Protein AF-0000000066426419 (afdb_homodimer)

Radius of gyration: 30.78 Å; Cα contacts (8 Å, |Δi|>4): 2762; chains: 2; bounding box: 77×100×77 Å

Organism: Campylobacter jejuni subsp. jejuni serotype O:2 (strain ATCC 700819 / NCTC 11168) (NCBI:txid192222)

InterPro domains:
  IPR011766 Thiamine pyrophosphate enzyme, TPP-binding [PF02775] (388-536)
  IPR012000 Thiamine pyrophosphate enzyme, central domain [PF00205] (194-329)
  IPR012001 Thiamine pyrophosphate enzyme, N-terminal TPP-binding domain [PF02776] (6-120)
  IPR012846 Acetolactate synthase, large subunit, biosynthetic [TIGR00118] (4-559)
  IPR029035 DHS-like NAD/FAD-binding domain superfamily [SSF52467] (186-357)
  IPR029061 Thiamin diphosphate-binding fold [SSF52518] (3-174)
  IPR029061 Thiamin diphosphate-binding fold [SSF52518] (363-561)
  IPR039368 Acetolactate synthase large subunit, TPP binding domain [cd02015] (367-551)
  IPR045229 Thiamine pyrophosphate enzyme [PTHR18968] (3-556)

Foldseek 3Di:
DDKDALLLLLVVLCLVLQPAEEEEADDDLCVLNVVNVVVDDSYDYFYFPFLCLRLLLLQLLCLQQVAEREYEYEAARSLVSNQVSLQLQQLQLGQYEYEYGAAAPVCAPVPPDRHDPSCVSNVVRWLEEDEDNALACSLVVSQVQRCQQLPQRHHYYYYYYYSVRNGDMDDDDHDPDDDDPVDDFAAAWDLVLLLVVLVCLLPWQQEEEEEELLCLSLVQLVLVQVLCVVSVHAYEYALNCAQSAFLPPLRYLAHAFQQGALLRLVSQQPTAAYEYAAHLCDLRHCQAVCRGSVNHQYEHEGRDPCSAPVRPHHPRYIHHRRNNSSVSSVVSNVVVVNDDDNPVNSVVSVVSCVVAPPDDDQDQQFHALLVLLQVCCVVAVQAQEEEAAAQNSSSNSRRRTRHHRSSYDYRDRVRDQLSTPSNQQSNCVNPPPGAYEYEYEQVSCVVRVLSLLSCQVVLRAHEYEYAYLQFSQRVQLCCVVPVVSPRDPTGRVPHDPVQVSNVVSVAHEAEETGDVSSVVVVVVSSPDSGYYYYYYHGHNNDDRDFGDPRSGRSSPTDGDPPDPPD/DDKDALLLLLVVLCLVLQPAEEEEADDDLCVLNVVNVVVDDSYDYFYFPFLCLRLLLLQLLCLQQVAEREYEYEAARSLVSNQVSLQLQQLQLGQYEYEYGAAAPVCAPVPPDRHDPSCVSNVVRWLEEDEDNALACSLVVSQVQRCQQLPQRHHYYYYYYYSVRNGDMDDDDHDPDDDDPVDDFAAAWDLVLLLVVLVCLLPWLQEEEEEELLCLSLVQLVLVQVLCVVSVHAYEYALNCAQSAFLPPLRYLAHAFQQGALLHQVSQQPTAAYEYAAHLCDLRHCQAVCRGSVNHQYEHEGRDPCSAPVRPHHPRYIHHRRNNSSVSSVVSNVVVVNDDDSVVNSVVSVVSCVVAPPDDDQDQQFHALLVLLQVCCVVAVQAQEEEAAALNSSSNSRRRTRHHRSSYDYRDRVRDQLSTPSNQQSNCVNPPPGAYEYEYEQVSCVVRVLSLLSCQVVLRAHEYEYAYLQFSQRVQLCCVVPVVSPRDPTGRVPHDPVQVSNVVSVAHEAEETGDVSSSVVVVVSSPDSGYYYYYYHGHNNDGRDFGDPRSGRSSPTDGDPPPPPD

pLDDT: mean 96.65, std 5.99, range [29.38, 99.0]

Nearest PDB structures (foldseek):
  8vzc-assembly1_A  TM=8.989E-01  e=1.250E-43  Alphaproteobacteria bacterium
  8vza-assembly1_C  TM=8.973E-01  e=3.843E-43  Alphaproteobacteria bacterium
  8vzf-assembly1_D  TM=8.961E-01  e=1.564E-42  Alphaproteobacteria bacterium
  8vzd-assembly1_A  TM=9.046E-01  e=1.479E-42  Thermoflexaceae bacterium
  6xn8-assembly1_A  TM=8.868E-01  e=1.958E-41  Rhodospirillales bacterium URHD0017

Solvent-accessible surface area (backbone atoms only — not comparable to full-atom values): 56068 Å² total; per-residue (Å²): 134,55,71,33,30,35,21,48,48,52,56,50,49,38,45,76,69,65,43,57,61,34,24,25,40,74,33,82,35,22,44,56,40,36,49,41,55,60,74,52,79,68,48,48,77,45,65,48,56,41,46,36,42,16,36,26,11,19,45,22,20,13,58,53,55,72,46,74,13,30,30,41,29,8,28,25,38,39,44,36,40,27,45,38,29,36,36,38,26,33,58,58,43,35,25,25,42,39,39,26,17,21,52,35,73,89,42,66,92,61,72,28,72,22,52,60,62,60,63,60,39,43,53,84,33,34,74,44,71,44,75,51,85,50,49,82,52,43,49,57,51,56,53,47,40,56,50,54,9,64,42,66,65,24,10,18,20,39,40,36,36,18,36,55,34,30,63,36,72,26,76,63,65,75,71,94,72,85,84,56,94,89,61,76,70,51,46,68,41,56,64,69,56,40,52,50,52,47,52,51,64,70,70,44,69,32,50,35,37,39,34,11,39,40,37,51,76,52,68,18,35,66,61,49,48,50,46,32,66,70,55,61,47,35,30,29,23,32,84,67,17,53,9,45,54,38,61,82,38,91,44,50,44,44,38,40,28,33,66,16,36,54,31,19,22,43,46,49,49,66,19,43,25,38,38,32,36,26,54,69,70,38,53,58,46,33,33,22,66,86,56,43,34,63,69,30,49,28,34,35,37,26,44,44,66,78,52,61,48,64,77,59,76,42,77,45,70,34,48,9,33,60,41,57,39,50,54,54,35,50,52,52,36,60,74,64,62,70,74,73,78,50,60,71,46,49,52,54,44,50,48,37,36,68,74,46,51,89,73,77,87,80,52,91,81,44,31,44,65,59,56,54,42,41,52,46,36,71,76,43,66,82,40,35,38,23,23,22,48,50,48,63,35,52,45,41,66,71,51,40,71,41,60,37,66,53,33,60,43,64,53,65,36,34,45,33,62,33,37,21,66,30,15,36,52,20,28,27,71,47,60,56,86,58,54,36,39,26,43,29,40,62,54,33,46,45,49,42,47,51,40,48,39,40,28,45,75,68,62,43,48,35,41,34,37,26,59,27,36,46,34,42,52,45,55,38,49,48,19,52,73,73,45,86,53,48,63,44,81,27,74,37,75,82,65,63,40,63,43,42,31,29,44,15,29,67,30,44,46,40,83,27,63,42,71,68,50,42,56,51,50,50,54,50,49,71,72,45,78,53,27,31,39,37,44,33,45,31,50,65,78,72,74,78,58,32,30,31,56,90,68,30,39,50,73,55,55,49,64,73,82,72,71,78,74,124,133,54,72,33,30,36,20,48,47,53,55,52,49,38,45,75,69,66,41,56,60,33,24,25,41,77,33,82,36,22,45,56,41,36,48,39,54,60,75,50,80,68,48,49,76,45,66,48,57,40,47,36,40,16,36,26,11,20,47,23,19,12,57,54,55,72,47,73,14,30,30,40,28,6,27,26,38,39,44,36,40,27,44,38,29,34,35,38,26,33,58,57,42,35,26,26,42,38,40,27,18,20,52,34,74,90,42,65,91,63,70,27,73,21,53,62,64,58,63,61,38,42,53,85,32,35,73,43,72,46,75,51,86,49,49,83,53,44,49,57,51,55,54,47,40,56,48,54,9,63,40,67,66,25,10,17,20,40,40,36,36,17,36,56,36,30,63,36,73,27,74,63,64,77,72,92,71,86,84,56,92,88,62,74,71,51,46,68,42,56,64,69,57,41,51,50,49,48,52,51,63,71,69,42,68,32,49,35,38,38,35,11,40,41,37,51,76,51,69,19,34,67,61,49,49,51,47,32,67,70,54,63,46,35,31,28,23,32,82,68,16,52,9,45,54,40,62,82,38,92,44,50,43,43,36,40,28,35,66,17,35,53,31,20,21,44,47,49,49,65,18,42,25,37,38,32,37,26,53,67,69,38,55,58,47,34,34,21,67,86,56,43,36,62,68,30,50,28,33,36,36,27,43,44,65,78,50,62,49,65,75,60,75,44,77,46,69,36,49,10,33,60,42,56,38,51,52,54,36,51,53,53,35,60,73,64,62,70,73,70,72,53,56,71,44,51,51,53,44,51,49,38,36,68,75,46,52,89,72,78,85,79,52,90,81,44,31,43,66,58,56,57,42,41,51,46,37,72,78,44,65,81,40,36,39,24,24,22,48,49,47,64,34,54,45,41,66,71,52,40,69,41,59,37,65,54,33,61,42,63,56,64,36,33,45,34,61,33,37,21,66,31,15,36,51,21,29,28,71,47,60,56,87,58,53,35,40,26,44,28,38,61,55,33,48,45,50,42,48,52,38,48,40,38,27,46,74,69,62,43,49,32,40,33,38,25,57,27,37,44,34,43,51,46,55,38,51,49,19,51,75,74,45,85,54,48,64,44,82,26,72,36,74,83,67,63,39,63,42,43,33,28,44,15,29,68,30,43,45,40,84,27,63,43,69,68,49,41,56,52,50,50,53,51,48,70,72,44,77,54,26,30,39,35,44,32,46,32,48,65,79,71,72,77,62,32,30,30,54,90,67,30,40,51,72,55,53,49,64,71,84,72,70,77,75,124

Structure (mmCIF, N/CA/C/O backbone):
data_AF-0000000066426419-model_v1
#
loop_
_entity.id
_entity.type
_entity.pdbx_description
1 polymer 'Acetolactate synthase'
#
loop_
_atom_site.group_PDB
_atom_site.id
_atom_site.type_symbol
_atom_site.label_atom_id
_atom_site.label_alt_id
_atom_site.label_comp_id
_atom_site.label_asym_id
_atom_site.label_entity_id
_atom_site.label_seq_id
_atom_site.pdbx_PDB_ins_code
_atom_site.Cartn_x
_atom_site.Cartn_y
_atom_site.Cartn_z
_atom_site.occupancy
_atom_site.B_iso_or_equiv
_atom_site.auth_seq_id
_atom_site.auth_comp_id
_atom_site.auth_asym_id
_atom_site.auth_atom_id
_atom_site.pdbx_PDB_model_num
ATOM 1 N N . MET A 1 1 ? -40.812 -5.77 11.719 1 70.06 1 MET A N 1
ATOM 2 C CA . MET A 1 1 ? -39.375 -5.52 11.695 1 70.06 1 MET A CA 1
ATOM 3 C C . MET A 1 1 ? -38.781 -5.875 10.336 1 70.06 1 MET A C 1
ATOM 5 O O . MET A 1 1 ? -39.219 -6.852 9.711 1 70.06 1 MET A O 1
ATOM 9 N N . LYS A 1 2 ? -38.031 -4.977 9.68 1 91.06 2 LYS A N 1
ATOM 10 C CA . LYS A 1 2 ? -37.531 -5.137 8.32 1 91.06 2 LYS A CA 1
ATOM 11 C C . LYS A 1 2 ? -36.25 -5.973 8.312 1 91.06 2 LYS A C 1
ATOM 13 O O . LYS A 1 2 ? -35.406 -5.824 9.195 1 91.06 2 LYS A O 1
ATOM 18 N N . GLU A 1 3 ? -36.25 -7.039 7.457 1 96.5 3 GLU A N 1
ATOM 19 C CA . GLU A 1 3 ? -35.031 -7.848 7.273 1 96.5 3 GLU A CA 1
ATOM 20 C C . GLU A 1 3 ? -34.219 -7.371 6.066 1 96.5 3 GLU A C 1
ATOM 22 O O . GLU A 1 3 ? -34.812 -7.07 5.016 1 96.5 3 GLU A O 1
ATOM 27 N N . LEU A 1 4 ? -32.969 -7.258 6.309 1 97.81 4 LEU A N 1
ATOM 28 C CA . LEU A 1 4 ? -32.062 -6.832 5.258 1 97.81 4 LEU A CA 1
ATOM 29 C C . LEU A 1 4 ? -30.828 -7.75 5.199 1 97.81 4 LEU A C 1
ATOM 31 O O . LEU A 1 4 ? -30.469 -8.359 6.203 1 97.81 4 LEU A O 1
ATOM 35 N N . SER A 1 5 ? -30.266 -7.918 4.035 1 98.12 5 SER A N 1
ATOM 36 C CA . SER A 1 5 ? -28.953 -8.57 3.947 1 98.12 5 SER A CA 1
ATOM 37 C C . SER A 1 5 ? -27.875 -7.719 4.59 1 98.12 5 SER A C 1
ATOM 39 O O . SER A 1 5 ? -28.047 -6.512 4.781 1 98.12 5 SER A O 1
ATOM 41 N N . GLY A 1 6 ? -26.781 -8.352 5.008 1 98.62 6 GLY A N 1
ATOM 42 C CA . GLY A 1 6 ? -25.672 -7.582 5.543 1 98.62 6 GLY A CA 1
ATOM 43 C C . GLY A 1 6 ? -25.234 -6.441 4.637 1 98.62 6 GLY A C 1
ATOM 44 O O . GLY A 1 6 ? -24.922 -5.352 5.113 1 98.62 6 GLY A O 1
ATOM 45 N N . SER A 1 7 ? -25.234 -6.684 3.352 1 98.69 7 SER A N 1
ATOM 46 C CA . SER A 1 7 ? -24.859 -5.664 2.377 1 98.69 7 SER A CA 1
ATOM 47 C C . SER A 1 7 ? -25.859 -4.516 2.365 1 98.69 7 SER A C 1
ATOM 49 O O . SER A 1 7 ? -25.469 -3.35 2.266 1 98.69 7 SER A O 1
ATOM 51 N N . ALA A 1 8 ? -27.109 -4.832 2.402 1 98.44 8 ALA A N 1
ATOM 52 C CA . ALA A 1 8 ? -28.141 -3.799 2.459 1 98.44 8 ALA A CA 1
ATOM 53 C C . ALA A 1 8 ? -28.031 -2.988 3.748 1 98.44 8 ALA A C 1
ATOM 55 O O . ALA A 1 8 ? -28.297 -1.783 3.754 1 98.44 8 ALA A O 1
ATOM 56 N N . MET A 1 9 ? -27.703 -3.67 4.875 1 98.56 9 MET A N 1
ATOM 57 C CA . MET A 1 9 ? -27.516 -2.973 6.145 1 98.56 9 MET A CA 1
ATOM 58 C C . MET A 1 9 ? -26.406 -1.92 6.027 1 98.56 9 MET A C 1
ATOM 60 O O . MET A 1 9 ? -26.531 -0.826 6.582 1 98.56 9 MET A O 1
ATOM 64 N N . ILE A 1 10 ? -25.297 -2.248 5.352 1 98.81 10 ILE A N 1
ATOM 65 C CA . ILE A 1 10 ? -24.219 -1.297 5.141 1 98.81 10 ILE A CA 1
ATOM 66 C C . ILE A 1 10 ? -24.75 -0.052 4.434 1 98.81 10 ILE A C 1
ATOM 68 O O . ILE A 1 10 ? -24.531 1.071 4.895 1 98.81 10 ILE A O 1
ATOM 72 N N . CYS A 1 11 ? -25.484 -0.229 3.314 1 98.56 11 CYS A N 1
ATOM 73 C CA . CYS A 1 11 ? -25.984 0.886 2.52 1 98.56 11 CYS A CA 1
ATOM 74 C C . CYS A 1 11 ? -26.984 1.715 3.311 1 98.56 11 CYS A C 1
ATOM 76 O O . CYS A 1 11 ? -26.969 2.945 3.256 1 98.56 11 CYS A O 1
ATOM 78 N N . GLU A 1 12 ? -27.875 1.046 4.062 1 98.06 12 GLU A N 1
ATOM 79 C CA . GLU A 1 12 ? -28.844 1.754 4.883 1 98.06 12 GLU A CA 1
ATOM 80 C C . GLU A 1 12 ? -28.172 2.557 5.984 1 98.06 12 GLU A C 1
ATOM 82 O O . GLU A 1 12 ? -28.594 3.666 6.309 1 98.06 12 GLU A O 1
ATOM 87 N N . ALA A 1 13 ? -27.141 1.938 6.598 1 98.44 13 ALA A N 1
ATOM 88 C CA . ALA A 1 13 ? -26.391 2.646 7.637 1 98.44 13 ALA A CA 1
ATOM 89 C C . ALA A 1 13 ? -25.734 3.9 7.074 1 98.44 13 ALA A C 1
ATOM 91 O O . ALA A 1 13 ? -25.734 4.953 7.715 1 98.44 13 ALA A O 1
ATOM 92 N N . LEU A 1 14 ? -25.125 3.773 5.91 1 98.75 14 LEU A N 1
ATOM 93 C CA . LEU A 1 14 ? -24.484 4.918 5.277 1 98.75 14 LEU A CA 1
ATOM 94 C C . LEU A 1 14 ? -25.5 6.02 4.988 1 98.75 14 LEU A C 1
ATOM 96 O O . LEU A 1 14 ? -25.188 7.207 5.141 1 98.75 14 LEU A O 1
ATOM 100 N N . LYS A 1 15 ? -26.703 5.637 4.555 1 98.06 15 LYS A N 1
ATOM 101 C CA . LYS A 1 15 ? -27.781 6.594 4.352 1 98.06 15 LYS A CA 1
ATOM 102 C C . LYS A 1 15 ? -28.141 7.297 5.656 1 98.06 15 LYS A C 1
ATOM 104 O O . LYS A 1 15 ? -28.25 8.523 5.699 1 98.06 15 LYS A O 1
ATOM 109 N N . GLU A 1 16 ? -28.312 6.504 6.715 1 97.38 16 GLU A N 1
ATOM 110 C CA . GLU A 1 16 ? -28.688 7.047 8.016 1 97.38 16 GLU A CA 1
ATOM 111 C C . GLU A 1 16 ? -27.609 7.988 8.547 1 97.38 16 GLU A C 1
ATOM 113 O O . GLU A 1 16 ? -27.922 8.945 9.266 1 97.38 16 GLU A O 1
ATOM 118 N N . GLU A 1 17 ? -26.375 7.742 8.219 1 97.94 17 GLU A N 1
ATOM 119 C CA . GLU A 1 17 ? -25.266 8.57 8.664 1 97.94 17 GLU A CA 1
ATOM 120 C C . GLU A 1 17 ? -25.031 9.742 7.707 1 97.94 17 GLU A C 1
ATOM 122 O O . GLU A 1 17 ? -24.047 10.484 7.855 1 97.94 17 GLU A O 1
ATOM 127 N N . ASN A 1 18 ? -25.812 9.883 6.637 1 97.44 18 ASN A N 1
ATOM 128 C CA . ASN A 1 18 ? -25.797 10.977 5.668 1 97.44 18 ASN A CA 1
ATOM 129 C C . ASN A 1 18 ? -24.516 11 4.859 1 97.44 18 ASN A C 1
ATOM 131 O O . ASN A 1 18 ? -23.953 12.062 4.605 1 97.44 18 ASN A O 1
ATOM 135 N N . VAL A 1 19 ? -24 9.828 4.59 1 98.69 19 VAL A N 1
ATOM 136 C CA . VAL A 1 19 ? -22.812 9.719 3.748 1 98.69 19 VAL A CA 1
ATOM 137 C C . VAL A 1 19 ? -23.172 10.055 2.301 1 98.69 19 VAL A C 1
ATOM 139 O O . VAL A 1 19 ? -24.094 9.461 1.732 1 98.69 19 VAL A O 1
ATOM 142 N N . LYS A 1 20 ? -22.406 10.945 1.67 1 98.5 20 LYS A N 1
ATOM 143 C CA . LYS A 1 20 ? -22.719 11.398 0.32 1 98.5 20 LYS A CA 1
ATOM 144 C C . LYS A 1 20 ? -21.766 10.789 -0.704 1 98.5 20 LYS A C 1
ATOM 146 O O . LYS A 1 20 ? -22.125 10.609 -1.868 1 98.5 20 LYS A O 1
ATOM 151 N N . ILE A 1 21 ? -20.594 10.555 -0.299 1 98.75 21 ILE A N 1
ATOM 152 C CA . ILE A 1 21 ? -19.562 10.039 -1.192 1 98.75 21 ILE A CA 1
ATOM 153 C C . ILE A 1 21 ? -18.891 8.828 -0.559 1 98.75 21 ILE A C 1
ATOM 155 O O . ILE A 1 21 ? -18.547 8.852 0.625 1 98.75 21 ILE A O 1
ATOM 159 N N . VAL A 1 22 ? -18.734 7.773 -1.286 1 98.88 22 VAL A N 1
ATOM 160 C CA . VAL A 1 22 ? -17.984 6.582 -0.882 1 98.88 22 VAL A CA 1
ATOM 161 C C . VAL A 1 22 ? -16.906 6.281 -1.908 1 98.88 22 VAL A C 1
ATOM 163 O O . VAL A 1 22 ? -17.172 6.246 -3.111 1 98.88 22 VAL A O 1
ATOM 166 N N . PHE A 1 23 ? -15.695 6.188 -1.473 1 98.94 23 PHE A N 1
ATOM 167 C CA . PHE A 1 23 ? -14.594 5.77 -2.342 1 98.94 23 PHE A CA 1
ATOM 168 C C . PHE A 1 23 ? -14.367 4.266 -2.244 1 98.94 23 PHE A C 1
ATOM 170 O O . PHE A 1 23 ? -14.594 3.666 -1.189 1 98.94 23 PHE A O 1
ATOM 177 N N . GLY A 1 24 ? -13.961 3.66 -3.32 1 98.69 24 GLY A N 1
ATOM 178 C CA . GLY A 1 24 ? -13.734 2.236 -3.133 1 98.69 24 GLY A CA 1
ATOM 179 C C . GLY A 1 24 ? -13.25 1.538 -4.391 1 98.69 24 GLY A C 1
ATOM 180 O O . GLY A 1 24 ? -12.969 2.188 -5.398 1 98.69 24 GLY A O 1
ATOM 181 N N . TYR A 1 25 ? -13.055 0.246 -4.258 1 98.81 25 TYR A N 1
ATOM 182 C CA . TYR A 1 25 ? -12.609 -0.688 -5.285 1 98.81 25 TYR A CA 1
ATOM 183 C C . TYR A 1 25 ? -13.219 -2.068 -5.066 1 98.81 25 TYR A C 1
ATOM 185 O O . TYR A 1 25 ? -13.039 -2.674 -4.008 1 98.81 25 TYR A O 1
ATOM 193 N N . PRO A 1 26 ? -13.93 -2.609 -6.07 1 98.5 26 PRO A N 1
ATOM 194 C CA . PRO A 1 26 ? -14.633 -3.883 -5.887 1 98.5 26 PRO A CA 1
ATOM 195 C C . PRO A 1 26 ? -13.688 -5.082 -5.902 1 98.5 26 PRO A C 1
ATOM 197 O O . PRO A 1 26 ? -12.5 -4.934 -6.203 1 98.5 26 PRO A O 1
ATOM 200 N N . GLY A 1 27 ? -14.195 -6.227 -5.578 1 97.62 27 GLY A N 1
ATOM 201 C CA . GLY A 1 27 ? -13.484 -7.496 -5.586 1 97.62 27 GLY A CA 1
ATOM 202 C C . GLY A 1 27 ? -14.336 -8.656 -5.109 1 97.62 27 GLY A C 1
ATOM 203 O O . GLY A 1 27 ? -15.484 -8.469 -4.695 1 97.62 27 GLY A O 1
ATOM 204 N N . GLY A 1 28 ? -13.766 -9.812 -5.184 1 95.19 28 GLY A N 1
ATOM 205 C CA . GLY A 1 28 ? -14.492 -11.055 -4.961 1 95.19 28 GLY A CA 1
ATOM 206 C C . GLY A 1 28 ? -15.195 -11.109 -3.619 1 95.19 28 GLY A C 1
ATOM 207 O O . GLY A 1 28 ? -16.359 -11.484 -3.539 1 95.19 28 GLY A O 1
ATOM 208 N N . ALA A 1 29 ? -14.516 -10.672 -2.594 1 96.56 29 ALA A N 1
ATOM 209 C CA . ALA A 1 29 ? -15.07 -10.789 -1.246 1 96.56 29 ALA A CA 1
ATOM 210 C C . ALA A 1 29 ? -16.062 -9.672 -0.967 1 96.56 29 ALA A C 1
ATOM 212 O O . ALA A 1 29 ? -16.828 -9.742 0.001 1 96.56 29 ALA A O 1
ATOM 213 N N . ALA A 1 30 ? -16.156 -8.688 -1.847 1 98.25 30 ALA A N 1
ATOM 214 C CA . ALA A 1 30 ? -17.031 -7.551 -1.624 1 98.25 30 ALA A CA 1
ATOM 215 C C . ALA A 1 30 ? -18.156 -7.52 -2.656 1 98.25 30 ALA A C 1
ATOM 217 O O . ALA A 1 30 ? -18.859 -6.512 -2.803 1 98.25 30 ALA A O 1
ATOM 218 N N . LEU A 1 31 ? -18.391 -8.602 -3.391 1 98.06 31 LEU A N 1
ATOM 219 C CA . LEU A 1 31 ? -19.344 -8.625 -4.5 1 98.06 31 LEU A CA 1
ATOM 220 C C . LEU A 1 31 ? -20.766 -8.391 -4.008 1 98.06 31 LEU A C 1
ATOM 222 O O . LEU A 1 31 ? -21.547 -7.699 -4.664 1 98.06 31 LEU A O 1
ATOM 226 N N . ASN A 1 32 ? -21.141 -8.969 -2.838 1 98.44 32 ASN A N 1
ATOM 227 C CA . ASN A 1 32 ? -22.469 -8.719 -2.291 1 98.44 32 ASN A CA 1
ATOM 228 C C . ASN A 1 32 ? -22.688 -7.238 -1.99 1 98.44 32 ASN A C 1
ATOM 230 O O . ASN A 1 32 ? -23.766 -6.703 -2.242 1 98.44 32 ASN A O 1
ATOM 234 N N . ILE A 1 33 ? -21.672 -6.613 -1.442 1 98.81 33 ILE A N 1
ATOM 235 C CA . ILE A 1 33 ? -21.75 -5.203 -1.084 1 98.81 33 ILE A CA 1
ATOM 236 C C . ILE A 1 33 ? -21.906 -4.355 -2.346 1 98.81 33 ILE A C 1
ATOM 238 O O . ILE A 1 33 ? -22.75 -3.465 -2.408 1 98.81 33 ILE A O 1
ATOM 242 N N . TYR A 1 34 ? -21.141 -4.637 -3.346 1 98.75 34 TYR A N 1
ATOM 243 C CA . TYR A 1 34 ? -21.172 -3.848 -4.57 1 98.75 34 TYR A CA 1
ATOM 244 C C . TYR A 1 34 ? -22.438 -4.121 -5.367 1 98.75 34 TYR A C 1
ATOM 246 O O . TYR A 1 34 ? -22.906 -3.256 -6.113 1 98.75 34 TYR A O 1
ATOM 254 N N . ASP A 1 35 ? -22.984 -5.348 -5.23 1 98.69 35 ASP A N 1
ATOM 255 C CA . ASP A 1 35 ? -24.297 -5.586 -5.828 1 98.69 35 ASP A CA 1
ATOM 256 C C . ASP A 1 35 ? -25.359 -4.664 -5.227 1 98.69 35 ASP A C 1
ATOM 258 O O . ASP A 1 35 ? -26.203 -4.121 -5.945 1 98.69 35 ASP A O 1
ATOM 262 N N . GLU A 1 36 ? -25.281 -4.535 -3.918 1 98.5 36 GLU A N 1
ATOM 263 C CA . GLU A 1 36 ? -26.219 -3.637 -3.238 1 98.5 36 GLU A CA 1
ATOM 264 C C . GLU A 1 36 ? -25.953 -2.182 -3.625 1 98.5 36 GLU A C 1
ATOM 266 O O . GLU A 1 36 ? -26.906 -1.391 -3.74 1 98.5 36 GLU A O 1
ATOM 271 N N . ILE A 1 37 ? -24.703 -1.772 -3.754 1 98.56 37 ILE A N 1
ATOM 272 C CA . ILE A 1 37 ? -24.359 -0.417 -4.164 1 98.56 37 ILE A CA 1
ATOM 273 C C . ILE A 1 37 ? -24.969 -0.115 -5.531 1 98.56 37 ILE A C 1
ATOM 275 O O . ILE A 1 37 ? -25.422 1.002 -5.777 1 98.56 37 ILE A O 1
ATOM 279 N N . TYR A 1 38 ? -24.953 -1.142 -6.43 1 97.94 38 TYR A N 1
ATOM 280 C CA . TYR A 1 38 ? -25.547 -1.005 -7.754 1 97.94 38 TYR A CA 1
ATOM 281 C C . TYR A 1 38 ? -27.031 -0.665 -7.648 1 97.94 38 TYR A C 1
ATOM 283 O O . TYR A 1 38 ? -27.562 0.095 -8.469 1 97.94 38 TYR A O 1
ATOM 291 N N . ASN A 1 39 ? -27.703 -1.138 -6.602 1 96.44 39 ASN A N 1
ATOM 292 C CA . ASN A 1 39 ? -29.156 -1.092 -6.496 1 96.44 39 ASN A CA 1
ATOM 293 C C . ASN A 1 39 ? -29.625 0.149 -5.742 1 96.44 39 ASN A C 1
ATOM 295 O O . ASN A 1 39 ? -30.812 0.423 -5.676 1 96.44 39 ASN A O 1
ATOM 299 N N . GLN A 1 40 ? -28.672 0.906 -5.242 1 93.25 40 GLN A N 1
ATOM 300 C CA . GLN A 1 40 ? -29.078 2.029 -4.41 1 93.25 40 GLN A CA 1
ATOM 301 C C . GLN A 1 40 ? -28.641 3.357 -5.016 1 93.25 40 GLN A C 1
ATOM 303 O O . GLN A 1 40 ? -27.844 3.379 -5.961 1 93.25 40 GLN A O 1
ATOM 308 N N . LYS A 1 41 ? -29.203 4.504 -4.441 1 95.06 41 LYS A N 1
ATOM 309 C CA . LYS A 1 41 ? -28.844 5.836 -4.902 1 95.06 41 LYS A CA 1
ATOM 310 C C . LYS A 1 41 ? -28.578 6.777 -3.729 1 95.06 41 LYS A C 1
ATOM 312 O O . LYS A 1 41 ? -28.766 7.988 -3.844 1 95.06 41 LYS A O 1
ATOM 317 N N . TYR A 1 42 ? -28.25 6.219 -2.607 1 96.31 42 TYR A N 1
ATOM 318 C CA . TYR A 1 42 ? -28.109 7 -1.384 1 96.31 42 TYR A CA 1
ATOM 319 C C . TYR A 1 42 ? -26.844 7.848 -1.418 1 96.31 42 TYR A C 1
ATOM 321 O O . TYR A 1 42 ? -26.781 8.906 -0.785 1 96.31 42 TYR A O 1
ATOM 329 N N . PHE A 1 43 ? -25.828 7.398 -2.064 1 98.19 43 PHE A N 1
ATOM 330 C CA . PHE A 1 43 ? -24.531 8.062 -2.148 1 98.19 43 PHE A CA 1
ATOM 331 C C . PHE A 1 43 ? -23.891 7.836 -3.512 1 98.19 43 PHE A C 1
ATOM 333 O O . PHE A 1 43 ? -24.312 6.957 -4.266 1 98.19 43 PHE A O 1
ATOM 340 N N . LYS A 1 44 ? -23 8.695 -3.854 1 98.31 44 LYS A N 1
ATOM 341 C CA . LYS A 1 44 ? -22.188 8.523 -5.059 1 98.31 44 LYS A CA 1
ATOM 342 C C . LYS A 1 44 ? -20.938 7.699 -4.766 1 98.31 44 LYS A C 1
ATOM 344 O O . LYS A 1 44 ? -20.234 7.945 -3.777 1 98.31 44 LYS A O 1
ATOM 349 N N . HIS A 1 45 ? -20.734 6.656 -5.551 1 98.62 45 HIS A N 1
ATOM 350 C CA . HIS A 1 45 ? -19.531 5.855 -5.438 1 98.62 45 HIS A CA 1
ATOM 351 C C . HIS A 1 45 ? -18.453 6.32 -6.422 1 98.62 45 HIS A C 1
ATOM 353 O O . HIS A 1 45 ? -18.766 6.59 -7.59 1 98.62 45 HIS A O 1
ATOM 359 N N . ILE A 1 46 ? -17.203 6.516 -5.98 1 98.88 46 ILE A N 1
ATOM 360 C CA . ILE A 1 46 ? -16.062 6.875 -6.809 1 98.88 46 ILE A CA 1
ATOM 361 C C . ILE A 1 46 ? -15.102 5.688 -6.91 1 98.88 46 ILE A C 1
ATOM 363 O O . ILE A 1 46 ? -14.508 5.277 -5.914 1 98.88 46 ILE A O 1
ATOM 367 N N . LEU A 1 47 ? -14.977 5.105 -8.086 1 98.75 47 LEU A N 1
ATOM 368 C CA . LEU A 1 47 ? -14.031 4.02 -8.344 1 98.75 47 LEU A CA 1
ATOM 369 C C . LEU A 1 47 ? -12.625 4.559 -8.539 1 98.75 47 LEU A C 1
ATOM 371 O O . LEU A 1 47 ? -12.312 5.141 -9.578 1 98.75 47 LEU A O 1
ATOM 375 N N . VAL A 1 48 ? -11.82 4.391 -7.562 1 98.81 48 VAL A N 1
ATOM 376 C CA . VAL A 1 48 ? -10.422 4.793 -7.652 1 98.81 48 VAL A CA 1
ATOM 377 C C . VAL A 1 48 ? -9.648 3.777 -8.484 1 98.81 48 VAL A C 1
ATOM 379 O O . VAL A 1 48 ? -10.211 2.787 -8.961 1 98.81 48 VAL A O 1
ATOM 382 N N . ARG A 1 49 ? -8.391 4.031 -8.719 1 98.75 49 ARG A N 1
ATOM 383 C CA . ARG A 1 49 ? -7.578 3.127 -9.531 1 98.75 49 ARG A CA 1
ATOM 384 C C . ARG A 1 49 ? -6.609 2.334 -8.656 1 98.75 49 ARG A C 1
ATOM 386 O O . ARG A 1 49 ? -5.953 1.407 -9.133 1 98.75 49 ARG A O 1
ATOM 393 N N . HIS A 1 50 ? -6.52 2.617 -7.398 1 98.81 50 HIS A N 1
ATOM 394 C CA . HIS A 1 50 ? -5.789 1.891 -6.363 1 98.81 50 HIS A CA 1
ATOM 395 C C . HIS A 1 50 ? -6.43 2.092 -4.996 1 98.81 50 HIS A C 1
ATOM 397 O O . HIS A 1 50 ? -6.797 3.213 -4.633 1 98.81 50 HIS A O 1
ATOM 403 N N . GLU A 1 51 ? -6.543 1.115 -4.18 1 98.88 51 GLU A N 1
ATOM 404 C CA . GLU A 1 51 ? -7.25 1.188 -2.906 1 98.88 51 GLU A CA 1
ATOM 405 C C . GLU A 1 51 ? -6.582 2.18 -1.958 1 98.88 51 GLU A C 1
ATOM 407 O O . GLU A 1 51 ? -7.246 2.793 -1.121 1 98.88 51 GLU A O 1
ATOM 412 N N . GLN A 1 52 ? -5.242 2.375 -2.027 1 98.88 52 GLN A N 1
ATOM 413 C CA . GLN A 1 52 ? -4.562 3.4 -1.243 1 98.88 52 GLN A CA 1
ATOM 414 C C . GLN A 1 52 ? -5.176 4.777 -1.487 1 98.88 52 GLN A C 1
ATOM 416 O O . GLN A 1 52 ? -5.344 5.562 -0.552 1 98.88 52 GLN A O 1
ATOM 421 N N . ALA A 1 53 ? -5.523 5.082 -2.746 1 98.88 53 ALA A N 1
ATOM 422 C CA . ALA A 1 53 ? -6.098 6.367 -3.133 1 98.88 53 ALA A CA 1
ATOM 423 C C . ALA A 1 53 ? -7.48 6.559 -2.518 1 98.88 53 ALA A C 1
ATOM 425 O O . ALA A 1 53 ? -7.879 7.684 -2.205 1 98.88 53 ALA A O 1
ATOM 426 N N . ALA A 1 54 ? -8.227 5.441 -2.295 1 98.94 54 ALA A N 1
ATOM 427 C CA . ALA A 1 54 ? -9.547 5.531 -1.675 1 98.94 54 ALA A CA 1
ATOM 428 C C . ALA A 1 54 ? -9.461 6.148 -0.283 1 98.94 54 ALA A C 1
ATOM 430 O O . ALA A 1 54 ? -10.258 7.023 0.066 1 98.94 54 ALA A O 1
ATOM 431 N N . LEU A 1 55 ? -8.469 5.738 0.453 1 98.94 55 LEU A N 1
ATOM 432 C CA . LEU A 1 55 ? -8.352 6.227 1.824 1 98.94 55 LEU A CA 1
ATOM 433 C C . LEU A 1 55 ? -7.809 7.648 1.852 1 98.94 55 LEU A C 1
ATOM 435 O O . LEU A 1 55 ? -8.234 8.469 2.668 1 98.94 55 LEU A O 1
ATOM 439 N N . HIS A 1 56 ? -6.809 7.98 0.984 1 98.94 56 HIS A N 1
ATOM 440 C CA . HIS A 1 56 ? -6.305 9.352 0.93 1 98.94 56 HIS A CA 1
ATOM 441 C C . HIS A 1 56 ? -7.398 10.328 0.516 1 98.94 56 HIS A C 1
ATOM 443 O O . HIS A 1 56 ? -7.48 11.43 1.054 1 98.94 56 HIS A O 1
ATOM 449 N N . ALA A 1 57 ? -8.234 9.906 -0.457 1 99 57 ALA A N 1
ATOM 450 C CA . ALA A 1 57 ? -9.359 10.742 -0.883 1 99 57 ALA A CA 1
ATOM 451 C C . ALA A 1 57 ? -10.375 10.906 0.243 1 99 57 ALA A C 1
ATOM 453 O O . ALA A 1 57 ? -10.836 12.016 0.513 1 99 57 ALA A O 1
ATOM 454 N N . ALA A 1 58 ? -10.719 9.789 0.928 1 98.94 58 ALA A N 1
ATOM 455 C CA . ALA A 1 58 ? -11.656 9.844 2.053 1 98.94 58 ALA A CA 1
ATOM 456 C C . ALA A 1 58 ? -11.109 10.727 3.174 1 98.94 58 ALA A C 1
ATOM 458 O O . ALA A 1 58 ? -11.875 11.422 3.844 1 98.94 58 ALA A O 1
ATOM 459 N N . ASP A 1 59 ? -9.844 10.672 3.373 1 98.94 59 ASP A N 1
ATOM 460 C CA . ASP A 1 59 ? -9.156 11.484 4.379 1 98.94 59 ASP A CA 1
ATOM 461 C C . ASP A 1 59 ? -9.367 12.977 4.121 1 98.94 59 ASP A C 1
ATOM 463 O O . ASP A 1 59 ? -9.891 13.688 4.977 1 98.94 59 ASP A O 1
ATOM 467 N N . ALA A 1 60 ? -9.023 13.414 2.902 1 98.94 60 ALA A N 1
ATOM 468 C CA . ALA A 1 60 ? -9.148 14.836 2.58 1 98.94 60 ALA A CA 1
ATOM 469 C C . ALA A 1 60 ? -10.617 15.258 2.529 1 98.94 60 ALA A C 1
ATOM 471 O O . ALA A 1 60 ? -10.953 16.391 2.893 1 98.94 60 ALA A O 1
ATOM 472 N N . TYR A 1 61 ? -11.516 14.336 2.074 1 98.94 61 TYR A N 1
ATOM 473 C CA . TYR A 1 61 ? -12.945 14.609 2.141 1 98.94 61 TYR A CA 1
ATOM 474 C C . TYR A 1 61 ? -13.375 14.922 3.568 1 98.94 61 TYR A C 1
ATOM 476 O O . TYR A 1 61 ? -14.094 15.898 3.807 1 98.94 61 TYR A O 1
ATOM 484 N N . ALA A 1 62 ? -12.93 14.109 4.496 1 98.88 62 ALA A N 1
ATOM 485 C CA . ALA A 1 62 ? -13.266 14.297 5.906 1 98.88 62 ALA A CA 1
ATOM 486 C C . ALA A 1 62 ? -12.719 15.617 6.43 1 98.88 62 ALA A C 1
ATOM 488 O O . ALA A 1 62 ? -13.414 16.344 7.137 1 98.88 62 ALA A O 1
ATOM 489 N N . ARG A 1 63 ? -11.461 15.953 6.098 1 98.62 63 ARG A N 1
ATOM 490 C CA . ARG A 1 63 ? -10.82 17.172 6.57 1 98.62 63 ARG A CA 1
ATOM 491 C C . ARG A 1 63 ? -11.57 18.406 6.086 1 98.62 63 ARG A C 1
ATOM 493 O O . ARG A 1 63 ? -11.766 19.359 6.844 1 98.62 63 ARG A O 1
ATOM 500 N N . MET A 1 64 ? -11.992 18.375 4.816 1 98.38 64 MET A N 1
ATOM 501 C CA . MET A 1 64 ? -12.57 19.562 4.195 1 98.38 64 MET A CA 1
ATOM 502 C C . MET A 1 64 ? -14.039 19.703 4.57 1 98.38 64 MET A C 1
ATOM 504 O O . MET A 1 64 ? -14.531 20.828 4.738 1 98.38 64 MET A O 1
ATOM 508 N N . SER A 1 65 ? -14.742 18.578 4.734 1 97.75 65 SER A N 1
ATOM 509 C CA . SER A 1 65 ? -16.188 18.625 4.961 1 97.75 65 SER A CA 1
ATOM 510 C C . SER A 1 65 ? -16.5 18.672 6.449 1 97.75 65 SER A C 1
ATOM 512 O O . SER A 1 65 ? -17.578 19.141 6.84 1 97.75 65 SER A O 1
ATOM 514 N N . GLY A 1 66 ? -15.609 18.141 7.25 1 97.38 66 GLY A N 1
ATOM 515 C CA . GLY A 1 66 ? -15.914 17.969 8.664 1 97.38 66 GLY A CA 1
ATOM 516 C C . GLY A 1 66 ? -16.734 16.719 8.945 1 97.38 66 GLY A C 1
ATOM 517 O O . GLY A 1 66 ? -17.078 16.453 10.102 1 97.38 66 GLY A O 1
ATOM 518 N N . GLU A 1 67 ? -17.031 15.977 7.867 1 97.81 67 GLU A N 1
ATOM 519 C CA . GLU A 1 67 ? -17.781 14.734 7.996 1 97.81 67 GLU A CA 1
ATOM 520 C C . GLU A 1 67 ? -16.859 13.523 8.055 1 97.81 67 GLU A C 1
ATOM 522 O O . GLU A 1 67 ? -15.633 13.672 8.016 1 97.81 67 GLU A O 1
ATOM 527 N N . VAL A 1 68 ? -17.469 12.328 8.258 1 98.81 68 VAL A N 1
ATOM 528 C CA . VAL A 1 68 ? -16.688 11.094 8.289 1 98.81 68 VAL A CA 1
ATOM 529 C C . VAL A 1 68 ? -16.406 10.625 6.859 1 98.81 68 VAL A C 1
ATOM 531 O O . VAL A 1 68 ? -17.328 10.531 6.039 1 98.81 68 VAL A O 1
ATOM 534 N N . GLY A 1 69 ? -15.109 10.453 6.496 1 98.88 69 GLY A N 1
ATOM 535 C CA . GLY A 1 69 ? -14.781 9.836 5.219 1 98.88 69 GLY A CA 1
ATOM 536 C C . GLY A 1 69 ? -15.078 8.352 5.188 1 98.88 69 GLY A C 1
ATOM 537 O O . GLY A 1 69 ? -14.938 7.66 6.203 1 98.88 69 GLY A O 1
ATOM 538 N N . VAL A 1 70 ? -15.508 7.785 4.031 1 98.94 70 VAL A N 1
ATOM 539 C CA . VAL A 1 70 ? -15.891 6.379 3.947 1 98.94 70 VAL A CA 1
ATOM 540 C C . VAL A 1 70 ? -15.234 5.738 2.727 1 98.94 70 VAL A C 1
ATOM 542 O O . VAL A 1 70 ? -15.164 6.348 1.657 1 98.94 70 VAL A O 1
ATOM 545 N N . ALA A 1 71 ? -14.703 4.547 2.895 1 98.94 71 ALA A N 1
ATOM 546 C CA . ALA A 1 71 ? -14.172 3.738 1.798 1 98.94 71 ALA A CA 1
ATOM 547 C C . ALA A 1 71 ? -14.602 2.281 1.93 1 98.94 71 ALA A C 1
ATOM 549 O O . ALA A 1 71 ? -14.797 1.783 3.041 1 98.94 71 ALA A O 1
ATOM 550 N N . ILE A 1 72 ? -14.82 1.586 0.798 1 98.94 72 ILE A N 1
ATOM 551 C CA . ILE A 1 72 ? -15.172 0.172 0.742 1 98.94 72 ILE A CA 1
ATOM 552 C C . ILE A 1 72 ? -14.219 -0.565 -0.191 1 98.94 72 ILE A C 1
ATOM 554 O O . ILE A 1 72 ? -14.047 -0.177 -1.349 1 98.94 72 ILE A O 1
ATOM 558 N N . VAL A 1 73 ? -13.562 -1.592 0.312 1 98.88 73 VAL A N 1
ATOM 559 C CA . VAL A 1 73 ? -12.609 -2.355 -0.488 1 98.88 73 VAL A CA 1
ATOM 560 C C . VAL A 1 73 ? -12.836 -3.85 -0.271 1 98.88 73 VAL A C 1
ATOM 562 O O . VAL A 1 73 ? -13.594 -4.25 0.616 1 98.88 73 VAL A O 1
ATOM 565 N N . THR A 1 74 ? -12.25 -4.703 -1.102 1 98.62 74 THR A N 1
ATOM 566 C CA . THR A 1 74 ? -12.328 -6.156 -0.97 1 98.62 74 THR A CA 1
ATOM 567 C C . THR A 1 74 ? -11.273 -6.672 0.001 1 98.62 74 THR A C 1
ATOM 569 O O . THR A 1 74 ? -10.625 -5.887 0.692 1 98.62 74 THR A O 1
ATOM 572 N N . SER A 1 75 ? -11.164 -8.008 0.134 1 98.12 75 SER A N 1
ATOM 573 C CA . SER A 1 75 ? -10.281 -8.664 1.095 1 98.12 75 SER A CA 1
ATOM 574 C C . SER A 1 75 ? -8.844 -8.719 0.583 1 98.12 75 SER A C 1
ATOM 576 O O . SER A 1 75 ? -8.562 -8.297 -0.541 1 98.12 75 SER A O 1
ATOM 578 N N . GLY A 1 76 ? -7.938 -9.25 1.384 1 98.31 76 GLY A N 1
ATOM 579 C CA . GLY A 1 76 ? -6.57 -9.508 0.963 1 98.31 76 GLY A CA 1
ATOM 580 C C . GLY A 1 76 ? -5.828 -8.242 0.564 1 98.31 76 GLY A C 1
ATOM 581 O O . GLY A 1 76 ? -5.699 -7.312 1.363 1 98.31 76 GLY A O 1
ATOM 582 N N . PRO A 1 77 ? -5.402 -8.211 -0.72 1 98.62 77 PRO A N 1
ATOM 583 C CA . PRO A 1 77 ? -4.648 -7.043 -1.183 1 98.62 77 PRO A CA 1
ATOM 584 C C . PRO A 1 77 ? -5.484 -5.766 -1.18 1 98.62 77 PRO A C 1
ATOM 586 O O . PRO A 1 77 ? -4.945 -4.676 -0.974 1 98.62 77 PRO A O 1
ATOM 589 N N . GLY A 1 78 ? -6.828 -5.883 -1.42 1 98.75 78 GLY A N 1
ATOM 590 C CA . GLY A 1 78 ? -7.672 -4.703 -1.305 1 98.75 78 GLY A CA 1
ATOM 591 C C . GLY A 1 78 ? -7.52 -3.992 0.026 1 98.75 78 GLY A C 1
ATOM 592 O O . GLY A 1 78 ? -7.305 -2.777 0.066 1 98.75 78 GLY A O 1
ATOM 593 N N . PHE A 1 79 ? -7.586 -4.82 1.104 1 98.81 79 PHE A N 1
ATOM 594 C CA . PHE A 1 79 ? -7.441 -4.277 2.449 1 98.81 79 PHE A CA 1
ATOM 595 C C . PHE A 1 79 ? -6 -3.859 2.713 1 98.81 79 PHE A C 1
ATOM 597 O O . PHE A 1 79 ? -5.75 -2.758 3.207 1 98.81 79 PHE A O 1
ATOM 604 N N . THR A 1 80 ? -5 -4.688 2.389 1 98.88 80 THR A N 1
ATOM 605 C CA . THR A 1 80 ? -3.621 -4.383 2.76 1 98.88 80 THR A CA 1
ATOM 606 C C . THR A 1 80 ? -3.137 -3.119 2.057 1 98.88 80 THR A C 1
ATOM 608 O O . THR A 1 80 ? -2.295 -2.391 2.586 1 98.88 80 THR A O 1
ATOM 611 N N . ASN A 1 81 ? -3.684 -2.783 0.906 1 98.88 81 ASN A N 1
ATOM 612 C CA . ASN A 1 81 ? -3.342 -1.563 0.184 1 98.88 81 ASN A CA 1
ATOM 613 C C . ASN A 1 81 ? -3.84 -0.32 0.915 1 98.88 81 ASN A C 1
ATOM 615 O O . ASN A 1 81 ? -3.443 0.8 0.586 1 98.88 81 ASN A O 1
ATOM 619 N N . THR A 1 82 ? -4.699 -0.475 1.954 1 98.88 82 THR A N 1
ATOM 620 C CA . THR A 1 82 ? -5.297 0.671 2.629 1 98.88 82 THR A CA 1
ATOM 621 C C . THR A 1 82 ? -4.52 1.023 3.893 1 98.88 82 THR A C 1
ATOM 623 O O . THR A 1 82 ? -4.793 2.041 4.531 1 98.88 82 THR A O 1
ATOM 626 N N . ILE A 1 83 ? -3.494 0.28 4.273 1 98.94 83 ILE A N 1
ATOM 627 C CA . ILE A 1 83 ? -2.859 0.385 5.582 1 98.94 83 ILE A CA 1
ATOM 628 C C . ILE A 1 83 ? -2.176 1.743 5.719 1 98.94 83 ILE A C 1
ATOM 630 O O . ILE A 1 83 ? -2.242 2.377 6.773 1 98.94 83 ILE A O 1
ATOM 634 N N . THR A 1 84 ? -1.499 2.203 4.66 1 98.94 84 THR A N 1
ATOM 635 C CA . THR A 1 84 ? -0.844 3.506 4.703 1 98.94 84 THR A CA 1
ATOM 636 C C . THR A 1 84 ? -1.865 4.617 4.93 1 98.94 84 THR A C 1
ATOM 638 O O . THR A 1 84 ? -1.607 5.562 5.68 1 98.94 84 THR A O 1
ATOM 641 N N . GLY A 1 85 ? -3.037 4.52 4.219 1 98.94 85 GLY A N 1
ATOM 642 C CA . GLY A 1 85 ? -4.098 5.492 4.418 1 98.94 85 GLY A CA 1
ATOM 643 C C . GLY A 1 85 ? -4.656 5.492 5.828 1 98.94 85 GLY A C 1
ATOM 644 O O . GLY A 1 85 ? -4.91 6.555 6.402 1 98.94 85 GLY A O 1
ATOM 645 N N . LEU A 1 86 ? -4.863 4.27 6.426 1 98.94 86 LEU A N 1
ATOM 646 C CA . LEU A 1 86 ? -5.328 4.156 7.805 1 98.94 86 LEU A CA 1
ATOM 647 C C . LEU A 1 86 ? -4.324 4.773 8.773 1 98.94 86 LEU A C 1
ATOM 649 O O . LEU A 1 86 ? -4.703 5.535 9.664 1 98.94 86 LEU A O 1
ATOM 653 N N . ALA A 1 87 ? -3.061 4.477 8.562 1 98.88 87 ALA A N 1
ATOM 654 C CA . ALA A 1 87 ? -2.006 4.988 9.438 1 98.88 87 ALA A CA 1
ATOM 655 C C . ALA A 1 87 ? -1.937 6.512 9.375 1 98.88 87 ALA A C 1
ATOM 657 O O . ALA A 1 87 ? -1.755 7.172 10.398 1 98.88 87 ALA A O 1
ATOM 658 N N . THR A 1 88 ? -2.074 7.047 8.195 1 98.81 88 THR A N 1
ATOM 659 C CA . THR A 1 88 ? -2.051 8.492 8 1 98.81 88 THR A CA 1
ATOM 660 C C . THR A 1 88 ? -3.215 9.156 8.727 1 98.81 88 THR A C 1
ATOM 662 O O . THR A 1 88 ? -3.021 10.125 9.469 1 98.81 88 THR A O 1
ATOM 665 N N . ALA A 1 89 ? -4.395 8.602 8.555 1 98.88 89 ALA A N 1
ATOM 666 C CA . ALA A 1 89 ? -5.586 9.148 9.203 1 98.88 89 ALA A CA 1
ATOM 667 C C . ALA A 1 89 ? -5.492 9.023 10.719 1 98.88 89 ALA A C 1
ATOM 669 O O . ALA A 1 89 ? -5.902 9.93 11.445 1 98.88 89 ALA A O 1
ATOM 670 N N . TYR A 1 90 ? -4.961 7.902 11.164 1 98.62 90 TYR A N 1
ATOM 671 C CA . TYR A 1 90 ? -4.832 7.652 12.594 1 98.62 90 TYR A CA 1
ATOM 672 C C . TYR A 1 90 ? -3.877 8.648 13.242 1 98.62 90 TYR A C 1
ATOM 674 O O . TYR A 1 90 ? -4.199 9.25 14.266 1 98.62 90 TYR A O 1
ATOM 682 N N . SER A 1 91 ? -2.752 8.852 12.609 1 97.81 91 SER A N 1
ATOM 683 C CA . SER A 1 91 ? -1.736 9.75 13.148 1 97.81 91 SER A CA 1
ATOM 684 C C . SER A 1 91 ? -2.225 11.195 13.164 1 97.81 91 SER A C 1
ATOM 686 O O . SER A 1 91 ? -1.827 11.977 14.031 1 97.81 91 SER A O 1
ATOM 688 N N . ASP A 1 92 ? -3.131 11.562 12.273 1 98.12 92 ASP A N 1
ATOM 689 C CA . ASP A 1 92 ? -3.568 12.953 12.133 1 98.12 92 ASP A CA 1
ATOM 690 C C . ASP A 1 92 ? -4.957 13.148 12.734 1 98.12 92 ASP A C 1
ATOM 692 O O . ASP A 1 92 ? -5.543 14.227 12.625 1 98.12 92 ASP A O 1
ATOM 696 N N . SER A 1 93 ? -5.516 12.125 13.344 1 98.19 93 SER A N 1
ATOM 697 C CA . SER A 1 93 ? -6.812 12.195 14.008 1 98.19 93 SER A CA 1
ATOM 698 C C . SER A 1 93 ? -7.918 12.555 13.016 1 98.19 93 SER A C 1
ATOM 700 O O . SER A 1 93 ? -8.695 13.484 13.258 1 98.19 93 SER A O 1
ATOM 702 N N . ILE A 1 94 ? -7.996 11.812 11.914 1 98.81 94 ILE A N 1
ATOM 703 C CA . ILE A 1 94 ? -9 12.055 10.883 1 98.81 94 ILE A CA 1
ATOM 704 C C . ILE A 1 94 ? -10.094 10.984 10.969 1 98.81 94 ILE A C 1
ATOM 706 O O . ILE A 1 94 ? -9.805 9.789 10.945 1 98.81 94 ILE A O 1
ATOM 710 N N . PRO A 1 95 ? -11.352 11.328 11.102 1 98.81 95 PRO A N 1
ATOM 711 C CA . PRO A 1 95 ? -12.43 10.344 11.18 1 98.81 95 PRO A CA 1
ATOM 712 C C . PRO A 1 95 ? -12.695 9.648 9.852 1 98.81 95 PRO A C 1
ATOM 714 O O . PRO A 1 95 ? -13.109 10.297 8.883 1 98.81 95 PRO A O 1
ATOM 717 N N . LEU A 1 96 ? -12.469 8.352 9.797 1 98.81 96 LEU A N 1
ATOM 718 C CA . LEU A 1 96 ? -12.703 7.5 8.641 1 98.81 96 LEU A CA 1
ATOM 719 C C . LEU A 1 96 ? -13.352 6.188 9.055 1 98.81 96 LEU A C 1
ATOM 721 O O . LEU A 1 96 ? -13.094 5.68 10.148 1 98.81 96 LEU A O 1
ATOM 725 N N . VAL A 1 97 ? -14.227 5.695 8.188 1 98.94 97 VAL A N 1
ATOM 726 C CA . VAL A 1 97 ? -14.719 4.324 8.312 1 98.94 97 VAL A CA 1
ATOM 727 C C . VAL A 1 97 ? -14.352 3.525 7.066 1 98.94 97 VAL A C 1
ATOM 729 O O . VAL A 1 97 ? -14.758 3.883 5.957 1 98.94 97 VAL A O 1
ATOM 732 N N . LEU A 1 98 ? -13.547 2.568 7.25 1 98.94 98 LEU A N 1
ATOM 733 C CA . LEU A 1 98 ? -13.219 1.623 6.188 1 98.94 98 LEU A CA 1
ATOM 734 C C . LEU A 1 98 ? -14.008 0.33 6.348 1 98.94 98 LEU A C 1
ATOM 736 O O . LEU A 1 98 ? -13.984 -0.292 7.414 1 98.94 98 LEU A O 1
ATOM 740 N N . ILE A 1 99 ? -14.727 -0.022 5.316 1 98.94 99 ILE A N 1
ATOM 741 C CA . ILE A 1 99 ? -15.406 -1.312 5.254 1 98.94 99 ILE A CA 1
ATOM 742 C C . ILE A 1 99 ? -14.703 -2.215 4.242 1 98.94 99 ILE A C 1
ATOM 744 O O . ILE A 1 99 ? -14.586 -1.865 3.064 1 98.94 99 ILE A O 1
ATOM 748 N N . SER A 1 100 ? -14.172 -3.326 4.703 1 98.88 100 SER A N 1
ATOM 749 C CA . SER A 1 100 ? -13.523 -4.277 3.809 1 98.88 100 SER A CA 1
ATOM 750 C C . SER A 1 100 ? -14.297 -5.59 3.74 1 98.88 100 SER A C 1
ATOM 752 O O . SER A 1 100 ? -14.992 -5.957 4.691 1 98.88 100 SER A O 1
ATOM 754 N N . GLY A 1 101 ? -14.227 -6.277 2.572 1 98.56 101 GLY A N 1
ATOM 755 C CA . GLY A 1 101 ? -14.664 -7.664 2.506 1 98.56 101 GLY A CA 1
ATOM 756 C C . GLY A 1 101 ? -13.703 -8.625 3.182 1 98.56 101 GLY A C 1
ATOM 757 O O . GLY A 1 101 ? -12.555 -8.273 3.457 1 98.56 101 GLY A O 1
ATOM 758 N N . GLN A 1 102 ? -14.172 -9.773 3.457 1 98 102 GLN A N 1
ATOM 759 C CA . GLN A 1 102 ? -13.414 -10.875 4.039 1 98 102 GLN A CA 1
ATOM 760 C C . GLN A 1 102 ? -13.906 -12.227 3.525 1 98 102 GLN A C 1
ATOM 762 O O . GLN A 1 102 ? -15.039 -12.336 3.049 1 98 102 GLN A O 1
ATOM 767 N N . VAL A 1 103 ? -13.062 -13.227 3.457 1 96.75 103 VAL A N 1
ATOM 768 C CA . VAL A 1 103 ? -13.516 -14.57 3.123 1 96.75 103 VAL A CA 1
ATOM 769 C C . VAL A 1 103 ? -14.609 -15.008 4.094 1 96.75 103 VAL A C 1
ATOM 771 O O . VAL A 1 103 ? -14.773 -14.414 5.164 1 96.75 103 VAL A O 1
ATOM 774 N N . ALA A 1 104 ? -15.32 -16 3.711 1 96.06 104 ALA A N 1
ATOM 775 C CA . ALA A 1 104 ? -16.391 -16.516 4.57 1 96.06 104 ALA A CA 1
ATOM 776 C C . ALA A 1 104 ? -15.836 -16.953 5.922 1 96.06 104 ALA A C 1
ATOM 778 O O . ALA A 1 104 ? -14.688 -17.391 6.023 1 96.06 104 ALA A O 1
ATOM 779 N N . ASN A 1 105 ? -16.672 -16.875 6.961 1 96 105 ASN A N 1
ATOM 780 C CA . ASN A 1 105 ? -16.266 -17.234 8.312 1 96 105 ASN A CA 1
ATOM 781 C C . ASN A 1 105 ? -15.656 -18.625 8.359 1 96 105 ASN A C 1
ATOM 783 O O . ASN A 1 105 ? -14.656 -18.859 9.047 1 96 105 ASN A O 1
ATOM 787 N N . SER A 1 106 ? -16.188 -19.547 7.594 1 93.06 106 SER A N 1
ATOM 788 C CA . SER A 1 106 ? -15.742 -20.938 7.613 1 93.06 106 SER A CA 1
ATOM 789 C C . SER A 1 106 ? -14.352 -21.078 7.008 1 93.06 106 SER A C 1
ATOM 791 O O . SER A 1 106 ? -13.68 -22.094 7.223 1 93.06 106 SER A O 1
ATOM 793 N N . LEU A 1 107 ? -13.906 -20.094 6.273 1 94.19 107 LEU A N 1
ATOM 794 C CA . LEU A 1 107 ? -12.617 -20.188 5.582 1 94.19 107 LEU A CA 1
ATOM 795 C C . LEU A 1 107 ? -11.531 -19.453 6.367 1 94.19 107 LEU A C 1
ATOM 797 O O . LEU A 1 107 ? -10.344 -19.594 6.062 1 94.19 107 LEU A O 1
ATOM 801 N N . ILE A 1 108 ? -11.883 -18.625 7.352 1 94.19 108 ILE A N 1
ATOM 802 C CA . ILE A 1 108 ? -10.891 -17.906 8.156 1 94.19 108 ILE A CA 1
ATOM 803 C C . ILE A 1 108 ? -9.984 -18.906 8.867 1 94.19 108 ILE A C 1
ATOM 805 O O . ILE A 1 108 ? -10.469 -19.828 9.531 1 94.19 108 ILE A O 1
ATOM 809 N N . GLY A 1 109 ? -8.68 -18.828 8.68 1 91.81 109 GLY A N 1
ATOM 810 C CA . GLY A 1 109 ? -7.695 -19.719 9.281 1 91.81 109 GLY A CA 1
ATOM 811 C C . GLY A 1 109 ? -7.266 -20.844 8.367 1 91.81 109 GLY A C 1
ATOM 812 O O . GLY A 1 109 ? -6.395 -21.641 8.727 1 91.81 109 GLY A O 1
ATOM 813 N N . THR A 1 110 ? -7.785 -20.859 7.105 1 91.94 110 THR A N 1
ATOM 814 C CA . THR A 1 110 ? -7.508 -21.984 6.211 1 91.94 110 THR A CA 1
ATOM 815 C C . THR A 1 110 ? -6.512 -21.562 5.129 1 91.94 110 THR A C 1
ATOM 817 O O . THR A 1 110 ? -6.18 -22.375 4.25 1 91.94 110 THR A O 1
ATOM 820 N N . ASP A 1 111 ? -6.066 -20.281 5.16 1 91.62 111 ASP A N 1
ATOM 821 C CA . ASP A 1 111 ? -5.215 -19.75 4.102 1 91.62 111 ASP A CA 1
ATOM 822 C C . ASP A 1 111 ? -5.945 -19.734 2.76 1 91.62 111 ASP A C 1
ATOM 824 O O . ASP A 1 111 ? -5.352 -20.047 1.724 1 91.62 111 ASP A O 1
ATOM 828 N N . ALA A 1 112 ? -7.219 -19.453 2.852 1 94.38 112 ALA A N 1
ATOM 829 C CA . ALA A 1 112 ? -8.039 -19.344 1.647 1 94.38 112 ALA A CA 1
ATOM 830 C C . ALA A 1 112 ? -7.543 -18.203 0.754 1 94.38 112 ALA A C 1
ATOM 832 O O . ALA A 1 112 ? -6.793 -17.344 1.202 1 94.38 112 ALA A O 1
ATOM 833 N N . PHE A 1 113 ? -7.957 -18.344 -0.518 1 95.06 113 PHE A N 1
ATOM 834 C CA . PHE A 1 113 ? -7.625 -17.297 -1.478 1 95.06 113 PHE A CA 1
ATOM 835 C C . PHE A 1 113 ? -8.039 -15.938 -0.95 1 95.06 113 PHE A C 1
ATOM 837 O O . PHE A 1 113 ? -9.195 -15.727 -0.576 1 95.06 113 PHE A O 1
ATOM 844 N N . GLN A 1 114 ? -7.09 -14.922 -0.78 1 96.06 114 GLN A N 1
ATOM 845 C CA . GLN A 1 114 ? -7.242 -13.531 -0.382 1 96.06 114 GLN A CA 1
ATOM 846 C C . GLN A 1 114 ? -7.605 -13.414 1.096 1 96.06 114 GLN A C 1
ATOM 848 O O . GLN A 1 114 ? -8.133 -12.391 1.532 1 96.06 114 GLN A O 1
ATOM 853 N N . GLU A 1 115 ? -7.414 -14.539 1.86 1 96.44 115 GLU A N 1
ATOM 854 C CA . GLU A 1 115 ? -7.539 -14.406 3.309 1 96.44 115 GLU A CA 1
ATOM 855 C C . GLU A 1 115 ? -6.398 -13.586 3.891 1 96.44 115 GLU A C 1
ATOM 857 O O . GLU A 1 115 ? -5.246 -13.734 3.482 1 96.44 115 GLU A O 1
ATOM 862 N N . ILE A 1 116 ? -6.715 -12.742 4.789 1 97.94 116 ILE A N 1
ATOM 863 C CA . ILE A 1 116 ? -5.711 -11.945 5.48 1 97.94 116 ILE A CA 1
ATOM 864 C C . ILE A 1 116 ? -6.199 -11.609 6.887 1 97.94 116 ILE A C 1
ATOM 866 O 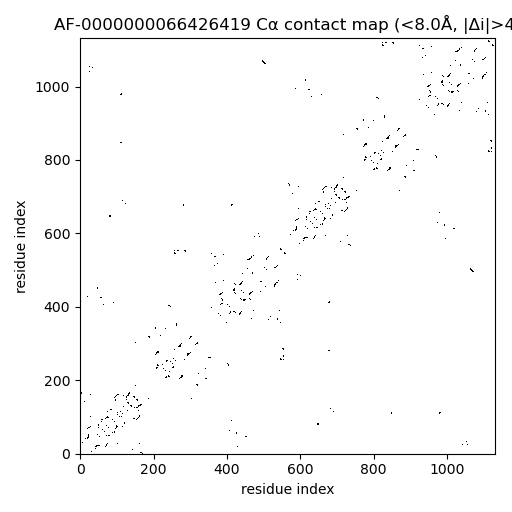O . ILE A 1 116 ? -7.402 -11.461 7.113 1 97.94 116 ILE A O 1
ATOM 870 N N . ASP A 1 117 ? -5.316 -11.594 7.859 1 98.19 117 ASP A N 1
ATOM 871 C CA . ASP A 1 117 ? -5.664 -11.133 9.203 1 98.19 117 ASP A CA 1
ATOM 872 C C . ASP A 1 117 ? -5.789 -9.617 9.25 1 98.19 117 ASP A C 1
ATOM 874 O O . ASP A 1 117 ? -4.941 -8.93 9.82 1 98.19 117 ASP A O 1
ATOM 878 N N . ALA A 1 118 ? -6.93 -9.172 8.742 1 98.44 118 ALA A N 1
ATOM 879 C CA . ALA A 1 118 ? -7.137 -7.734 8.586 1 98.44 118 ALA A CA 1
ATOM 880 C C . ALA A 1 118 ? -7.184 -7.031 9.938 1 98.44 118 ALA A C 1
ATOM 882 O O . ALA A 1 118 ? -6.672 -5.922 10.086 1 98.44 118 ALA A O 1
ATOM 883 N N . VAL A 1 119 ? -7.746 -7.629 10.922 1 97.88 119 VAL A N 1
ATOM 884 C CA . VAL A 1 119 ? -7.875 -7.059 12.258 1 97.88 119 VAL A CA 1
ATOM 885 C C . VAL A 1 119 ? -6.496 -6.93 12.898 1 97.88 119 VAL A C 1
ATOM 887 O O . VAL A 1 119 ? -6.148 -5.879 13.445 1 97.88 119 VAL A O 1
ATOM 890 N N . GLY A 1 120 ? -5.684 -8.023 12.773 1 98.25 120 GLY A N 1
ATOM 891 C CA . GLY A 1 120 ? -4.34 -7.984 13.328 1 98.25 120 GLY A CA 1
ATOM 892 C C . GLY A 1 120 ? -3.457 -6.934 12.688 1 98.25 120 GLY A C 1
ATOM 893 O O . GLY A 1 120 ? -2.711 -6.234 13.375 1 98.25 120 GLY A O 1
ATOM 894 N N . ILE A 1 121 ? -3.574 -6.801 11.422 1 98.81 121 ILE A N 1
ATOM 895 C CA . ILE A 1 121 ? -2.715 -5.895 10.664 1 98.81 121 ILE A CA 1
ATOM 896 C C . ILE A 1 121 ? -3.113 -4.449 10.945 1 98.81 121 ILE A C 1
ATOM 898 O O . ILE A 1 121 ? -2.254 -3.572 11.078 1 98.81 121 ILE A O 1
ATOM 902 N N . SER A 1 122 ? -4.441 -4.164 11.062 1 98.62 122 SER A N 1
ATOM 903 C CA . SER A 1 122 ? -4.895 -2.781 11.195 1 98.62 122 SER A CA 1
ATOM 904 C C . SER A 1 122 ? -4.848 -2.318 12.641 1 98.62 122 SER A C 1
ATOM 906 O O . SER A 1 122 ? -4.91 -1.119 12.922 1 98.62 122 SER A O 1
ATOM 908 N N . ARG A 1 123 ? -4.695 -3.162 13.57 1 98.31 123 ARG A N 1
ATOM 909 C CA . ARG A 1 123 ? -4.852 -2.879 14.992 1 98.31 123 ARG A CA 1
ATOM 910 C C . ARG A 1 123 ? -3.969 -1.711 15.422 1 98.31 123 ARG A C 1
ATOM 912 O O . ARG A 1 123 ? -4.426 -0.806 16.125 1 98.31 123 ARG A O 1
ATOM 919 N N . PRO A 1 124 ? -2.75 -1.646 15 1 97.88 124 PRO A N 1
ATOM 920 C CA . PRO A 1 124 ? -1.865 -0.589 15.5 1 97.88 124 PRO A CA 1
ATOM 921 C C . PRO A 1 124 ? -2.137 0.764 14.844 1 97.88 124 PRO A C 1
ATOM 923 O O . PRO A 1 124 ? -1.55 1.773 15.242 1 97.88 124 PRO A O 1
ATOM 926 N N . CYS A 1 125 ? -2.992 0.802 13.82 1 97.94 125 CYS A N 1
ATOM 927 C CA . CYS A 1 125 ? -3.086 2.07 13.109 1 97.94 125 CYS A CA 1
ATOM 928 C C . CYS A 1 125 ? -4.543 2.469 12.891 1 97.94 125 CYS A C 1
ATOM 930 O O . CYS A 1 125 ? -4.867 3.139 11.914 1 97.94 125 CYS A O 1
ATOM 932 N N . VAL A 1 126 ? -5.438 1.986 13.75 1 98.62 126 VAL A N 1
ATOM 933 C CA . VAL A 1 126 ? -6.828 2.428 13.789 1 98.62 126 VAL A CA 1
ATOM 934 C C . VAL A 1 126 ? -7.238 2.729 15.234 1 98.62 126 VAL A C 1
ATOM 936 O O . VAL A 1 126 ? -6.582 2.281 16.172 1 98.62 126 VAL A O 1
ATOM 939 N N . LYS A 1 127 ? -8.305 3.574 15.312 1 97.62 127 LYS A N 1
ATOM 940 C CA . LYS A 1 127 ? -8.898 3.848 16.609 1 97.62 127 LYS A CA 1
ATOM 941 C C . LYS A 1 127 ? -9.617 2.615 17.156 1 97.62 127 LYS A C 1
ATOM 943 O O . LYS A 1 127 ? -9.625 2.377 18.375 1 97.62 127 LYS A O 1
ATOM 948 N N . HIS A 1 128 ? -10.219 1.898 16.234 1 98.25 128 HIS A N 1
ATOM 949 C CA . HIS A 1 128 ? -10.898 0.645 16.547 1 98.25 128 HIS A CA 1
ATOM 950 C C . HIS A 1 128 ? -11.102 -0.198 15.289 1 98.25 128 HIS A C 1
ATOM 952 O O . HIS A 1 128 ? -11.07 0.325 14.172 1 98.25 128 HIS A O 1
ATOM 958 N N . ASN A 1 129 ? -11.219 -1.516 15.469 1 98.69 129 ASN A N 1
ATOM 959 C CA . ASN A 1 129 ? -11.562 -2.375 14.336 1 98.69 129 ASN A CA 1
ATOM 960 C C . ASN A 1 129 ? -12.5 -3.504 14.766 1 98.69 129 ASN A C 1
ATOM 962 O O . ASN A 1 129 ? -12.648 -3.779 15.953 1 98.69 129 ASN A O 1
ATOM 966 N N . TYR A 1 130 ? -13.281 -4.012 13.828 1 98.5 130 TYR A N 1
ATOM 967 C CA . TYR A 1 130 ? -14.258 -5.078 14.031 1 98.5 130 TYR A CA 1
ATOM 968 C C . TYR A 1 130 ? -14.086 -6.184 12.992 1 98.5 130 TYR A C 1
ATOM 970 O O . TYR A 1 130 ? -13.82 -5.906 11.82 1 98.5 130 TYR A O 1
ATOM 978 N N . LEU A 1 131 ? -14.125 -7.367 13.406 1 98.44 131 LEU A N 1
ATOM 979 C CA . LEU A 1 131 ? -14.484 -8.492 12.555 1 98.44 131 LEU A CA 1
ATOM 980 C C . LEU A 1 131 ? -15.93 -8.906 12.781 1 98.44 131 LEU A C 1
ATOM 982 O O . LEU A 1 131 ? -16.297 -9.336 13.883 1 98.44 131 LEU A O 1
ATOM 986 N N . VAL A 1 132 ? -16.812 -8.781 11.766 1 98.12 132 VAL A N 1
ATOM 987 C CA . VAL A 1 132 ? -18.234 -9.062 11.93 1 98.12 132 VAL A CA 1
ATOM 988 C C . VAL A 1 132 ? -18.484 -10.555 11.773 1 98.12 132 VAL A C 1
ATOM 990 O O . VAL A 1 132 ? -18.609 -11.062 10.656 1 98.12 132 VAL A O 1
ATOM 993 N N . THR A 1 133 ? -18.781 -11.242 12.797 1 95.69 133 THR A N 1
ATOM 994 C CA . THR A 1 133 ? -18.875 -12.695 12.727 1 95.69 133 THR A CA 1
ATOM 995 C C . THR A 1 133 ? -20.344 -13.133 12.641 1 95.69 133 THR A C 1
ATOM 997 O O . THR A 1 133 ? -20.641 -14.266 12.273 1 95.69 133 THR A O 1
ATOM 1000 N N . CYS A 1 134 ? -21.281 -12.227 12.992 1 96.5 134 CYS A N 1
ATOM 1001 C CA . CYS A 1 134 ? -22.688 -12.602 12.938 1 96.5 134 CYS A CA 1
ATOM 1002 C C . CYS A 1 134 ? -23.562 -11.414 12.531 1 96.5 134 CYS A C 1
ATOM 1004 O O . CYS A 1 134 ? -23.281 -10.281 12.914 1 96.5 134 CYS A O 1
ATOM 1006 N N . ILE A 1 135 ? -24.641 -11.672 11.875 1 97.81 135 ILE A N 1
ATOM 1007 C CA . ILE A 1 135 ? -25.5 -10.672 11.25 1 97.81 135 ILE A CA 1
ATOM 1008 C C . ILE A 1 135 ? -26.25 -9.906 12.328 1 97.81 135 ILE A C 1
ATOM 1010 O O . ILE A 1 135 ? -26.562 -8.719 12.164 1 97.81 135 ILE A O 1
ATOM 1014 N N . GLU A 1 136 ? -26.453 -10.492 13.492 1 96.94 136 GLU A N 1
ATOM 1015 C CA . GLU A 1 136 ? -27.266 -9.898 14.555 1 96.94 136 GLU A CA 1
ATOM 1016 C C . GLU A 1 136 ? -26.562 -8.695 15.18 1 96.94 136 GLU A C 1
ATOM 1018 O O . GLU A 1 136 ? -27.219 -7.762 15.641 1 96.94 136 GLU A O 1
ATOM 1023 N N . GLU A 1 137 ? -25.297 -8.664 15.117 1 96.5 137 GLU A N 1
ATOM 1024 C CA . GLU A 1 137 ? -24.531 -7.594 15.75 1 96.5 137 GLU A CA 1
ATOM 1025 C C . GLU A 1 137 ? -24.219 -6.477 14.766 1 96.5 137 GLU A C 1
ATOM 1027 O O . GLU A 1 137 ? -23.766 -5.398 15.156 1 96.5 137 GLU A O 1
ATOM 1032 N N . PHE A 1 138 ? -24.5 -6.699 13.555 1 98 138 PHE A N 1
ATOM 1033 C CA . PHE A 1 138 ? -23.953 -5.875 12.484 1 98 138 PHE A CA 1
ATOM 1034 C C . PHE A 1 138 ? -24.516 -4.457 12.555 1 98 138 PHE A C 1
ATOM 1036 O O . PHE A 1 138 ? -23.766 -3.484 12.43 1 98 138 PHE A O 1
ATOM 1043 N N . PRO A 1 139 ? -25.844 -4.195 12.797 1 97.62 139 PRO A N 1
ATOM 1044 C CA . PRO A 1 139 ? -26.344 -2.82 12.914 1 97.62 139 PRO A CA 1
ATOM 1045 C C . PRO A 1 139 ? -25.656 -2.045 14.039 1 97.62 139 PRO A C 1
ATOM 1047 O O . PRO A 1 139 ? -25.328 -0.871 13.867 1 97.62 139 PRO A O 1
ATOM 1050 N N . ARG A 1 140 ? -25.469 -2.678 15.164 1 96.62 140 ARG A N 1
ATOM 1051 C CA . ARG A 1 140 ? -24.797 -2.049 16.297 1 96.62 140 ARG A CA 1
ATOM 1052 C C . ARG A 1 140 ? -23.359 -1.678 15.938 1 96.62 140 ARG A C 1
ATOM 1054 O O . ARG A 1 140 ? -22.891 -0.579 16.25 1 96.62 140 ARG A O 1
ATOM 1061 N N . ILE A 1 141 ? -22.656 -2.594 15.281 1 97.88 141 ILE A N 1
ATOM 1062 C CA . ILE A 1 141 ? -21.266 -2.383 14.898 1 97.88 141 ILE A CA 1
ATOM 1063 C C . ILE A 1 141 ? -21.172 -1.188 13.953 1 97.88 141 ILE A C 1
ATOM 1065 O O . ILE A 1 141 ? -20.281 -0.341 14.109 1 97.88 141 ILE A O 1
ATOM 1069 N N . LEU A 1 142 ? -22.062 -1.118 13.023 1 98.56 142 LEU A N 1
ATOM 1070 C CA . LEU A 1 142 ? -22.078 -0.003 12.078 1 98.56 142 LEU A CA 1
ATOM 1071 C C . LEU A 1 142 ? -22.281 1.32 12.812 1 98.56 142 LEU A C 1
ATOM 1073 O O . LEU A 1 142 ? -21.594 2.299 12.539 1 98.56 142 LEU A O 1
ATOM 1077 N N . LYS A 1 143 ? -23.219 1.376 13.719 1 97.88 143 LYS A N 1
ATOM 1078 C CA . LYS A 1 143 ? -23.484 2.586 14.492 1 97.88 143 LYS A CA 1
ATOM 1079 C C . LYS A 1 143 ? -22.297 2.975 15.352 1 97.88 143 LYS A C 1
ATOM 1081 O O . LYS A 1 143 ? -21.891 4.141 15.383 1 97.88 143 LYS A O 1
ATOM 1086 N N . GLU A 1 144 ? -21.719 1.998 16.016 1 97.62 144 GLU A N 1
ATOM 1087 C CA . GLU A 1 144 ? -20.562 2.23 16.875 1 97.62 144 GLU A CA 1
ATOM 1088 C C . GLU A 1 144 ? -19.375 2.754 16.078 1 97.62 144 GLU A C 1
ATOM 1090 O O . GLU A 1 144 ? -18.656 3.631 16.547 1 97.62 144 GLU A O 1
ATOM 1095 N N . ALA A 1 145 ? -19.188 2.197 14.898 1 98.44 145 ALA A N 1
ATOM 1096 C CA . ALA A 1 145 ? -18.047 2.576 14.07 1 98.44 145 ALA A CA 1
ATOM 1097 C C . ALA A 1 145 ? -18.062 4.066 13.75 1 98.44 145 ALA A C 1
ATOM 1099 O O . ALA A 1 145 ? -17.047 4.758 13.891 1 98.44 145 ALA A O 1
ATOM 1100 N N . PHE A 1 146 ? -19.203 4.566 13.367 1 98.38 146 PHE A N 1
ATOM 1101 C CA . PHE A 1 146 ? -19.312 5.98 13.023 1 98.38 146 PHE A CA 1
ATOM 1102 C C . PHE A 1 146 ? -19.203 6.848 14.273 1 98.38 146 PHE A C 1
ATOM 1104 O O . PHE A 1 146 ? -18.578 7.91 14.242 1 98.38 146 PHE A O 1
ATOM 1111 N N . TYR A 1 147 ? -19.781 6.414 15.367 1 97.38 147 TYR A N 1
ATOM 1112 C CA . TYR A 1 147 ? -19.688 7.137 16.625 1 97.38 147 TYR A CA 1
ATOM 1113 C C . TYR A 1 147 ? -18.234 7.242 17.094 1 97.38 147 TYR A C 1
ATOM 1115 O O . TYR A 1 147 ? -17.766 8.336 17.422 1 97.38 147 TYR A O 1
ATOM 1123 N N . ILE A 1 148 ? -17.531 6.121 17.078 1 97.81 148 ILE A N 1
ATOM 1124 C CA . ILE A 1 148 ? -16.141 6.074 17.531 1 97.81 148 ILE A CA 1
ATOM 1125 C C . ILE A 1 148 ? -15.273 6.934 16.625 1 97.81 148 ILE A C 1
ATOM 1127 O O . ILE A 1 148 ? -14.406 7.668 17.094 1 97.81 148 ILE A O 1
ATOM 1131 N N . ALA A 1 149 ? -15.5 6.863 15.32 1 98.56 149 ALA A N 1
ATOM 1132 C CA . ALA A 1 149 ? -14.68 7.59 14.359 1 98.56 149 ALA A CA 1
ATOM 1133 C C . ALA A 1 149 ? -14.742 9.094 14.609 1 98.56 149 ALA A C 1
ATOM 1135 O O . ALA A 1 149 ? -13.727 9.789 14.5 1 98.56 149 ALA A O 1
ATOM 1136 N N . ARG A 1 150 ? -15.875 9.641 14.984 1 96.81 150 ARG A N 1
ATOM 1137 C CA . ARG A 1 150 ? -16.047 11.094 14.992 1 96.81 150 ARG A CA 1
ATOM 1138 C C . ARG A 1 150 ? -15.945 11.648 16.406 1 96.81 150 ARG A C 1
ATOM 1140 O O . ARG A 1 150 ? -15.703 12.844 16.594 1 96.81 150 ARG A O 1
ATOM 1147 N N . SER A 1 151 ? -16.078 10.805 17.516 1 95.75 151 SER A N 1
ATOM 1148 C CA . SER A 1 151 ? -16.172 11.312 18.891 1 95.75 151 SER A CA 1
ATOM 1149 C C . SER A 1 151 ? -14.812 11.312 19.578 1 95.75 151 SER A C 1
ATOM 1151 O O . SER A 1 151 ? -13.891 10.633 19.125 1 95.75 151 SER A O 1
ATOM 1153 N N . GLY A 1 152 ? -14.672 12.156 20.656 1 96.31 152 GLY A N 1
ATOM 1154 C CA . GLY A 1 152 ? -13.367 12.297 21.281 1 96.31 152 GLY A CA 1
ATOM 1155 C C . GLY A 1 152 ? -12.289 12.758 20.312 1 96.31 152 GLY A C 1
ATOM 1156 O O . GLY A 1 152 ? -12.508 13.68 19.516 1 96.31 152 GLY A O 1
ATOM 1157 N N . ARG A 1 153 ? -11.133 12.211 20.484 1 96.75 153 ARG A N 1
ATOM 1158 C CA . ARG A 1 153 ? -10.164 12.367 19.422 1 96.75 153 ARG A CA 1
ATOM 1159 C C . ARG A 1 153 ? -10.555 11.539 18.203 1 96.75 153 ARG A C 1
ATOM 1161 O O . ARG A 1 153 ? -10.57 10.305 18.25 1 96.75 153 ARG A O 1
ATOM 1168 N N . PRO A 1 154 ? -10.93 12.188 17.156 1 98.12 154 PRO A N 1
ATOM 1169 C CA . PRO A 1 154 ? -11.375 11.414 15.992 1 98.12 154 PRO A CA 1
ATOM 1170 C C . PRO A 1 154 ? -10.281 10.5 15.445 1 98.12 154 PRO A C 1
ATOM 1172 O O . PRO A 1 154 ? -9.102 10.68 15.758 1 98.12 154 PRO A O 1
ATOM 1175 N N . GLY A 1 155 ? -10.672 9.477 14.656 1 98.56 155 GLY A N 1
ATOM 1176 C CA . GLY A 1 155 ? -9.727 8.555 14.047 1 98.56 155 GLY A CA 1
ATOM 1177 C C . GLY A 1 155 ? -10.398 7.496 13.188 1 98.56 155 GLY A C 1
ATOM 1178 O O . GLY A 1 155 ? -11.625 7.422 13.133 1 98.56 155 GLY A O 1
ATOM 1179 N N . PRO A 1 156 ? -9.641 6.742 12.508 1 98.94 156 PRO A N 1
ATOM 1180 C CA . PRO A 1 156 ? -10.195 5.738 11.594 1 98.94 156 PRO A CA 1
ATOM 1181 C C . PRO A 1 156 ? -10.688 4.488 12.32 1 98.94 156 PRO A C 1
ATOM 1183 O O . PRO A 1 156 ? -10.078 4.062 13.305 1 98.94 156 PRO A O 1
ATOM 1186 N N . VAL A 1 157 ? -11.797 3.939 11.844 1 98.94 157 VAL A N 1
ATOM 1187 C CA . VAL A 1 157 ? -12.344 2.668 12.297 1 98.94 157 VAL A CA 1
ATOM 1188 C C . VAL A 1 157 ? -12.469 1.703 11.125 1 98.94 157 VAL A C 1
ATOM 1190 O O . VAL A 1 157 ? -12.875 2.102 10.023 1 98.94 157 VAL A O 1
ATOM 1193 N N . HIS A 1 158 ? -12.062 0.463 11.32 1 98.94 158 HIS A N 1
ATOM 1194 C CA . HIS A 1 158 ? -12.102 -0.569 10.297 1 98.94 158 HIS A CA 1
ATOM 1195 C C . HIS A 1 158 ? -13.141 -1.636 10.625 1 98.94 158 HIS A C 1
ATOM 1197 O O . HIS A 1 158 ? -13.164 -2.16 11.734 1 98.94 158 HIS A O 1
ATOM 1203 N N . ILE A 1 159 ? -14.055 -1.895 9.672 1 98.94 159 ILE A N 1
ATOM 1204 C CA . ILE A 1 159 ? -15.023 -2.977 9.781 1 98.94 159 ILE A CA 1
ATOM 1205 C C . ILE A 1 159 ? -14.734 -4.039 8.727 1 98.94 159 ILE A C 1
ATOM 1207 O O . ILE A 1 159 ? -14.883 -3.789 7.527 1 98.94 159 ILE A O 1
ATOM 1211 N N . ASP A 1 160 ? -14.336 -5.191 9.156 1 98.88 160 ASP A N 1
ATOM 1212 C CA . ASP A 1 160 ? -14.07 -6.32 8.273 1 98.88 160 ASP A CA 1
ATOM 1213 C C . ASP A 1 160 ? -15.281 -7.25 8.195 1 98.88 160 ASP A C 1
ATOM 1215 O O . ASP A 1 160 ? -15.703 -7.805 9.211 1 98.88 160 ASP A O 1
ATOM 1219 N N . VAL A 1 161 ? -15.82 -7.434 6.977 1 98.81 161 VAL A N 1
ATOM 1220 C CA . VAL A 1 161 ? -17.125 -8.086 6.828 1 98.81 161 VAL A CA 1
ATOM 1221 C C . VAL A 1 161 ? -16.969 -9.359 6.004 1 98.81 161 VAL A C 1
ATOM 1223 O O . VAL A 1 161 ? -16.844 -9.305 4.777 1 98.81 161 VAL A O 1
ATOM 1226 N N . PRO A 1 162 ? -17.047 -10.539 6.602 1 98.56 162 PRO A N 1
ATOM 1227 C CA . PRO A 1 162 ? -17.016 -11.797 5.859 1 98.56 162 PRO A CA 1
ATOM 1228 C C . PRO A 1 162 ? -18.125 -11.898 4.816 1 98.56 162 PRO A C 1
ATOM 1230 O O . PRO A 1 162 ? -19.234 -11.406 5.039 1 98.56 162 PRO A O 1
ATOM 1233 N N . LYS A 1 163 ? -17.828 -12.617 3.812 1 97.25 163 LYS A N 1
ATOM 1234 C CA . LYS A 1 163 ? -18.703 -12.719 2.652 1 97.25 163 LYS A CA 1
ATOM 1235 C C . LYS A 1 163 ? -20.062 -13.32 3.037 1 97.25 163 LYS A C 1
ATOM 1237 O O . LYS A 1 163 ? -21.094 -12.922 2.504 1 97.25 163 LYS A O 1
ATOM 1242 N N . ASP A 1 164 ? -20.094 -14.281 3.91 1 96.94 164 ASP A N 1
ATOM 1243 C CA . ASP A 1 164 ? -21.344 -14.922 4.32 1 96.94 164 ASP A CA 1
ATOM 1244 C C . ASP A 1 164 ? -22.203 -13.977 5.152 1 96.94 164 ASP A C 1
ATOM 1246 O O . ASP A 1 164 ? -23.422 -14.008 5.062 1 96.94 164 ASP A O 1
ATOM 1250 N N . VAL A 1 165 ? -21.578 -13.039 5.914 1 98.31 165 VAL A N 1
ATOM 1251 C CA . VAL A 1 165 ? -22.328 -12.07 6.699 1 98.31 165 VAL A CA 1
ATOM 1252 C C . VAL A 1 165 ? -22.969 -11.039 5.77 1 98.31 165 VAL A C 1
ATOM 1254 O O . VAL A 1 165 ? -24.125 -10.656 5.961 1 98.31 165 VAL A O 1
ATOM 1257 N N . SER A 1 166 ? -22.266 -10.586 4.777 1 98.06 166 SER A N 1
ATOM 1258 C CA . SER A 1 166 ? -22.812 -9.602 3.846 1 98.06 166 SER A CA 1
ATOM 1259 C C . SER A 1 166 ? -23.984 -10.164 3.061 1 98.06 166 SER A C 1
ATOM 1261 O O . SER A 1 166 ? -24.844 -9.414 2.578 1 98.06 166 SER A O 1
ATOM 1263 N N . ALA A 1 167 ? -24.109 -11.523 2.943 1 97.31 167 ALA A N 1
ATOM 1264 C CA . ALA A 1 167 ? -25.156 -12.172 2.158 1 97.31 167 ALA A CA 1
ATOM 1265 C C . ALA A 1 167 ? -26.328 -12.57 3.039 1 97.31 167 ALA A C 1
ATOM 1267 O O . ALA A 1 167 ? -27.453 -12.758 2.549 1 97.31 167 ALA A O 1
ATOM 1268 N N . THR A 1 168 ? -26.156 -12.664 4.328 1 98 168 THR A N 1
ATOM 1269 C CA . THR A 1 168 ? -27.141 -13.188 5.266 1 98 168 THR A CA 1
ATOM 1270 C C . THR A 1 168 ? -28.188 -12.125 5.594 1 98 168 THR A C 1
ATOM 1272 O O . THR A 1 168 ? -27.859 -10.953 5.762 1 98 168 THR A O 1
ATOM 1275 N N . LEU A 1 169 ? -29.469 -12.586 5.742 1 98.12 169 LEU A N 1
ATOM 1276 C CA . LEU A 1 169 ? -30.547 -11.695 6.156 1 98.12 169 LEU A CA 1
ATOM 1277 C C . LEU A 1 169 ? -30.609 -11.594 7.676 1 98.12 169 LEU A C 1
ATOM 1279 O O . LEU A 1 169 ? -30.406 -12.586 8.375 1 98.12 169 LEU A O 1
ATOM 1283 N N . GLY A 1 170 ? -30.797 -10.375 8.195 1 97.75 170 GLY A N 1
ATOM 1284 C CA . GLY A 1 170 ? -30.984 -10.117 9.609 1 97.75 170 GLY A CA 1
ATOM 1285 C C . GLY A 1 170 ? -31.938 -8.961 9.883 1 97.75 170 GLY A C 1
ATOM 1286 O O . GLY A 1 170 ? -32.312 -8.227 8.961 1 97.75 170 GLY A O 1
ATOM 1287 N N . LEU A 1 171 ? -32.281 -8.898 11.133 1 97.12 171 LEU A N 1
ATOM 1288 C CA . LEU A 1 171 ? -33.188 -7.82 11.539 1 97.12 171 LEU A CA 1
ATOM 1289 C C . LEU A 1 171 ? -32.469 -6.473 11.492 1 97.12 171 LEU A C 1
ATOM 1291 O O . LEU A 1 171 ? -31.344 -6.348 11.969 1 97.12 171 LEU A O 1
ATOM 1295 N N . TRP A 1 172 ? -33.125 -5.496 10.898 1 96.81 172 TRP A N 1
ATOM 1296 C CA . TRP A 1 172 ? -32.562 -4.156 10.766 1 96.81 172 TRP A CA 1
ATOM 1297 C C . TRP A 1 172 ? -33.125 -3.229 11.844 1 96.81 172 TRP A C 1
ATOM 1299 O O . TRP A 1 172 ? -34.312 -2.924 11.852 1 96.81 172 TRP A O 1
ATOM 1309 N N . GLU A 1 173 ? -32.375 -2.91 12.758 1 94.69 173 GLU A N 1
ATOM 1310 C CA . GLU A 1 173 ? -32.625 -1.9 13.773 1 94.69 173 GLU A CA 1
ATOM 1311 C C . GLU A 1 173 ? -31.422 -0.996 13.977 1 94.69 173 GLU A C 1
ATOM 1313 O O . GLU A 1 173 ? -30.422 -1.403 14.586 1 94.69 173 GLU A O 1
ATOM 1318 N N . TYR A 1 174 ? -31.531 0.245 13.484 1 94 174 TYR A N 1
ATOM 1319 C CA . TYR A 1 174 ? -30.438 1.201 13.547 1 94 174 TYR A CA 1
ATOM 1320 C C . TYR A 1 174 ? -30.75 2.328 14.523 1 94 174 TYR A C 1
ATOM 1322 O O . TYR A 1 174 ? -31.516 3.238 14.203 1 94 174 TYR A O 1
ATOM 1330 N N . SER A 1 175 ? -30.219 2.305 15.625 1 89.5 175 SER A N 1
ATOM 1331 C CA . SER A 1 175 ? -30.531 3.232 16.703 1 89.5 175 SER A CA 1
ATOM 1332 C C . SER A 1 175 ? -30.125 4.66 16.344 1 89.5 175 SER A C 1
ATOM 1334 O O . SER A 1 175 ? -29.156 4.871 15.633 1 89.5 175 SER A O 1
ATOM 1336 N N . LYS A 1 176 ? -30.859 5.562 16.812 1 86.81 176 LYS A N 1
ATOM 1337 C CA . LYS A 1 176 ? -30.5 6.969 16.609 1 86.81 176 LYS A CA 1
ATOM 1338 C C . LYS A 1 176 ? -29.406 7.406 17.578 1 86.81 176 LYS A C 1
ATOM 1340 O O . LYS A 1 176 ? -28.578 8.258 17.25 1 86.81 176 LYS A O 1
ATOM 1345 N N . GLU A 1 177 ? -29.469 6.754 18.797 1 84.69 177 GLU A N 1
ATOM 1346 C CA . GLU A 1 177 ? -28.469 7.09 19.812 1 84.69 177 GLU A CA 1
ATOM 1347 C C . GLU A 1 177 ? -27.703 5.852 20.266 1 84.69 177 GLU A C 1
ATOM 1349 O O . GLU A 1 177 ? -28.203 4.727 20.141 1 84.69 177 GLU A O 1
ATOM 1354 N N . ILE A 1 178 ? -26.375 6.223 20.5 1 83 178 ILE A N 1
ATOM 1355 C CA . ILE A 1 178 ? -25.562 5.102 20.984 1 83 178 ILE A CA 1
ATOM 1356 C C . ILE A 1 178 ? -24.781 5.523 22.219 1 83 178 ILE A C 1
ATOM 1358 O O . ILE A 1 178 ? -24.344 6.672 22.328 1 83 178 ILE A O 1
ATOM 1362 N N . SER A 1 179 ? -24.859 4.621 23.203 1 82.25 179 SER A N 1
ATOM 1363 C CA . SER A 1 179 ? -24 4.777 24.375 1 82.25 179 SER A CA 1
ATOM 1364 C C . SER A 1 179 ? -23.188 3.52 24.641 1 82.25 179 SER A C 1
ATOM 1366 O O . SER A 1 179 ? -23.734 2.422 24.75 1 82.25 179 SER A O 1
ATOM 1368 N N . MET A 1 180 ? -21.859 3.855 24.609 1 86.94 180 MET A N 1
ATOM 1369 C CA . MET A 1 180 ? -20.953 2.746 24.891 1 86.94 180 MET A CA 1
ATOM 1370 C C . MET A 1 180 ? -20.453 2.801 26.328 1 86.94 180 MET A C 1
ATOM 1372 O O . MET A 1 180 ? -20.062 3.865 26.812 1 86.94 180 MET A O 1
ATOM 1376 N N . LYS A 1 181 ? -20.469 1.692 27 1 80.31 181 LYS A N 1
ATOM 1377 C CA . LYS A 1 181 ? -20.125 1.61 28.422 1 80.31 181 LYS A CA 1
ATOM 1378 C C . LYS A 1 181 ? -18.672 1.971 28.656 1 80.31 181 LYS A C 1
ATOM 1380 O O . LYS A 1 181 ? -18.328 2.621 29.641 1 80.31 181 LYS A O 1
ATOM 1385 N N . THR A 1 182 ? -17.797 1.633 27.75 1 84.31 182 THR A N 1
ATOM 1386 C CA . THR A 1 182 ? -16.375 1.732 28.016 1 84.31 182 THR A CA 1
ATOM 1387 C C . THR A 1 182 ? -15.758 2.914 27.266 1 84.31 182 THR A C 1
ATOM 1389 O O . THR A 1 182 ? -14.57 3.205 27.422 1 84.31 182 THR A O 1
ATOM 1392 N N . TYR A 1 183 ? -16.453 3.576 26.531 1 88.94 183 TYR A N 1
ATOM 1393 C CA . TYR A 1 183 ? -15.969 4.707 25.734 1 88.94 183 TYR A CA 1
ATOM 1394 C C . TYR A 1 183 ? -16.828 5.945 25.984 1 88.94 183 TYR A C 1
ATOM 1396 O O . TYR A 1 183 ? -17.875 6.109 25.359 1 88.94 183 TYR A O 1
ATOM 1404 N N . LYS A 1 184 ? -16.344 6.82 26.859 1 89.44 184 LYS A N 1
ATOM 1405 C CA . LYS A 1 184 ? -17.062 8.031 27.25 1 89.44 184 LYS A CA 1
ATOM 1406 C C . LYS A 1 184 ? -16.125 9.242 27.266 1 89.44 184 LYS A C 1
ATOM 1408 O O . LYS A 1 184 ? -15.617 9.633 28.312 1 89.44 184 LYS A O 1
ATOM 1413 N N . PRO A 1 185 ? -15.977 9.906 26.125 1 90.56 185 PRO A N 1
ATOM 1414 C CA . PRO A 1 185 ? -15.117 11.094 26.062 1 90.56 185 PRO A CA 1
ATOM 1415 C C . PRO A 1 185 ? -15.617 12.227 26.953 1 90.56 185 PRO A C 1
ATOM 1417 O O . PRO A 1 185 ? -16.828 12.43 27.094 1 90.56 185 PRO A O 1
ATOM 1420 N N . VAL A 1 186 ? -14.695 12.945 27.547 1 90.81 186 VAL A N 1
ATOM 1421 C CA . VAL A 1 186 ? -14.992 14.102 28.391 1 90.81 186 VAL A CA 1
ATOM 1422 C C . VAL A 1 186 ? -14.992 15.375 27.531 1 90.81 186 VAL A C 1
ATOM 1424 O O . VAL A 1 186 ? -13.969 15.727 26.938 1 90.81 186 VAL A O 1
ATOM 1427 N N . TYR A 1 187 ? -16.047 16.078 27.547 1 93.75 187 TYR A N 1
ATOM 1428 C CA . TYR A 1 187 ? -16.156 17.25 26.703 1 93.75 187 TYR A CA 1
ATOM 1429 C C . TYR A 1 187 ? -16.078 18.531 27.516 1 93.75 187 TYR A C 1
ATOM 1431 O O . TYR A 1 187 ? -15.492 19.531 27.078 1 93.75 187 TYR A O 1
ATOM 1439 N N . LYS A 1 188 ? -16.547 18.516 28.703 1 95 188 LYS A N 1
ATOM 1440 C CA . LYS A 1 188 ? -16.531 19.703 29.547 1 95 188 LYS A CA 1
ATOM 1441 C C . LYS A 1 188 ? -15.289 19.719 30.438 1 95 188 LYS A C 1
ATOM 1443 O O . LYS A 1 188 ? -15.016 18.766 31.156 1 95 188 LYS A O 1
ATOM 1448 N N . GLY A 1 189 ? -14.555 20.75 30.422 1 95.44 189 GLY A N 1
ATOM 1449 C CA . GLY A 1 189 ? -13.391 20.906 31.281 1 95.44 189 GLY A CA 1
ATOM 1450 C C . GLY A 1 189 ? -13.75 21.188 32.719 1 95.44 189 GLY A C 1
ATOM 1451 O O . GLY A 1 189 ? -14.875 21.594 33.031 1 95.44 189 GLY A O 1
ATOM 1452 N N . ASN A 1 190 ? -12.789 20.938 33.562 1 96.69 190 ASN A N 1
ATOM 1453 C CA . ASN A 1 190 ? -12.969 21.25 34.969 1 96.69 190 ASN A CA 1
ATOM 1454 C C . ASN A 1 190 ? -12.984 22.75 35.219 1 96.69 190 ASN A C 1
ATOM 1456 O O . ASN A 1 190 ? -11.992 23.438 34.969 1 96.69 190 ASN A O 1
ATOM 1460 N N . SER A 1 191 ? -14.039 23.234 35.844 1 96.75 191 SER A N 1
ATOM 1461 C CA . SER A 1 191 ? -14.25 24.672 36 1 96.75 191 SER A CA 1
ATOM 1462 C C . SER A 1 191 ? -13.195 25.281 36.938 1 96.75 191 SER A C 1
ATOM 1464 O O . SER A 1 191 ? -12.789 26.422 36.75 1 96.75 191 SER A O 1
ATOM 1466 N N . LYS A 1 192 ? -12.812 24.578 37.906 1 96.88 192 LYS A N 1
ATOM 1467 C CA . LYS A 1 192 ? -11.789 25.078 38.812 1 96.88 192 LYS A CA 1
ATOM 1468 C C . LYS A 1 192 ? -10.453 25.266 38.125 1 96.88 192 LYS A C 1
ATOM 1470 O O . LYS A 1 192 ? -9.742 26.234 38.344 1 96.88 192 LYS A O 1
ATOM 1475 N N . GLN A 1 193 ? -10.188 24.312 37.25 1 96.75 193 GLN A N 1
ATOM 1476 C CA . GLN A 1 193 ? -8.961 24.406 36.5 1 96.75 193 GLN A CA 1
ATOM 1477 C C . GLN A 1 193 ? -9.016 25.562 35.5 1 96.75 193 GLN A C 1
ATOM 1479 O O . GLN A 1 193 ? -8.008 26.234 35.25 1 96.75 193 GLN A O 1
ATOM 1484 N N . ILE A 1 194 ? -10.164 25.812 34.969 1 97.62 194 ILE A N 1
ATOM 1485 C CA . ILE A 1 194 ? -10.344 26.906 34 1 97.62 194 ILE A CA 1
ATOM 1486 C C . ILE A 1 194 ? -10.203 28.25 34.719 1 97.62 194 ILE A C 1
ATOM 1488 O O . ILE A 1 194 ? -9.633 29.188 34.156 1 97.62 194 ILE A O 1
ATOM 1492 N N . LYS A 1 195 ? -10.695 28.297 35.906 1 96.56 195 LYS A N 1
ATOM 1493 C CA . LYS A 1 195 ? -10.523 29.516 36.688 1 96.56 195 LYS A CA 1
ATOM 1494 C C . LYS A 1 195 ? -9.055 29.766 37 1 96.56 195 LYS A C 1
ATOM 1496 O O . LYS A 1 195 ? -8.586 30.906 36.906 1 96.56 195 LYS A O 1
ATOM 1501 N N . LYS A 1 196 ? -8.43 28.734 37.406 1 96.88 196 LYS A N 1
ATOM 1502 C CA . LYS A 1 196 ? -6.996 28.844 37.625 1 96.88 196 LYS A CA 1
ATOM 1503 C C . LYS A 1 196 ? -6.27 29.266 36.344 1 96.88 196 LYS A C 1
ATOM 1505 O O . LYS A 1 196 ? -5.336 30.078 36.406 1 96.88 196 LYS A O 1
ATOM 1510 N N . PHE A 1 197 ? -6.656 28.703 35.281 1 97.31 197 PHE A N 1
ATOM 1511 C CA . PHE A 1 197 ? -6.129 29.062 33.969 1 97.31 197 PHE A CA 1
ATOM 1512 C C . PHE A 1 197 ? -6.293 30.562 33.719 1 97.31 197 PHE A C 1
ATOM 1514 O O . PHE A 1 197 ? -5.359 31.219 33.25 1 97.31 197 PHE A O 1
ATOM 1521 N N . ALA A 1 198 ? -7.414 31.094 34.031 1 96.88 198 ALA A N 1
ATOM 1522 C CA . ALA A 1 198 ? -7.672 32.531 33.875 1 96.88 198 ALA A CA 1
ATOM 1523 C C . ALA A 1 198 ? -6.727 33.344 34.719 1 96.88 198 ALA A C 1
ATOM 1525 O O . ALA A 1 198 ? -6.227 34.406 34.281 1 96.88 198 ALA A O 1
ATOM 1526 N N . GLU A 1 199 ? -6.461 32.906 35.938 1 95.88 199 GLU A N 1
ATOM 1527 C CA . GLU A 1 199 ? -5.555 33.594 36.844 1 95.88 199 GLU A CA 1
ATOM 1528 C C . GLU A 1 199 ? -4.125 33.594 36.312 1 95.88 199 GLU A C 1
ATOM 1530 O O . GLU A 1 199 ? -3.416 34.594 36.406 1 95.88 199 GLU A O 1
ATOM 1535 N N . LEU A 1 200 ? -3.756 32.5 35.75 1 96.81 200 LEU A N 1
ATOM 1536 C CA . LEU A 1 200 ? -2.416 32.375 35.188 1 96.81 200 LEU A CA 1
ATOM 1537 C C . LEU A 1 200 ? -2.203 33.375 34.062 1 96.81 200 LEU A C 1
ATOM 1539 O O . LEU A 1 200 ? -1.12 33.938 33.906 1 96.81 200 LEU A O 1
ATOM 1543 N N . LEU A 1 201 ? -3.197 33.594 33.25 1 96.88 201 LEU A N 1
ATOM 1544 C CA . LEU A 1 201 ? -3.104 34.531 32.125 1 96.88 201 LEU A CA 1
ATOM 1545 C C . LEU A 1 201 ? -2.885 35.938 32.625 1 96.88 201 LEU A C 1
ATOM 1547 O O . LEU A 1 201 ? -2.162 36.719 32 1 96.88 201 LEU A O 1
ATOM 1551 N N . LYS A 1 202 ? -3.418 36.219 33.75 1 93.75 202 LYS A N 1
ATOM 1552 C CA . LYS A 1 202 ? -3.318 37.562 34.312 1 93.75 202 LYS A CA 1
ATOM 1553 C C . LYS A 1 202 ? -1.923 37.844 34.875 1 93.75 202 LYS A C 1
ATOM 1555 O O . LYS A 1 202 ? -1.437 38.969 34.844 1 93.75 202 LYS A O 1
ATOM 1560 N N . GLU A 1 203 ? -1.321 36.812 35.312 1 94.94 203 GLU A N 1
ATOM 1561 C CA . GLU A 1 203 ? -0.04 36.938 36 1 94.94 203 GLU A CA 1
ATOM 1562 C C . GLU A 1 203 ? 1.125 36.812 35.031 1 94.94 203 GLU A C 1
ATOM 1564 O O . GLU A 1 203 ? 2.248 37.219 35.344 1 94.94 203 GLU A O 1
ATOM 1569 N N . ALA A 1 204 ? 0.878 36.344 33.875 1 97 204 ALA A N 1
ATOM 1570 C CA . ALA A 1 204 ? 1.935 36.062 32.906 1 97 204 ALA A CA 1
ATOM 1571 C C . ALA A 1 204 ? 2.516 37.375 32.344 1 97 204 ALA A C 1
ATOM 1573 O O . ALA A 1 204 ? 1.803 38.375 32.188 1 97 204 ALA A O 1
ATOM 1574 N N . LYS A 1 205 ? 3.799 37.344 31.984 1 97.5 205 LYS A N 1
ATOM 1575 C CA . LYS A 1 205 ? 4.477 38.469 31.344 1 97.5 205 LYS A CA 1
ATOM 1576 C C . LYS A 1 205 ? 4.723 38.219 29.875 1 97.5 205 LYS A C 1
ATOM 1578 O O . LYS A 1 205 ? 4.695 39.125 29.047 1 97.5 205 LYS A O 1
ATOM 1583 N N . ARG A 1 206 ? 4.973 36.938 29.547 1 98.5 206 ARG A N 1
ATOM 1584 C CA . ARG A 1 206 ? 5.242 36.531 28.172 1 98.5 206 ARG A CA 1
ATOM 1585 C C . ARG A 1 206 ? 4.41 35.312 27.812 1 98.5 206 ARG A C 1
ATOM 1587 O O . ARG A 1 206 ? 4.961 34.25 27.453 1 98.5 206 ARG A O 1
ATOM 1594 N N . PRO A 1 207 ? 3.082 35.438 27.844 1 98.56 207 PRO A N 1
ATOM 1595 C CA . PRO A 1 207 ? 2.229 34.281 27.516 1 98.56 207 PRO A CA 1
ATOM 1596 C C . PRO A 1 207 ? 2.227 33.969 26.016 1 98.56 207 PRO A C 1
ATOM 1598 O O . PRO A 1 207 ? 2.479 34.844 25.188 1 98.56 207 PRO A O 1
ATOM 1601 N N . LEU A 1 208 ? 1.979 32.75 25.688 1 98.81 208 LEU A N 1
ATOM 1602 C CA . LEU A 1 208 ? 1.948 32.281 24.297 1 98.81 208 LEU A CA 1
ATOM 1603 C C . LEU A 1 208 ? 0.931 31.172 24.125 1 98.81 208 LEU A C 1
ATOM 1605 O O . LEU A 1 208 ? 0.922 30.203 24.891 1 98.81 208 LEU A O 1
ATOM 1609 N N . PHE A 1 209 ? 0.022 31.281 23.156 1 98.81 209 PHE A N 1
ATOM 1610 C CA . PHE A 1 209 ? -0.836 30.188 22.75 1 98.81 209 PHE A CA 1
ATOM 1611 C C . PHE A 1 209 ? -0.132 29.297 21.719 1 98.81 209 PHE A C 1
ATOM 1613 O O . PHE A 1 209 ? 0.462 29.797 20.766 1 98.81 209 PHE A O 1
ATOM 1620 N N . TYR A 1 210 ? -0.114 28.016 21.953 1 98.62 210 TYR A N 1
ATOM 1621 C CA . TYR A 1 210 ? 0.387 26.969 21.062 1 98.62 210 TYR A CA 1
ATOM 1622 C C . TYR A 1 210 ? -0.758 26.141 20.5 1 98.62 210 TYR A C 1
ATOM 1624 O O . TYR A 1 210 ? -1.288 25.25 21.188 1 98.62 210 TYR A O 1
ATOM 1632 N N . LEU A 1 211 ? -1.132 26.406 19.25 1 98.75 211 LEU A N 1
ATOM 1633 C CA . LEU A 1 211 ? -2.354 25.875 18.656 1 98.75 211 LEU A CA 1
ATOM 1634 C C . LEU A 1 211 ? -2.059 24.641 17.812 1 98.75 211 LEU A C 1
ATOM 1636 O O . LEU A 1 211 ? -1.182 24.656 16.953 1 98.75 211 LEU A O 1
ATOM 1640 N N . GLY A 1 212 ? -2.816 23.531 18.078 1 98.31 212 GLY A N 1
ATOM 1641 C CA . GLY A 1 212 ? -2.67 22.281 17.344 1 98.31 212 GLY A CA 1
ATOM 1642 C C . GLY A 1 212 ? -3.871 21.969 16.469 1 98.31 212 GLY A C 1
ATOM 1643 O O . GLY A 1 212 ? -4.82 22.75 16.406 1 98.31 212 GLY A O 1
ATOM 1644 N N . GLY A 1 213 ? -3.779 20.812 15.828 1 97.75 213 GLY A N 1
ATOM 1645 C CA . GLY A 1 213 ? -4.836 20.391 14.922 1 97.75 213 GLY A CA 1
ATOM 1646 C C . GLY A 1 213 ? -6.176 20.203 15.609 1 97.75 213 GLY A C 1
ATOM 1647 O O . GLY A 1 213 ? -7.223 20.266 14.961 1 97.75 213 GLY A O 1
ATOM 1648 N N . GLY A 1 214 ? -6.152 20.031 16.891 1 97.88 214 GLY A N 1
ATOM 1649 C CA . GLY A 1 214 ? -7.391 19.906 17.625 1 97.88 214 GLY A CA 1
ATOM 1650 C C . GLY A 1 214 ? -8.273 21.125 17.547 1 97.88 214 GLY A C 1
ATOM 1651 O O . GLY A 1 214 ? -9.492 21.031 17.703 1 97.88 214 GLY A O 1
ATOM 1652 N N . CYS A 1 215 ? -7.68 22.328 17.312 1 98.31 215 CYS A N 1
ATOM 1653 C CA . CYS A 1 215 ? -8.438 23.562 17.172 1 98.31 215 CYS A CA 1
ATOM 1654 C C . CYS A 1 215 ? -9.383 23.5 15.984 1 98.31 215 CYS A C 1
ATOM 1656 O O . CYS A 1 215 ? -10.5 24.016 16.047 1 98.31 215 CYS A O 1
ATOM 1658 N N . ILE A 1 216 ? -8.875 22.859 14.93 1 97.88 216 ILE A N 1
ATOM 1659 C CA . ILE A 1 216 ? -9.656 22.719 13.711 1 97.88 216 ILE A CA 1
ATOM 1660 C C . ILE A 1 216 ? -10.695 21.609 13.891 1 97.88 216 ILE A C 1
ATOM 1662 O O . ILE A 1 216 ? -11.867 21.781 13.57 1 97.88 216 ILE A O 1
ATOM 1666 N N . SER A 1 217 ? -10.25 20.516 14.5 1 96.81 217 SER A N 1
ATOM 1667 C CA . SER A 1 217 ? -11.109 19.344 14.68 1 96.81 217 SER A CA 1
ATOM 1668 C C . SER A 1 217 ? -12.297 19.672 15.578 1 96.81 217 SER A C 1
ATOM 1670 O O . SER A 1 217 ? -13.391 19.141 15.391 1 96.81 217 SER A O 1
ATOM 1672 N N . SER A 1 218 ? -12.109 20.578 16.531 1 97.31 218 SER A N 1
ATOM 1673 C CA . SER A 1 218 ? -13.141 20.953 17.5 1 97.31 218 SER A CA 1
ATOM 1674 C C . SER A 1 218 ? -14.031 22.062 16.953 1 97.31 218 SER A C 1
ATOM 1676 O O . SER A 1 218 ? -14.977 22.5 17.609 1 97.31 218 SER A O 1
ATOM 1678 N N . ASN A 1 219 ? -13.742 22.562 15.75 1 97.31 219 ASN A N 1
ATOM 1679 C CA . ASN A 1 219 ? -14.43 23.719 15.195 1 97.31 219 ASN A CA 1
ATOM 1680 C C . ASN A 1 219 ? -14.398 24.906 16.156 1 97.31 219 ASN A C 1
ATOM 1682 O O . ASN A 1 219 ? -15.414 25.562 16.375 1 97.31 219 ASN A O 1
ATOM 1686 N N . ALA A 1 220 ? -13.242 25.172 16.688 1 97.88 220 ALA A N 1
ATOM 1687 C CA . ALA A 1 220 ? -13.117 26.156 17.766 1 97.88 220 ALA A CA 1
ATOM 1688 C C . ALA A 1 220 ? -12.438 27.422 17.266 1 97.88 220 ALA A C 1
ATOM 1690 O O . ALA A 1 220 ? -12.102 28.312 18.047 1 97.88 220 ALA A O 1
ATOM 1691 N N . SER A 1 221 ? -12.203 27.578 15.969 1 97.75 221 SER A N 1
ATOM 1692 C CA . SER A 1 221 ? -11.391 28.656 15.422 1 97.75 221 SER A CA 1
ATOM 1693 C C . SER A 1 221 ? -11.977 30.016 15.789 1 97.75 221 SER A C 1
ATOM 1695 O O . SER A 1 221 ? -11.234 30.953 16.109 1 97.75 221 SER A O 1
ATOM 1697 N N . GLU A 1 222 ? -13.289 30.156 15.773 1 97.31 222 GLU A N 1
ATOM 1698 C CA . GLU A 1 222 ? -13.922 31.438 16.109 1 97.31 222 GLU A CA 1
ATOM 1699 C C . GLU A 1 222 ? -13.688 31.797 17.578 1 97.31 222 GLU A C 1
ATOM 1701 O O . GLU A 1 222 ? -13.391 32.938 17.891 1 97.31 222 GLU A O 1
ATOM 1706 N N . GLN A 1 223 ? -13.828 30.844 18.469 1 97.44 223 GLN A N 1
ATOM 1707 C CA . GLN A 1 223 ? -13.586 31.062 19.891 1 97.44 223 GLN A CA 1
ATOM 1708 C C . GLN A 1 223 ? -12.133 31.422 20.156 1 97.44 223 GLN A C 1
ATOM 1710 O O . GLN A 1 223 ? -11.844 32.281 20.984 1 97.44 223 GLN A O 1
ATOM 1715 N N . ILE A 1 224 ? -11.273 30.812 19.422 1 98.56 224 ILE A N 1
ATOM 1716 C CA . ILE A 1 224 ? -9.852 31.078 19.578 1 98.56 224 ILE A CA 1
ATOM 1717 C C . ILE A 1 224 ? -9.531 32.5 19.109 1 98.56 224 ILE A C 1
ATOM 1719 O O . ILE A 1 224 ? -8.789 33.219 19.766 1 98.56 224 ILE A O 1
ATOM 1723 N N . ARG A 1 225 ? -10.07 32.875 17.969 1 98.44 225 ARG A N 1
ATOM 1724 C CA . ARG A 1 225 ? -9.852 34.219 17.438 1 98.44 225 ARG A CA 1
ATOM 1725 C C . ARG A 1 225 ? -10.383 35.281 18.406 1 98.44 225 ARG A C 1
ATOM 1727 O O . ARG A 1 225 ? -9.727 36.312 18.625 1 98.44 225 ARG A O 1
ATOM 1734 N N . GLU A 1 226 ? -11.539 35.031 18.969 1 97.81 226 GLU A N 1
ATOM 1735 C CA . GLU A 1 226 ? -12.117 35.938 19.938 1 97.81 226 GLU A CA 1
ATOM 1736 C C . GLU A 1 226 ? -11.242 36.031 21.188 1 97.81 226 GLU A C 1
ATOM 1738 O O . GLU A 1 226 ? -11.008 37.156 21.688 1 97.81 226 GLU A O 1
ATOM 1743 N N . LEU A 1 227 ? -10.789 34.938 21.656 1 97.75 227 LEU A N 1
ATOM 1744 C CA . LEU A 1 227 ? -9.953 34.906 22.844 1 97.75 227 LEU A CA 1
ATOM 1745 C C . LEU A 1 227 ? -8.664 35.688 22.641 1 97.75 227 LEU A C 1
ATOM 1747 O O . LEU A 1 227 ? -8.25 36.469 23.5 1 97.75 227 LEU A O 1
ATOM 1751 N N . ILE A 1 228 ? -8.023 35.469 21.531 1 97.62 228 ILE A N 1
ATOM 1752 C CA . ILE A 1 228 ? -6.746 36.125 21.234 1 97.62 228 ILE A CA 1
ATOM 1753 C C . ILE A 1 228 ? -6.953 37.625 21.047 1 97.62 228 ILE A C 1
ATOM 1755 O O . ILE A 1 228 ? -6.156 38.438 21.531 1 97.62 228 ILE A O 1
ATOM 1759 N N . LYS A 1 229 ? -8.016 37.969 20.375 1 96.25 229 LYS A N 1
ATOM 1760 C CA . LYS A 1 229 ? -8.344 39.375 20.203 1 96.25 229 LYS A CA 1
ATOM 1761 C C . LYS A 1 229 ? -8.578 40.031 21.562 1 96.25 229 LYS A C 1
ATOM 1763 O O . LYS A 1 229 ? -8.141 41.188 21.781 1 96.25 229 LYS A O 1
ATOM 1768 N N . PHE A 1 230 ? -9.273 39.344 22.422 1 96.62 230 PHE A N 1
ATOM 1769 C CA . PHE A 1 230 ? -9.641 39.875 23.719 1 96.62 230 PHE A CA 1
ATOM 1770 C C . PHE A 1 230 ? -8.414 40 24.625 1 96.62 230 PHE A C 1
ATOM 1772 O O . PHE A 1 230 ? -8.234 41 25.312 1 96.62 230 PHE A O 1
ATOM 1779 N N . THR A 1 231 ? -7.531 39.031 24.625 1 97.12 231 THR A N 1
ATOM 1780 C CA . THR A 1 231 ? -6.422 38.969 25.578 1 97.12 231 THR A CA 1
ATOM 1781 C C . THR A 1 231 ? -5.176 39.625 24.984 1 97.12 231 THR A C 1
ATOM 1783 O O . THR A 1 231 ? -4.238 39.969 25.719 1 97.12 231 THR A O 1
ATOM 1786 N N . LYS A 1 232 ? -5.105 39.688 23.656 1 97.5 232 LYS A N 1
ATOM 1787 C CA . LYS A 1 232 ? -3.969 40.219 22.906 1 97.5 232 LYS A CA 1
ATOM 1788 C C . LYS A 1 232 ? -2.723 39.375 23.125 1 97.5 232 LYS A C 1
ATOM 1790 O O . LYS A 1 232 ? -1.601 39.875 23.078 1 97.5 232 LYS A O 1
ATOM 1795 N N . ILE A 1 233 ? -2.9 38.125 23.5 1 98.31 233 ILE A N 1
ATOM 1796 C CA . ILE A 1 233 ? -1.796 37.188 23.672 1 98.31 233 ILE A CA 1
ATOM 1797 C C . ILE A 1 233 ? -1.398 36.594 22.328 1 98.31 233 ILE A C 1
ATOM 1799 O O . ILE A 1 233 ? -2.254 36.125 21.562 1 98.31 233 ILE A O 1
ATOM 1803 N N . PRO A 1 234 ? -0.045 36.594 21.969 1 98.56 234 PRO A N 1
ATOM 1804 C CA . PRO A 1 234 ? 0.39 36.031 20.688 1 98.56 234 PRO A CA 1
ATOM 1805 C C . PRO A 1 234 ? 0.193 34.5 20.625 1 98.56 234 PRO A C 1
ATOM 1807 O O . PRO A 1 234 ? 0.025 33.875 21.656 1 98.56 234 PRO A O 1
ATOM 1810 N N . ALA A 1 235 ? 0.188 34 19.422 1 98.81 235 ALA A N 1
ATOM 1811 C CA . ALA A 1 235 ? -0.034 32.594 19.219 1 98.81 235 ALA A CA 1
ATOM 1812 C C . ALA A 1 235 ? 0.876 32.031 18.109 1 98.81 235 ALA A C 1
ATOM 1814 O O . ALA A 1 235 ? 1.293 32.781 17.219 1 98.81 235 ALA A O 1
ATOM 1815 N N . VAL A 1 236 ? 1.229 30.797 18.25 1 98.56 236 VAL A N 1
ATOM 1816 C CA . VAL A 1 236 ? 1.899 30.031 17.203 1 98.56 236 VAL A CA 1
ATOM 1817 C C . VAL A 1 236 ? 1.019 28.875 16.766 1 98.56 236 VAL A C 1
ATOM 1819 O O . VAL A 1 236 ? 0.187 28.391 17.531 1 98.56 236 VAL A O 1
ATOM 1822 N N . GLU A 1 237 ? 1.184 28.453 15.508 1 98.56 237 GLU A N 1
ATOM 1823 C CA . GLU A 1 237 ? 0.408 27.344 14.969 1 98.56 237 GLU A CA 1
ATOM 1824 C C . GLU A 1 237 ? 1.31 26.172 14.594 1 98.56 237 GLU A C 1
ATOM 1826 O O . GLU A 1 237 ? 2.438 26.375 14.141 1 98.56 237 GLU A O 1
ATOM 1831 N N . THR A 1 238 ? 0.801 24.969 14.883 1 98.12 238 THR A N 1
ATOM 1832 C CA . THR A 1 238 ? 1.41 23.797 14.258 1 98.12 238 THR A CA 1
ATOM 1833 C C . THR A 1 238 ? 1.01 23.688 12.789 1 98.12 238 THR A C 1
ATOM 1835 O O . THR A 1 238 ? 0.122 24.406 12.328 1 98.12 238 THR A O 1
ATOM 1838 N N . LEU A 1 239 ? 1.649 22.766 12.07 1 98.31 239 LEU A N 1
ATOM 1839 C CA . LEU A 1 239 ? 1.315 22.516 10.672 1 98.31 239 LEU A CA 1
ATOM 1840 C C . LEU A 1 239 ? -0.168 22.203 10.516 1 98.31 239 LEU A C 1
ATOM 1842 O O . LEU A 1 239 ? -0.823 22.703 9.602 1 98.31 239 LEU A O 1
ATOM 1846 N N . MET A 1 240 ? -0.697 21.438 11.461 1 97.94 240 MET A N 1
ATOM 1847 C CA . MET A 1 240 ? -2.062 20.938 11.352 1 97.94 240 MET A CA 1
ATOM 1848 C C . MET A 1 240 ? -3.07 21.984 11.789 1 97.94 240 MET A C 1
ATOM 1850 O O . MET A 1 240 ? -4.27 21.844 11.547 1 97.94 240 MET A O 1
ATOM 1854 N N . ALA A 1 241 ? -2.605 23.125 12.344 1 98.38 241 ALA A N 1
ATOM 1855 C CA . ALA A 1 241 ? -3.496 24.156 12.859 1 98.38 241 ALA A CA 1
ATOM 1856 C C . ALA A 1 241 ? -3.529 25.359 11.93 1 98.38 241 ALA A C 1
ATOM 1858 O O . ALA A 1 241 ? -4.277 26.312 12.164 1 98.38 241 ALA A O 1
ATOM 1859 N N . LEU A 1 242 ? -2.756 25.297 10.828 1 98.56 242 LEU A N 1
ATOM 1860 C CA . LEU A 1 242 ? -2.709 26.438 9.922 1 98.56 242 LEU A CA 1
ATOM 1861 C C . LEU A 1 242 ? -4.109 26.812 9.453 1 98.56 242 LEU A C 1
ATOM 1863 O O . LEU A 1 242 ? -4.883 25.953 9.031 1 98.56 242 LEU A O 1
ATOM 1867 N N . GLY A 1 243 ? -4.434 28.078 9.547 1 98.25 243 GLY A N 1
ATOM 1868 C CA . GLY A 1 243 ? -5.742 28.578 9.164 1 98.25 243 GLY A CA 1
ATOM 1869 C C . GLY A 1 243 ? -6.648 28.844 10.359 1 98.25 243 GLY A C 1
ATOM 1870 O O . GLY A 1 243 ? -7.715 29.438 10.211 1 98.25 243 GLY A O 1
ATOM 1871 N N . THR A 1 244 ? -6.188 28.375 11.594 1 98.62 244 THR A N 1
ATOM 1872 C CA . THR A 1 244 ? -6.945 28.719 12.797 1 98.62 244 THR A CA 1
ATOM 1873 C C . THR A 1 244 ? -7.016 30.234 12.984 1 98.62 244 THR A C 1
ATOM 1875 O O . THR A 1 244 ? -8.094 30.781 13.211 1 98.62 244 THR A O 1
ATOM 1878 N N . LEU A 1 245 ? -5.852 30.875 12.93 1 98.56 245 LEU A N 1
ATOM 1879 C CA . LEU A 1 245 ? -5.793 32.344 12.875 1 98.56 245 LEU A CA 1
ATOM 1880 C C . LEU A 1 245 ? -5.617 32.812 11.438 1 98.56 245 LEU A C 1
ATOM 1882 O O . LEU A 1 245 ? -5.129 32.062 10.586 1 98.56 245 LEU A O 1
ATOM 1886 N N . ARG A 1 246 ? -6.027 34 11.188 1 98.06 246 ARG A N 1
ATOM 1887 C CA . ARG A 1 246 ? -5.73 34.594 9.891 1 98.06 246 ARG A CA 1
ATOM 1888 C C . ARG A 1 246 ? -4.242 34.875 9.742 1 98.06 246 ARG A C 1
ATOM 1890 O O . ARG A 1 246 ? -3.564 35.188 10.727 1 98.06 246 ARG A O 1
ATOM 1897 N N . SER A 1 247 ? -3.871 34.875 8.492 1 97.06 247 SER A N 1
ATOM 1898 C CA . SER A 1 247 ? -2.455 35.094 8.219 1 97.06 247 SER A CA 1
ATOM 1899 C C . SER A 1 247 ? -2.047 36.531 8.516 1 97.06 247 SER A C 1
ATOM 1901 O O . SER A 1 247 ? -0.875 36.812 8.781 1 97.06 247 SER A O 1
ATOM 1903 N N . ASP A 1 248 ? -3.016 37.438 8.516 1 96.75 248 ASP A N 1
ATOM 1904 C CA . ASP A 1 248 ? -2.711 38.844 8.719 1 96.75 248 ASP A CA 1
ATOM 1905 C C . ASP A 1 248 ? -3.021 39.281 10.148 1 96.75 248 ASP A C 1
ATOM 1907 O O . ASP A 1 248 ? -2.99 40.469 10.469 1 96.75 248 ASP A O 1
ATOM 1911 N N . ASP A 1 249 ? -3.391 38.344 11 1 97.75 249 ASP A N 1
ATOM 1912 C CA . ASP A 1 249 ? -3.572 38.656 12.414 1 97.75 249 ASP A CA 1
ATOM 1913 C C . ASP A 1 249 ? -2.248 39.031 13.062 1 97.75 249 ASP A C 1
ATOM 1915 O O . ASP A 1 249 ? -1.261 38.312 12.969 1 97.75 249 ASP A O 1
ATOM 1919 N N . VAL A 1 250 ? -2.213 40.188 13.719 1 96.62 250 VAL A N 1
ATOM 1920 C CA . VAL A 1 250 ? -0.983 40.75 14.266 1 96.62 250 VAL A CA 1
ATOM 1921 C C . VAL A 1 250 ? -0.46 39.844 15.391 1 96.62 250 VAL A C 1
ATOM 1923 O O . VAL A 1 250 ? 0.728 39.906 15.719 1 96.62 250 VAL A O 1
ATOM 1926 N N . PHE A 1 251 ? -1.299 39 15.938 1 97.81 251 PHE A N 1
ATOM 1927 C CA . PHE A 1 251 ? -0.901 38.125 17.047 1 97.81 251 PHE A CA 1
ATOM 1928 C C . PHE A 1 251 ? -0.493 36.75 16.562 1 97.81 251 PHE A C 1
ATOM 1930 O O . PHE A 1 251 ? -0.097 35.906 17.344 1 97.81 251 PHE A O 1
ATOM 1937 N N . ASN A 1 252 ? -0.609 36.5 15.281 1 98.38 252 ASN A N 1
ATOM 1938 C CA . ASN A 1 252 ? -0.191 35.219 14.664 1 98.38 252 ASN A CA 1
ATOM 1939 C C . ASN A 1 252 ? 1.294 35.25 14.32 1 98.38 252 ASN A C 1
ATOM 1941 O O . ASN A 1 252 ? 1.711 35.938 13.383 1 98.38 252 ASN A O 1
ATOM 1945 N N . LEU A 1 253 ? 2.055 34.438 15.031 1 98.38 253 LEU A N 1
ATOM 1946 C CA . LEU A 1 253 ? 3.494 34.375 14.805 1 98.38 253 LEU A CA 1
ATOM 1947 C C . LEU A 1 253 ? 3.828 33.312 13.75 1 98.38 253 LEU A C 1
ATOM 1949 O O . LEU A 1 253 ? 5 33.031 13.5 1 98.38 253 LEU A O 1
ATOM 1953 N N . LYS A 1 254 ? 2.816 32.625 13.148 1 97.44 254 LYS A N 1
ATOM 1954 C CA . LYS A 1 254 ? 2.938 31.641 12.078 1 97.44 254 LYS A CA 1
ATOM 1955 C C . LYS A 1 254 ? 3.354 30.281 12.625 1 97.44 254 LYS A C 1
ATOM 1957 O O . LYS A 1 254 ? 3.133 29.984 13.805 1 97.44 254 LYS A O 1
ATOM 1962 N N . MET A 1 255 ? 3.779 29.391 11.742 1 98.19 255 MET A N 1
ATOM 1963 C CA . MET A 1 255 ? 4.078 28.016 12.086 1 98.19 255 MET A CA 1
ATOM 1964 C C . MET A 1 255 ? 5.332 27.922 12.945 1 98.19 255 MET A C 1
ATOM 1966 O O . MET A 1 255 ? 6.305 28.641 12.711 1 98.19 255 MET A O 1
ATOM 1970 N N . ALA A 1 256 ? 5.316 27.078 13.953 1 97.62 256 ALA A N 1
ATOM 1971 C CA . ALA A 1 256 ? 6.477 26.766 14.789 1 97.62 256 ALA A CA 1
ATOM 1972 C C . ALA A 1 256 ? 7.074 25.422 14.406 1 97.62 256 ALA A C 1
ATOM 1974 O O . ALA A 1 256 ? 6.469 24.656 13.656 1 97.62 256 ALA A O 1
ATOM 1975 N N . GLY A 1 257 ? 8.281 25.172 14.945 1 96.62 257 GLY A N 1
ATOM 1976 C CA . GLY A 1 257 ? 8.859 23.844 14.781 1 96.62 257 GLY A CA 1
ATOM 1977 C C . GLY A 1 257 ? 10.109 23.844 13.914 1 96.62 257 GLY A C 1
ATOM 1978 O O . GLY A 1 257 ? 10.734 24.891 13.711 1 96.62 257 GLY A O 1
ATOM 1979 N N . MET A 1 258 ? 10.438 22.672 13.391 1 96.81 258 MET A N 1
ATOM 1980 C CA . MET A 1 258 ? 11.672 22.422 12.664 1 96.81 258 MET A CA 1
ATOM 1981 C C . MET A 1 258 ? 11.852 23.406 11.516 1 96.81 258 MET A C 1
ATOM 1983 O O . MET A 1 258 ? 12.969 23.844 11.234 1 96.81 258 MET A O 1
ATOM 1987 N N . HIS A 1 259 ? 10.742 23.688 10.875 1 97.31 259 HIS A N 1
ATOM 1988 C CA . HIS A 1 259 ? 10.773 24.625 9.766 1 97.31 259 HIS A CA 1
ATOM 1989 C C . HIS A 1 259 ? 9.898 25.844 10.055 1 97.31 259 HIS A C 1
ATOM 1991 O O . HIS A 1 259 ? 9.367 26.469 9.133 1 97.31 259 HIS A O 1
ATOM 1997 N N . GLY A 1 260 ? 9.727 26.156 11.305 1 97.19 260 GLY A N 1
ATOM 1998 C CA . GLY A 1 260 ? 8.906 27.281 11.734 1 97.19 260 GLY A CA 1
ATOM 1999 C C . GLY A 1 260 ? 9.609 28.609 11.625 1 97.19 260 GLY A C 1
ATOM 2000 O O . GLY A 1 260 ? 10.812 28.672 11.359 1 97.19 260 GLY A O 1
ATOM 2001 N N . SER A 1 261 ? 8.859 29.703 11.781 1 97.31 261 SER A N 1
ATOM 2002 C CA . SER A 1 261 ? 9.414 31.047 11.742 1 97.31 261 SER A CA 1
ATOM 2003 C C . SER A 1 261 ? 10.328 31.297 12.945 1 97.31 261 SER A C 1
ATOM 2005 O O . SER A 1 261 ? 10.164 30.672 13.992 1 97.31 261 SER A O 1
ATOM 2007 N N . TYR A 1 262 ? 11.219 32.219 12.766 1 97.5 262 TYR A N 1
ATOM 2008 C CA . TYR A 1 262 ? 12.125 32.562 13.844 1 97.5 262 TYR A CA 1
ATOM 2009 C C . TYR A 1 262 ? 11.367 33.094 15.047 1 97.5 262 TYR A C 1
ATOM 2011 O O . TYR A 1 262 ? 11.617 32.688 16.188 1 97.5 262 TYR A O 1
ATOM 2019 N N . ALA A 1 263 ? 10.43 34 14.82 1 98.12 263 ALA A N 1
ATOM 2020 C CA . ALA A 1 263 ? 9.656 34.594 15.898 1 98.12 263 ALA A CA 1
ATOM 2021 C C . ALA A 1 263 ? 8.875 33.531 16.672 1 98.12 263 ALA A C 1
ATOM 2023 O O . ALA A 1 263 ? 8.797 33.562 17.891 1 98.12 263 ALA A O 1
ATOM 2024 N N . ALA A 1 264 ? 8.312 32.625 15.969 1 98.44 264 ALA A N 1
ATOM 2025 C CA . ALA A 1 264 ? 7.527 31.562 16.609 1 98.44 264 ALA A CA 1
ATOM 2026 C C . ALA A 1 264 ? 8.398 30.688 17.5 1 98.44 264 ALA A C 1
ATOM 2028 O O . ALA A 1 264 ? 8.039 30.422 18.641 1 98.44 264 ALA A O 1
ATOM 2029 N N . ASN A 1 265 ? 9.516 30.234 16.969 1 98.19 265 ASN A N 1
ATOM 2030 C CA . ASN A 1 265 ? 10.398 29.344 17.719 1 98.19 265 ASN A CA 1
ATOM 2031 C C . ASN A 1 265 ? 11.016 30.047 18.922 1 98.19 265 ASN A C 1
ATOM 2033 O O . ASN A 1 265 ? 11.141 29.453 20 1 98.19 265 ASN A O 1
ATOM 2037 N N . MET A 1 266 ? 11.359 31.328 18.75 1 98.06 266 MET A N 1
ATOM 2038 C CA . MET A 1 266 ? 11.891 32.125 19.875 1 98.06 266 MET A CA 1
ATOM 2039 C C . MET A 1 266 ? 10.82 32.344 20.938 1 98.06 266 MET A C 1
ATOM 2041 O O . MET A 1 266 ? 11.102 32.281 22.125 1 98.06 266 MET A O 1
ATOM 2045 N N . ALA A 1 267 ? 9.641 32.594 20.484 1 98.56 267 ALA A N 1
ATOM 2046 C CA . ALA A 1 267 ? 8.531 32.781 21.406 1 98.56 267 ALA A CA 1
ATOM 2047 C C . ALA A 1 267 ? 8.328 31.547 22.281 1 98.56 267 ALA A C 1
ATOM 2049 O O . ALA A 1 267 ? 8.141 31.641 23.484 1 98.56 267 ALA A O 1
ATOM 2050 N N . LEU A 1 268 ? 8.391 30.391 21.688 1 98.19 268 LEU A N 1
ATOM 2051 C CA . LEU A 1 268 ? 8.234 29.125 22.406 1 98.19 268 LEU A CA 1
ATOM 2052 C C . LEU A 1 268 ? 9.344 28.953 23.438 1 98.19 268 LEU A C 1
ATOM 2054 O O . LEU A 1 268 ? 9.109 28.406 24.516 1 98.19 268 LEU A O 1
ATOM 2058 N N . SER A 1 269 ? 10.477 29.422 23.125 1 97.75 269 SER A N 1
ATOM 2059 C CA . SER A 1 269 ? 11.656 29.234 23.969 1 97.75 269 SER A CA 1
ATOM 2060 C C . SER A 1 269 ? 11.664 30.203 25.141 1 97.75 269 SER A C 1
ATOM 2062 O O . SER A 1 269 ? 12.227 29.922 26.188 1 97.75 269 SER A O 1
ATOM 2064 N N . GLU A 1 270 ? 10.977 31.375 25 1 98.19 270 GLU A N 1
ATOM 2065 C CA . GLU A 1 270 ? 11.164 32.469 25.953 1 98.19 270 GLU A CA 1
ATOM 2066 C C . GLU A 1 270 ? 9.883 32.719 26.734 1 98.19 270 GLU A C 1
ATOM 2068 O O . GLU A 1 270 ? 9.891 33.5 27.703 1 98.19 270 GLU A O 1
ATOM 2073 N N . CYS A 1 271 ? 8.812 32.156 26.375 1 98.56 271 CYS A N 1
ATOM 2074 C CA . CYS A 1 271 ? 7.555 32.406 27.062 1 98.56 271 CYS A CA 1
ATOM 2075 C C . CYS A 1 271 ? 7.625 31.969 28.516 1 98.56 271 CYS A C 1
ATOM 2077 O O . CYS A 1 271 ? 8.406 31.078 28.859 1 98.56 271 CYS A O 1
ATOM 2079 N N . ASP A 1 272 ? 6.812 32.625 29.359 1 98.56 272 ASP A N 1
ATOM 2080 C CA . ASP A 1 272 ? 6.75 32.219 30.766 1 98.56 272 ASP A CA 1
ATOM 2081 C C . ASP A 1 272 ? 5.461 31.469 31.078 1 98.56 272 ASP A C 1
ATOM 2083 O O . ASP A 1 272 ? 5.328 30.875 32.156 1 98.56 272 ASP A O 1
ATOM 2087 N N . LEU A 1 273 ? 4.512 31.484 30.172 1 98.69 273 LEU A N 1
ATOM 2088 C CA . LEU A 1 273 ? 3.289 30.688 30.188 1 98.69 273 LEU A CA 1
ATOM 2089 C C . LEU A 1 273 ? 2.979 30.141 28.797 1 98.69 273 LEU A C 1
ATOM 2091 O O . LEU A 1 273 ? 2.803 30.906 27.844 1 98.69 273 LEU A O 1
ATOM 2095 N N . LEU A 1 274 ? 2.99 28.859 28.641 1 98.75 274 LEU A N 1
ATOM 2096 C CA . LEU A 1 274 ? 2.629 28.203 27.391 1 98.75 274 LEU A CA 1
ATOM 2097 C C . LEU A 1 274 ? 1.267 27.531 27.5 1 98.75 274 LEU A C 1
ATOM 2099 O O . LEU A 1 274 ? 1.074 26.656 28.359 1 98.75 274 LEU A O 1
ATOM 2103 N N . VAL A 1 275 ? 0.347 27.969 26.688 1 98.69 275 VAL A N 1
ATOM 2104 C CA . VAL A 1 275 ? -0.986 27.391 26.641 1 98.69 275 VAL A CA 1
ATOM 2105 C C . VAL A 1 275 ? -1.139 26.531 25.391 1 98.69 275 VAL A C 1
ATOM 2107 O O . VAL A 1 275 ? -1.438 27.047 24.312 1 98.69 275 VAL A O 1
ATOM 2110 N N . SER A 1 276 ? -1.016 25.234 25.562 1 98.5 276 SER A N 1
ATOM 2111 C CA . SER A 1 276 ? -1.199 24.297 24.469 1 98.5 276 SER A CA 1
ATOM 2112 C C . SER A 1 276 ? -2.672 23.953 24.281 1 98.5 276 SER A C 1
ATOM 2114 O O . SER A 1 276 ? -3.328 23.469 25.203 1 98.5 276 SER A O 1
ATOM 2116 N N . VAL A 1 277 ? -3.156 24.234 23.094 1 98.5 277 VAL A N 1
ATOM 2117 C CA . VAL A 1 277 ? -4.566 24.016 22.781 1 98.5 277 VAL A CA 1
ATOM 2118 C C . VAL A 1 277 ? -4.691 23.016 21.641 1 98.5 277 VAL A C 1
ATOM 2120 O O . VAL A 1 277 ? -4.531 23.375 20.469 1 98.5 277 VAL A O 1
ATOM 2123 N N . GLY A 1 278 ? -5.047 21.734 21.984 1 97.69 278 GLY A N 1
ATOM 2124 C CA . GLY A 1 278 ? -5.312 20.719 20.984 1 97.69 278 GLY A CA 1
ATOM 2125 C C . GLY A 1 278 ? -4.066 20.281 20.234 1 97.69 278 GLY A C 1
ATOM 2126 O O . GLY A 1 278 ? -4.121 20 19.047 1 97.69 278 GLY A O 1
ATOM 2127 N N . ALA A 1 279 ? -2.867 20.281 20.906 1 96.69 279 ALA A N 1
ATOM 2128 C CA . ALA A 1 279 ? -1.609 19.875 20.281 1 96.69 279 ALA A CA 1
ATOM 2129 C C . ALA A 1 279 ? -0.971 18.703 21.031 1 96.69 279 ALA A C 1
ATOM 2131 O O . ALA A 1 279 ? -1.137 18.578 22.25 1 96.69 279 ALA A O 1
ATOM 2132 N N . ARG A 1 280 ? -0.232 17.781 20.422 1 92.56 280 ARG A N 1
ATOM 2133 C CA . ARG A 1 280 ? 0.355 16.609 21.062 1 92.56 280 ARG A CA 1
ATOM 2134 C C . ARG A 1 280 ? 1.846 16.812 21.312 1 92.56 280 ARG A C 1
ATOM 2136 O O . ARG A 1 280 ? 2.498 15.961 21.922 1 92.56 280 ARG A O 1
ATOM 2143 N N . PHE A 1 281 ? 2.537 17.828 21.219 1 93.88 281 PHE A N 1
ATOM 2144 C CA . PHE A 1 281 ? 3.955 18.109 21.406 1 93.88 281 PHE A CA 1
ATOM 2145 C C . PHE A 1 281 ? 4.812 17.109 20.641 1 93.88 281 PHE A C 1
ATOM 2147 O O . PHE A 1 281 ? 5.586 16.359 21.25 1 93.88 281 PHE A O 1
ATOM 2154 N N . ASP A 1 282 ? 4.809 17.109 19.422 1 91.06 282 ASP A N 1
ATOM 2155 C CA . ASP A 1 282 ? 5.559 16.156 18.594 1 91.06 282 ASP A CA 1
ATOM 2156 C C . ASP A 1 282 ? 7.008 16.609 18.422 1 91.06 282 ASP A C 1
ATOM 2158 O O . ASP A 1 282 ? 7.32 17.797 18.594 1 91.06 282 ASP A O 1
ATOM 2162 N N . ASP A 1 283 ? 7.816 15.703 17.953 1 92.75 283 ASP A N 1
ATOM 2163 C CA . ASP A 1 283 ? 9.258 15.891 17.891 1 92.75 283 ASP A CA 1
ATOM 2164 C C . ASP A 1 283 ? 9.641 16.891 16.797 1 92.75 283 ASP A C 1
ATOM 2166 O O . ASP A 1 283 ? 10.773 17.391 16.766 1 92.75 283 ASP A O 1
ATOM 2170 N N . ARG A 1 284 ? 8.719 17.25 15.977 1 93.06 284 ARG A N 1
ATOM 2171 C CA . ARG A 1 284 ? 9 18.25 14.93 1 93.06 284 ARG A CA 1
ATOM 2172 C C . ARG A 1 284 ? 8.961 19.656 15.5 1 93.06 284 ARG A C 1
ATOM 2174 O O . ARG A 1 284 ? 9.453 20.594 14.867 1 93.06 284 ARG A O 1
ATOM 2181 N N . ILE A 1 285 ? 8.398 19.797 16.672 1 93.88 285 ILE A N 1
ATOM 2182 C CA . ILE A 1 285 ? 8.32 21.109 17.281 1 93.88 285 ILE A CA 1
ATOM 2183 C C . ILE A 1 285 ? 9.102 21.125 18.594 1 93.88 285 ILE A C 1
ATOM 2185 O O . ILE A 1 285 ? 9.797 22.094 18.906 1 93.88 285 ILE A O 1
ATOM 2189 N N . THR A 1 286 ? 9.102 20.078 19.344 1 92.38 286 THR A N 1
ATOM 2190 C CA . THR A 1 286 ? 9.719 20.078 20.672 1 92.38 286 THR A CA 1
ATOM 2191 C C . THR A 1 286 ? 11.234 19.953 20.547 1 92.38 286 THR A C 1
ATOM 2193 O O . THR A 1 286 ? 11.969 20.438 21.422 1 92.38 286 THR A O 1
ATOM 2196 N N . GLY A 1 287 ? 11.656 19.281 19.453 1 88.94 287 GLY A N 1
ATOM 2197 C CA . GLY A 1 287 ? 13.094 19.062 19.312 1 88.94 287 GLY A CA 1
ATOM 2198 C C . GLY A 1 287 ? 13.711 18.391 20.531 1 88.94 287 GLY A C 1
ATOM 2199 O O . GLY A 1 287 ? 13.43 17.219 20.797 1 88.94 287 GLY A O 1
ATOM 2200 N N . LYS A 1 288 ? 14.492 19.203 21.266 1 93.19 288 LYS A N 1
ATOM 2201 C CA . LYS A 1 288 ? 15.055 18.766 22.547 1 93.19 288 LYS A CA 1
ATOM 2202 C C . LYS A 1 288 ? 14.109 19.078 23.703 1 93.19 288 LYS A C 1
ATOM 2204 O O . LYS A 1 288 ? 14.047 20.219 24.172 1 93.19 288 LYS A O 1
ATOM 2209 N N . THR A 1 289 ? 13.523 18.047 24.234 1 94.31 289 THR A N 1
ATOM 2210 C CA . THR A 1 289 ? 12.43 18.203 25.188 1 94.31 289 THR A CA 1
ATOM 2211 C C . THR A 1 289 ? 12.914 18.906 26.453 1 94.31 289 THR A C 1
ATOM 2213 O O . THR A 1 289 ? 12.148 19.641 27.078 1 94.31 289 THR A O 1
ATOM 2216 N N . SER A 1 290 ? 14.203 18.75 26.828 1 95 290 SER A N 1
ATOM 2217 C CA . SER A 1 290 ? 14.734 19.359 28.047 1 95 290 SER A CA 1
ATOM 2218 C C . SER A 1 290 ? 14.859 20.875 27.891 1 95 290 SER A C 1
ATOM 2220 O O . SER A 1 290 ? 14.922 21.594 28.891 1 95 290 SER A O 1
ATOM 2222 N N . GLU A 1 291 ? 14.836 21.328 26.672 1 96 291 GLU A N 1
ATOM 2223 C CA . GLU A 1 291 ? 15.023 22.75 26.406 1 96 291 GLU A CA 1
ATOM 2224 C C . GLU A 1 291 ? 13.719 23.406 25.953 1 96 291 GLU A C 1
ATOM 2226 O O . GLU A 1 291 ? 13.633 24.641 25.875 1 96 291 GLU A O 1
ATOM 2231 N N . PHE A 1 292 ? 12.703 22.625 25.734 1 96.94 292 PHE A N 1
ATOM 2232 C CA . PHE A 1 292 ? 11.453 23.141 25.188 1 96.94 292 PHE A CA 1
ATOM 2233 C C . PHE A 1 292 ? 10.656 23.875 26.25 1 96.94 292 PHE A C 1
ATOM 2235 O O . PHE A 1 292 ? 10.289 23.312 27.281 1 96.94 292 PHE A O 1
ATOM 2242 N N . ALA A 1 293 ? 10.383 25.172 25.969 1 97 293 ALA A N 1
ATOM 2243 C CA . ALA A 1 293 ? 9.617 26.016 26.891 1 97 293 ALA A CA 1
ATOM 2244 C C . ALA A 1 293 ? 10.062 25.812 28.328 1 97 293 ALA A C 1
ATOM 2246 O O . ALA A 1 293 ? 9.234 25.641 29.234 1 97 293 ALA A O 1
ATOM 2247 N N . LYS A 1 294 ? 11.297 25.812 28.531 1 94.88 294 LYS A N 1
ATOM 2248 C CA . LYS A 1 294 ? 11.93 25.375 29.766 1 94.88 294 LYS A CA 1
ATOM 2249 C C . LYS A 1 294 ? 11.547 26.281 30.938 1 94.88 294 LYS A C 1
ATOM 2251 O O . LYS A 1 294 ? 11.5 25.844 32.094 1 94.88 294 LYS A O 1
ATOM 2256 N N . HIS A 1 295 ? 11.156 27.484 30.703 1 94.88 295 HIS A N 1
ATOM 2257 C CA . HIS A 1 295 ? 10.883 28.438 31.781 1 94.88 295 HIS A CA 1
ATOM 2258 C C . HIS A 1 295 ? 9.383 28.688 31.922 1 94.88 295 HIS A C 1
ATOM 2260 O O . HIS A 1 295 ? 8.969 29.484 32.781 1 94.88 295 HIS A O 1
ATOM 2266 N N . ALA A 1 296 ? 8.625 27.984 31.203 1 98.12 296 ALA A N 1
ATOM 2267 C CA . ALA A 1 296 ? 7.199 28.312 31.141 1 98.12 296 ALA A CA 1
ATOM 2268 C C . ALA A 1 296 ? 6.391 27.422 32.062 1 98.12 296 ALA A C 1
ATOM 2270 O O . ALA A 1 296 ? 6.707 26.234 32.25 1 98.12 296 ALA A O 1
ATOM 2271 N N . THR A 1 297 ? 5.398 28.047 32.719 1 98.44 297 THR A N 1
ATOM 2272 C CA . THR A 1 297 ? 4.262 27.266 33.188 1 98.44 297 THR A CA 1
ATOM 2273 C C . THR A 1 297 ? 3.438 26.766 32 1 98.44 297 THR A C 1
ATOM 2275 O O . THR A 1 297 ? 3.137 27.531 31.078 1 98.44 297 THR A O 1
ATOM 2278 N N . ILE A 1 298 ? 3.07 25.469 32 1 98.38 298 ILE A N 1
ATOM 2279 C CA . ILE A 1 298 ? 2.428 24.891 30.844 1 98.38 298 ILE A CA 1
ATOM 2280 C C . ILE A 1 298 ? 0.993 24.484 31.188 1 98.38 298 ILE A C 1
ATOM 2282 O O . ILE A 1 298 ? 0.763 23.688 32.094 1 98.38 298 ILE A O 1
ATOM 2286 N N . VAL A 1 299 ? 0.064 25.078 30.469 1 98.5 299 VAL A N 1
ATOM 2287 C CA . VAL A 1 299 ? -1.332 24.656 30.453 1 98.5 299 VAL A CA 1
ATOM 2288 C C . VAL A 1 299 ? -1.59 23.797 29.203 1 98.5 299 VAL A C 1
ATOM 2290 O O . VAL A 1 299 ? -1.196 24.172 28.094 1 98.5 299 VAL A O 1
ATOM 2293 N N . HIS A 1 300 ? -2.166 22.656 29.328 1 98.44 300 HIS A N 1
ATOM 2294 C CA . HIS A 1 300 ? -2.436 21.766 28.219 1 98.44 300 HIS A CA 1
ATOM 2295 C C . HIS A 1 300 ? -3.912 21.391 28.141 1 98.44 300 HIS A C 1
ATOM 2297 O O . HIS A 1 300 ? -4.426 20.703 29.031 1 98.44 300 HIS A O 1
ATOM 2303 N N . VAL A 1 301 ? -4.602 21.875 27.125 1 98.38 301 VAL A N 1
ATOM 2304 C CA . VAL A 1 301 ? -6.008 21.578 26.891 1 98.38 301 VAL A CA 1
ATOM 2305 C C . VAL A 1 301 ? -6.133 20.578 25.75 1 98.38 301 VAL A C 1
ATOM 2307 O O . VAL A 1 301 ? -5.734 20.844 24.609 1 98.38 301 VAL A O 1
ATOM 2310 N N . ASP A 1 302 ? -6.684 19.469 26 1 97.94 302 ASP A N 1
ATOM 2311 C CA . ASP A 1 302 ? -6.848 18.422 25 1 97.94 302 ASP A CA 1
ATOM 2312 C C . ASP A 1 302 ? -8.039 17.531 25.344 1 97.94 302 ASP A C 1
ATOM 2314 O O . ASP A 1 302 ? -8.367 17.328 26.516 1 97.94 302 ASP A O 1
ATOM 2318 N N . ILE A 1 303 ? -8.664 17.078 24.344 1 97.81 303 ILE A N 1
ATOM 2319 C CA . ILE A 1 303 ? -9.828 16.219 24.531 1 97.81 303 ILE A CA 1
ATOM 2320 C C . ILE A 1 303 ? -9.367 14.805 24.922 1 97.81 303 ILE A C 1
ATOM 2322 O O . ILE A 1 303 ? -10.125 14.047 25.531 1 97.81 303 ILE A O 1
ATOM 2326 N N . ASP A 1 304 ? -8.18 14.422 24.469 1 96.5 304 ASP A N 1
ATOM 2327 C CA . ASP A 1 304 ? -7.613 13.102 24.734 1 96.5 304 ASP A CA 1
ATOM 2328 C C . ASP A 1 304 ? -6.727 13.125 25.969 1 96.5 304 ASP A C 1
ATOM 2330 O O . ASP A 1 304 ? -5.617 13.664 25.938 1 96.5 304 ASP A O 1
ATOM 2334 N N . PRO A 1 305 ? -7.082 12.5 27.016 1 95.81 305 PRO A N 1
ATOM 2335 C CA . PRO A 1 305 ? -6.281 12.523 28.234 1 95.81 305 PRO A CA 1
ATOM 2336 C C . PRO A 1 305 ? -4.91 11.875 28.062 1 95.81 305 PRO A C 1
ATOM 2338 O O . PRO A 1 305 ? -3.947 12.258 28.734 1 95.81 305 PRO A O 1
ATOM 2341 N N . SER A 1 306 ? -4.816 10.945 27.109 1 93.75 306 SER A N 1
ATOM 2342 C CA . SER A 1 306 ? -3.555 10.242 26.906 1 93.75 306 SER A CA 1
ATOM 2343 C C . SER A 1 306 ? -2.504 11.148 26.281 1 93.75 306 SER A C 1
ATOM 2345 O O . SER A 1 306 ? -1.311 10.836 26.312 1 93.75 306 SER A O 1
ATOM 2347 N N . SER A 1 307 ? -2.941 12.211 25.719 1 93.81 307 SER A N 1
ATOM 2348 C CA . SER A 1 307 ? -2.018 13.164 25.109 1 93.81 307 SER A CA 1
ATOM 2349 C C . SER A 1 307 ? -1.413 14.094 26.156 1 93.81 307 SER A C 1
ATOM 2351 O O . SER A 1 307 ? -0.351 14.68 25.938 1 93.81 307 SER A O 1
ATOM 2353 N N . ILE A 1 308 ? -2.059 14.258 27.266 1 95.81 308 ILE A N 1
ATOM 2354 C CA . ILE A 1 308 ? -1.657 15.211 28.297 1 95.81 308 ILE A CA 1
ATOM 2355 C C . ILE A 1 308 ? -0.447 14.672 29.062 1 95.81 308 ILE A C 1
ATOM 2357 O O . ILE A 1 308 ? -0.478 13.555 29.578 1 95.81 308 ILE A O 1
ATOM 2361 N N . SER A 1 309 ? 0.625 15.375 29.062 1 95.88 309 SER A N 1
ATOM 2362 C CA . SER A 1 309 ? 1.86 15.102 29.781 1 95.88 309 SER A CA 1
ATOM 2363 C C . SER A 1 309 ? 2.553 13.852 29.25 1 95.88 309 SER A C 1
ATOM 2365 O O . SER A 1 309 ? 3.291 13.18 29.969 1 95.88 309 SER A O 1
ATOM 2367 N N . LYS A 1 310 ? 2.205 13.492 28.047 1 94 310 LYS A N 1
ATOM 2368 C CA . LYS A 1 310 ? 2.832 12.328 27.422 1 94 310 LYS A CA 1
ATOM 2369 C C . LYS A 1 310 ? 4.309 12.586 27.125 1 94 310 LYS A C 1
ATOM 2371 O O . LYS A 1 310 ? 5.156 11.727 27.375 1 94 310 LYS A O 1
ATOM 2376 N N . ILE A 1 311 ? 4.609 13.781 26.594 1 94.75 311 ILE A N 1
ATOM 2377 C CA . ILE A 1 311 ? 5.965 14.125 26.172 1 94.75 311 ILE A CA 1
ATOM 2378 C C . ILE A 1 311 ? 6.492 15.273 27.031 1 94.75 311 ILE A C 1
ATOM 2380 O O . ILE A 1 311 ? 7.602 15.203 27.578 1 94.75 311 ILE A O 1
ATOM 2384 N N . ILE A 1 312 ? 5.621 16.344 27.109 1 96.38 312 ILE A N 1
ATOM 2385 C CA . ILE A 1 312 ? 5.914 17.5 27.938 1 96.38 312 ILE A CA 1
ATOM 2386 C C . ILE A 1 312 ? 4.969 17.547 29.141 1 96.38 312 ILE A C 1
ATOM 2388 O O . ILE A 1 312 ? 3.748 17.469 28.969 1 96.38 312 ILE A O 1
ATOM 2392 N N . ASN A 1 313 ? 5.496 17.672 30.281 1 96.81 313 ASN A N 1
ATOM 2393 C CA . ASN A 1 313 ? 4.68 17.688 31.484 1 96.81 313 ASN A CA 1
ATOM 2394 C C . ASN A 1 313 ? 3.811 18.938 31.562 1 96.81 313 ASN A C 1
ATOM 2396 O O . ASN A 1 313 ? 4.324 20.062 31.516 1 96.81 313 ASN A O 1
ATOM 2400 N N . ALA A 1 314 ? 2.551 18.797 31.688 1 97.69 314 ALA A N 1
ATOM 2401 C CA . ALA A 1 314 ? 1.616 19.906 31.859 1 97.69 314 ALA A CA 1
ATOM 2402 C C . ALA A 1 314 ? 1.454 20.281 33.312 1 97.69 314 ALA A C 1
ATOM 2404 O O . ALA A 1 314 ? 1.061 19.438 34.125 1 97.69 314 ALA A O 1
ATOM 2405 N N . HIS A 1 315 ? 1.717 21.469 33.688 1 97.94 315 HIS A N 1
ATOM 2406 C CA . HIS A 1 315 ? 1.492 21.953 35.062 1 97.94 315 HIS A CA 1
ATOM 2407 C C . HIS A 1 315 ? 0.002 22.062 35.344 1 97.94 315 HIS A C 1
ATOM 2409 O O . HIS A 1 315 ? -0.429 21.781 36.469 1 97.94 315 HIS A O 1
ATOM 2415 N N . TYR A 1 316 ? -0.74 22.438 34.375 1 98.12 316 TYR A N 1
ATOM 2416 C CA . TYR A 1 316 ? -2.186 22.578 34.5 1 98.12 316 TYR A CA 1
ATOM 2417 C C . TYR A 1 316 ? -2.902 21.859 33.344 1 98.12 316 TYR A C 1
ATOM 2419 O O . TYR A 1 316 ? -3.246 22.484 32.344 1 98.12 316 TYR A O 1
ATOM 2427 N N . PRO A 1 317 ? -3.215 20.562 33.5 1 97.81 317 PRO A N 1
ATOM 2428 C CA . PRO A 1 317 ? -3.943 19.797 32.5 1 97.81 317 PRO A CA 1
ATOM 2429 C C . PRO A 1 317 ? -5.445 20.078 32.5 1 97.81 317 PRO A C 1
ATOM 2431 O O . PRO A 1 317 ? -6.051 20.125 33.594 1 97.81 317 PRO A O 1
ATOM 2434 N N . ILE A 1 318 ? -6.016 20.281 31.422 1 98.25 318 ILE A N 1
ATOM 2435 C CA . ILE A 1 318 ? -7.457 20.438 31.266 1 98.25 318 ILE A CA 1
ATOM 2436 C C . ILE A 1 318 ? -7.965 19.484 30.188 1 98.25 318 ILE A C 1
ATOM 2438 O O . ILE A 1 318 ? -7.699 19.672 29 1 98.25 318 ILE A O 1
ATOM 2442 N N . VAL A 1 319 ? -8.656 18.438 30.594 1 97.94 319 VAL A N 1
ATOM 2443 C CA . VAL A 1 319 ? -9.266 17.5 29.656 1 97.94 319 VAL A CA 1
ATOM 2444 C C . VAL A 1 319 ? -10.656 18 29.25 1 97.94 319 VAL A C 1
ATOM 2446 O O . VAL A 1 319 ? -11.508 18.234 30.109 1 97.94 319 VAL A O 1
ATOM 2449 N N . GLY A 1 320 ? -10.875 18.203 27.953 1 97.75 320 GLY A N 1
ATOM 2450 C CA . GLY A 1 320 ? -12.164 18.672 27.453 1 97.75 320 GLY A CA 1
ATOM 2451 C C . GLY A 1 320 ? -12.125 19.125 26 1 97.75 320 GLY A C 1
ATOM 2452 O O . GLY A 1 320 ? -11.047 19.188 25.406 1 97.75 320 GLY A O 1
ATOM 2453 N N . ASP A 1 321 ? -13.281 19.375 25.5 1 97.94 321 ASP A N 1
ATOM 2454 C CA . ASP A 1 321 ? -13.391 19.938 24.156 1 97.94 321 ASP A CA 1
ATOM 2455 C C . ASP A 1 321 ? -12.914 21.391 24.141 1 97.94 321 ASP A C 1
ATOM 2457 O O . ASP A 1 321 ? -13.297 22.188 25 1 97.94 321 ASP A O 1
ATOM 2461 N N . ILE A 1 322 ? -12.141 21.719 23.188 1 98.06 322 ILE A N 1
ATOM 2462 C CA . ILE A 1 322 ? -11.477 23.016 23.109 1 98.06 322 ILE A CA 1
ATOM 2463 C C . ILE A 1 322 ? -12.531 24.125 23.062 1 98.06 322 ILE A C 1
ATOM 2465 O O . ILE A 1 322 ? -12.406 25.141 23.766 1 98.06 322 ILE A O 1
ATOM 2469 N N . LYS A 1 323 ? -13.516 23.969 22.25 1 97.44 323 LYS A N 1
ATOM 2470 C CA . LYS A 1 323 ? -14.562 24.984 22.078 1 97.44 323 LYS A CA 1
ATOM 2471 C C . LYS A 1 323 ? -15.25 25.281 23.406 1 97.44 323 LYS A C 1
ATOM 2473 O O . LYS A 1 323 ? -15.43 26.438 23.781 1 97.44 323 LYS A O 1
ATOM 2478 N N . GLU A 1 324 ? -15.57 24.25 24.125 1 97.06 324 GLU A N 1
ATOM 2479 C CA . GLU A 1 324 ? -16.266 24.375 25.406 1 97.06 324 GLU A CA 1
ATOM 2480 C C . GLU A 1 324 ? -15.367 25 26.469 1 97.06 324 GLU A C 1
ATOM 2482 O O . GLU A 1 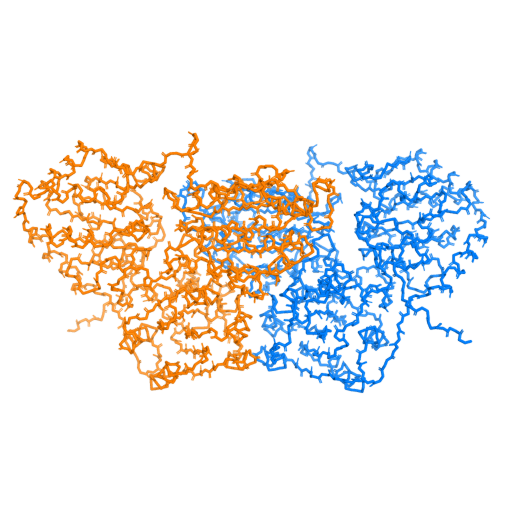324 ? -15.805 25.859 27.234 1 97.06 324 GLU A O 1
ATOM 2487 N N . VAL A 1 325 ? -14.164 24.578 26.516 1 98 325 VAL A N 1
ATOM 2488 C CA . VAL A 1 325 ? -13.203 25.078 27.5 1 98 325 VAL A CA 1
ATOM 2489 C C . VAL A 1 325 ? -12.938 26.562 27.266 1 98 325 VAL A C 1
ATOM 2491 O O . VAL A 1 325 ? -12.914 27.359 28.203 1 98 325 VAL A O 1
ATOM 2494 N N . LEU A 1 326 ? -12.758 26.953 26.031 1 97.69 326 LEU A N 1
ATOM 2495 C CA . LEU A 1 326 ? -12.398 28.328 25.703 1 97.69 326 LEU A CA 1
ATOM 2496 C C . LEU A 1 326 ? -13.594 29.266 25.906 1 97.69 326 LEU A C 1
ATOM 2498 O O . LEU A 1 326 ? -13.422 30.422 26.266 1 97.69 326 LEU A O 1
ATOM 2502 N N . LYS A 1 327 ? -14.766 28.75 25.656 1 96.75 327 LYS A N 1
ATOM 2503 C CA . LYS A 1 327 ? -15.969 29.516 25.938 1 96.75 327 LYS A CA 1
ATOM 2504 C C . LYS A 1 327 ? -16.047 29.891 27.422 1 96.75 327 LYS A C 1
ATOM 2506 O O . LYS A 1 327 ? -16.297 31.047 27.766 1 96.75 327 LYS A O 1
ATOM 2511 N N . GLU A 1 328 ? -15.836 28.891 28.219 1 97.5 328 GLU A N 1
ATOM 2512 C CA . GLU A 1 328 ? -15.867 29.125 29.672 1 97.5 328 GLU A CA 1
ATOM 2513 C C . GLU A 1 328 ? -14.734 30.047 30.109 1 97.5 328 GLU A C 1
ATOM 2515 O O . GLU A 1 328 ? -14.922 30.891 30.969 1 97.5 328 GLU A O 1
ATOM 2520 N N . LEU A 1 329 ? -13.578 29.859 29.578 1 97.81 329 LEU A N 1
ATOM 2521 C CA . LEU A 1 329 ? -12.43 30.688 29.891 1 97.81 329 LEU A CA 1
ATOM 2522 C C . LEU A 1 329 ? -12.719 32.156 29.578 1 97.81 329 LEU A C 1
ATOM 2524 O O . LEU A 1 329 ? -12.414 33.031 30.391 1 97.81 329 LEU A O 1
ATOM 2528 N N . LEU A 1 330 ? -13.258 32.438 28.391 1 96.25 330 LEU A N 1
ATOM 2529 C CA . LEU A 1 330 ? -13.57 33.812 27.953 1 96.25 330 LEU A CA 1
ATOM 2530 C C . LEU A 1 330 ? -14.57 34.469 28.906 1 96.25 330 LEU A C 1
ATOM 2532 O O . LEU A 1 330 ? -14.445 35.656 29.219 1 96.25 330 LEU A O 1
ATOM 2536 N N . GLU A 1 331 ? -15.5 33.656 29.344 1 96.12 331 GLU A N 1
ATOM 2537 C CA . GLU A 1 331 ? -16.469 34.156 30.312 1 96.12 331 GLU A CA 1
ATOM 2538 C C . GLU A 1 331 ? -15.805 34.531 31.609 1 96.12 331 GLU A C 1
ATOM 2540 O O . GLU A 1 331 ? -16.109 35.594 32.188 1 96.12 331 GLU A O 1
ATOM 2545 N N . GLU A 1 332 ? -14.953 33.75 32.031 1 96.44 332 GLU A N 1
ATOM 2546 C CA . GLU A 1 332 ? -14.234 34.031 33.281 1 96.44 332 GLU A CA 1
ATOM 2547 C C . GLU A 1 332 ? -13.375 35.281 33.156 1 96.44 332 GLU A C 1
ATOM 2549 O O . GLU A 1 332 ? -13.25 36.062 34.094 1 96.44 332 GLU A O 1
ATOM 2554 N N . LEU A 1 333 ? -12.719 35.469 32.062 1 96.5 333 LEU A N 1
ATOM 2555 C CA . LEU A 1 333 ? -11.844 36.594 31.812 1 96.5 333 LEU A CA 1
ATOM 2556 C C . LEU A 1 333 ? -12.648 37.906 31.75 1 96.5 333 LEU A C 1
ATOM 2558 O O . LEU A 1 333 ? -12.188 38.938 32.219 1 96.5 333 LEU A O 1
ATOM 2562 N N . LYS A 1 334 ? -13.789 37.844 31.188 1 94.56 334 LYS A N 1
ATOM 2563 C CA . LYS A 1 334 ? -14.664 39 31.125 1 94.56 334 LYS A CA 1
ATOM 2564 C C . LYS A 1 334 ? -15.148 39.406 32.531 1 94.56 334 LYS A C 1
ATOM 2566 O O . LYS A 1 334 ? -15.188 40.594 32.875 1 94.56 334 LYS A O 1
ATOM 2571 N N . LYS A 1 335 ? -15.422 38.469 33.25 1 93.56 335 LYS A N 1
ATOM 2572 C CA . LYS A 1 335 ? -15.883 38.688 34.625 1 93.56 335 LYS A CA 1
ATOM 2573 C C . LYS A 1 335 ? -14.797 39.375 35.438 1 93.56 335 LYS A C 1
ATOM 2575 O O . LYS A 1 335 ? -15.094 40.25 36.281 1 93.56 335 LYS A O 1
ATOM 2580 N N . GLU A 1 336 ? -13.656 39.062 35.125 1 90.19 336 GLU A N 1
ATOM 2581 C CA . GLU A 1 336 ? -12.531 39.562 35.906 1 90.19 336 GLU A CA 1
ATOM 2582 C C . GLU A 1 336 ? -11.977 40.844 35.312 1 90.19 336 GLU A C 1
ATOM 2584 O O . GLU A 1 336 ? -10.961 41.375 35.781 1 90.19 336 GLU A O 1
ATOM 2589 N N . ASN A 1 337 ? -12.484 41.375 34.375 1 87.5 337 ASN A N 1
ATOM 2590 C CA . ASN A 1 337 ? -12.047 42.594 33.688 1 87.5 337 ASN A CA 1
ATOM 2591 C C . ASN A 1 337 ? -10.578 42.5 33.281 1 87.5 337 ASN A C 1
ATOM 2593 O O . ASN A 1 337 ? -9.789 43.406 33.625 1 87.5 337 ASN A O 1
ATOM 2597 N N . PHE A 1 338 ? -10.273 41.438 32.688 1 88.38 338 PHE A N 1
ATOM 2598 C CA . PHE A 1 338 ? -8.93 41.25 32.156 1 88.38 338 PHE A CA 1
ATOM 2599 C C . PHE A 1 338 ? -8.5 42.438 31.297 1 88.38 338 PHE A C 1
ATOM 2601 O O . PHE A 1 338 ? -9.156 42.75 30.312 1 88.38 338 PHE A O 1
ATOM 2608 N N . ASN A 1 339 ? -7.391 43.156 31.672 1 85.12 339 ASN A N 1
ATOM 2609 C CA . ASN A 1 339 ? -6.941 44.344 30.953 1 85.12 339 ASN A CA 1
ATOM 2610 C C . ASN A 1 339 ? -5.422 44.375 30.844 1 85.12 339 ASN A C 1
ATOM 2612 O O . ASN A 1 339 ? -4.84 45.438 30.641 1 85.12 339 ASN A O 1
ATOM 2616 N N . THR A 1 340 ? -4.855 43.281 31 1 86.06 340 THR A N 1
ATOM 2617 C CA . THR A 1 340 ? -3.404 43.188 30.891 1 86.06 340 THR A CA 1
ATOM 2618 C C . THR A 1 340 ? -2.951 43.531 29.484 1 86.06 340 THR A C 1
ATOM 2620 O O . THR A 1 340 ? -3.586 43.125 28.5 1 86.06 340 THR A O 1
ATOM 2623 N N . THR A 1 341 ? -1.855 44.406 29.453 1 84.44 341 THR A N 1
ATOM 2624 C CA . THR A 1 341 ? -1.227 44.75 28.188 1 84.44 341 THR A CA 1
ATOM 2625 C C . THR A 1 341 ? 0.152 44.094 28.078 1 84.44 341 THR A C 1
ATOM 2627 O O . THR A 1 341 ? 0.868 43.969 29.062 1 84.44 341 THR A O 1
ATOM 2630 N N . PHE A 1 342 ? 0.369 43.25 26.984 1 96.25 342 PHE A N 1
ATOM 2631 C CA . PHE A 1 342 ? 1.62 42.531 26.734 1 96.25 342 PHE A CA 1
ATOM 2632 C C . PHE A 1 342 ? 2.492 43.312 25.766 1 96.25 342 PHE A C 1
ATOM 2634 O O . PHE A 1 342 ? 3.082 42.75 24.844 1 96.25 342 PHE A O 1
ATOM 2641 N N . LYS A 1 343 ? 2.627 44.625 26.016 1 96.19 343 LYS A N 1
ATOM 2642 C CA . LYS A 1 343 ? 3.271 45.531 25.062 1 96.19 343 LYS A CA 1
ATOM 2643 C C . LYS A 1 343 ? 4.746 45.156 24.875 1 96.19 343 LYS A C 1
ATOM 2645 O O . LYS A 1 343 ? 5.234 45.062 23.75 1 96.19 343 LYS A O 1
ATOM 2650 N N . GLU A 1 344 ? 5.457 44.969 25.984 1 97.31 344 GLU A N 1
ATOM 2651 C CA . GLU A 1 344 ? 6.875 44.656 25.922 1 97.31 344 GLU A CA 1
ATOM 2652 C C . GLU A 1 344 ? 7.098 43.344 25.188 1 97.31 344 GLU A C 1
ATOM 2654 O O . GLU A 1 344 ? 8.039 43.188 24.406 1 97.31 344 GLU A O 1
ATOM 2659 N N . TRP A 1 345 ? 6.297 42.406 25.453 1 98 345 TRP A N 1
ATOM 2660 C CA . TRP A 1 345 ? 6.367 41.094 24.812 1 98 345 TRP A CA 1
ATOM 2661 C C . TRP A 1 345 ? 6.102 41.219 23.312 1 98 345 TRP A C 1
ATOM 2663 O O . TRP A 1 345 ? 6.828 40.656 22.5 1 98 345 TRP A O 1
ATOM 2673 N N . HIS A 1 346 ? 5.121 42.062 22.953 1 98.06 346 HIS A N 1
ATOM 2674 C CA . HIS A 1 346 ? 4.801 42.312 21.562 1 98.06 346 HIS A CA 1
ATOM 2675 C C . HIS A 1 346 ? 5.977 42.938 20.828 1 98.06 346 HIS A C 1
ATOM 2677 O O . HIS A 1 346 ? 6.285 42.562 19.688 1 98.06 346 HIS A O 1
ATOM 2683 N N . GLU A 1 347 ? 6.574 43.844 21.469 1 98 347 GLU A N 1
ATOM 2684 C CA . GLU A 1 347 ? 7.703 44.531 20.859 1 98 347 GLU A CA 1
ATOM 2685 C C . GLU A 1 347 ? 8.875 43.594 20.625 1 98 347 GLU A C 1
ATOM 2687 O O . GLU A 1 347 ? 9.523 43.656 19.578 1 98 347 GLU A O 1
ATOM 2692 N N . THR A 1 348 ? 9.109 42.75 21.578 1 98.19 348 THR A N 1
ATOM 2693 C CA . THR A 1 348 ? 10.18 41.781 21.453 1 98.19 348 THR A CA 1
ATOM 2694 C C . THR A 1 348 ? 9.922 40.844 20.266 1 98.19 348 THR A C 1
ATOM 2696 O O . THR A 1 348 ? 10.812 40.625 19.438 1 98.19 348 THR A O 1
ATOM 2699 N N . LEU A 1 349 ? 8.727 40.344 20.188 1 98.31 349 LEU A N 1
ATOM 2700 C CA . LEU A 1 349 ? 8.375 39.406 19.125 1 98.31 349 LEU A CA 1
ATOM 2701 C C . LEU A 1 349 ? 8.375 40.094 17.766 1 98.31 349 LEU A C 1
ATOM 2703 O O . LEU A 1 349 ? 8.75 39.469 16.766 1 98.31 349 LEU A O 1
ATOM 2707 N N . LYS A 1 350 ? 7.918 41.281 17.734 1 97.56 350 LYS A N 1
ATOM 2708 C CA . LYS A 1 350 ? 7.977 42.062 16.5 1 97.56 350 LYS A CA 1
ATOM 2709 C C . LYS A 1 350 ? 9.414 42.219 16.031 1 97.56 350 LYS A C 1
ATOM 2711 O O . LYS A 1 350 ? 9.695 42.125 14.828 1 97.56 350 LYS A O 1
ATOM 2716 N N . ARG A 1 351 ? 10.281 42.5 16.953 1 97.62 351 ARG A N 1
ATOM 2717 C CA . ARG A 1 351 ? 11.695 42.625 16.625 1 97.62 351 ARG A CA 1
ATOM 2718 C C . ARG A 1 351 ? 12.266 41.312 16.078 1 97.62 351 ARG A C 1
ATOM 2720 O O . ARG A 1 351 ? 13.062 41.344 15.133 1 97.62 351 ARG A O 1
ATOM 2727 N N . TYR A 1 352 ? 11.867 40.219 16.656 1 97.31 352 TYR A N 1
ATOM 2728 C CA . TYR A 1 352 ? 12.312 38.938 16.156 1 97.31 352 TYR A CA 1
ATOM 2729 C C . TYR A 1 352 ? 11.875 38.719 14.711 1 97.31 352 TYR A C 1
ATOM 2731 O O . TYR A 1 352 ? 12.648 38.219 13.891 1 97.31 352 TYR A O 1
ATOM 2739 N N . ASN A 1 353 ? 10.664 39.062 14.422 1 96.12 353 ASN A N 1
ATOM 2740 C CA . ASN A 1 353 ? 10.141 38.906 13.07 1 96.12 353 ASN A CA 1
ATOM 2741 C C . ASN A 1 353 ? 10.891 39.812 12.086 1 96.12 353 ASN A C 1
ATOM 2743 O O . ASN A 1 353 ? 11.086 39.438 10.922 1 96.12 353 ASN A O 1
ATOM 2747 N N . GLU A 1 354 ? 11.219 40.969 12.539 1 95.69 354 GLU A N 1
ATOM 2748 C CA . GLU A 1 354 ? 11.938 41.938 11.695 1 95.69 354 GLU A CA 1
ATOM 2749 C C . GLU A 1 354 ? 13.375 41.469 11.461 1 95.69 354 GLU A C 1
ATOM 2751 O O . GLU A 1 354 ? 13.93 41.688 10.375 1 95.69 354 GLU A O 1
ATOM 2756 N N . LEU A 1 355 ? 13.953 40.906 12.438 1 94.44 355 LEU A N 1
ATOM 2757 C CA . LEU A 1 355 ? 15.344 40.469 12.352 1 94.44 355 LEU A CA 1
ATOM 2758 C C . LEU A 1 355 ? 15.477 39.312 11.375 1 94.44 355 LEU A C 1
ATOM 2760 O O . LEU A 1 355 ? 16.406 39.281 10.562 1 94.44 355 LEU A O 1
ATOM 2764 N N . TYR A 1 356 ? 14.562 38.312 11.477 1 95.06 356 TYR A N 1
ATOM 2765 C CA . TYR A 1 356 ? 14.648 37.156 10.625 1 95.06 356 TYR A CA 1
ATOM 2766 C C . TYR A 1 356 ? 13.273 36.781 10.07 1 95.06 356 TYR A C 1
ATOM 2768 O O . TYR A 1 356 ? 12.734 35.719 10.391 1 95.06 356 TYR A O 1
ATOM 2776 N N . PRO A 1 357 ? 12.797 37.562 9.188 1 94.69 357 PRO A N 1
ATOM 2777 C CA . PRO A 1 357 ? 11.523 37.188 8.562 1 94.69 357 PRO A CA 1
ATOM 2778 C C . PRO A 1 357 ? 11.633 36 7.645 1 94.69 357 PRO A C 1
ATOM 2780 O O . PRO A 1 357 ? 12.719 35.688 7.145 1 94.69 357 PRO A O 1
ATOM 2783 N N . LEU A 1 358 ? 10.531 35.25 7.496 1 94.75 358 LEU A N 1
ATOM 2784 C CA . LEU A 1 358 ? 10.5 34.281 6.41 1 94.75 358 LEU A CA 1
ATOM 2785 C C . LEU A 1 358 ? 10.719 34.969 5.062 1 94.75 358 LEU A C 1
ATOM 2787 O O . LEU A 1 358 ? 9.977 35.875 4.695 1 94.75 358 LEU A O 1
ATOM 2791 N N . SER A 1 359 ? 11.742 34.625 4.441 1 94.38 359 SER A N 1
ATOM 2792 C CA . SER A 1 359 ? 12.07 35.281 3.174 1 94.38 359 SER A CA 1
ATOM 2793 C C . SER A 1 359 ? 12.859 34.312 2.268 1 94.38 359 SER A C 1
ATOM 2795 O O . SER A 1 359 ? 13.242 33.219 2.686 1 94.38 359 SER A O 1
ATOM 2797 N N . TYR A 1 360 ? 12.914 34.625 1.058 1 95.5 360 TYR A N 1
ATOM 2798 C CA . TYR A 1 360 ? 13.727 33.938 0.072 1 95.5 360 TYR A CA 1
ATOM 2799 C C . TYR A 1 360 ? 14.32 34.906 -0.941 1 95.5 360 TYR A C 1
ATOM 2801 O O . TYR A 1 360 ? 13.867 36.062 -1.045 1 95.5 360 TYR A O 1
ATOM 2809 N N . GLU A 1 361 ? 15.422 34.531 -1.562 1 95.88 361 GLU A N 1
ATOM 2810 C CA . GLU A 1 361 ? 16 35.312 -2.643 1 95.88 361 GLU A CA 1
ATOM 2811 C C . GLU A 1 361 ? 15.367 34.969 -3.984 1 95.88 361 GLU A C 1
ATOM 2813 O O . GLU A 1 361 ? 15.703 33.938 -4.586 1 95.88 361 GLU A O 1
ATOM 2818 N N . ASP A 1 362 ? 14.578 35.844 -4.438 1 96.44 362 ASP A N 1
ATOM 2819 C CA . ASP A 1 362 ? 13.867 35.625 -5.691 1 96.44 362 ASP A CA 1
ATOM 2820 C C . ASP A 1 362 ? 14.82 35.656 -6.879 1 96.44 362 ASP A C 1
ATOM 2822 O O . ASP A 1 362 ? 15.977 36.062 -6.742 1 96.44 362 ASP A O 1
ATOM 2826 N N . SER A 1 363 ? 14.344 35.062 -7.965 1 96.81 363 SER A N 1
ATOM 2827 C CA . SER A 1 363 ? 15.148 35 -9.18 1 96.81 363 SER A CA 1
ATOM 2828 C C . SER A 1 363 ? 14.266 35 -10.43 1 96.81 363 SER A C 1
ATOM 2830 O O . SER A 1 363 ? 13.172 34.438 -10.422 1 96.81 363 SER A O 1
ATOM 2832 N N . ASN A 1 364 ? 14.742 35.719 -11.508 1 94.94 364 ASN A N 1
ATOM 2833 C CA . ASN A 1 364 ? 14.055 35.656 -12.797 1 94.94 364 ASN A CA 1
ATOM 2834 C C . ASN A 1 364 ? 14.672 34.594 -13.719 1 94.94 364 ASN A C 1
ATOM 2836 O O . ASN A 1 364 ? 14.078 34.25 -14.742 1 94.94 364 ASN A O 1
ATOM 2840 N N . GLU A 1 365 ? 15.773 34.062 -13.305 1 95.38 365 GLU A N 1
ATOM 2841 C CA . GLU A 1 365 ? 16.453 33.031 -14.102 1 95.38 365 GLU A CA 1
ATOM 2842 C C . GLU A 1 365 ? 15.938 31.641 -13.789 1 95.38 365 GLU A C 1
ATOM 2844 O O . GLU A 1 365 ? 15.828 30.797 -14.68 1 95.38 365 GLU A O 1
ATOM 2849 N N . ILE A 1 366 ? 15.711 31.422 -12.57 1 96.31 366 ILE A N 1
ATOM 2850 C CA . ILE A 1 366 ? 15.211 30.141 -12.117 1 96.31 366 ILE A CA 1
ATOM 2851 C C . ILE A 1 366 ? 14.031 30.344 -11.172 1 96.31 366 ILE A C 1
ATOM 2853 O O . ILE A 1 366 ? 14.086 31.188 -10.266 1 96.31 366 ILE A O 1
ATOM 2857 N N . LEU A 1 367 ? 12.953 29.656 -11.375 1 98.5 367 LEU A N 1
ATOM 2858 C CA . LEU A 1 367 ? 11.766 29.828 -10.539 1 98.5 367 LEU A CA 1
ATOM 2859 C C . LEU A 1 367 ? 12.039 29.344 -9.117 1 98.5 367 LEU A C 1
ATOM 2861 O O . LEU A 1 367 ? 12.625 28.281 -8.914 1 98.5 367 LEU A O 1
ATOM 2865 N N . LYS A 1 368 ? 11.703 30.188 -8.203 1 98.62 368 LYS A N 1
ATOM 2866 C CA . LYS A 1 368 ? 11.719 29.797 -6.797 1 98.62 368 LYS A CA 1
ATOM 2867 C C . LYS A 1 368 ? 10.352 29.281 -6.355 1 98.62 368 LYS A C 1
ATOM 2869 O O . LYS A 1 368 ? 9.32 29.859 -6.68 1 98.62 368 LYS A O 1
ATOM 2874 N N . PRO A 1 369 ? 10.344 28.125 -5.699 1 98.75 369 PRO A N 1
ATOM 2875 C CA . PRO A 1 369 ? 9.055 27.562 -5.285 1 98.75 369 PRO A CA 1
ATOM 2876 C C . PRO A 1 369 ? 8.234 28.531 -4.43 1 98.75 369 PRO A C 1
ATOM 2878 O O . PRO A 1 369 ? 7.008 28.562 -4.531 1 98.75 369 PRO A O 1
ATOM 2881 N N . GLN A 1 370 ? 8.898 29.344 -3.598 1 98.56 370 GLN A N 1
ATOM 2882 C CA . GLN A 1 370 ? 8.219 30.328 -2.752 1 98.56 370 GLN A CA 1
ATOM 2883 C C . GLN A 1 370 ? 7.449 31.328 -3.594 1 98.56 370 GLN A C 1
ATOM 2885 O O . GLN A 1 370 ? 6.312 31.688 -3.264 1 98.56 370 GLN A O 1
ATOM 2890 N N . TRP A 1 371 ? 8.07 31.75 -4.672 1 98.75 371 TRP A N 1
ATOM 2891 C CA . TRP A 1 371 ? 7.395 32.688 -5.562 1 98.75 371 TRP A CA 1
ATOM 2892 C C . TRP A 1 371 ? 6.145 32.062 -6.172 1 98.75 371 TRP A C 1
ATOM 2894 O O . TRP A 1 371 ? 5.102 32.719 -6.262 1 98.75 371 TRP A O 1
ATOM 2904 N N . VAL A 1 372 ? 6.266 30.812 -6.637 1 98.88 372 VAL A N 1
ATOM 2905 C CA . VAL A 1 372 ? 5.145 30.094 -7.234 1 98.88 372 VAL A CA 1
ATOM 2906 C C . VAL A 1 372 ? 3.973 30.062 -6.258 1 98.88 372 VAL A C 1
ATOM 2908 O O . VAL A 1 372 ? 2.828 30.312 -6.637 1 98.88 372 VAL A O 1
ATOM 2911 N N . ILE A 1 373 ? 4.234 29.734 -5.012 1 98.88 373 ILE A N 1
ATOM 2912 C CA . ILE A 1 373 ? 3.232 29.609 -3.959 1 98.88 373 ILE A CA 1
ATOM 2913 C C . ILE A 1 373 ? 2.582 30.969 -3.707 1 98.88 373 ILE A C 1
ATOM 2915 O O . ILE A 1 373 ? 1.354 31.062 -3.629 1 98.88 373 ILE A O 1
ATOM 2919 N N . GLU A 1 374 ? 3.395 32.031 -3.559 1 98.56 374 GLU A N 1
ATOM 2920 C CA . GLU A 1 374 ? 2.879 33.375 -3.32 1 98.56 374 GLU A CA 1
ATOM 2921 C C . GLU A 1 374 ? 2.016 33.844 -4.484 1 98.56 374 GLU A C 1
ATOM 2923 O O . GLU A 1 374 ? 0.981 34.5 -4.277 1 98.56 374 GLU A O 1
ATOM 2928 N N . GLU A 1 375 ? 2.479 33.562 -5.719 1 98.69 375 GLU A N 1
ATOM 2929 C CA . GLU A 1 375 ? 1.713 33.969 -6.898 1 98.69 375 GLU A CA 1
ATOM 2930 C C . GLU A 1 375 ? 0.371 33.25 -6.953 1 98.69 375 GLU A C 1
ATOM 2932 O O . GLU A 1 375 ? -0.646 33.844 -7.316 1 98.69 375 GLU A O 1
ATOM 2937 N N . CYS A 1 376 ? 0.366 31.953 -6.621 1 98.5 376 CYS A N 1
ATOM 2938 C CA . CYS A 1 376 ? -0.876 31.203 -6.543 1 98.5 376 CYS A CA 1
ATOM 2939 C C . CYS A 1 376 ? -1.846 31.844 -5.555 1 98.5 376 CYS A C 1
ATOM 2941 O O . CYS A 1 376 ? -3.039 31.953 -5.84 1 98.5 376 CYS A O 1
ATOM 2943 N N . ALA A 1 377 ? -1.318 32.219 -4.395 1 98.31 377 ALA A N 1
ATOM 2944 C CA . ALA A 1 377 ? -2.146 32.812 -3.35 1 98.31 377 ALA A CA 1
ATOM 2945 C C . ALA A 1 377 ? -2.773 34.094 -3.824 1 98.31 377 ALA A C 1
ATOM 2947 O O . ALA A 1 377 ? -3.906 34.438 -3.455 1 98.31 377 ALA A O 1
ATOM 2948 N N . LYS A 1 378 ? -2.012 34.875 -4.602 1 98.25 378 LYS A N 1
ATOM 2949 C CA . LYS A 1 378 ? -2.516 36.156 -5.145 1 98.25 378 LYS A CA 1
ATOM 2950 C C . LYS A 1 378 ? -3.648 35.906 -6.137 1 98.25 378 LYS A C 1
ATOM 2952 O O . LYS A 1 378 ? -4.66 36.594 -6.117 1 98.25 378 LYS A O 1
ATOM 2957 N N . MET A 1 379 ? -3.465 34.875 -6.922 1 98.31 379 MET A N 1
ATOM 2958 C CA . MET A 1 379 ? -4.379 34.625 -8.031 1 98.31 379 MET A CA 1
ATOM 2959 C C . MET A 1 379 ? -5.594 33.812 -7.562 1 98.31 379 MET A C 1
ATOM 2961 O O . MET A 1 379 ? -6.668 33.906 -8.164 1 98.31 379 MET A O 1
ATOM 2965 N N . ALA A 1 380 ? -5.453 33.062 -6.469 1 97.31 380 ALA A N 1
ATOM 2966 C CA . ALA A 1 380 ? -6.527 32.281 -5.895 1 97.31 380 ALA A CA 1
ATOM 2967 C C . ALA A 1 380 ? -6.488 32.312 -4.371 1 97.31 380 ALA A C 1
ATOM 2969 O O . ALA A 1 380 ? -6.246 31.297 -3.719 1 97.31 380 ALA A O 1
ATOM 2970 N N . PRO A 1 381 ? -6.812 33.438 -3.723 1 93.25 381 PRO A N 1
ATOM 2971 C CA . PRO A 1 381 ? -6.598 33.625 -2.289 1 93.25 381 PRO A CA 1
ATOM 2972 C C . PRO A 1 381 ? -7.48 32.75 -1.42 1 93.25 381 PRO A C 1
ATOM 2974 O O . PRO A 1 381 ? -7.133 32.469 -0.273 1 93.25 381 PRO A O 1
ATOM 2977 N N . ASP A 1 382 ? -8.562 32.188 -1.891 1 95.06 382 ASP A N 1
ATOM 2978 C CA . ASP A 1 382 ? -9.461 31.422 -1.026 1 95.06 382 ASP A CA 1
ATOM 2979 C C . ASP A 1 382 ? -9.492 29.953 -1.421 1 95.06 382 ASP A C 1
ATOM 2981 O O . ASP A 1 382 ? -10.406 29.219 -1.033 1 95.06 382 ASP A O 1
ATOM 2985 N N . ALA A 1 383 ? -8.43 29.562 -2.092 1 98.5 383 ALA A N 1
ATOM 2986 C CA . ALA A 1 383 ? -8.398 28.188 -2.57 1 98.5 383 ALA A CA 1
ATOM 2987 C C . ALA A 1 383 ? -8.195 27.203 -1.417 1 98.5 383 ALA A C 1
ATOM 2989 O O . ALA A 1 383 ? -7.652 27.578 -0.373 1 98.5 383 ALA A O 1
ATOM 2990 N N . ARG A 1 384 ? -8.812 26 -1.534 1 98.81 384 ARG A N 1
ATOM 2991 C CA . ARG A 1 384 ? -8.406 24.875 -0.697 1 98.81 384 ARG A CA 1
ATOM 2992 C C . ARG A 1 384 ? -7.043 24.328 -1.132 1 98.81 384 ARG A C 1
ATOM 2994 O O . ARG A 1 384 ? -6.797 24.141 -2.324 1 98.81 384 ARG A O 1
ATOM 3001 N N . ILE A 1 385 ? -6.18 24.172 -0.182 1 98.94 385 ILE A N 1
ATOM 3002 C CA . ILE A 1 385 ? -4.809 23.797 -0.498 1 98.94 385 ILE A CA 1
ATOM 3003 C C . ILE A 1 385 ? -4.547 22.359 -0.032 1 98.94 385 ILE A C 1
ATOM 3005 O O . ILE A 1 385 ? -4.867 22 1.104 1 98.94 385 ILE A O 1
ATOM 3009 N N . ILE A 1 386 ? -4.059 21.562 -0.908 1 98.94 386 ILE A N 1
ATOM 3010 C CA . ILE A 1 386 ? -3.57 20.219 -0.601 1 98.94 386 ILE A CA 1
ATOM 3011 C C . ILE A 1 386 ? -2.062 20.156 -0.831 1 98.94 386 ILE A C 1
ATOM 3013 O O . ILE A 1 386 ? -1.547 20.75 -1.783 1 98.94 386 ILE A O 1
ATOM 3017 N N . THR A 1 387 ? -1.382 19.531 0.063 1 98.94 387 THR A N 1
ATOM 3018 C CA . THR A 1 387 ? 0.032 19.297 -0.214 1 98.94 387 THR A CA 1
ATOM 3019 C C . THR A 1 387 ? 0.372 17.812 -0.105 1 98.94 387 THR A C 1
ATOM 3021 O O . THR A 1 387 ? -0.278 17.078 0.639 1 98.94 387 THR A O 1
ATOM 3024 N N . ASP A 1 388 ? 1.331 17.406 -0.883 1 98.81 388 ASP A N 1
ATOM 3025 C CA . ASP A 1 388 ? 2.027 16.156 -0.584 1 98.81 388 ASP A CA 1
ATOM 3026 C C . ASP A 1 388 ? 3.072 16.359 0.51 1 98.81 388 ASP A C 1
ATOM 3028 O O . ASP A 1 388 ? 2.928 17.25 1.358 1 98.81 388 ASP A O 1
ATOM 3032 N N . VAL A 1 389 ? 4.051 15.523 0.611 1 98.56 389 VAL A N 1
ATOM 3033 C CA . VAL A 1 389 ? 5.031 15.625 1.688 1 98.56 389 VAL A CA 1
ATOM 3034 C C . VAL A 1 389 ? 6.434 15.766 1.1 1 98.56 389 VAL A C 1
ATOM 3036 O O . VAL A 1 389 ? 6.828 14.984 0.23 1 98.56 389 VAL A O 1
ATOM 3039 N N . GLY A 1 390 ? 7.172 16.625 1.497 1 98.12 390 GLY A N 1
ATOM 3040 C CA . GLY A 1 390 ? 8.5 17.016 1.054 1 98.12 390 GLY A CA 1
ATOM 3041 C C . GLY A 1 390 ? 8.789 18.5 1.253 1 98.12 390 GLY A C 1
ATOM 3042 O O . GLY A 1 390 ? 8.156 19.156 2.086 1 98.12 390 GLY A O 1
ATOM 3043 N N . GLN A 1 391 ? 9.758 19.047 0.507 1 98.69 391 GLN A N 1
ATOM 3044 C CA . GLN A 1 391 ? 10.094 20.453 0.635 1 98.69 391 GLN A CA 1
ATOM 3045 C C . GLN A 1 391 ? 8.898 21.344 0.294 1 98.69 391 GLN A C 1
ATOM 3047 O O . GLN A 1 391 ? 8.656 22.359 0.951 1 98.69 391 GLN A O 1
ATOM 3052 N N . HIS A 1 392 ? 8.133 20.922 -0.724 1 98.81 392 HIS A N 1
ATOM 3053 C CA . HIS A 1 392 ? 6.984 21.703 -1.164 1 98.81 392 HIS A CA 1
ATOM 3054 C C . HIS A 1 392 ? 5.977 21.875 -0.035 1 98.81 392 HIS A C 1
ATOM 3056 O O . HIS A 1 392 ? 5.355 22.938 0.09 1 98.81 392 HIS A O 1
ATOM 3062 N N . GLN A 1 393 ? 5.789 20.859 0.787 1 98.81 393 GLN A N 1
ATOM 3063 C CA . GLN A 1 393 ? 4.883 20.938 1.928 1 98.81 393 GLN A CA 1
ATOM 3064 C C . GLN A 1 393 ? 5.281 22.078 2.869 1 98.81 393 GLN A C 1
ATOM 3066 O O . GLN A 1 393 ? 4.434 22.844 3.32 1 98.81 393 GLN A O 1
ATOM 3071 N N . MET A 1 394 ? 6.562 22.188 3.133 1 98.69 394 MET A N 1
ATOM 3072 C CA . MET A 1 394 ? 7.062 23.172 4.086 1 98.69 394 MET A CA 1
ATOM 3073 C C . MET A 1 394 ? 7.059 24.562 3.471 1 98.69 394 MET A C 1
ATOM 3075 O O . MET A 1 394 ? 6.738 25.547 4.145 1 98.69 394 MET A O 1
ATOM 3079 N N . TRP A 1 395 ? 7.41 24.656 2.188 1 98.81 395 TRP A N 1
ATOM 3080 C CA . TRP A 1 395 ? 7.332 25.953 1.527 1 98.81 395 TRP A CA 1
ATOM 3081 C C . TRP A 1 395 ? 5.906 26.484 1.55 1 98.81 395 TRP A C 1
ATOM 3083 O O . TRP A 1 395 ? 5.688 27.672 1.778 1 98.81 395 TRP A O 1
ATOM 3093 N N . VAL A 1 396 ? 4.949 25.594 1.302 1 98.88 396 VAL A N 1
ATOM 3094 C CA . VAL A 1 396 ? 3.549 26 1.318 1 98.88 396 VAL A CA 1
ATOM 3095 C C . VAL A 1 396 ? 3.16 26.453 2.723 1 98.88 396 VAL A C 1
ATOM 3097 O O . VAL A 1 396 ? 2.527 27.5 2.891 1 98.88 396 VAL A O 1
ATOM 3100 N N . ALA A 1 397 ? 3.541 25.703 3.719 1 98.62 397 ALA A N 1
ATOM 3101 C CA . ALA A 1 397 ? 3.23 26.047 5.105 1 98.62 397 ALA A CA 1
ATOM 3102 C C . ALA A 1 397 ? 3.828 27.406 5.484 1 98.62 397 ALA A C 1
ATOM 3104 O O . ALA A 1 397 ? 3.236 28.156 6.266 1 98.62 397 ALA A O 1
ATOM 3105 N N . GLN A 1 398 ? 4.961 27.719 4.938 1 98.31 398 GLN A N 1
ATOM 3106 C CA . GLN A 1 398 ? 5.691 28.938 5.277 1 98.31 398 GLN A CA 1
ATOM 3107 C C . GLN A 1 398 ? 5.133 30.141 4.52 1 98.31 398 GLN A C 1
ATOM 3109 O O . GLN A 1 398 ? 5.078 31.234 5.062 1 98.31 398 GLN A O 1
ATOM 3114 N N . PHE A 1 399 ? 4.691 29.891 3.248 1 98.19 399 PHE A N 1
ATOM 3115 C CA . PHE A 1 399 ? 4.566 31.078 2.398 1 98.19 399 PHE A CA 1
ATOM 3116 C C . PHE A 1 399 ? 3.135 31.234 1.898 1 98.19 399 PHE A C 1
ATOM 3118 O O . PHE A 1 399 ? 2.766 32.281 1.378 1 98.19 399 PHE A O 1
ATOM 3125 N N . TYR A 1 400 ? 2.316 30.219 1.938 1 98.38 400 TYR A N 1
ATOM 3126 C CA . TYR A 1 400 ? 0.911 30.406 1.594 1 98.38 400 TYR A CA 1
ATOM 3127 C C . TYR A 1 400 ? 0.149 31.047 2.748 1 98.38 400 TYR A C 1
ATOM 3129 O O . TYR A 1 400 ? 0.241 30.578 3.891 1 98.38 400 TYR A O 1
ATOM 3137 N N . PRO A 1 401 ? -0.669 32.094 2.559 1 98.19 401 PRO A N 1
ATOM 3138 C CA . PRO A 1 401 ? -1.429 32.75 3.623 1 98.19 401 PRO A CA 1
ATOM 3139 C C . PRO A 1 401 ? -2.74 32.031 3.943 1 98.19 401 PRO A C 1
ATOM 3141 O O . PRO A 1 401 ? -3.777 32.344 3.35 1 98.19 401 PRO A O 1
ATOM 3144 N N . PHE A 1 402 ? -2.736 31.141 4.883 1 98.25 402 PHE A N 1
ATOM 3145 C CA . PHE A 1 402 ? -3.957 30.469 5.316 1 98.25 402 PHE A CA 1
ATOM 3146 C C . PHE A 1 402 ? -4.82 31.406 6.156 1 98.25 402 PHE A C 1
ATOM 3148 O O . PHE A 1 402 ? -4.32 32.062 7.074 1 98.25 402 PHE A O 1
ATOM 3155 N N . ASN A 1 403 ? -6.172 31.391 5.887 1 98 403 ASN A N 1
ATOM 3156 C CA . ASN A 1 403 ? -6.969 32.438 6.52 1 98 403 ASN A CA 1
ATOM 3157 C C . ASN A 1 403 ? -8.211 31.859 7.195 1 98 403 ASN A C 1
ATOM 3159 O O . ASN A 1 403 ? -8.922 32.594 7.91 1 98 403 ASN A O 1
ATOM 3163 N N . TYR A 1 404 ? -8.469 30.594 7.023 1 98 404 TYR A N 1
ATOM 3164 C CA . TYR A 1 404 ? -9.656 30 7.629 1 98 404 TYR A CA 1
ATOM 3165 C C . TYR A 1 404 ? -9.445 28.516 7.895 1 98 404 TYR A C 1
ATOM 3167 O O . TYR A 1 404 ? -8.555 27.891 7.32 1 98 404 TYR A O 1
ATOM 3175 N N . PRO A 1 405 ? -10.242 27.922 8.898 1 97.94 405 PRO A N 1
ATOM 3176 C CA . PRO A 1 405 ? -10.078 26.516 9.219 1 97.94 405 PRO A CA 1
ATOM 3177 C C . PRO A 1 405 ? -10.422 25.594 8.047 1 97.94 405 PRO A C 1
ATOM 3179 O O . PRO A 1 405 ? -11.281 25.938 7.227 1 97.94 405 PRO A O 1
ATOM 3182 N N . ARG A 1 406 ? -9.75 24.422 7.938 1 98.25 406 ARG A N 1
ATOM 3183 C CA . ARG A 1 406 ? -9.984 23.391 6.934 1 98.25 406 ARG A CA 1
ATOM 3184 C C . ARG A 1 406 ? -9.609 23.875 5.539 1 98.25 406 ARG A C 1
ATOM 3186 O O . ARG A 1 406 ? -10.156 23.406 4.539 1 98.25 406 ARG A O 1
ATOM 3193 N N . GLN A 1 407 ? -8.719 24.859 5.473 1 98.5 407 GLN A N 1
ATOM 3194 C CA . GLN A 1 407 ? -8.203 25.344 4.195 1 98.5 407 GLN A CA 1
ATOM 3195 C C . GLN A 1 407 ? -7.078 24.453 3.68 1 98.5 407 GLN A C 1
ATOM 3197 O O . GLN A 1 407 ? -6.809 24.406 2.479 1 98.5 407 GLN A O 1
ATOM 3202 N N . LEU A 1 408 ? -6.453 23.656 4.559 1 98.69 408 LEU A N 1
ATOM 3203 C CA . LEU A 1 408 ? -5.289 22.844 4.234 1 98.69 408 LEU A CA 1
ATOM 3204 C C . LEU A 1 408 ? -5.559 21.375 4.531 1 98.69 408 LEU A C 1
ATOM 3206 O O . LEU A 1 408 ? -6.062 21.031 5.605 1 98.69 408 LEU A O 1
ATOM 3210 N N . ALA A 1 409 ? -5.32 20.531 3.594 1 98.69 409 ALA A N 1
ATOM 3211 C CA . ALA A 1 409 ? -5.203 19.094 3.826 1 98.69 409 ALA A CA 1
ATOM 3212 C C . ALA A 1 409 ? -3.793 18.609 3.504 1 98.69 409 ALA A C 1
ATOM 3214 O O . ALA A 1 409 ? -3.289 18.828 2.4 1 98.69 409 ALA A O 1
ATOM 3215 N N . THR A 1 410 ? -3.121 18.031 4.438 1 98.69 410 THR A N 1
ATOM 3216 C CA . THR A 1 410 ? -1.753 17.547 4.309 1 98.69 410 THR A CA 1
ATOM 3217 C C . THR A 1 410 ? -1.501 16.375 5.262 1 98.69 410 THR A C 1
ATOM 3219 O O . THR A 1 410 ? -2.158 16.266 6.301 1 98.69 410 THR A O 1
ATOM 3222 N N . SER A 1 411 ? -0.658 15.445 4.867 1 98.69 411 SER A N 1
ATOM 3223 C CA . SER A 1 411 ? -0.245 14.391 5.785 1 98.69 411 SER A CA 1
ATOM 3224 C C . SER A 1 4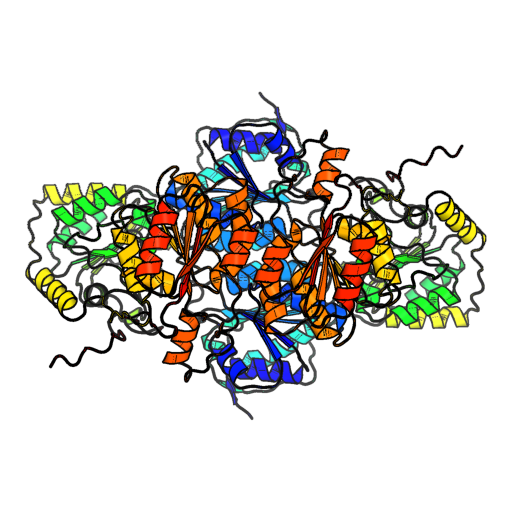11 ? 0.789 14.898 6.781 1 98.69 411 SER A C 1
ATOM 3226 O O . SER A 1 411 ? 1.883 15.32 6.395 1 98.69 411 SER A O 1
ATOM 3228 N N . GLY A 1 412 ? 0.427 14.906 8.07 1 97.94 412 GLY A N 1
ATOM 3229 C CA . GLY A 1 412 ? 1.286 15.469 9.102 1 97.94 412 GLY A CA 1
ATOM 3230 C C . GLY A 1 412 ? 2.109 14.422 9.828 1 97.94 412 GLY A C 1
ATOM 3231 O O . GLY A 1 412 ? 3.27 14.188 9.477 1 97.94 412 GLY A O 1
ATOM 3232 N N . GLY A 1 413 ? 1.5 13.586 10.617 1 97.31 413 GLY A N 1
ATOM 3233 C CA . GLY A 1 413 ? 2.168 12.641 11.5 1 97.31 413 GLY A CA 1
ATOM 3234 C C . GLY A 1 413 ? 2.982 11.602 10.75 1 97.31 413 GLY A C 1
ATOM 3235 O O . GLY A 1 413 ? 4.094 11.266 11.156 1 97.31 413 GLY A O 1
ATOM 3236 N N . GLN A 1 414 ? 2.49 11.078 9.68 1 98.25 414 GLN A N 1
ATOM 3237 C CA . GLN A 1 414 ? 3.195 10.031 8.938 1 98.25 414 GLN A CA 1
ATOM 3238 C C . GLN A 1 414 ? 4.012 10.617 7.793 1 98.25 414 GLN A C 1
ATOM 3240 O O . GLN A 1 414 ? 4.93 9.977 7.281 1 98.25 414 GLN A O 1
ATOM 3245 N N . GLY A 1 415 ? 3.658 11.867 7.355 1 98.31 415 GLY A N 1
ATOM 3246 C CA . GLY A 1 415 ? 4.367 12.406 6.207 1 98.31 415 GLY A CA 1
ATOM 3247 C C . GLY A 1 415 ? 4.324 11.492 4.996 1 98.31 415 GLY A C 1
ATOM 3248 O O . GLY A 1 415 ? 5.363 11.172 4.414 1 98.31 415 GLY A O 1
ATOM 3249 N N . THR A 1 416 ? 3.189 11.156 4.516 1 98.81 416 THR A N 1
ATOM 3250 C CA . THR A 1 416 ? 2.996 10.133 3.498 1 98.81 416 THR A CA 1
ATOM 3251 C C . THR A 1 416 ? 3.168 10.719 2.1 1 98.81 416 THR A C 1
ATOM 3253 O O . THR A 1 416 ? 2.348 11.523 1.653 1 98.81 416 THR A O 1
ATOM 3256 N N . MET A 1 417 ? 4.223 10.312 1.417 1 98.62 417 MET A N 1
ATOM 3257 C CA . MET A 1 417 ? 4.363 10.648 0.002 1 98.62 417 MET A CA 1
ATOM 3258 C C . MET A 1 417 ? 3.289 9.945 -0.827 1 98.62 417 MET A C 1
ATOM 3260 O O . MET A 1 417 ? 2.961 8.789 -0.576 1 98.62 417 MET A O 1
ATOM 3264 N N . GLY A 1 418 ? 2.803 10.555 -1.854 1 98.75 418 GLY A N 1
ATOM 3265 C CA . GLY A 1 418 ? 1.76 9.992 -2.695 1 98.75 418 GLY A CA 1
ATOM 3266 C C . GLY A 1 418 ? 0.359 10.289 -2.193 1 98.75 418 GLY A C 1
ATOM 3267 O O . GLY A 1 418 ? -0.627 9.93 -2.838 1 98.75 418 GLY A O 1
ATOM 3268 N N . TYR A 1 419 ? 0.22 11.047 -1.163 1 98.88 419 TYR A N 1
ATOM 3269 C CA . TYR A 1 419 ? -1.021 11.375 -0.473 1 98.88 419 TYR A CA 1
ATOM 3270 C C . TYR A 1 419 ? -1.858 12.352 -1.296 1 98.88 419 TYR A C 1
ATOM 3272 O O . TYR A 1 419 ? -3.076 12.188 -1.407 1 98.88 419 TYR A O 1
ATOM 3280 N N . SER A 1 420 ? -1.354 13.281 -1.963 1 98.88 420 SER A N 1
ATOM 3281 C CA . SER A 1 420 ? -2.006 14.555 -2.225 1 98.88 420 SER A CA 1
ATOM 3282 C C . SER A 1 420 ? -2.906 14.477 -3.453 1 98.88 420 SER A C 1
ATOM 3284 O O . SER A 1 420 ? -3.963 15.109 -3.496 1 98.88 420 SER A O 1
ATOM 3286 N N . LEU A 1 421 ? -2.451 13.75 -4.496 1 98.88 421 LEU A N 1
ATOM 3287 C CA . LEU A 1 421 ? -3.27 13.734 -5.703 1 98.88 421 LEU A CA 1
ATOM 3288 C C . LEU A 1 421 ? -4.641 13.125 -5.422 1 98.88 421 LEU A C 1
ATOM 3290 O O . LEU A 1 421 ? -5.668 13.75 -5.699 1 98.88 421 LEU A O 1
ATOM 3294 N N . PRO A 1 422 ? -4.719 11.898 -4.809 1 98.94 422 PRO A N 1
ATOM 3295 C CA . PRO A 1 422 ? -6.047 11.398 -4.445 1 98.94 422 PRO A CA 1
ATOM 3296 C C . PRO A 1 422 ? -6.758 12.289 -3.428 1 98.94 422 PRO A C 1
ATOM 3298 O O . PRO A 1 422 ? -7.977 12.469 -3.502 1 98.94 422 PRO A O 1
ATOM 3301 N N . ALA A 1 423 ? -6 12.867 -2.508 1 98.94 423 ALA A N 1
ATOM 3302 C CA . ALA A 1 423 ? -6.566 13.758 -1.505 1 98.94 423 ALA A CA 1
ATOM 3303 C C . ALA A 1 423 ? -7.23 14.969 -2.162 1 98.94 423 ALA A C 1
ATOM 3305 O O . ALA A 1 423 ? -8.289 15.422 -1.721 1 98.94 423 ALA A O 1
ATOM 3306 N N . ALA A 1 424 ? -6.625 15.516 -3.215 1 98.94 424 ALA A N 1
ATOM 3307 C CA . ALA A 1 424 ? -7.184 16.656 -3.93 1 98.94 424 ALA A CA 1
ATOM 3308 C C . ALA A 1 424 ? -8.547 16.328 -4.523 1 98.94 424 ALA A C 1
ATOM 3310 O O . ALA A 1 424 ? -9.453 17.156 -4.523 1 98.94 424 ALA A O 1
ATOM 3311 N N . LEU A 1 425 ? -8.711 15.102 -5.016 1 98.88 425 LEU A N 1
ATOM 3312 C CA . LEU A 1 425 ? -9.984 14.672 -5.566 1 98.88 425 LEU A CA 1
ATOM 3313 C C . LEU A 1 425 ? -11.055 14.602 -4.477 1 98.88 425 LEU A C 1
ATOM 3315 O O . LEU A 1 425 ? -12.172 15.078 -4.664 1 98.88 425 LEU A O 1
ATOM 3319 N N . GLY A 1 426 ? -10.664 13.969 -3.32 1 98.94 426 GLY A N 1
ATOM 3320 C CA . GLY A 1 426 ? -11.586 13.914 -2.199 1 98.94 426 GLY A CA 1
ATOM 3321 C C . GLY A 1 426 ? -11.992 15.289 -1.691 1 98.94 426 GLY A C 1
ATOM 3322 O O . GLY A 1 426 ? -13.164 15.523 -1.385 1 98.94 426 GLY A O 1
ATOM 3323 N N . ALA A 1 427 ? -10.992 16.188 -1.633 1 98.94 427 ALA A N 1
ATOM 3324 C CA . ALA A 1 427 ? -11.25 17.562 -1.19 1 98.94 427 ALA A CA 1
ATOM 3325 C C . ALA A 1 427 ? -12.234 18.266 -2.123 1 98.94 427 ALA A C 1
ATOM 3327 O O . ALA A 1 427 ? -13.164 18.922 -1.665 1 98.94 427 ALA A O 1
ATOM 3328 N N . LYS A 1 428 ? -12.008 18.141 -3.426 1 98.88 428 LYS A N 1
ATOM 3329 C CA . LYS A 1 428 ? -12.883 18.781 -4.402 1 98.88 428 LYS A CA 1
ATOM 3330 C C . LYS A 1 428 ? -14.32 18.281 -4.266 1 98.88 428 LYS A C 1
ATOM 3332 O O . LYS A 1 428 ? -15.266 19.062 -4.352 1 98.88 428 LYS A O 1
ATOM 3337 N N . LEU A 1 429 ? -14.492 17.016 -4.047 1 98.81 429 LEU A N 1
ATOM 3338 C CA . LEU A 1 429 ? -15.82 16.438 -3.895 1 98.81 429 LEU A CA 1
ATOM 3339 C C . LEU A 1 429 ? -16.5 16.953 -2.629 1 98.81 429 LEU A C 1
ATOM 3341 O O . LEU A 1 429 ? -17.719 17.031 -2.564 1 98.81 429 LEU A O 1
ATOM 3345 N N . ALA A 1 430 ? -15.727 17.328 -1.628 1 98.75 430 ALA A N 1
ATOM 3346 C CA . ALA A 1 430 ? -16.25 17.844 -0.367 1 98.75 430 ALA A CA 1
ATOM 3347 C C . ALA A 1 430 ? -16.688 19.297 -0.512 1 98.75 430 ALA A C 1
ATOM 3349 O O . ALA A 1 430 ? -17.719 19.703 0.044 1 98.75 430 ALA A O 1
ATOM 3350 N N . VAL A 1 431 ? -15.945 20.141 -1.382 1 98.38 431 VAL A N 1
ATOM 3351 C CA . VAL A 1 431 ? -16.125 21.578 -1.294 1 98.38 431 VAL A CA 1
ATOM 3352 C C . VAL A 1 431 ? -16.875 22.078 -2.527 1 98.38 431 VAL A C 1
ATOM 3354 O O . VAL A 1 431 ? -17.266 23.25 -2.59 1 98.38 431 VAL A O 1
ATOM 3357 N N . GLY A 1 432 ? -17.094 21.266 -3.529 1 96.94 432 GLY A N 1
ATOM 3358 C CA . GLY A 1 432 ? -17.906 21.594 -4.688 1 96.94 432 GLY A CA 1
ATOM 3359 C C . GLY A 1 432 ? -17.219 22.562 -5.641 1 96.94 432 GLY A C 1
ATOM 3360 O O . GLY A 1 432 ? -16.125 22.266 -6.133 1 96.94 432 GLY A O 1
ATOM 3361 N N . GLU A 1 433 ? -17.625 23.734 -5.715 1 95.94 433 GLU A N 1
ATOM 3362 C CA . GLU A 1 433 ? -17.203 24.656 -6.762 1 95.94 433 GLU A CA 1
ATOM 3363 C C . GLU A 1 433 ? -15.961 25.438 -6.344 1 95.94 433 GLU A C 1
ATOM 3365 O O . GLU A 1 433 ? -15.344 26.109 -7.164 1 95.94 433 GLU A O 1
ATOM 3370 N N . GLU A 1 434 ? -15.523 25.297 -5.109 1 97.88 434 GLU A N 1
ATOM 3371 C CA . GLU A 1 434 ? -14.336 26 -4.668 1 97.88 434 GLU A CA 1
ATOM 3372 C C . GLU A 1 434 ? -13.094 25.531 -5.422 1 97.88 434 GLU A C 1
ATOM 3374 O O . GLU A 1 434 ? -13.062 24.406 -5.926 1 97.88 434 GLU A O 1
ATOM 3379 N N . VAL A 1 435 ? -12.102 26.406 -5.547 1 98.56 435 VAL A N 1
ATOM 3380 C CA . VAL A 1 435 ? -10.836 26.078 -6.203 1 98.56 435 VAL A CA 1
ATOM 3381 C C . VAL A 1 435 ? -10 25.188 -5.293 1 98.56 435 VAL A C 1
ATOM 3383 O O . VAL A 1 435 ? -9.812 25.5 -4.113 1 98.56 435 VAL A O 1
ATOM 3386 N N . VAL A 1 436 ? -9.57 24.047 -5.789 1 98.88 436 VAL A N 1
ATOM 3387 C CA . VAL A 1 436 ? -8.672 23.156 -5.074 1 98.88 436 VAL A CA 1
ATOM 3388 C C . VAL A 1 436 ? -7.316 23.109 -5.773 1 98.88 436 VAL A C 1
ATOM 3390 O O . VAL A 1 436 ? -7.23 22.781 -6.961 1 98.88 436 VAL A O 1
ATOM 3393 N N . ILE A 1 437 ? -6.238 23.469 -5.082 1 98.94 437 ILE A N 1
ATOM 3394 C CA . ILE A 1 437 ? -4.871 23.484 -5.594 1 98.94 437 ILE A CA 1
ATOM 3395 C C . ILE A 1 437 ? -4.023 22.469 -4.816 1 98.94 437 ILE A C 1
ATOM 3397 O O . ILE A 1 437 ? -3.984 22.516 -3.586 1 98.94 437 ILE A O 1
ATOM 3401 N N . ASN A 1 438 ? -3.447 21.578 -5.531 1 98.94 438 ASN A N 1
ATOM 3402 C CA . ASN A 1 438 ? -2.551 20.578 -4.973 1 98.94 438 ASN A CA 1
ATOM 3403 C C . ASN A 1 438 ? -1.093 20.875 -5.309 1 98.94 438 ASN A C 1
ATOM 3405 O O . ASN A 1 438 ? -0.716 20.922 -6.48 1 98.94 438 ASN A O 1
ATOM 3409 N N . PHE A 1 439 ? -0.283 21.203 -4.273 1 98.94 439 PHE A N 1
ATOM 3410 C CA . PHE A 1 439 ? 1.162 21.297 -4.438 1 98.94 439 PHE A CA 1
ATOM 3411 C C . PHE A 1 439 ? 1.836 19.953 -4.18 1 98.94 439 PHE A C 1
ATOM 3413 O O . PHE A 1 439 ? 1.666 19.375 -3.109 1 98.94 439 PHE A O 1
ATOM 3420 N N . VAL A 1 440 ? 2.633 19.5 -5.137 1 98.88 440 VAL A N 1
ATOM 3421 C CA . VAL A 1 440 ? 3.209 18.156 -5.055 1 98.88 440 VAL A CA 1
ATOM 3422 C C . VAL A 1 440 ? 4.621 18.172 -5.633 1 98.88 440 VAL A C 1
ATOM 3424 O O . VAL A 1 440 ? 5.016 19.125 -6.316 1 98.88 440 VAL A O 1
ATOM 3427 N N . GLY A 1 441 ? 5.453 17.188 -5.215 1 98.81 441 GLY A N 1
ATOM 3428 C CA . GLY A 1 441 ? 6.773 17.016 -5.793 1 98.81 441 GLY A CA 1
ATOM 3429 C C . GLY A 1 441 ? 6.777 16.062 -6.98 1 98.81 441 GLY A C 1
ATOM 3430 O O . GLY A 1 441 ? 5.828 15.312 -7.184 1 98.81 441 GLY A O 1
ATOM 3431 N N . ASP A 1 442 ? 7.918 16.109 -7.738 1 98.62 442 ASP A N 1
ATOM 3432 C CA . ASP A 1 442 ? 8.031 15.281 -8.938 1 98.62 442 ASP A CA 1
ATOM 3433 C C . ASP A 1 442 ? 8.141 13.805 -8.578 1 98.62 442 ASP A C 1
ATOM 3435 O O . ASP A 1 442 ? 7.703 12.938 -9.344 1 98.62 442 ASP A O 1
ATOM 3439 N N . GLY A 1 443 ? 8.711 13.477 -7.43 1 98.44 443 GLY A N 1
ATOM 3440 C CA . GLY A 1 443 ? 8.766 12.094 -6.988 1 98.44 443 GLY A CA 1
ATOM 3441 C C . GLY A 1 443 ? 7.445 11.594 -6.434 1 98.44 443 GLY A C 1
ATOM 3442 O O . GLY A 1 443 ? 6.992 10.5 -6.785 1 98.44 443 GLY A O 1
ATOM 3443 N N . SER A 1 444 ? 6.793 12.391 -5.586 1 98.44 444 SER A N 1
ATOM 3444 C CA . SER A 1 444 ? 5.617 11.93 -4.852 1 98.44 444 SER A CA 1
ATOM 3445 C C . SER A 1 444 ? 4.398 11.844 -5.766 1 98.44 444 SER A C 1
ATOM 3447 O O . SER A 1 444 ? 3.531 10.992 -5.57 1 98.44 444 SER A O 1
ATOM 3449 N N . VAL A 1 445 ? 4.309 12.688 -6.844 1 98.75 445 VAL A N 1
ATOM 3450 C CA . VAL A 1 445 ? 3.145 12.688 -7.723 1 98.75 445 VAL A CA 1
ATOM 3451 C C . VAL A 1 445 ? 3.045 11.344 -8.445 1 98.75 445 VAL A C 1
ATOM 3453 O O . VAL A 1 445 ? 1.945 10.883 -8.766 1 98.75 445 VAL A O 1
ATOM 3456 N N . LEU A 1 446 ? 4.184 10.719 -8.664 1 98.75 446 LEU A N 1
ATOM 3457 C CA . LEU A 1 446 ? 4.211 9.461 -9.406 1 98.75 446 LEU A CA 1
ATOM 3458 C C . LEU A 1 446 ? 3.605 8.328 -8.586 1 98.75 446 LEU A C 1
ATOM 3460 O O . LEU A 1 446 ? 3.121 7.34 -9.141 1 98.75 446 LEU A O 1
ATOM 3464 N N . MET A 1 447 ? 3.582 8.438 -7.285 1 98.75 447 MET A N 1
ATOM 3465 C CA . MET A 1 447 ? 3.193 7.332 -6.414 1 98.75 447 MET A CA 1
ATOM 3466 C C . MET A 1 447 ? 1.717 6.992 -6.586 1 98.75 447 MET A C 1
ATOM 3468 O O . MET A 1 447 ? 1.302 5.859 -6.344 1 98.75 447 MET A O 1
ATOM 3472 N N . ASN A 1 448 ? 0.892 7.93 -6.98 1 98.75 448 ASN A N 1
ATOM 3473 C CA . ASN A 1 448 ? -0.521 7.707 -7.266 1 98.75 448 ASN A CA 1
ATOM 3474 C C . ASN A 1 448 ? -0.962 8.445 -8.523 1 98.75 448 ASN A C 1
ATOM 3476 O O . ASN A 1 448 ? -2.092 8.93 -8.602 1 98.75 448 ASN A O 1
ATOM 3480 N N . ILE A 1 449 ? -0.114 8.531 -9.547 1 98.88 449 ILE A N 1
ATOM 3481 C CA . ILE A 1 449 ? -0.349 9.352 -10.734 1 98.88 449 ILE A CA 1
ATOM 3482 C C . ILE A 1 449 ? -1.547 8.805 -11.508 1 98.88 449 ILE A C 1
ATOM 3484 O O . ILE A 1 449 ? -2.223 9.547 -12.219 1 98.88 449 ILE A O 1
ATOM 3488 N N . GLN A 1 450 ? -1.867 7.527 -11.344 1 98.75 450 GLN A N 1
ATOM 3489 C CA . GLN A 1 450 ? -2.959 6.879 -12.062 1 98.75 450 GLN A CA 1
ATOM 3490 C C . GLN A 1 450 ? -4.305 7.488 -11.688 1 98.75 450 GLN A C 1
ATOM 3492 O O . GLN A 1 450 ? -5.293 7.316 -12.398 1 98.75 450 GLN A O 1
ATOM 3497 N N . GLU A 1 451 ? -4.367 8.234 -10.562 1 98.88 451 GLU A N 1
ATOM 3498 C CA . GLU A 1 451 ? -5.637 8.797 -10.125 1 98.88 451 GLU A CA 1
ATOM 3499 C C . GLU A 1 451 ? -6.035 9.992 -10.992 1 98.88 451 GLU A C 1
ATOM 3501 O O . GLU A 1 451 ? -7.156 10.492 -10.883 1 98.88 451 GLU A O 1
ATOM 3506 N N . LEU A 1 452 ? -5.121 10.461 -11.867 1 98.88 452 LEU A N 1
ATOM 3507 C CA . LEU A 1 452 ? -5.551 11.383 -12.914 1 98.88 452 LEU A CA 1
ATOM 3508 C C . LEU A 1 452 ? -6.684 10.781 -13.742 1 98.88 452 LEU A C 1
ATOM 3510 O O . LEU A 1 452 ? -7.559 11.5 -14.219 1 98.88 452 LEU A O 1
ATOM 3514 N N . MET A 1 453 ? -6.703 9.414 -13.852 1 98.75 453 MET A N 1
ATOM 3515 C CA . MET A 1 453 ? -7.781 8.719 -14.547 1 98.75 453 MET A CA 1
ATOM 3516 C C . MET A 1 453 ? -9.102 8.875 -13.805 1 98.75 453 MET A C 1
ATOM 3518 O O . MET A 1 453 ? -10.156 9.047 -14.422 1 98.75 453 MET A O 1
ATOM 3522 N N . THR A 1 454 ? -9.039 8.773 -12.461 1 98.81 454 THR A N 1
ATOM 3523 C CA . THR A 1 454 ? -10.227 8.977 -11.633 1 98.81 454 THR A CA 1
ATOM 3524 C C . THR A 1 454 ? -10.773 10.391 -11.805 1 98.81 454 THR A C 1
ATOM 3526 O O . THR A 1 454 ? -11.977 10.586 -11.938 1 98.81 454 THR A O 1
ATOM 3529 N N . ALA A 1 455 ? -9.867 11.391 -11.805 1 98.81 455 ALA A N 1
ATOM 3530 C CA . ALA A 1 455 ? -10.273 12.781 -12.016 1 98.81 455 ALA A CA 1
ATOM 3531 C C . ALA A 1 455 ? -11.008 12.945 -13.336 1 98.81 455 ALA A C 1
ATOM 3533 O O . ALA A 1 455 ? -12.07 13.57 -13.391 1 98.81 455 ALA A O 1
ATOM 3534 N N . TYR A 1 456 ? -10.414 12.367 -14.375 1 98.62 456 TYR A N 1
ATOM 3535 C CA . TYR A 1 456 ? -10.977 12.492 -15.719 1 98.62 456 TYR A CA 1
ATOM 3536 C C . TYR A 1 456 ? -12.336 11.812 -15.812 1 98.62 456 TYR A C 1
ATOM 3538 O O . TYR A 1 456 ? -13.297 12.398 -16.297 1 98.62 456 TYR A O 1
ATOM 3546 N N . GLU A 1 457 ? -12.438 10.578 -15.312 1 98.38 457 GLU A N 1
ATOM 3547 C CA . GLU A 1 457 ? -13.664 9.789 -15.422 1 98.38 457 GLU A CA 1
ATOM 3548 C C . GLU A 1 457 ? -14.828 10.477 -14.727 1 98.38 457 GLU A C 1
ATOM 3550 O O . GLU A 1 457 ? -15.961 10.453 -15.227 1 98.38 457 GLU A O 1
ATOM 3555 N N . TYR A 1 458 ? -14.586 11.094 -13.617 1 98.38 458 TYR A N 1
ATOM 3556 C CA . TYR A 1 458 ? -15.68 11.641 -12.82 1 98.38 458 TYR A CA 1
ATOM 3557 C C . TYR A 1 458 ? -15.766 13.156 -12.977 1 98.38 458 TYR A C 1
ATOM 3559 O O . TYR A 1 458 ? -16.562 13.812 -12.297 1 98.38 458 TYR A O 1
ATOM 3567 N N . GLY A 1 459 ? -14.898 13.742 -13.82 1 98.06 459 GLY A N 1
ATOM 3568 C CA . GLY A 1 459 ? -14.922 15.18 -14.039 1 98.06 459 GLY A CA 1
ATOM 3569 C C . GLY A 1 459 ? -14.594 15.984 -12.797 1 98.06 459 GLY A C 1
ATOM 3570 O O . GLY A 1 459 ? -15.227 17 -12.523 1 98.06 459 GLY A O 1
ATOM 3571 N N . ILE A 1 460 ? -13.688 15.453 -11.953 1 98.5 460 ILE A N 1
ATOM 3572 C CA . ILE A 1 460 ? -13.266 16.156 -10.742 1 98.5 460 ILE A CA 1
ATOM 3573 C C . ILE A 1 460 ? -12.125 17.109 -11.062 1 98.5 460 ILE A C 1
ATOM 3575 O O . ILE A 1 460 ? -11.039 16.672 -11.461 1 98.5 460 ILE A O 1
ATOM 3579 N N . LYS A 1 461 ? -12.32 18.328 -10.875 1 97.81 461 LYS A N 1
ATOM 3580 C CA . LYS A 1 461 ? -11.336 19.344 -11.273 1 97.81 461 LYS A CA 1
ATOM 3581 C C . LYS A 1 461 ? -10.43 19.703 -10.109 1 97.81 461 LYS A C 1
ATOM 3583 O O . LYS A 1 461 ? -10.891 20.219 -9.086 1 97.81 461 LYS A O 1
ATOM 3588 N N . ALA A 1 462 ? -9.203 19.469 -10.227 1 98.25 462 ALA A N 1
ATOM 3589 C CA . ALA A 1 462 ? -8.148 19.938 -9.328 1 98.25 462 ALA A CA 1
ATOM 3590 C C . ALA A 1 462 ? -6.953 20.469 -10.109 1 98.25 462 ALA A C 1
ATOM 3592 O O . ALA A 1 462 ? -6.688 20.031 -11.227 1 98.25 462 ALA A O 1
ATOM 3593 N N . ILE A 1 463 ? -6.363 21.453 -9.609 1 98.94 463 ILE A N 1
ATOM 3594 C CA . ILE A 1 463 ? -5.137 21.969 -10.203 1 98.94 463 ILE A CA 1
ATOM 3595 C C . ILE A 1 463 ? -3.924 21.422 -9.453 1 98.94 463 ILE A C 1
ATOM 3597 O O . ILE A 1 463 ? -3.742 21.688 -8.266 1 98.94 463 ILE A O 1
ATOM 3601 N N . ASN A 1 464 ? -3.15 20.625 -10.133 1 98.94 464 ASN A N 1
ATOM 3602 C CA . ASN A 1 464 ? -1.969 20 -9.539 1 98.94 464 ASN A CA 1
ATOM 3603 C C . ASN A 1 464 ? -0.688 20.703 -9.992 1 98.94 464 ASN A C 1
ATOM 3605 O O . ASN A 1 464 ? -0.37 20.719 -11.18 1 98.94 464 ASN A O 1
ATOM 3609 N N . ILE A 1 465 ? 0.022 21.234 -9.055 1 98.94 465 ILE A N 1
ATOM 3610 C CA . ILE A 1 465 ? 1.26 21.953 -9.336 1 98.94 465 ILE A CA 1
ATOM 3611 C C . ILE A 1 465 ? 2.453 21.156 -8.836 1 98.94 465 ILE A C 1
ATOM 3613 O O . ILE A 1 465 ? 2.658 21.016 -7.625 1 98.94 465 ILE A O 1
ATOM 3617 N N . ILE A 1 466 ? 3.191 20.609 -9.781 1 98.94 466 ILE A N 1
ATOM 3618 C CA . ILE A 1 466 ? 4.438 19.938 -9.438 1 98.94 466 ILE A CA 1
ATOM 3619 C C . ILE A 1 466 ? 5.551 20.969 -9.258 1 98.94 466 ILE A C 1
ATOM 3621 O O . ILE A 1 466 ? 5.918 21.656 -10.211 1 98.94 466 ILE A O 1
ATOM 3625 N N . LEU A 1 467 ? 5.988 21.141 -8.055 1 98.94 467 LEU A N 1
ATOM 3626 C CA . LEU A 1 467 ? 7.238 21.875 -7.844 1 98.94 467 LEU A CA 1
ATOM 3627 C C . LEU A 1 467 ? 8.438 20.953 -8.07 1 98.94 467 LEU A C 1
ATOM 3629 O O . LEU A 1 467 ? 8.898 20.281 -7.148 1 98.94 467 LEU A O 1
ATOM 3633 N N . ASN A 1 468 ? 8.969 21 -9.305 1 98.88 468 ASN A N 1
ATOM 3634 C CA . ASN A 1 468 ? 9.883 19.984 -9.812 1 98.88 468 ASN A CA 1
ATOM 3635 C C . ASN A 1 468 ? 11.344 20.422 -9.688 1 98.88 468 ASN A C 1
ATOM 3637 O O . ASN A 1 468 ? 11.828 21.219 -10.484 1 98.88 468 ASN A O 1
ATOM 3641 N N . ASN A 1 469 ? 12.023 19.906 -8.727 1 98.62 469 ASN A N 1
ATOM 3642 C CA . ASN A 1 469 ? 13.453 20.172 -8.594 1 98.62 469 ASN A CA 1
ATOM 3643 C C . ASN A 1 469 ? 14.281 18.969 -9.023 1 98.62 469 ASN A C 1
ATOM 3645 O O . ASN A 1 469 ? 15.5 18.953 -8.828 1 98.62 469 ASN A O 1
ATOM 3649 N N . ALA A 1 470 ? 13.656 17.891 -9.516 1 98.44 470 ALA A N 1
ATOM 3650 C CA . ALA A 1 470 ? 14.289 16.672 -10.008 1 98.44 470 ALA A CA 1
ATOM 3651 C C . ALA A 1 470 ? 15.109 16 -8.906 1 98.44 470 ALA A C 1
ATOM 3653 O O . ALA A 1 470 ? 16.203 15.484 -9.164 1 98.44 470 ALA A O 1
ATOM 3654 N N . PHE A 1 471 ? 14.664 16.094 -7.672 1 98.62 471 PHE A N 1
ATOM 3655 C CA . PHE A 1 471 ? 15.195 15.414 -6.5 1 98.62 471 PHE A CA 1
ATOM 3656 C C . PHE A 1 471 ? 14.07 14.953 -5.578 1 98.62 471 PHE A C 1
ATOM 3658 O O . PHE A 1 471 ? 12.984 15.539 -5.582 1 98.62 471 PHE A O 1
ATOM 3665 N N . LEU A 1 472 ? 14.312 13.875 -4.898 1 98.62 472 LEU A N 1
ATOM 3666 C CA . LEU A 1 472 ? 13.617 13.797 -3.615 1 98.62 472 LEU A CA 1
ATOM 3667 C C . LEU A 1 472 ? 14.133 14.859 -2.652 1 98.62 472 LEU A C 1
ATOM 3669 O O . LEU A 1 472 ? 15.031 14.594 -1.846 1 98.62 472 LEU A O 1
ATOM 3673 N N . GLY A 1 473 ? 13.547 16.016 -2.703 1 98.44 473 GLY A N 1
ATOM 3674 C CA . GLY A 1 473 ? 14.125 17.266 -2.26 1 98.44 473 GLY A CA 1
ATOM 3675 C C . GLY A 1 473 ? 14.438 17.297 -0.776 1 98.44 473 GLY A C 1
ATOM 3676 O O . GLY A 1 473 ? 15.492 17.781 -0.369 1 98.44 473 GLY A O 1
ATOM 3677 N N . MET A 1 474 ? 13.547 16.859 0.058 1 98 474 MET A N 1
ATOM 3678 C CA . MET A 1 474 ? 13.789 16.906 1.498 1 98 474 MET A CA 1
ATOM 3679 C C . MET A 1 474 ? 14.945 16 1.895 1 98 474 MET A C 1
ATOM 3681 O O . MET A 1 474 ? 15.789 16.375 2.705 1 98 474 MET A O 1
ATOM 3685 N N . VAL A 1 475 ? 14.977 14.773 1.352 1 98.12 475 VAL A N 1
ATOM 3686 C CA . VAL A 1 475 ? 16.047 13.828 1.642 1 98.12 475 VAL A CA 1
ATOM 3687 C C . VAL A 1 475 ? 17.375 14.359 1.092 1 98.12 475 VAL A C 1
ATOM 3689 O O . VAL A 1 475 ? 18.406 14.273 1.754 1 98.12 475 VAL A O 1
ATOM 3692 N N . ARG A 1 476 ? 17.312 14.898 -0.089 1 98.25 476 ARG A N 1
ATOM 3693 C CA . ARG A 1 476 ? 18.5 15.516 -0.685 1 98.25 476 ARG A CA 1
ATOM 3694 C C . ARG A 1 476 ? 19.047 16.609 0.211 1 98.25 476 ARG A C 1
ATOM 3696 O O . ARG A 1 476 ? 20.266 16.719 0.394 1 98.25 476 ARG A O 1
ATOM 3703 N N . GLN A 1 477 ? 18.156 17.5 0.75 1 97.75 477 GLN A N 1
ATOM 3704 C CA . GLN A 1 477 ? 18.578 18.578 1.636 1 97.75 477 GLN A CA 1
ATOM 3705 C C . GLN A 1 477 ? 19.297 18.031 2.865 1 97.75 477 GLN A C 1
ATOM 3707 O O . GLN A 1 477 ? 20.328 18.562 3.285 1 97.75 477 GLN A O 1
ATOM 3712 N N . TRP A 1 478 ? 18.812 16.953 3.428 1 96.69 478 TRP A N 1
ATOM 3713 C CA . TRP A 1 478 ? 19.484 16.312 4.562 1 96.69 478 TRP A CA 1
ATOM 3714 C C . TRP A 1 478 ? 20.844 15.75 4.156 1 96.69 478 TRP A C 1
ATOM 3716 O O . TRP A 1 478 ? 21.812 15.859 4.906 1 96.69 478 TRP A O 1
ATOM 3726 N N . GLN A 1 479 ? 20.859 15.125 2.99 1 97.75 479 GLN A N 1
ATOM 3727 C CA . GLN A 1 479 ? 22.109 14.57 2.486 1 97.75 479 GLN A CA 1
ATOM 3728 C C . GLN A 1 479 ? 23.141 15.672 2.252 1 97.75 479 GLN A C 1
ATOM 3730 O O . GLN A 1 479 ? 24.328 15.477 2.525 1 97.75 479 GLN A O 1
ATOM 3735 N N . SER A 1 480 ? 22.672 16.781 1.762 1 96.88 480 SER A N 1
ATOM 3736 C CA . SER A 1 480 ? 23.547 17.938 1.521 1 96.88 480 SER A CA 1
ATOM 3737 C C . SER A 1 480 ? 24.094 18.5 2.828 1 96.88 480 SER A C 1
ATOM 3739 O O . SER A 1 480 ? 25.281 18.828 2.924 1 96.88 480 SER A O 1
ATOM 3741 N N . MET A 1 481 ? 23.297 18.578 3.818 1 95.5 481 MET A N 1
ATOM 3742 C CA . MET A 1 481 ? 23.625 19.266 5.055 1 95.5 481 MET A CA 1
ATOM 3743 C C . MET A 1 481 ? 24.406 18.359 6 1 95.5 481 MET A C 1
ATOM 3745 O O . MET A 1 481 ? 25.281 18.812 6.73 1 95.5 481 MET A O 1
ATOM 3749 N N . PHE A 1 482 ? 24.109 17 5.914 1 95.25 482 PHE A N 1
ATOM 3750 C CA . PHE A 1 482 ? 24.578 16.203 7.035 1 95.25 482 PHE A CA 1
ATOM 3751 C C . PHE A 1 482 ? 25.297 14.945 6.543 1 95.25 482 PHE A C 1
ATOM 3753 O O . PHE A 1 482 ? 25.859 14.195 7.336 1 95.25 482 PHE A O 1
ATOM 3760 N N . TYR A 1 483 ? 25.312 14.648 5.219 1 97.12 483 TYR A N 1
ATOM 3761 C CA . TYR A 1 483 ? 25.891 13.406 4.707 1 97.12 483 TYR A CA 1
ATOM 3762 C C . TYR A 1 483 ? 26.859 13.688 3.57 1 97.12 483 TYR A C 1
ATOM 3764 O O . TYR A 1 483 ? 26.875 12.984 2.561 1 97.12 483 TYR A O 1
ATOM 3772 N N . LYS A 1 484 ? 27.641 14.719 3.615 1 97.19 484 LYS A N 1
ATOM 3773 C CA . LYS A 1 484 ? 28.75 15.062 2.742 1 97.19 484 LYS A CA 1
ATOM 3774 C C . LYS A 1 484 ? 28.312 15.148 1.285 1 97.19 484 LYS A C 1
ATOM 3776 O O . LYS A 1 484 ? 29.031 14.719 0.384 1 97.19 484 LYS A O 1
ATOM 3781 N N . GLU A 1 485 ? 27.016 15.477 1.081 1 97.12 485 GLU A N 1
ATOM 3782 C CA . GLU A 1 485 ? 26.438 15.641 -0.251 1 97.12 485 GLU A CA 1
ATOM 3783 C C . GLU A 1 485 ? 26.438 14.312 -1.013 1 97.12 485 GLU A C 1
ATOM 3785 O O . GLU A 1 485 ? 26.609 14.297 -2.234 1 97.12 485 GLU A O 1
ATOM 3790 N N . HIS A 1 486 ? 26.453 13.18 -0.221 1 97.88 486 HIS A N 1
ATOM 3791 C CA . HIS A 1 486 ? 26.203 11.883 -0.843 1 97.88 486 HIS A CA 1
ATOM 3792 C C . HIS A 1 486 ? 24.734 11.75 -1.253 1 97.88 486 HIS A C 1
ATOM 3794 O O . HIS A 1 486 ? 23.922 11.211 -0.5 1 97.88 486 HIS A O 1
ATOM 3800 N N . PHE A 1 487 ? 24.422 12.211 -2.424 1 98 487 PHE A N 1
ATOM 3801 C CA . PHE A 1 487 ? 23.047 12.148 -2.924 1 98 487 PHE A CA 1
ATOM 3802 C C . PHE A 1 487 ? 22.688 10.719 -3.312 1 98 487 PHE A C 1
ATOM 3804 O O . PHE A 1 487 ? 22.5 10.422 -4.492 1 98 487 PHE A O 1
ATOM 3811 N N . SER A 1 488 ? 22.531 9.883 -2.295 1 98.31 488 SER A N 1
ATOM 3812 C CA . SER A 1 488 ? 22.266 8.453 -2.449 1 98.31 488 SER A CA 1
ATOM 3813 C C . SER A 1 488 ? 20.812 8.195 -2.812 1 98.31 488 SER A C 1
ATOM 3815 O O . SER A 1 488 ? 19.938 8.273 -1.953 1 98.31 488 SER A O 1
ATOM 3817 N N . GLN A 1 489 ? 20.516 7.887 -4.137 1 98.25 489 GLN A N 1
ATOM 3818 C CA . GLN A 1 489 ? 19.219 7.449 -4.613 1 98.25 489 GLN A CA 1
ATOM 3819 C C . GLN A 1 489 ? 18.172 8.539 -4.414 1 98.25 489 GLN A C 1
ATOM 3821 O O . GLN A 1 489 ? 17.031 8.25 -4.02 1 98.25 489 GLN A O 1
ATOM 3826 N N . THR A 1 490 ? 18.484 9.805 -4.586 1 98.44 490 THR A N 1
ATOM 3827 C CA . THR A 1 490 ? 17.547 10.914 -4.445 1 98.44 490 THR A CA 1
ATOM 3828 C C . THR A 1 490 ? 17.5 11.758 -5.715 1 98.44 490 THR A C 1
ATOM 3830 O O . THR A 1 490 ? 16.594 12.57 -5.895 1 98.44 490 THR A O 1
ATOM 3833 N N . ASP A 1 491 ? 18.516 11.555 -6.578 1 98.19 491 ASP A N 1
ATOM 3834 C CA . ASP A 1 491 ? 18.578 12.305 -7.832 1 98.19 491 ASP A CA 1
ATOM 3835 C C . ASP A 1 491 ? 17.594 11.75 -8.859 1 98.19 491 ASP A C 1
ATOM 3837 O O . ASP A 1 491 ? 17.703 10.594 -9.266 1 98.19 491 ASP A O 1
ATOM 3841 N N . LEU A 1 492 ? 16.625 12.578 -9.266 1 98.25 492 LEU A N 1
ATOM 3842 C CA . LEU A 1 492 ? 15.602 12.195 -10.234 1 98.25 492 LEU A CA 1
ATOM 3843 C C . LEU A 1 492 ? 15.789 12.945 -11.547 1 98.25 492 LEU A C 1
ATOM 3845 O O . LEU A 1 492 ? 14.812 13.383 -12.164 1 98.25 492 LEU A O 1
ATOM 3849 N N . SER A 1 493 ? 16.969 13.086 -11.922 1 97.81 493 SER A N 1
ATOM 3850 C CA . SER A 1 493 ? 17.266 13.852 -13.133 1 97.81 493 SER A CA 1
ATOM 3851 C C . SER A 1 493 ? 16.641 13.195 -14.359 1 97.81 493 SER A C 1
ATOM 3853 O O . SER A 1 493 ? 16.328 13.867 -15.344 1 97.81 493 SER A O 1
ATOM 3855 N N . THR A 1 494 ? 16.578 11.844 -14.391 1 97.56 494 THR A N 1
ATOM 3856 C CA . THR A 1 494 ? 15.773 11.172 -15.414 1 97.56 494 THR A CA 1
ATOM 3857 C C . THR A 1 494 ? 14.289 11.305 -15.109 1 97.56 494 THR A C 1
ATOM 3859 O O . THR A 1 494 ? 13.773 10.648 -14.203 1 97.56 494 THR A O 1
ATOM 3862 N N . GLN A 1 495 ? 13.594 12.164 -15.906 1 97.69 495 GLN A N 1
ATOM 3863 C CA . GLN A 1 495 ? 12.211 12.523 -15.625 1 97.69 495 GLN A CA 1
ATOM 3864 C C . GLN A 1 495 ? 11.266 11.977 -16.688 1 97.69 495 GLN A C 1
ATOM 3866 O O . GLN A 1 495 ? 11.664 11.82 -17.844 1 97.69 495 GLN A O 1
ATOM 3871 N N . PRO A 1 496 ? 10.055 11.68 -16.266 1 98.56 496 PRO A N 1
ATOM 3872 C CA . PRO A 1 496 ? 9.055 11.422 -17.312 1 98.56 496 PRO A CA 1
ATOM 3873 C C . PRO A 1 496 ? 8.562 12.703 -17.984 1 98.56 496 PRO A C 1
ATOM 3875 O O . PRO A 1 496 ? 8.898 13.805 -17.531 1 98.56 496 PRO A O 1
ATOM 3878 N N . ASP A 1 497 ? 7.93 12.523 -19.109 1 98.75 497 ASP A N 1
ATOM 3879 C CA . ASP A 1 497 ? 7.172 13.617 -19.703 1 98.75 497 ASP A CA 1
ATOM 3880 C C . ASP A 1 497 ? 5.801 13.758 -19.047 1 98.75 497 ASP A C 1
ATOM 3882 O O . ASP A 1 497 ? 4.824 13.164 -19.5 1 98.75 497 ASP A O 1
ATOM 3886 N N . PHE A 1 498 ? 5.762 14.641 -18.062 1 98.81 498 PHE A N 1
ATOM 3887 C CA . PHE A 1 498 ? 4.555 14.789 -17.25 1 98.81 498 PHE A CA 1
ATOM 3888 C C . PHE A 1 498 ? 3.391 15.273 -18.109 1 98.81 498 PHE A C 1
ATOM 3890 O O . PHE A 1 498 ? 2.236 14.938 -17.844 1 98.81 498 PHE A O 1
ATOM 3897 N N . ILE A 1 499 ? 3.641 16.109 -19.125 1 98.62 499 ILE A N 1
ATOM 3898 C CA . ILE A 1 499 ? 2.604 16.672 -19.984 1 98.62 499 ILE A CA 1
ATOM 3899 C C . ILE A 1 499 ? 1.957 15.547 -20.797 1 98.62 499 ILE A C 1
ATOM 3901 O O . ILE A 1 499 ? 0.729 15.438 -20.844 1 98.62 499 ILE A O 1
ATOM 3905 N N . LYS A 1 500 ? 2.805 14.711 -21.359 1 98.56 500 LYS A N 1
ATOM 3906 C CA . LYS A 1 500 ? 2.297 13.586 -22.141 1 98.56 500 LYS A CA 1
ATOM 3907 C C . LYS A 1 500 ? 1.477 12.641 -21.266 1 98.56 500 LYS A C 1
ATOM 3909 O O . LYS A 1 500 ? 0.454 12.109 -21.703 1 98.56 500 LYS A O 1
ATOM 3914 N N . ILE A 1 501 ? 1.964 12.414 -20.109 1 98.88 501 ILE A N 1
ATOM 3915 C CA . ILE A 1 501 ? 1.284 11.516 -19.188 1 98.88 501 ILE A CA 1
ATOM 3916 C C . ILE A 1 501 ? -0.072 12.102 -18.797 1 98.88 501 ILE A C 1
ATOM 3918 O O . ILE A 1 501 ? -1.085 11.398 -18.812 1 98.88 501 ILE A O 1
ATOM 3922 N N . ALA A 1 502 ? -0.087 13.398 -18.438 1 98.81 502 ALA A N 1
ATOM 3923 C CA . ALA A 1 502 ? -1.349 14.055 -18.094 1 98.81 502 ALA A CA 1
ATOM 3924 C C . ALA A 1 502 ? -2.348 13.945 -19.25 1 98.81 502 ALA A C 1
ATOM 3926 O O . ALA A 1 502 ? -3.516 13.617 -19.031 1 98.81 502 ALA A O 1
ATOM 3927 N N . GLN A 1 503 ? -1.863 14.203 -20.422 1 98.69 503 GLN A N 1
ATOM 3928 C CA . GLN A 1 503 ? -2.713 14.117 -21.594 1 98.69 503 GLN A CA 1
ATOM 3929 C C . GLN A 1 503 ? -3.195 12.688 -21.828 1 98.69 503 GLN A C 1
ATOM 3931 O O . GLN A 1 503 ? -4.332 12.477 -22.25 1 98.69 503 GLN A O 1
ATOM 3936 N N . GLY A 1 504 ? -2.295 11.75 -21.531 1 98.81 504 GLY A N 1
ATOM 3937 C CA . GLY A 1 504 ? -2.674 10.352 -21.641 1 98.81 504 GLY A CA 1
ATOM 3938 C C . GLY A 1 504 ? -3.828 9.969 -20.734 1 98.81 504 GLY A C 1
ATOM 3939 O O . GLY A 1 504 ? -4.605 9.07 -21.062 1 98.81 504 GLY A O 1
ATOM 3940 N N . PHE A 1 505 ? -3.99 10.656 -19.688 1 98.81 505 PHE A N 1
ATOM 3941 C CA . PHE A 1 505 ? -5.07 10.391 -18.75 1 98.81 505 PHE A CA 1
ATOM 3942 C C . PHE A 1 505 ? -6.273 11.281 -19.031 1 98.81 505 PHE A C 1
ATOM 3944 O O . PHE A 1 505 ? -7.262 11.258 -18.297 1 98.81 505 PHE A O 1
ATOM 3951 N N . GLY A 1 506 ? -6.207 12.125 -20 1 98.38 506 GLY A N 1
ATOM 3952 C CA . GLY A 1 506 ? -7.32 12.992 -20.375 1 98.38 506 GLY A CA 1
ATOM 3953 C C . GLY A 1 506 ? -7.316 14.32 -19.641 1 98.38 506 GLY A C 1
ATOM 3954 O O . GLY A 1 506 ? -8.312 15.039 -19.656 1 98.38 506 GLY A O 1
ATOM 3955 N N . CYS A 1 507 ? -6.188 14.688 -19.016 1 98.62 507 CYS A N 1
ATOM 3956 C CA . CYS A 1 507 ? -6.051 15.922 -18.25 1 98.62 507 CYS A CA 1
ATOM 3957 C C . CYS A 1 507 ? -5.219 16.938 -19.016 1 98.62 507 CYS A C 1
ATOM 3959 O O . CYS A 1 507 ? -4.645 16.625 -20.062 1 98.62 507 CYS A O 1
ATOM 3961 N N . GLU A 1 508 ? -5.25 18.172 -18.562 1 98.69 508 GLU A N 1
ATOM 3962 C CA . GLU A 1 508 ? -4.414 19.219 -19.172 1 98.69 508 GLU A CA 1
ATOM 3963 C C . GLU A 1 508 ? -3.018 19.219 -18.562 1 98.69 508 GLU A C 1
ATOM 3965 O O . GLU A 1 508 ? -2.859 19 -17.359 1 98.69 508 GLU A O 1
ATOM 3970 N N . GLY A 1 509 ? -2.059 19.328 -19.359 1 98.75 509 GLY A N 1
ATOM 3971 C CA . GLY A 1 509 ? -0.675 19.406 -18.922 1 98.75 509 GLY A CA 1
ATOM 3972 C C . GLY A 1 509 ? 0.032 20.672 -19.406 1 98.75 509 GLY A C 1
ATOM 3973 O O . GLY A 1 509 ? -0.178 21.109 -20.531 1 98.75 509 GLY A O 1
ATOM 3974 N N . TYR A 1 510 ? 0.818 21.312 -18.531 1 98.75 510 TYR A N 1
ATOM 3975 C CA . TYR A 1 510 ? 1.572 22.516 -18.844 1 98.75 510 TYR A CA 1
ATOM 3976 C C . TYR A 1 510 ? 3.025 22.391 -18.406 1 98.75 510 TYR A C 1
ATOM 3978 O O . TYR A 1 510 ? 3.303 21.953 -17.281 1 98.75 510 TYR A O 1
ATOM 3986 N N . GLU A 1 511 ? 3.912 22.656 -19.281 1 98.62 511 GLU A N 1
ATOM 3987 C CA . GLU A 1 511 ? 5.332 22.781 -18.953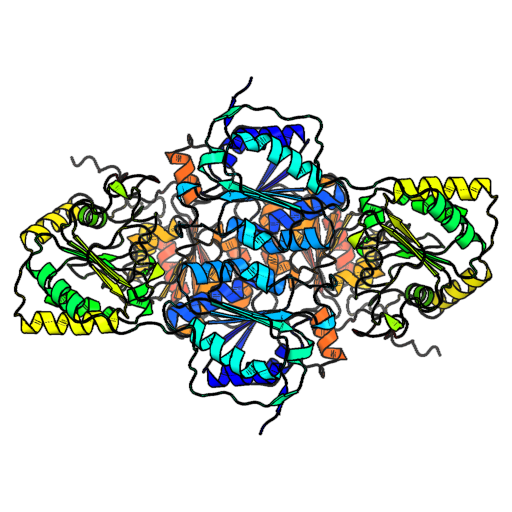 1 98.62 511 GLU A CA 1
ATOM 3988 C C . GLU A 1 511 ? 5.711 24.219 -18.641 1 98.62 511 GLU A C 1
ATOM 3990 O O . GLU A 1 511 ? 5.438 25.125 -19.438 1 98.62 511 GLU A O 1
ATOM 3995 N N . ILE A 1 512 ? 6.312 24.422 -17.531 1 98.81 512 ILE A N 1
ATOM 3996 C CA . ILE A 1 512 ? 6.562 25.797 -17.078 1 98.81 512 ILE A CA 1
ATOM 3997 C C . ILE A 1 512 ? 8.023 25.938 -16.656 1 98.81 512 ILE A C 1
ATOM 3999 O O . ILE A 1 512 ? 8.539 25.141 -15.875 1 98.81 512 ILE A O 1
ATOM 4003 N N . SER A 1 513 ? 8.695 27.047 -17.125 1 98.25 513 SER A N 1
ATOM 4004 C CA . SER A 1 513 ? 10.109 27.234 -16.812 1 98.25 513 SER A CA 1
ATOM 4005 C C . SER A 1 513 ? 10.383 28.672 -16.359 1 98.25 513 SER A C 1
ATOM 4007 O O . SER A 1 513 ? 11.492 28.984 -15.93 1 98.25 513 SER A O 1
ATOM 4009 N N . ASN A 1 514 ? 9.406 29.562 -16.484 1 98.44 514 ASN A N 1
ATOM 4010 C CA . ASN A 1 514 ? 9.594 30.938 -16.047 1 98.44 514 ASN A CA 1
ATOM 4011 C C . ASN A 1 514 ? 8.297 31.531 -15.5 1 98.44 514 ASN A C 1
ATOM 4013 O O . ASN A 1 514 ? 7.238 30.906 -15.57 1 98.44 514 ASN A O 1
ATOM 4017 N N . LYS A 1 515 ? 8.352 32.75 -15.008 1 98.69 515 LYS A N 1
ATOM 4018 C CA . LYS A 1 515 ? 7.25 33.375 -14.289 1 98.69 515 LYS A CA 1
ATOM 4019 C C . LYS A 1 515 ? 6.074 33.656 -15.219 1 98.69 515 LYS A C 1
ATOM 4021 O O . LYS A 1 515 ? 4.918 33.438 -14.844 1 98.69 515 LYS A O 1
ATOM 4026 N N . GLU A 1 516 ? 6.301 34.156 -16.406 1 98.5 516 GLU A N 1
ATOM 4027 C CA . GLU A 1 516 ? 5.246 34.469 -17.375 1 98.5 516 GLU A CA 1
ATOM 4028 C C . GLU A 1 516 ? 4.465 33.219 -17.766 1 98.5 516 GLU A C 1
ATOM 4030 O O . GLU A 1 516 ? 3.232 33.219 -17.828 1 98.5 516 GLU A O 1
ATOM 4035 N N . GLU A 1 517 ? 5.215 32.188 -18.016 1 98.69 517 GLU A N 1
ATOM 4036 C CA . GLU A 1 517 ? 4.582 30.906 -18.344 1 98.69 517 GLU A CA 1
ATOM 4037 C C . GLU A 1 517 ? 3.707 30.422 -17.203 1 98.69 517 GLU A C 1
ATOM 4039 O O . GLU A 1 517 ? 2.627 29.875 -17.422 1 98.69 517 GLU A O 1
ATOM 4044 N N . PHE A 1 518 ? 4.164 30.578 -16 1 98.81 518 PHE A N 1
ATOM 4045 C CA . PHE A 1 518 ? 3.387 30.141 -14.844 1 98.81 518 PHE A CA 1
ATOM 4046 C C . PHE A 1 518 ? 2.066 30.891 -14.758 1 98.81 518 PHE A C 1
ATOM 4048 O O . PHE A 1 518 ? 1.006 30.281 -14.602 1 98.81 518 PHE A O 1
ATOM 4055 N N . ILE A 1 519 ? 2.143 32.25 -14.812 1 98.75 519 ILE A N 1
ATOM 4056 C CA . ILE A 1 519 ? 0.958 33.094 -14.695 1 98.75 519 ILE A CA 1
ATOM 4057 C C . ILE A 1 519 ? -0.061 32.688 -15.766 1 98.75 519 ILE A C 1
ATOM 4059 O O . ILE A 1 519 ? -1.251 32.562 -15.477 1 98.75 519 ILE A O 1
ATOM 4063 N N . GLN A 1 520 ? 0.42 32.469 -16.953 1 98.75 520 GLN A N 1
ATOM 4064 C CA . GLN A 1 520 ? -0.458 32.094 -18.062 1 98.75 520 GLN A CA 1
ATOM 4065 C C . GLN A 1 520 ? -1.078 30.719 -17.844 1 98.75 520 GLN A C 1
ATOM 4067 O O . GLN A 1 520 ? -2.295 30.562 -17.969 1 98.75 520 GLN A O 1
ATOM 4072 N N . ALA A 1 521 ? -0.25 29.75 -17.562 1 98.88 521 ALA A N 1
ATOM 4073 C CA . ALA A 1 521 ? -0.71 28.375 -17.375 1 98.88 521 ALA A CA 1
ATOM 4074 C C . ALA A 1 521 ? -1.688 28.266 -16.219 1 98.88 521 ALA A C 1
ATOM 4076 O O . ALA A 1 521 ? -2.711 27.594 -16.312 1 98.88 521 ALA A O 1
ATOM 4077 N N . PHE A 1 522 ? -1.369 28.922 -15.133 1 98.88 522 PHE A N 1
ATOM 4078 C CA . PHE A 1 522 ? -2.225 28.859 -13.953 1 98.88 522 PHE A CA 1
ATOM 4079 C C . PHE A 1 522 ? -3.562 29.547 -14.219 1 98.88 522 PHE A C 1
ATOM 4081 O O . PHE A 1 522 ? -4.609 29.047 -13.789 1 98.88 522 PHE A O 1
ATOM 4088 N N . SER A 1 523 ? -3.51 30.703 -14.875 1 98.75 523 SER A N 1
ATOM 4089 C CA . SER A 1 523 ? -4.738 31.375 -15.266 1 98.75 523 SER A CA 1
ATOM 4090 C C . SER A 1 523 ? -5.625 30.484 -16.125 1 98.75 523 SER A C 1
ATOM 4092 O O . SER A 1 523 ? -6.836 30.422 -15.922 1 98.75 523 SER A O 1
ATOM 4094 N N . GLN A 1 524 ? -5.016 29.828 -17.047 1 98.69 524 GLN A N 1
ATOM 4095 C CA . GLN A 1 524 ? -5.75 28.906 -17.906 1 98.69 524 GLN A CA 1
ATOM 4096 C C . GLN A 1 524 ? -6.332 27.75 -17.109 1 98.69 524 GLN A C 1
ATOM 4098 O O . GLN A 1 524 ? -7.477 27.344 -17.328 1 98.69 524 GLN A O 1
ATOM 4103 N N . ALA A 1 525 ? -5.539 27.219 -16.188 1 98.69 525 ALA A N 1
ATOM 4104 C CA . ALA A 1 525 ? -6 26.109 -15.359 1 98.69 525 ALA A CA 1
ATOM 4105 C C . ALA A 1 525 ? -7.191 26.531 -14.5 1 98.69 525 ALA A C 1
ATOM 4107 O O . ALA A 1 525 ? -8.117 25.734 -14.297 1 98.69 525 ALA A O 1
ATOM 4108 N N . LEU A 1 526 ? -7.16 27.75 -14 1 98.44 526 LEU A N 1
ATOM 4109 C CA . LEU A 1 526 ? -8.25 28.266 -13.18 1 98.44 526 LEU A CA 1
ATOM 4110 C C . LEU A 1 526 ? -9.547 28.328 -13.969 1 98.44 526 LEU A C 1
ATOM 4112 O O . LEU A 1 526 ? -10.625 28.078 -13.422 1 98.44 526 LEU A O 1
ATOM 4116 N N . LYS A 1 527 ? -9.469 28.562 -15.242 1 97.56 527 LYS A N 1
ATOM 4117 C CA . LYS A 1 527 ? -10.641 28.766 -16.078 1 97.56 527 LYS A CA 1
ATOM 4118 C C . LYS A 1 527 ? -11.133 27.453 -16.672 1 97.56 527 LYS A C 1
ATOM 4120 O O . LYS A 1 527 ? -12.289 27.344 -17.078 1 97.56 527 LYS A O 1
ATOM 4125 N N . SER A 1 528 ? -10.297 26.484 -16.641 1 97.5 528 SER A N 1
ATOM 4126 C CA . SER A 1 528 ? -10.617 25.219 -17.266 1 97.5 528 SER A CA 1
ATOM 4127 C C . SER A 1 528 ? -11.586 24.391 -16.422 1 97.5 528 SER A C 1
ATOM 4129 O O . SER A 1 528 ? -11.625 24.547 -15.195 1 97.5 528 SER A O 1
ATOM 4131 N N . ASP A 1 529 ? -12.336 23.516 -17.062 1 96.31 529 ASP A N 1
ATOM 4132 C CA . ASP A 1 529 ? -13.195 22.578 -16.344 1 96.31 529 ASP A CA 1
ATOM 4133 C C . ASP A 1 529 ? -12.5 21.234 -16.141 1 96.31 529 ASP A C 1
ATOM 4135 O O . ASP A 1 529 ? -13.039 20.328 -15.492 1 96.31 529 ASP A O 1
ATOM 4139 N N . LYS A 1 530 ? -11.281 21.047 -16.625 1 97.25 530 LYS A N 1
ATOM 4140 C CA . LYS A 1 530 ? -10.531 19.797 -16.531 1 97.25 530 LYS A CA 1
ATOM 4141 C C . LYS A 1 530 ? -9.469 19.875 -15.438 1 97.25 530 LYS A C 1
ATOM 4143 O O . LYS A 1 530 ? -8.984 20.969 -15.117 1 97.25 530 LYS A O 1
ATOM 4148 N N . THR A 1 531 ? -9.203 18.734 -14.906 1 98.5 531 THR A N 1
ATOM 4149 C CA . THR A 1 531 ? -8.039 18.656 -14.023 1 98.5 531 THR A CA 1
ATOM 4150 C C . THR A 1 531 ? -6.758 18.953 -14.789 1 98.5 531 THR A C 1
ATOM 4152 O O . THR A 1 531 ? -6.641 18.625 -15.969 1 98.5 531 THR A O 1
ATOM 4155 N N . SER A 1 532 ? -5.828 19.625 -14.125 1 98.75 532 SER A N 1
ATOM 4156 C CA . SER A 1 532 ? -4.594 20.047 -14.789 1 98.75 532 SER A CA 1
ATOM 4157 C C . SER A 1 532 ? -3.369 19.625 -13.984 1 98.75 532 SER A C 1
ATOM 4159 O O . SER A 1 532 ? -3.447 19.453 -12.766 1 98.75 532 SER A O 1
ATOM 4161 N N . LEU A 1 533 ? -2.34 19.375 -14.672 1 98.88 533 LEU A N 1
ATOM 4162 C CA . LEU A 1 533 ? -1.013 19.109 -14.125 1 98.88 533 LEU A CA 1
ATOM 4163 C C . LEU A 1 533 ? -0.003 20.141 -14.641 1 98.88 533 LEU A C 1
ATOM 4165 O O . LEU A 1 533 ? 0.295 20.172 -15.836 1 98.88 533 LEU A O 1
ATOM 4169 N N . LEU A 1 534 ? 0.444 21.047 -13.773 1 98.94 534 LEU A N 1
ATOM 4170 C CA . LEU A 1 534 ? 1.452 22.047 -14.086 1 98.94 534 LEU A CA 1
ATOM 4171 C C . LEU A 1 534 ? 2.832 21.609 -13.617 1 98.94 534 LEU A C 1
ATOM 4173 O O . LEU A 1 534 ? 3.098 21.562 -12.414 1 98.94 534 LEU A O 1
ATOM 4177 N N . ASN A 1 535 ? 3.686 21.219 -14.555 1 98.94 535 ASN A N 1
ATOM 4178 C CA . ASN A 1 535 ? 5.062 20.875 -14.219 1 98.94 535 ASN A CA 1
ATOM 4179 C C . ASN A 1 535 ? 5.957 22.109 -14.164 1 98.94 535 ASN A C 1
ATOM 4181 O O . ASN A 1 535 ? 6.438 22.578 -15.195 1 98.94 535 ASN A O 1
ATOM 4185 N N . VAL A 1 536 ? 6.262 22.562 -12.945 1 98.94 536 VAL A N 1
ATOM 4186 C CA . VAL A 1 536 ? 7.004 23.812 -12.742 1 98.94 536 VAL A CA 1
ATOM 4187 C C . VAL A 1 536 ? 8.453 23.484 -12.391 1 98.94 536 VAL A C 1
ATOM 4189 O O . VAL A 1 536 ? 8.742 23.016 -11.289 1 98.94 536 VAL A O 1
ATOM 4192 N N . LYS A 1 537 ? 9.383 23.781 -13.32 1 98.69 537 LYS A N 1
ATOM 4193 C CA . LYS A 1 537 ? 10.805 23.594 -13.039 1 98.69 537 LYS A CA 1
ATOM 4194 C C . LYS A 1 537 ? 11.32 24.641 -12.062 1 98.69 537 LYS A C 1
ATOM 4196 O O . LYS A 1 537 ? 11.344 25.828 -12.367 1 98.69 537 LYS A O 1
ATOM 4201 N N . ILE A 1 538 ? 11.703 24.156 -10.906 1 98.69 538 ILE A N 1
ATOM 4202 C CA . ILE A 1 538 ? 12.172 25.094 -9.891 1 98.69 538 ILE A CA 1
ATOM 4203 C C . ILE A 1 538 ? 13.656 24.859 -9.609 1 98.69 538 ILE A C 1
ATOM 4205 O O . ILE A 1 538 ? 14.25 23.938 -10.156 1 98.69 538 ILE A O 1
ATOM 4209 N N . ASP A 1 539 ? 14.266 25.703 -8.766 1 97.88 539 ASP A N 1
ATOM 4210 C CA . ASP A 1 539 ? 15.664 25.594 -8.344 1 97.88 539 ASP A CA 1
ATOM 4211 C C . ASP A 1 539 ? 15.938 24.234 -7.703 1 97.88 539 ASP A C 1
ATOM 4213 O O . ASP A 1 539 ? 15.336 23.891 -6.68 1 97.88 539 ASP A O 1
ATOM 4217 N N . ARG A 1 540 ? 16.891 23.484 -8.258 1 97.31 540 ARG A N 1
ATOM 4218 C CA . ARG A 1 540 ? 17.172 22.109 -7.852 1 97.31 540 ARG A CA 1
ATOM 4219 C C . ARG A 1 540 ? 17.703 22.062 -6.426 1 97.31 540 ARG A C 1
ATOM 4221 O O . ARG A 1 540 ? 17.562 21.047 -5.738 1 97.31 540 ARG A O 1
ATOM 4228 N N . PHE A 1 541 ? 18.266 23.141 -5.973 1 96.94 541 PHE A N 1
ATOM 4229 C CA . PHE A 1 541 ? 19 23.078 -4.719 1 96.94 541 PHE A CA 1
ATOM 4230 C C . PHE A 1 541 ? 18.438 24.062 -3.699 1 96.94 541 PHE A C 1
ATOM 4232 O O . PHE A 1 541 ? 19.109 24.406 -2.727 1 96.94 541 PHE A O 1
ATOM 4239 N N . GLU A 1 542 ? 17.188 24.578 -4.008 1 97.44 542 GLU A N 1
ATOM 4240 C CA . GLU A 1 542 ? 16.516 25.422 -3.02 1 97.44 542 GLU A CA 1
ATOM 4241 C C . GLU A 1 542 ? 16.25 24.656 -1.729 1 97.44 542 GLU A C 1
ATOM 4243 O O . GLU A 1 542 ? 15.742 23.531 -1.764 1 97.44 542 GLU A O 1
ATOM 4248 N N . ASP A 1 543 ? 16.656 25.172 -0.591 1 97.31 543 ASP A N 1
ATOM 4249 C CA . ASP A 1 543 ? 16.453 24.531 0.704 1 97.31 543 ASP A CA 1
ATOM 4250 C C . ASP A 1 543 ? 15.281 25.156 1.453 1 97.31 543 ASP A C 1
ATOM 4252 O O . ASP A 1 543 ? 14.859 26.266 1.142 1 97.31 543 ASP A O 1
ATOM 4256 N N . VAL A 1 544 ? 14.727 24.422 2.295 1 97.94 544 VAL A N 1
ATOM 4257 C CA . VAL A 1 544 ? 13.711 24.922 3.217 1 97.94 544 VAL A CA 1
ATOM 4258 C C . VAL A 1 544 ? 14.375 25.469 4.473 1 97.94 544 VAL A C 1
ATOM 4260 O O . VAL A 1 544 ? 14.969 24.719 5.25 1 97.94 544 VAL A O 1
ATOM 4263 N N . LEU A 1 545 ? 14.344 26.719 4.637 1 96.56 545 LEU A N 1
ATOM 4264 C CA . LEU A 1 545 ? 14.883 27.391 5.809 1 96.56 545 LEU A CA 1
ATOM 4265 C C . LEU A 1 545 ? 13.859 28.344 6.406 1 96.56 545 LEU A C 1
ATOM 4267 O O . LEU A 1 545 ? 13.039 28.922 5.684 1 96.56 545 LEU A O 1
ATOM 4271 N N . PRO A 1 546 ? 13.867 28.594 7.773 1 96.56 546 PRO A N 1
ATOM 4272 C CA . PRO A 1 546 ? 14.789 28.047 8.773 1 96.56 546 PRO A CA 1
ATOM 4273 C C . PRO A 1 546 ? 14.594 26.547 8.992 1 96.56 546 PRO A C 1
ATOM 4275 O O . PRO A 1 546 ? 13.586 25.984 8.57 1 96.56 546 PRO A O 1
ATOM 4278 N N . MET A 1 547 ? 15.617 25.953 9.531 1 96.75 547 MET A N 1
ATOM 4279 C CA . MET A 1 547 ? 15.547 24.531 9.875 1 96.75 547 MET A CA 1
ATOM 4280 C C . MET A 1 547 ? 16.266 24.25 11.195 1 96.75 547 MET A C 1
ATOM 4282 O O . MET A 1 547 ? 17.344 24.781 11.438 1 96.75 547 MET A O 1
ATOM 4286 N N . VAL A 1 548 ? 15.594 23.609 12.086 1 95.44 548 VAL A N 1
ATOM 4287 C CA . VAL A 1 548 ? 16.203 23.109 13.312 1 95.44 548 VAL A CA 1
ATOM 4288 C C . VAL A 1 548 ? 16.703 21.688 13.109 1 95.44 548 VAL A C 1
ATOM 4290 O O . VAL A 1 548 ? 15.93 20.797 12.719 1 95.44 548 VAL A O 1
ATOM 4293 N N . PRO A 1 549 ? 18 21.422 13.273 1 90.62 549 PRO A N 1
ATOM 4294 C CA . PRO A 1 549 ? 18.453 20.031 13.148 1 90.62 549 PRO A CA 1
ATOM 4295 C C . PRO A 1 549 ? 17.719 19.078 14.086 1 90.62 549 PRO A C 1
ATOM 4297 O O . PRO A 1 549 ? 17.344 19.469 15.188 1 90.62 549 PRO A O 1
ATOM 4300 N N . ALA A 1 550 ? 17.625 17.844 13.641 1 84.12 550 ALA A N 1
ATOM 4301 C CA . ALA A 1 550 ? 16.938 16.844 14.453 1 84.12 550 ALA A CA 1
ATOM 4302 C C . ALA A 1 550 ? 17.578 16.719 15.828 1 84.12 550 ALA A C 1
ATOM 4304 O O . ALA A 1 550 ? 18.797 16.625 15.953 1 84.12 550 ALA A O 1
ATOM 4305 N N . GLY A 1 551 ? 16.75 16.781 16.859 1 84.62 551 GLY A N 1
ATOM 4306 C CA . GLY A 1 551 ? 17.234 16.625 18.234 1 84.62 551 GLY A CA 1
ATOM 4307 C C . GLY A 1 551 ? 17.75 17.922 18.828 1 84.62 551 GLY A C 1
ATOM 4308 O O . GLY A 1 551 ? 18.094 17.969 20 1 84.62 551 GLY A O 1
ATOM 4309 N N . GLY A 1 552 ? 17.719 18.984 18.078 1 91.12 552 GLY A N 1
ATOM 4310 C CA . GLY A 1 552 ? 18.172 20.266 18.562 1 91.12 552 GLY A CA 1
ATOM 4311 C C . GLY A 1 552 ? 17.109 21.062 19.281 1 91.12 552 GLY A C 1
ATOM 4312 O O . GLY A 1 552 ? 15.914 20.75 19.188 1 91.12 552 GLY A O 1
ATOM 4313 N N . ALA A 1 553 ? 17.609 22.047 20.062 1 95.44 553 ALA A N 1
ATOM 4314 C CA . ALA A 1 553 ? 16.656 22.969 20.656 1 95.44 553 ALA A CA 1
ATOM 4315 C C . ALA A 1 553 ? 15.992 23.828 19.594 1 95.44 553 ALA A C 1
ATOM 4317 O O . ALA A 1 553 ? 16.641 24.219 18.609 1 95.44 553 ALA A O 1
ATOM 4318 N N . ILE A 1 554 ? 14.797 24.203 19.844 1 95.5 554 ILE A N 1
ATOM 4319 C CA . ILE A 1 554 ? 13.984 24.844 18.812 1 95.5 554 ILE A CA 1
ATOM 4320 C C . ILE A 1 554 ? 14.555 26.219 18.5 1 95.5 554 ILE A C 1
ATOM 4322 O O . ILE A 1 554 ? 14.305 26.766 17.422 1 95.5 554 ILE A O 1
ATOM 4326 N N . TYR A 1 555 ? 15.344 26.781 19.422 1 95.06 555 TYR A N 1
ATOM 4327 C CA . TYR A 1 555 ? 15.914 28.109 19.172 1 95.06 555 TYR A CA 1
ATOM 4328 C C . TYR A 1 555 ? 17.219 28 18.391 1 95.06 555 TYR A C 1
ATOM 4330 O O . TYR A 1 555 ? 17.766 29.016 17.938 1 95.06 555 TYR A O 1
ATOM 4338 N N . ASN A 1 556 ? 17.766 26.781 18.172 1 94.88 556 ASN A N 1
ATOM 4339 C CA . ASN A 1 556 ? 18.969 26.562 17.375 1 94.88 556 ASN A CA 1
ATOM 4340 C C . ASN A 1 556 ? 18.625 26.359 15.891 1 94.88 556 ASN A C 1
ATOM 4342 O O . ASN A 1 556 ? 18.75 25.25 15.375 1 94.88 556 ASN A O 1
ATOM 4346 N N . MET A 1 557 ? 18.359 27.406 15.195 1 95.81 557 MET A N 1
ATOM 4347 C CA . MET A 1 557 ? 17.906 27.328 13.812 1 95.81 557 MET A CA 1
ATOM 4348 C C . MET A 1 557 ? 19.047 27.625 12.852 1 95.81 557 MET A C 1
ATOM 4350 O O . MET A 1 557 ? 19.875 28.516 13.109 1 95.81 557 MET A O 1
ATOM 4354 N N . ILE A 1 558 ? 19.141 26.766 11.867 1 95.06 558 ILE A N 1
ATOM 4355 C CA . ILE A 1 558 ? 19.875 27.188 10.672 1 95.06 558 ILE A CA 1
ATOM 4356 C C . ILE A 1 558 ? 19.047 28.203 9.883 1 95.06 558 ILE A C 1
ATOM 4358 O O . ILE A 1 558 ? 17.953 27.891 9.414 1 95.06 558 ILE A O 1
ATOM 4362 N N . LEU A 1 559 ? 19.547 29.422 9.766 1 94.06 559 LEU A N 1
ATOM 4363 C CA . LEU A 1 559 ? 18.828 30.516 9.125 1 94.06 559 LEU A CA 1
ATOM 4364 C C . LEU A 1 559 ? 19.359 30.766 7.723 1 94.06 559 LEU A C 1
ATOM 4366 O O . LEU A 1 559 ? 20.5 30.406 7.406 1 94.06 559 LEU A O 1
ATOM 4370 N N . PRO A 1 560 ? 18.5 31.312 6.875 1 87.75 560 PRO A N 1
ATOM 4371 C CA . PRO A 1 560 ? 19.016 31.719 5.562 1 87.75 560 PRO A CA 1
ATOM 4372 C C . PRO A 1 560 ? 20.141 32.75 5.656 1 87.75 560 PRO A C 1
ATOM 4374 O O . PRO A 1 560 ? 20.172 33.531 6.598 1 87.75 560 PRO A O 1
ATOM 4377 N N . LYS A 1 561 ? 21.328 32.594 4.922 1 71.44 561 LYS A N 1
ATOM 4378 C CA . LYS A 1 561 ? 22.438 33.531 4.926 1 71.44 561 LYS A CA 1
ATOM 4379 C C . LYS A 1 561 ? 21.969 34.969 4.684 1 71.44 561 LYS A C 1
ATOM 4381 O O . LYS A 1 561 ? 21.156 35.219 3.791 1 71.44 561 LYS A O 1
ATOM 4386 N N . ALA A 1 562 ? 22.203 35.812 5.844 1 57.88 562 ALA A N 1
ATOM 4387 C CA . ALA A 1 562 ? 21.844 37.219 5.723 1 57.88 562 ALA A CA 1
ATOM 4388 C C . ALA A 1 562 ? 22.531 37.844 4.516 1 57.88 562 ALA A C 1
ATOM 4390 O O . ALA A 1 562 ? 23.656 37.469 4.16 1 57.88 562 ALA A O 1
ATOM 4391 N N . LYS A 1 563 ? 21.844 38.406 3.619 1 53.16 563 LYS A N 1
ATOM 4392 C CA . LYS A 1 563 ? 22.516 39.344 2.705 1 53.16 563 LYS A CA 1
ATOM 4393 C C . LYS A 1 563 ? 23.438 40.281 3.465 1 53.16 563 LYS A C 1
ATOM 4395 O O . LYS A 1 563 ? 23.094 40.75 4.562 1 53.16 563 LYS A O 1
ATOM 4400 N N . ASP A 1 564 ? 24.766 40.031 3.404 1 36.72 564 ASP A N 1
ATOM 4401 C CA . ASP A 1 564 ? 25.578 41.156 3.898 1 36.72 564 ASP A CA 1
ATOM 4402 C C . ASP A 1 564 ? 24.828 42.469 3.748 1 36.72 564 ASP A C 1
ATOM 4404 O O . ASP A 1 564 ? 24.469 42.875 2.637 1 36.72 564 ASP A O 1
ATOM 4408 N N . ARG A 1 565 ? 24 42.781 4.496 1 37.75 565 ARG A N 1
ATOM 4409 C CA . ARG A 1 565 ? 23.609 44.188 4.457 1 37.75 565 ARG A CA 1
ATOM 4410 C C . ARG A 1 565 ? 24.828 45.094 4.367 1 37.75 565 ARG A C 1
ATOM 4412 O O . ARG A 1 565 ? 25.688 45.094 5.25 1 37.75 565 ARG A O 1
ATOM 4419 N N . GLN A 1 566 ? 25.25 45.375 3.133 1 29.38 566 GLN A N 1
ATOM 4420 C CA . GLN A 1 566 ? 25.969 46.625 3.102 1 29.38 566 GLN A CA 1
ATOM 4421 C C . GLN A 1 566 ? 25.219 47.719 3.865 1 29.38 566 GLN A C 1
ATOM 4423 O O . GLN A 1 566 ? 24 47.875 3.688 1 29.38 566 GLN A O 1
ATOM 4428 N N . MET B 1 1 ? 39.312 -7.266 15.914 1 70 1 MET B N 1
ATOM 4429 C CA . MET B 1 1 ? 37.906 -7.332 15.57 1 70 1 MET B CA 1
ATOM 4430 C C . MET B 1 1 ? 37.438 -6.031 14.922 1 70 1 MET B C 1
ATOM 4432 O O . MET B 1 1 ? 37.875 -4.945 15.32 1 70 1 MET B O 1
ATOM 4436 N N . LYS B 1 2 ? 36.812 -6.059 13.742 1 91.06 2 LYS B N 1
ATOM 4437 C CA . LYS B 1 2 ? 36.438 -4.891 12.953 1 91.06 2 LYS B CA 1
ATOM 4438 C C . LYS B 1 2 ? 35.125 -4.289 13.461 1 91.06 2 LYS B C 1
ATOM 4440 O O . LYS B 1 2 ? 34.188 -5.02 13.82 1 91.06 2 LYS B O 1
ATOM 4445 N N . GLU B 1 3 ? 35.156 -2.951 13.727 1 96.56 3 GLU B N 1
ATOM 4446 C CA . GLU B 1 3 ? 33.938 -2.234 14.109 1 96.56 3 GLU B CA 1
ATOM 4447 C C . GLU B 1 3 ? 33.281 -1.576 12.898 1 96.56 3 GLU B C 1
ATOM 4449 O O . GLU B 1 3 ? 33.969 -0.994 12.055 1 96.56 3 GLU B O 1
ATOM 4454 N N . LEU B 1 4 ? 32 -1.785 12.836 1 97.88 4 LEU B N 1
ATOM 4455 C CA . LEU B 1 4 ? 31.219 -1.209 11.75 1 97.88 4 LEU B CA 1
ATOM 4456 C C . LEU B 1 4 ? 29.984 -0.518 12.289 1 97.88 4 LEU B C 1
ATOM 4458 O O . LEU B 1 4 ? 29.484 -0.877 13.359 1 97.88 4 LEU B O 1
ATOM 4462 N N . SER B 1 5 ? 29.516 0.513 11.625 1 98.19 5 SER B N 1
ATOM 4463 C CA . SER B 1 5 ? 28.203 1.058 11.938 1 98.19 5 SER B CA 1
ATOM 4464 C C . SER B 1 5 ? 27.094 0.068 11.586 1 98.19 5 SER B C 1
ATOM 4466 O O . SER B 1 5 ? 27.312 -0.855 10.797 1 98.19 5 SER B O 1
ATOM 4468 N N . GLY B 1 6 ? 25.938 0.211 12.227 1 98.62 6 GLY B N 1
ATOM 4469 C CA . GLY B 1 6 ? 24.812 -0.644 11.867 1 98.62 6 GLY B CA 1
ATOM 4470 C C . GLY B 1 6 ? 24.531 -0.658 10.375 1 98.62 6 GLY B C 1
ATOM 4471 O O . GLY B 1 6 ? 24.219 -1.706 9.812 1 98.62 6 GLY B O 1
ATOM 4472 N N . SER B 1 7 ? 24.641 0.478 9.742 1 98.69 7 SER B N 1
ATOM 4473 C CA . SER B 1 7 ? 24.406 0.588 8.305 1 98.69 7 SER B CA 1
ATOM 4474 C C . SER B 1 7 ? 25.469 -0.188 7.52 1 98.69 7 SER B C 1
ATOM 4476 O O . SER B 1 7 ? 25.141 -0.841 6.523 1 98.69 7 SER B O 1
ATOM 4478 N N . ALA B 1 8 ? 26.688 -0.073 7.902 1 98.44 8 ALA B N 1
ATOM 4479 C CA . ALA B 1 8 ? 27.75 -0.828 7.25 1 98.44 8 ALA B CA 1
ATOM 4480 C C . ALA B 1 8 ? 27.547 -2.33 7.441 1 98.44 8 ALA B C 1
ATOM 4482 O O . ALA B 1 8 ? 27.875 -3.121 6.547 1 98.44 8 ALA B O 1
ATOM 4483 N N . MET B 1 9 ? 27.078 -2.74 8.656 1 98.56 9 MET B N 1
ATOM 4484 C CA . MET B 1 9 ? 26.797 -4.148 8.906 1 98.56 9 MET B CA 1
ATOM 4485 C C . MET B 1 9 ? 25.766 -4.684 7.918 1 98.56 9 MET B C 1
ATOM 4487 O O . MET B 1 9 ? 25.891 -5.816 7.445 1 98.56 9 MET B O 1
ATOM 4491 N N . ILE B 1 10 ? 24.719 -3.908 7.625 1 98.81 10 ILE B N 1
ATOM 4492 C CA . ILE B 1 10 ? 23.703 -4.305 6.652 1 98.81 10 ILE B CA 1
ATOM 4493 C C . ILE B 1 10 ? 24.359 -4.586 5.305 1 98.81 10 ILE B C 1
ATOM 4495 O O . ILE B 1 10 ? 24.156 -5.652 4.719 1 98.81 10 ILE B O 1
ATOM 4499 N N . CYS B 1 11 ? 25.203 -3.648 4.805 1 98.56 11 CYS B N 1
ATOM 4500 C CA . CYS B 1 11 ? 25.828 -3.781 3.496 1 98.56 11 CYS B CA 1
ATOM 4501 C C . CYS B 1 11 ? 26.781 -4.969 3.467 1 98.56 11 CYS B C 1
ATOM 4503 O O . CYS B 1 11 ? 26.828 -5.715 2.488 1 98.56 11 CYS B O 1
ATOM 4505 N N . GLU B 1 12 ? 27.547 -5.152 4.543 1 98.06 12 GLU B N 1
ATOM 4506 C CA . GLU B 1 12 ? 28.484 -6.281 4.621 1 98.06 12 GLU B CA 1
ATOM 4507 C C . GLU B 1 12 ? 27.719 -7.609 4.641 1 98.06 12 GLU B C 1
ATOM 4509 O O . GLU B 1 12 ? 28.172 -8.594 4.039 1 98.06 12 GLU B O 1
ATOM 4514 N N . ALA B 1 13 ? 26.625 -7.637 5.395 1 98.44 13 ALA B N 1
ATOM 4515 C CA . ALA B 1 13 ? 25.812 -8.852 5.438 1 98.44 13 ALA B CA 1
ATOM 4516 C C . ALA B 1 13 ? 25.266 -9.195 4.055 1 98.44 13 ALA B C 1
ATOM 4518 O O . ALA B 1 13 ? 25.25 -10.359 3.658 1 98.44 13 ALA B O 1
ATOM 4519 N N . LEU B 1 14 ? 24.766 -8.195 3.355 1 98.75 14 LEU B N 1
ATOM 4520 C CA . LEU B 1 14 ? 24.25 -8.414 2.012 1 98.75 14 LEU B CA 1
ATOM 4521 C C . LEU B 1 14 ? 25.328 -8.953 1.085 1 98.75 14 LEU B C 1
ATOM 4523 O O . LEU B 1 14 ? 25.062 -9.812 0.245 1 98.75 14 LEU B O 1
ATOM 4527 N N . LYS B 1 15 ? 26.547 -8.422 1.221 1 98.06 15 LYS B N 1
ATOM 4528 C CA . LYS B 1 15 ? 27.703 -8.938 0.468 1 98.06 15 LYS B CA 1
ATOM 4529 C C . LYS B 1 15 ? 27.953 -10.406 0.794 1 98.06 15 LYS B C 1
ATOM 4531 O O . LYS B 1 15 ? 28.109 -11.227 -0.109 1 98.06 15 LYS B O 1
ATOM 4536 N N . GLU B 1 16 ? 27.984 -10.711 2.094 1 97.44 16 GLU B N 1
ATOM 4537 C CA . GLU B 1 16 ? 28.25 -12.078 2.543 1 97.44 16 GLU B CA 1
ATOM 4538 C C . GLU B 1 16 ? 27.172 -13.039 2.053 1 97.44 16 GLU B C 1
ATOM 4540 O O . GLU B 1 16 ? 27.453 -14.211 1.81 1 97.44 16 GLU B O 1
ATOM 4545 N N . GLU B 1 17 ? 25.969 -12.57 1.904 1 97.94 17 GLU B N 1
ATOM 4546 C CA . GLU B 1 17 ? 24.844 -13.383 1.443 1 97.94 17 GLU B CA 1
ATOM 4547 C C . GLU B 1 17 ? 24.766 -13.391 -0.08 1 97.94 17 GLU B C 1
ATOM 4549 O O . GLU B 1 17 ? 23.812 -13.938 -0.649 1 97.94 17 GLU B O 1
ATOM 4554 N N . ASN B 1 18 ? 25.656 -12.695 -0.794 1 97.44 18 ASN B N 1
ATOM 4555 C CA . ASN B 1 18 ? 25.797 -12.664 -2.246 1 97.44 18 ASN B CA 1
ATOM 4556 C C . ASN B 1 18 ? 24.594 -12 -2.908 1 97.44 18 ASN B C 1
ATOM 4558 O O . ASN B 1 18 ? 24.109 -12.461 -3.943 1 97.44 18 ASN B O 1
ATOM 4562 N N . VAL B 1 19 ? 24.062 -11.016 -2.234 1 98.69 19 VAL B N 1
ATOM 4563 C CA . VAL B 1 19 ? 22.953 -10.242 -2.805 1 98.69 19 VAL B CA 1
ATOM 4564 C C . VAL B 1 19 ? 23.469 -9.367 -3.943 1 98.69 19 VAL B C 1
ATOM 4566 O O . VAL B 1 19 ? 24.422 -8.609 -3.766 1 98.69 19 VAL B O 1
ATOM 4569 N N . LYS B 1 20 ? 22.812 -9.414 -5.098 1 98.56 20 LYS B N 1
ATOM 4570 C CA . LYS B 1 20 ? 23.281 -8.688 -6.273 1 98.56 20 LYS B CA 1
ATOM 4571 C C . LYS B 1 20 ? 22.422 -7.473 -6.551 1 98.56 20 LYS B C 1
ATOM 4573 O O . LYS B 1 20 ? 22.891 -6.484 -7.117 1 98.56 20 LYS B O 1
ATOM 4578 N N . ILE B 1 21 ? 21.188 -7.574 -6.234 1 98.75 21 ILE B N 1
ATOM 4579 C CA . ILE B 1 21 ? 20.234 -6.516 -6.512 1 98.75 21 ILE B CA 1
ATOM 4580 C C . ILE B 1 21 ? 19.438 -6.188 -5.246 1 98.75 21 ILE B C 1
ATOM 4582 O O . ILE B 1 21 ? 18.984 -7.094 -4.543 1 98.75 21 ILE B O 1
ATOM 4586 N N . VAL B 1 22 ? 19.312 -4.945 -4.918 1 98.88 22 VAL B N 1
ATOM 4587 C CA . VAL B 1 22 ? 18.484 -4.457 -3.822 1 98.88 22 VAL B CA 1
ATOM 4588 C C . VAL B 1 22 ? 17.484 -3.428 -4.352 1 98.88 22 VAL B C 1
ATOM 4590 O O . VAL B 1 22 ? 17.875 -2.494 -5.062 1 98.88 22 VAL B O 1
ATOM 4593 N N . PHE B 1 23 ? 16.234 -3.646 -4.121 1 98.94 23 PHE B N 1
ATOM 4594 C CA . PHE B 1 23 ? 15.219 -2.664 -4.465 1 98.94 23 PHE B CA 1
ATOM 4595 C C . PHE B 1 23 ? 14.914 -1.763 -3.273 1 98.94 23 PHE B C 1
ATOM 4597 O O . PHE B 1 23 ? 15 -2.193 -2.121 1 98.94 23 PHE B O 1
ATOM 4604 N N . GLY B 1 24 ? 14.578 -0.532 -3.539 1 98.69 24 GLY B N 1
ATOM 4605 C CA . GLY B 1 24 ? 14.273 0.249 -2.35 1 98.69 24 GLY B CA 1
ATOM 4606 C C . GLY B 1 24 ? 13.891 1.683 -2.662 1 98.69 24 GLY B C 1
ATOM 4607 O O . GLY B 1 24 ? 13.742 2.053 -3.828 1 98.69 24 GLY B O 1
ATOM 4608 N N . TYR B 1 25 ? 13.617 2.42 -1.614 1 98.81 25 TYR B N 1
ATOM 4609 C CA . TYR B 1 25 ? 13.234 3.826 -1.597 1 98.81 25 TYR B CA 1
ATOM 4610 C C . TYR B 1 25 ? 13.75 4.52 -0.341 1 98.81 25 TYR B C 1
ATOM 4612 O O . TYR B 1 25 ? 13.438 4.105 0.778 1 98.81 25 TYR B O 1
ATOM 4620 N N . PRO B 1 26 ? 14.539 5.598 -0.488 1 98.5 26 PRO B N 1
ATOM 4621 C CA . PRO B 1 26 ? 15.156 6.242 0.674 1 98.5 26 PRO B CA 1
ATOM 4622 C C . PRO B 1 26 ? 14.156 7.07 1.485 1 98.5 26 PRO B C 1
ATOM 4624 O O . PRO B 1 26 ? 13.023 7.27 1.057 1 98.5 26 PRO B O 1
ATOM 4627 N N . GLY B 1 27 ? 14.57 7.531 2.619 1 97.69 27 GLY B N 1
ATOM 4628 C CA . GLY B 1 27 ? 13.812 8.391 3.516 1 97.69 27 GLY B CA 1
ATOM 4629 C C . GLY B 1 27 ? 14.562 8.734 4.789 1 97.69 27 GLY B C 1
ATOM 4630 O O . GLY B 1 27 ? 15.672 8.242 5.016 1 97.69 27 GLY B O 1
ATOM 4631 N N . GLY B 1 28 ? 13.961 9.562 5.562 1 95.25 28 GLY B N 1
ATOM 4632 C CA . GLY B 1 28 ? 14.602 10.156 6.727 1 95.25 28 GLY B CA 1
ATOM 4633 C C . GLY B 1 28 ? 15.164 9.125 7.688 1 95.25 28 GLY B C 1
ATOM 4634 O O . GLY B 1 28 ? 16.297 9.25 8.148 1 95.25 28 GLY B O 1
ATOM 4635 N N . ALA B 1 29 ? 14.398 8.094 7.938 1 96.69 29 ALA B N 1
ATOM 4636 C CA . ALA B 1 29 ? 14.805 7.113 8.938 1 96.69 29 ALA B CA 1
ATOM 4637 C C . ALA B 1 29 ? 15.828 6.137 8.367 1 96.69 29 ALA B C 1
ATOM 4639 O O . ALA B 1 29 ? 16.484 5.402 9.109 1 96.69 29 ALA B O 1
ATOM 4640 N N . ALA B 1 30 ? 16.031 6.168 7.062 1 98.31 30 ALA B N 1
ATOM 4641 C CA . ALA B 1 30 ? 16.953 5.223 6.422 1 98.31 30 ALA B CA 1
ATOM 4642 C C . ALA B 1 30 ? 18.172 5.938 5.855 1 98.31 30 ALA B C 1
ATOM 4644 O O . ALA B 1 30 ? 18.922 5.367 5.059 1 98.31 30 ALA B O 1
ATOM 4645 N N . LEU B 1 31 ? 18.438 7.18 6.234 1 98.12 31 LEU B N 1
ATOM 4646 C CA . LEU B 1 31 ? 19.484 7.996 5.637 1 98.12 31 LEU B CA 1
ATOM 4647 C C . LEU B 1 31 ? 20.859 7.402 5.914 1 98.12 31 LEU B C 1
ATOM 4649 O O . LEU B 1 31 ? 21.734 7.426 5.051 1 98.12 31 LEU B O 1
ATOM 4653 N N . ASN B 1 32 ? 21.094 6.867 7.145 1 98.5 32 ASN B N 1
ATOM 4654 C CA . ASN B 1 32 ? 22.375 6.227 7.441 1 98.5 32 ASN B CA 1
ATOM 4655 C C . ASN B 1 32 ? 22.625 5.035 6.523 1 98.5 32 ASN B C 1
ATOM 4657 O O . ASN B 1 32 ? 23.75 4.832 6.062 1 98.5 32 ASN B O 1
ATOM 4661 N N . ILE B 1 33 ? 21.594 4.258 6.293 1 98.81 33 ILE B N 1
ATOM 4662 C CA . ILE B 1 33 ? 21.688 3.074 5.449 1 98.81 33 ILE B CA 1
ATOM 4663 C C . ILE B 1 33 ? 22.016 3.488 4.016 1 98.81 33 ILE B C 1
ATOM 4665 O O . ILE B 1 33 ? 22.906 2.922 3.379 1 98.81 33 ILE B O 1
ATOM 4669 N N . TYR B 1 34 ? 21.344 4.473 3.521 1 98.75 34 TYR B N 1
ATOM 4670 C CA . TYR B 1 34 ? 21.531 4.898 2.139 1 98.75 34 TYR B CA 1
ATOM 4671 C C . TYR B 1 34 ? 22.859 5.621 1.968 1 98.75 34 TYR B C 1
ATOM 4673 O O . TYR B 1 34 ? 23.453 5.609 0.88 1 98.75 34 TYR B O 1
ATOM 4681 N N . ASP B 1 35 ? 23.344 6.281 3.043 1 98.69 35 ASP B N 1
ATOM 4682 C CA . ASP B 1 35 ? 24.688 6.824 2.977 1 98.69 35 ASP B CA 1
ATOM 4683 C C . ASP B 1 35 ? 25.719 5.715 2.756 1 98.69 35 ASP B C 1
ATOM 4685 O O . ASP B 1 35 ? 26.656 5.879 1.967 1 98.69 35 ASP B O 1
ATOM 4689 N N . GLU B 1 36 ? 25.531 4.637 3.475 1 98.5 36 GLU B N 1
ATOM 4690 C CA . GLU B 1 36 ? 26.422 3.498 3.312 1 98.5 36 GLU B CA 1
ATOM 4691 C C . GLU B 1 36 ? 26.266 2.871 1.929 1 98.5 36 GLU B C 1
ATOM 4693 O O . GLU B 1 36 ? 27.25 2.4 1.344 1 98.5 36 GLU B O 1
ATOM 4698 N N . ILE B 1 37 ? 25.062 2.773 1.409 1 98.56 37 ILE B N 1
ATOM 4699 C CA . ILE B 1 37 ? 24.812 2.234 0.077 1 98.56 37 ILE B CA 1
ATOM 4700 C C . ILE B 1 37 ? 25.562 3.055 -0.963 1 98.56 37 ILE B C 1
ATOM 4702 O O . ILE B 1 37 ? 26.094 2.506 -1.929 1 98.56 37 ILE B O 1
ATOM 4706 N N . TYR B 1 38 ? 25.594 4.398 -0.745 1 97.94 38 TYR B N 1
ATOM 4707 C CA . TYR B 1 38 ? 26.328 5.293 -1.632 1 97.94 38 TYR B CA 1
ATOM 4708 C C . TYR B 1 38 ? 27.797 4.922 -1.683 1 97.94 38 TYR B C 1
ATOM 4710 O O . TYR B 1 38 ? 28.438 5.035 -2.73 1 97.94 38 TYR B O 1
ATOM 4718 N N . ASN B 1 39 ? 28.328 4.395 -0.59 1 96.5 39 ASN B N 1
ATOM 4719 C CA . ASN B 1 39 ? 29.766 4.211 -0.417 1 96.5 39 ASN B CA 1
ATOM 4720 C C . ASN B 1 39 ? 30.219 2.814 -0.842 1 96.5 39 ASN B C 1
ATOM 4722 O O . ASN B 1 39 ? 31.406 2.529 -0.907 1 96.5 39 ASN B O 1
ATOM 4726 N N . GLN B 1 40 ? 29.25 1.99 -1.188 1 93.19 40 GLN B N 1
ATOM 4727 C CA . GLN B 1 40 ? 29.609 0.608 -1.475 1 93.19 40 GLN B CA 1
ATOM 4728 C C . GLN B 1 40 ? 29.312 0.248 -2.926 1 93.19 40 GLN B C 1
ATOM 4730 O O . GLN B 1 40 ? 28.641 0.999 -3.631 1 93.19 40 GLN B O 1
ATOM 4735 N N . LYS B 1 41 ? 29.875 -0.951 -3.371 1 95.12 41 LYS B N 1
ATOM 4736 C CA . LYS B 1 41 ? 29.641 -1.434 -4.727 1 95.12 41 LYS B CA 1
ATOM 4737 C C . LYS B 1 41 ? 29.312 -2.924 -4.73 1 95.12 41 LYS B C 1
ATOM 4739 O O . LYS B 1 41 ? 29.547 -3.617 -5.719 1 95.12 41 LYS B O 1
ATOM 4744 N N . TYR B 1 42 ? 28.828 -3.42 -3.621 1 96.31 42 TYR B N 1
ATOM 4745 C CA . TYR B 1 42 ? 28.609 -4.852 -3.461 1 96.31 42 TYR B CA 1
ATOM 4746 C C . TYR B 1 42 ? 27.391 -5.301 -4.258 1 96.31 42 TYR B C 1
ATOM 4748 O O . TYR B 1 42 ? 27.297 -6.461 -4.672 1 96.31 42 TYR B O 1
ATOM 4756 N N . PHE B 1 43 ? 26.422 -4.453 -4.418 1 98.19 43 PHE B N 1
ATOM 4757 C CA . PHE B 1 43 ? 25.172 -4.75 -5.109 1 98.19 43 PHE B CA 1
ATOM 4758 C C . PHE B 1 43 ? 24.656 -3.529 -5.867 1 98.19 43 PHE B C 1
ATOM 4760 O O . PHE B 1 43 ? 25.125 -2.41 -5.625 1 98.19 43 PHE B O 1
ATOM 4767 N N . LYS B 1 44 ? 23.844 -3.77 -6.828 1 98.31 44 LYS B N 1
ATOM 4768 C CA . LYS B 1 44 ? 23.156 -2.697 -7.539 1 98.31 44 LYS B CA 1
ATOM 4769 C C . LYS B 1 44 ? 21.844 -2.336 -6.852 1 98.31 44 LYS B C 1
ATOM 4771 O O . LYS B 1 44 ? 21.062 -3.219 -6.477 1 98.31 44 LYS B O 1
ATOM 4776 N N . HIS B 1 45 ? 21.672 -1.063 -6.574 1 98.62 45 HIS B N 1
ATOM 4777 C CA . HIS B 1 45 ? 20.422 -0.577 -6.012 1 98.62 45 HIS B CA 1
ATOM 4778 C C . HIS B 1 45 ? 19.484 -0.075 -7.105 1 98.62 45 HIS B C 1
ATOM 4780 O O . HIS B 1 45 ? 19.922 0.622 -8.023 1 98.62 45 HIS B O 1
ATOM 4786 N N . ILE B 1 46 ? 18.203 -0.479 -7.09 1 98.88 46 ILE B N 1
ATOM 4787 C CA . ILE B 1 46 ? 17.172 -0.024 -8.008 1 98.88 46 ILE B CA 1
ATOM 4788 C C . ILE B 1 46 ? 16.172 0.861 -7.262 1 98.88 46 ILE B C 1
ATOM 4790 O O . ILE B 1 46 ? 15.461 0.391 -6.371 1 98.88 46 ILE B O 1
ATOM 4794 N N . LEU B 1 47 ? 16.125 2.146 -7.582 1 98.75 47 LEU B N 1
ATOM 4795 C CA . LEU B 1 47 ? 15.172 3.08 -7.004 1 98.75 47 LEU B CA 1
ATOM 4796 C C . LEU B 1 47 ? 13.812 2.949 -7.684 1 98.75 47 LEU B C 1
ATOM 4798 O O . LEU B 1 47 ? 13.633 3.383 -8.82 1 98.75 47 LEU B O 1
ATOM 4802 N N . VAL B 1 48 ? 12.914 2.354 -7.004 1 98.81 48 VAL B N 1
ATOM 4803 C CA . VAL B 1 48 ? 11.547 2.229 -7.508 1 98.81 48 VAL B CA 1
ATOM 4804 C C . VAL B 1 48 ? 10.805 3.553 -7.336 1 98.81 48 VAL B C 1
ATOM 4806 O O . VAL B 1 48 ? 11.367 4.52 -6.812 1 98.81 48 VAL B O 1
ATOM 4809 N N . ARG B 1 49 ? 9.594 3.621 -7.809 1 98.75 49 ARG B N 1
ATOM 4810 C CA . ARG B 1 49 ? 8.828 4.859 -7.711 1 98.75 49 ARG B CA 1
ATOM 4811 C C . ARG B 1 49 ? 7.742 4.746 -6.645 1 98.75 49 ARG B C 1
ATOM 4813 O O . ARG B 1 49 ? 7.094 5.738 -6.305 1 98.75 49 ARG B O 1
ATOM 4820 N N . HIS B 1 50 ? 7.539 3.609 -6.078 1 98.81 50 HIS B N 1
ATOM 4821 C CA . HIS B 1 50 ? 6.68 3.316 -4.938 1 98.81 50 HIS B CA 1
ATOM 4822 C C . HIS B 1 50 ? 7.191 2.111 -4.156 1 98.81 50 HIS B C 1
ATOM 4824 O O . HIS B 1 50 ? 7.574 1.1 -4.746 1 98.81 50 HIS B O 1
ATOM 4830 N N . GLU B 1 51 ? 7.18 2.117 -2.877 1 98.88 51 GLU B N 1
ATOM 4831 C CA . GLU B 1 51 ? 7.758 1.061 -2.053 1 98.88 51 GLU B CA 1
ATOM 4832 C C . GLU B 1 51 ? 7.047 -0.27 -2.277 1 98.88 51 GLU B C 1
ATOM 4834 O O . GLU B 1 51 ? 7.656 -1.335 -2.15 1 98.88 51 GLU B O 1
ATOM 4839 N N . GLN B 1 52 ? 5.738 -0.287 -2.602 1 98.88 52 GLN B N 1
ATOM 4840 C CA . GLN B 1 52 ? 5.031 -1.516 -2.953 1 98.88 52 GLN B CA 1
ATOM 4841 C C . GLN B 1 52 ? 5.73 -2.24 -4.102 1 98.88 52 GLN B C 1
ATOM 4843 O O . GLN B 1 52 ? 5.84 -3.467 -4.094 1 98.88 52 GLN B O 1
ATOM 4848 N N . ALA B 1 53 ? 6.207 -1.488 -5.105 1 98.88 53 ALA B N 1
ATOM 4849 C CA . ALA B 1 53 ? 6.875 -2.045 -6.277 1 98.88 53 ALA B CA 1
ATOM 4850 C C . ALA B 1 53 ? 8.195 -2.707 -5.891 1 98.88 53 ALA B C 1
ATOM 4852 O O . ALA B 1 53 ? 8.609 -3.688 -6.512 1 98.88 53 ALA B O 1
ATOM 4853 N N . ALA B 1 54 ? 8.875 -2.191 -4.816 1 98.94 54 ALA B N 1
ATOM 4854 C CA . ALA B 1 54 ? 10.125 -2.783 -4.363 1 98.94 54 ALA B CA 1
ATOM 4855 C C . ALA B 1 54 ? 9.93 -4.242 -3.959 1 98.94 54 ALA B C 1
ATOM 4857 O O . ALA B 1 54 ? 10.727 -5.109 -4.328 1 98.94 54 ALA B O 1
ATOM 4858 N N . LEU B 1 55 ? 8.844 -4.496 -3.281 1 98.94 55 LEU B N 1
ATOM 4859 C CA . LEU B 1 55 ? 8.617 -5.852 -2.793 1 98.94 55 LEU B CA 1
ATOM 4860 C C . LEU B 1 55 ? 8.141 -6.762 -3.918 1 98.94 55 LEU B C 1
ATOM 4862 O O . LEU B 1 55 ? 8.531 -7.934 -3.982 1 98.94 55 LEU B O 1
ATOM 4866 N N . HIS B 1 56 ? 7.254 -6.27 -4.812 1 98.94 56 HIS B N 1
ATOM 4867 C CA . HIS B 1 56 ? 6.82 -7.086 -5.941 1 98.94 56 HIS B CA 1
ATOM 4868 C C . HIS B 1 56 ? 7.996 -7.445 -6.844 1 98.94 56 HIS B C 1
ATOM 4870 O O . HIS B 1 56 ? 8.078 -8.57 -7.34 1 98.94 56 HIS B O 1
ATOM 4876 N N . ALA B 1 57 ? 8.906 -6.469 -7.066 1 99 57 ALA B N 1
ATOM 4877 C CA . ALA B 1 57 ? 10.102 -6.73 -7.863 1 99 57 ALA B CA 1
ATOM 4878 C C . ALA B 1 57 ? 11.008 -7.746 -7.176 1 99 57 ALA B C 1
ATOM 4880 O O . ALA B 1 57 ? 11.492 -8.688 -7.809 1 99 57 ALA B O 1
ATOM 4881 N N . ALA B 1 58 ? 11.234 -7.562 -5.848 1 98.94 58 ALA B N 1
ATOM 4882 C CA . ALA B 1 58 ? 12.055 -8.5 -5.078 1 98.94 58 ALA B CA 1
ATOM 4883 C C . ALA B 1 58 ? 11.445 -9.898 -5.098 1 98.94 58 ALA B C 1
ATOM 4885 O O . ALA B 1 58 ? 12.164 -10.898 -5.129 1 98.94 58 ALA B O 1
ATOM 4886 N N . ASP B 1 59 ? 10.156 -9.969 -5.062 1 98.94 59 ASP B N 1
ATOM 4887 C CA . ASP B 1 59 ? 9.414 -11.227 -5.109 1 98.94 59 ASP B CA 1
ATOM 4888 C C . ASP B 1 59 ? 9.719 -11.992 -6.391 1 98.94 59 ASP B C 1
ATOM 4890 O O . ASP B 1 59 ? 10.188 -13.133 -6.34 1 98.94 59 ASP B O 1
ATOM 4894 N N . ALA B 1 60 ? 9.516 -11.328 -7.543 1 98.94 60 ALA B N 1
ATOM 4895 C CA . ALA B 1 60 ? 9.734 -12 -8.82 1 98.94 60 ALA B CA 1
ATOM 4896 C C . ALA B 1 60 ? 11.219 -12.305 -9.031 1 98.94 60 ALA B C 1
ATOM 4898 O O . ALA B 1 60 ? 11.57 -13.32 -9.625 1 98.94 60 ALA B O 1
ATOM 4899 N N . TYR B 1 61 ? 12.117 -11.398 -8.523 1 98.94 61 TYR B N 1
ATOM 4900 C CA . TYR B 1 61 ? 13.547 -11.695 -8.547 1 98.94 61 TYR B CA 1
ATOM 4901 C C . TYR B 1 61 ? 13.844 -13.008 -7.836 1 98.94 61 TYR B C 1
ATOM 4903 O O . TYR B 1 61 ? 14.578 -13.852 -8.359 1 98.94 61 TYR B O 1
ATOM 4911 N N . ALA B 1 62 ? 13.273 -13.172 -6.664 1 98.88 62 ALA B N 1
ATOM 4912 C CA . ALA B 1 62 ? 13.477 -14.383 -5.879 1 98.88 62 ALA B CA 1
ATOM 4913 C C . ALA B 1 62 ? 12.938 -15.609 -6.609 1 98.88 62 ALA B C 1
ATOM 4915 O O . ALA B 1 62 ? 13.594 -16.656 -6.652 1 98.88 62 ALA B O 1
ATOM 4916 N N . ARG B 1 63 ? 11.742 -15.516 -7.207 1 98.62 63 ARG B N 1
ATOM 4917 C CA . ARG B 1 63 ? 11.109 -16.625 -7.902 1 98.62 63 ARG B CA 1
ATOM 4918 C C . ARG B 1 63 ? 11.961 -17.094 -9.078 1 98.62 63 ARG B C 1
ATOM 4920 O O . ARG B 1 63 ? 12.125 -18.297 -9.305 1 98.62 63 ARG B O 1
ATOM 4927 N N . MET B 1 64 ? 12.516 -16.109 -9.812 1 98.38 64 MET B N 1
ATOM 4928 C CA . MET B 1 64 ? 13.203 -16.422 -11.062 1 98.38 64 MET B CA 1
ATOM 4929 C C . MET B 1 64 ? 14.641 -16.875 -10.789 1 98.38 64 MET B C 1
ATOM 4931 O O . MET B 1 64 ? 15.164 -17.75 -11.484 1 98.38 64 MET B O 1
ATOM 4935 N N . SER B 1 65 ? 15.258 -16.312 -9.742 1 97.69 65 SER B N 1
ATOM 4936 C CA . SER B 1 65 ? 16.672 -16.578 -9.484 1 97.69 65 SER B CA 1
ATOM 4937 C C . SER B 1 65 ? 16.859 -17.766 -8.547 1 97.69 65 SER B C 1
ATOM 4939 O O . SER B 1 65 ? 17.906 -18.406 -8.555 1 97.69 65 SER B O 1
ATOM 4941 N N . GLY B 1 66 ? 15.852 -18 -7.727 1 97.31 66 GLY B N 1
ATOM 4942 C CA . GLY B 1 66 ? 16 -18.969 -6.664 1 97.31 66 GLY B CA 1
ATOM 4943 C C . GLY B 1 66 ? 16.719 -18.438 -5.445 1 97.31 66 GLY B C 1
ATOM 4944 O O . GLY B 1 66 ? 16.938 -19.156 -4.473 1 97.31 66 GLY B O 1
ATOM 4945 N N . GLU B 1 67 ? 17.094 -17.141 -5.531 1 97.75 67 GLU B N 1
ATOM 4946 C CA . GLU B 1 67 ? 17.781 -16.484 -4.422 1 97.75 67 GLU B CA 1
ATOM 4947 C C . GLU B 1 67 ? 16.797 -15.703 -3.553 1 97.75 67 GLU B C 1
ATOM 4949 O O . GLU B 1 67 ? 15.586 -15.703 -3.816 1 97.75 67 GLU B O 1
ATOM 4954 N N . VAL B 1 68 ? 17.328 -15.117 -2.457 1 98.81 68 VAL B N 1
ATOM 4955 C CA . VAL B 1 68 ? 16.484 -14.312 -1.571 1 98.81 68 VAL B CA 1
ATOM 4956 C C . VAL B 1 68 ? 16.344 -12.906 -2.146 1 98.81 68 VAL B C 1
ATOM 4958 O O . VAL B 1 68 ? 17.328 -12.266 -2.502 1 98.81 68 VAL B O 1
ATOM 4961 N N . GLY B 1 69 ? 15.07 -12.461 -2.375 1 98.88 69 GLY B N 1
ATOM 4962 C CA . GLY B 1 69 ? 14.844 -11.07 -2.746 1 98.88 69 GLY B CA 1
ATOM 4963 C C . GLY B 1 69 ? 15.07 -10.102 -1.599 1 98.88 69 GLY B C 1
ATOM 4964 O O . GLY B 1 69 ? 14.797 -10.43 -0.442 1 98.88 69 GLY B O 1
ATOM 4965 N N . VAL B 1 70 ? 15.594 -8.875 -1.864 1 98.94 70 VAL B N 1
ATOM 4966 C CA . VAL B 1 70 ? 15.914 -7.926 -0.805 1 98.94 70 VAL B CA 1
ATOM 4967 C C . VAL B 1 70 ? 15.352 -6.551 -1.154 1 98.94 70 VAL B C 1
ATOM 4969 O O . VAL B 1 70 ? 15.414 -6.117 -2.309 1 98.94 70 VAL B O 1
ATOM 4972 N N . ALA B 1 71 ? 14.742 -5.887 -0.188 1 98.94 71 ALA B N 1
ATOM 4973 C CA . ALA B 1 71 ? 14.289 -4.504 -0.321 1 98.94 71 ALA B CA 1
ATOM 4974 C C . ALA B 1 71 ? 14.633 -3.689 0.92 1 98.94 71 ALA B C 1
ATOM 4976 O O . ALA B 1 71 ? 14.695 -4.227 2.029 1 98.94 71 ALA B O 1
ATOM 4977 N N . ILE B 1 72 ? 14.922 -2.387 0.751 1 98.94 72 ILE B N 1
ATOM 4978 C CA . ILE B 1 72 ? 15.219 -1.453 1.833 1 98.94 72 ILE B CA 1
ATOM 4979 C C . ILE B 1 72 ? 14.328 -0.22 1.709 1 98.94 72 ILE B C 1
ATOM 4981 O O . ILE B 1 72 ? 14.289 0.423 0.657 1 98.94 72 ILE B O 1
ATOM 4985 N N . VAL B 1 73 ? 13.578 0.087 2.754 1 98.88 73 VAL B N 1
ATOM 4986 C CA . VAL B 1 73 ? 12.672 1.232 2.732 1 98.88 73 VAL B CA 1
ATOM 4987 C C . VAL B 1 73 ? 12.805 2.018 4.035 1 98.88 73 VAL B C 1
ATOM 4989 O O . VAL B 1 73 ? 13.445 1.558 4.984 1 98.88 73 VAL B O 1
ATOM 4992 N N . THR B 1 74 ? 12.273 3.229 4.098 1 98.62 74 THR B N 1
ATOM 4993 C CA . THR B 1 74 ? 12.273 4.055 5.301 1 98.62 74 THR B CA 1
ATOM 4994 C C . THR B 1 74 ? 11.102 3.691 6.207 1 98.62 74 THR B C 1
ATOM 4996 O O . THR B 1 74 ? 10.414 2.691 5.977 1 98.62 74 THR B O 1
ATOM 4999 N N . SER B 1 75 ? 10.914 4.441 7.305 1 98.12 75 SER B N 1
ATOM 5000 C CA . SER B 1 75 ? 9.914 4.168 8.328 1 98.12 75 SER B CA 1
ATOM 5001 C C . SER B 1 75 ? 8.531 4.66 7.902 1 98.12 75 SER B C 1
ATOM 5003 O O . SER B 1 75 ? 8.383 5.27 6.844 1 98.12 75 SER B O 1
ATOM 5005 N N . GLY B 1 76 ? 7.523 4.434 8.734 1 98.31 76 GLY B N 1
ATOM 5006 C CA . GLY B 1 76 ? 6.195 4.98 8.523 1 98.31 76 GLY B CA 1
ATOM 5007 C C . GLY B 1 76 ? 5.555 4.508 7.23 1 98.31 76 GLY B C 1
ATOM 5008 O O . GLY B 1 76 ? 5.398 3.307 7.012 1 98.31 76 GLY B O 1
ATOM 5009 N N . PRO B 1 77 ? 5.262 5.488 6.352 1 98.62 77 PRO B N 1
ATOM 5010 C CA . PRO B 1 77 ? 4.613 5.125 5.086 1 98.62 77 PRO B CA 1
ATOM 5011 C C . PRO B 1 77 ? 5.504 4.266 4.191 1 98.62 77 PRO B C 1
ATOM 5013 O O . PRO B 1 77 ? 5.004 3.434 3.436 1 98.62 77 PRO B O 1
ATOM 5016 N N . GLY B 1 78 ? 6.855 4.473 4.266 1 98.75 78 GLY B N 1
ATOM 5017 C CA . GLY B 1 78 ? 7.738 3.588 3.518 1 98.75 78 GLY B CA 1
ATOM 5018 C C . GLY B 1 78 ? 7.488 2.119 3.801 1 98.75 78 GLY B C 1
ATOM 5019 O O . GLY B 1 78 ? 7.32 1.322 2.873 1 98.75 78 GLY B O 1
ATOM 5020 N N . PHE B 1 79 ? 7.414 1.823 5.133 1 98.81 79 PHE B N 1
ATOM 5021 C CA . PHE B 1 79 ? 7.164 0.45 5.555 1 98.81 79 PHE B CA 1
ATOM 5022 C C . PHE B 1 79 ? 5.727 0.046 5.258 1 98.81 79 PHE B C 1
ATOM 5024 O O . PHE B 1 79 ? 5.477 -1.028 4.707 1 98.81 79 PHE B O 1
ATOM 5031 N N . THR B 1 80 ? 4.723 0.871 5.578 1 98.88 80 THR B N 1
ATOM 5032 C CA . THR B 1 80 ? 3.33 0.453 5.445 1 98.88 80 THR B CA 1
ATOM 5033 C C . THR B 1 80 ? 2.979 0.206 3.98 1 98.88 80 THR B C 1
ATOM 5035 O O . THR B 1 80 ? 2.125 -0.629 3.674 1 98.88 80 THR B O 1
ATOM 5038 N N . ASN B 1 81 ? 3.643 0.848 3.051 1 98.88 81 ASN B N 1
ATOM 5039 C CA . ASN B 1 81 ? 3.432 0.635 1.624 1 98.88 81 ASN B CA 1
ATOM 5040 C C . ASN B 1 81 ? 3.912 -0.746 1.187 1 98.88 81 ASN B C 1
ATOM 5042 O O . ASN B 1 81 ? 3.6 -1.195 0.082 1 98.88 81 ASN B O 1
ATOM 5046 N N . THR B 1 82 ? 4.668 -1.469 2.049 1 98.88 82 THR B N 1
ATOM 5047 C CA . THR B 1 82 ? 5.25 -2.75 1.659 1 98.88 82 THR B CA 1
ATOM 5048 C C . THR B 1 82 ? 4.363 -3.906 2.117 1 98.88 82 THR B C 1
ATOM 5050 O O . THR B 1 82 ? 4.613 -5.062 1.768 1 98.88 82 THR B O 1
ATOM 5053 N N . ILE B 1 83 ? 3.281 -3.676 2.832 1 98.94 83 ILE B N 1
ATOM 5054 C CA . ILE B 1 83 ? 2.523 -4.715 3.521 1 98.94 83 ILE B CA 1
ATOM 5055 C C . ILE B 1 83 ? 1.894 -5.66 2.5 1 98.94 83 ILE B C 1
ATOM 5057 O O . ILE B 1 83 ? 1.883 -6.875 2.693 1 98.94 83 ILE B O 1
ATOM 5061 N N . THR B 1 84 ? 1.342 -5.121 1.407 1 98.94 84 THR B N 1
ATOM 5062 C CA . THR B 1 84 ? 0.745 -5.957 0.375 1 98.94 84 THR B CA 1
ATOM 5063 C C . THR B 1 84 ? 1.786 -6.895 -0.23 1 98.94 84 THR B C 1
ATOM 5065 O O . THR B 1 84 ? 1.497 -8.062 -0.5 1 98.94 84 THR B O 1
ATOM 5068 N N . GLY B 1 85 ? 3.021 -6.348 -0.491 1 98.94 85 GLY B N 1
ATOM 5069 C CA . GLY B 1 85 ? 4.098 -7.176 -1.006 1 98.94 85 GLY B CA 1
ATOM 5070 C C . GLY B 1 85 ? 4.512 -8.281 -0.051 1 98.94 85 GLY B C 1
ATOM 5071 O O . GLY B 1 85 ? 4.762 -9.414 -0.471 1 98.94 85 GLY B O 1
ATOM 5072 N N . LEU B 1 86 ? 4.605 -7.957 1.29 1 98.94 86 LEU B N 1
ATOM 5073 C CA . LEU B 1 86 ? 4.926 -8.961 2.299 1 98.94 86 LEU B CA 1
ATOM 5074 C C . LEU B 1 86 ? 3.855 -10.047 2.344 1 98.94 86 LEU B C 1
ATOM 5076 O O . LEU B 1 86 ? 4.176 -11.242 2.365 1 98.94 86 LEU B O 1
ATOM 5080 N N . ALA B 1 87 ? 2.602 -9.641 2.307 1 98.88 87 ALA B N 1
ATOM 5081 C CA . ALA B 1 87 ? 1.492 -10.586 2.363 1 98.88 87 ALA B CA 1
ATOM 5082 C C . ALA B 1 87 ? 1.5 -11.516 1.152 1 98.88 87 ALA B C 1
ATOM 5084 O O . ALA B 1 87 ? 1.252 -12.719 1.281 1 98.88 87 ALA B O 1
ATOM 5085 N N . THR B 1 88 ? 1.78 -10.961 0.005 1 98.81 88 THR B N 1
ATOM 5086 C CA . THR B 1 88 ? 1.846 -11.742 -1.225 1 98.81 88 THR B CA 1
ATOM 5087 C C . THR B 1 88 ? 2.961 -12.781 -1.146 1 98.81 88 THR B C 1
ATOM 5089 O O . THR B 1 88 ? 2.742 -13.961 -1.436 1 98.81 88 THR B O 1
ATOM 5092 N N . ALA B 1 89 ? 4.129 -12.344 -0.722 1 98.88 89 ALA B N 1
ATOM 5093 C CA . ALA B 1 89 ? 5.273 -13.25 -0.61 1 98.88 89 ALA B CA 1
ATOM 5094 C C . ALA B 1 89 ? 5.023 -14.32 0.442 1 98.88 89 ALA B C 1
ATOM 5096 O O . ALA B 1 89 ? 5.406 -15.484 0.256 1 98.88 89 ALA B O 1
ATOM 5097 N N . TYR B 1 90 ? 4.391 -13.914 1.53 1 98.62 90 TYR B N 1
ATOM 5098 C CA . TYR B 1 90 ? 4.109 -14.844 2.621 1 98.62 90 TYR B CA 1
ATOM 5099 C C . TYR B 1 90 ? 3.145 -15.938 2.174 1 98.62 90 TYR B C 1
ATOM 5101 O O . TYR B 1 90 ? 3.391 -17.125 2.402 1 98.62 90 TYR B O 1
ATOM 5109 N N . SER B 1 91 ? 2.1 -15.539 1.5 1 97.81 91 SER B N 1
ATOM 5110 C CA . SER B 1 91 ? 1.079 -16.484 1.058 1 97.81 91 SER B CA 1
ATOM 5111 C C . SER B 1 91 ? 1.633 -17.438 0.013 1 97.81 91 SER B C 1
ATOM 5113 O O . SER B 1 91 ? 1.191 -18.594 -0.077 1 97.81 91 SER B O 1
ATOM 5115 N N . ASP B 1 92 ? 2.643 -17.047 -0.754 1 98.06 92 ASP B N 1
ATOM 5116 C CA . ASP B 1 92 ? 3.158 -17.844 -1.856 1 98.06 92 ASP B CA 1
ATOM 5117 C C . ASP B 1 92 ? 4.488 -18.5 -1.484 1 98.06 92 ASP B C 1
ATOM 5119 O O . ASP B 1 92 ? 5.129 -19.125 -2.324 1 98.06 92 ASP B O 1
ATOM 5123 N N . SER B 1 93 ? 4.934 -18.328 -0.26 1 98.19 93 SER B N 1
ATOM 5124 C CA . SER B 1 93 ? 6.164 -18.938 0.236 1 98.19 93 SER B CA 1
ATOM 5125 C C . SER B 1 93 ? 7.375 -18.469 -0.554 1 98.19 93 SER B C 1
ATOM 5127 O O . SER B 1 93 ? 8.172 -19.281 -1.032 1 98.19 93 SER B O 1
ATOM 5129 N N . ILE B 1 94 ? 7.527 -17.141 -0.681 1 98.81 94 ILE B N 1
ATOM 5130 C CA . ILE B 1 94 ? 8.641 -16.562 -1.42 1 98.81 94 ILE B CA 1
ATOM 5131 C C . ILE B 1 94 ? 9.664 -15.992 -0.442 1 98.81 94 ILE B C 1
ATOM 5133 O O . ILE B 1 94 ? 9.32 -15.195 0.435 1 98.81 94 ILE B O 1
ATOM 5137 N N . PRO B 1 95 ? 10.922 -16.359 -0.5 1 98.81 95 PRO B N 1
ATOM 5138 C CA . PRO B 1 95 ? 11.938 -15.844 0.414 1 98.81 95 PRO B CA 1
ATOM 5139 C C . PRO B 1 95 ? 12.305 -14.391 0.128 1 98.81 95 PRO B C 1
ATOM 5141 O O . PRO B 1 95 ? 12.852 -14.086 -0.936 1 98.81 95 PRO B O 1
ATOM 5144 N N . LEU B 1 96 ? 12.008 -13.516 1.061 1 98.81 96 LEU B N 1
ATOM 5145 C CA . LEU B 1 96 ? 12.312 -12.094 1.002 1 98.81 96 LEU B CA 1
ATOM 5146 C C . LEU B 1 96 ? 12.867 -11.602 2.336 1 98.81 96 LEU B C 1
ATOM 5148 O O . LEU B 1 96 ? 12.484 -12.102 3.395 1 98.81 96 LEU B O 1
ATOM 5152 N N . VAL B 1 97 ? 13.805 -10.656 2.248 1 98.94 97 VAL B N 1
ATOM 5153 C CA . VAL B 1 97 ? 14.211 -9.898 3.426 1 98.94 97 VAL B CA 1
ATOM 5154 C C . VAL B 1 97 ? 13.938 -8.414 3.207 1 98.94 97 VAL B C 1
ATOM 5156 O O . VAL B 1 97 ? 14.469 -7.809 2.27 1 98.94 97 VAL B O 1
ATOM 5159 N N . LEU B 1 98 ? 13.07 -7.898 3.979 1 98.94 98 LEU B N 1
ATOM 5160 C CA . LEU B 1 98 ? 12.805 -6.465 3.996 1 98.94 98 LEU B CA 1
ATOM 5161 C C . LEU B 1 98 ? 13.516 -5.793 5.164 1 98.94 98 LEU B C 1
ATOM 5163 O O . LEU B 1 98 ? 13.352 -6.207 6.316 1 98.94 98 LEU B O 1
ATOM 5167 N N . ILE B 1 99 ? 14.312 -4.805 4.852 1 98.94 99 ILE B N 1
ATOM 5168 C CA . ILE B 1 99 ? 14.93 -3.959 5.867 1 98.94 99 ILE B CA 1
ATOM 5169 C C . ILE B 1 99 ? 14.289 -2.574 5.844 1 98.94 99 ILE B C 1
ATOM 5171 O O . ILE B 1 99 ? 14.305 -1.891 4.82 1 98.94 99 ILE B O 1
ATOM 5175 N N . SER B 1 100 ? 13.656 -2.195 6.926 1 98.88 100 SER B N 1
ATOM 5176 C CA . SER B 1 100 ? 13.062 -0.869 7.023 1 98.88 100 SER B CA 1
ATOM 5177 C C . SER B 1 100 ? 13.781 -0.012 8.062 1 98.88 100 SER B C 1
ATOM 5179 O O . SER B 1 100 ? 14.359 -0.538 9.008 1 98.88 100 SER B O 1
ATOM 5181 N N . GLY B 1 101 ? 13.789 1.328 7.844 1 98.56 101 GLY B N 1
ATOM 5182 C CA . GLY B 1 101 ? 14.164 2.246 8.906 1 98.56 101 GLY B CA 1
ATOM 5183 C C . GLY B 1 101 ? 13.102 2.387 9.984 1 98.56 101 GLY B C 1
ATOM 5184 O O . GLY B 1 101 ? 11.953 1.988 9.781 1 98.56 101 GLY B O 1
ATOM 5185 N N . GLN B 1 102 ? 13.492 2.898 11.078 1 98.06 102 GLN B N 1
ATOM 5186 C CA . GLN B 1 102 ? 12.625 3.191 12.219 1 98.06 102 GLN B CA 1
ATOM 5187 C C . GLN B 1 102 ? 13.109 4.43 12.969 1 98.06 102 GLN B C 1
ATOM 5189 O O . GLN B 1 102 ? 14.273 4.812 12.859 1 98.06 102 GLN B O 1
ATOM 5194 N N . VAL B 1 103 ? 12.227 5.168 13.609 1 96.81 103 VAL B N 1
ATOM 5195 C CA . VAL B 1 103 ? 12.648 6.266 14.469 1 96.81 103 VAL B CA 1
ATOM 5196 C C . VAL B 1 103 ? 13.617 5.746 15.531 1 96.81 103 VAL B C 1
ATOM 5198 O O . VAL B 1 103 ? 13.703 4.539 15.766 1 96.81 103 VAL B O 1
ATOM 5201 N N . ALA B 1 104 ? 14.32 6.645 16.125 1 96.06 104 ALA B N 1
ATOM 5202 C CA . ALA B 1 104 ? 15.273 6.266 17.156 1 96.06 104 ALA B CA 1
ATOM 5203 C C . ALA B 1 104 ? 14.57 5.535 18.312 1 96.06 104 ALA B C 1
ATOM 5205 O O . ALA B 1 104 ? 13.398 5.793 18.578 1 96.06 104 ALA B O 1
ATOM 5206 N N . ASN B 1 105 ? 15.289 4.648 18.984 1 96.12 105 ASN B N 1
ATOM 5207 C CA . ASN B 1 105 ? 14.742 3.865 20.094 1 96.12 105 ASN B CA 1
ATOM 5208 C C . ASN B 1 105 ? 14.062 4.754 21.125 1 96.12 105 ASN B C 1
ATOM 5210 O O . ASN B 1 105 ? 12.992 4.418 21.625 1 96.12 105 ASN B O 1
ATOM 5214 N N . SER B 1 106 ? 14.617 5.906 21.391 1 93.19 106 SER B N 1
ATOM 5215 C CA . SER B 1 106 ? 14.109 6.809 22.422 1 93.19 106 SER B CA 1
ATOM 5216 C C . SER B 1 106 ? 12.781 7.426 22.016 1 93.19 106 SER B C 1
ATOM 5218 O O . SER B 1 106 ? 12.047 7.945 22.859 1 93.19 106 SER B O 1
ATOM 5220 N N . LEU B 1 107 ? 12.453 7.379 20.734 1 94.25 107 LEU B N 1
ATOM 5221 C CA . LEU B 1 107 ? 11.242 8.023 20.234 1 94.25 107 LEU B CA 1
ATOM 5222 C C . LEU B 1 107 ? 10.117 7.008 20.062 1 94.25 107 LEU B C 1
ATOM 5224 O O . LEU B 1 107 ? 8.961 7.383 19.859 1 94.25 107 LEU B O 1
ATOM 5228 N N . ILE B 1 108 ? 10.414 5.703 20.094 1 94.25 108 ILE B N 1
ATOM 5229 C CA . ILE B 1 108 ? 9.383 4.672 19.953 1 94.25 108 ILE B CA 1
ATOM 5230 C C . ILE B 1 108 ? 8.359 4.809 21.078 1 94.25 108 ILE B C 1
ATOM 5232 O O . ILE B 1 108 ? 8.727 4.871 22.25 1 94.25 108 ILE B O 1
ATOM 5236 N N . GLY B 1 109 ? 7.086 4.965 20.766 1 91.88 109 GLY B N 1
ATOM 5237 C CA . GLY B 1 109 ? 6.004 5.113 21.719 1 91.88 109 GLY B CA 1
ATOM 5238 C C . GLY B 1 109 ? 5.613 6.559 21.953 1 91.88 109 GLY B C 1
ATOM 5239 O O . GLY B 1 109 ? 4.672 6.836 22.703 1 91.88 109 GLY B O 1
ATOM 5240 N N . THR B 1 110 ? 6.254 7.516 21.219 1 92 110 THR B N 1
ATOM 5241 C CA . THR B 1 110 ? 6.012 8.93 21.484 1 92 110 THR B CA 1
ATOM 5242 C C . THR B 1 110 ? 5.148 9.547 20.391 1 92 110 THR B C 1
ATOM 5244 O O . THR B 1 110 ? 4.863 10.742 20.406 1 92 110 THR B O 1
ATOM 5247 N N . ASP B 1 111 ? 4.77 8.727 19.375 1 91.69 111 ASP B N 1
ATOM 5248 C CA . ASP B 1 111 ? 4.055 9.234 18.203 1 91.69 111 ASP B CA 1
ATOM 5249 C C . ASP B 1 111 ? 4.918 10.219 17.422 1 91.69 111 ASP B C 1
ATOM 5251 O O . ASP B 1 111 ? 4.414 11.234 16.938 1 91.69 111 ASP B O 1
ATOM 5255 N N . ALA B 1 112 ? 6.184 9.914 17.391 1 94.5 112 ALA B N 1
ATOM 5256 C CA . ALA B 1 112 ? 7.121 10.727 16.625 1 94.5 112 ALA B CA 1
ATOM 5257 C C . ALA B 1 112 ? 6.777 10.695 15.133 1 94.5 112 ALA B C 1
ATOM 5259 O O . ALA B 1 112 ? 6.023 9.836 14.68 1 94.5 112 ALA B O 1
ATOM 5260 N N . PHE B 1 113 ? 7.32 11.742 14.477 1 95.19 113 PHE B N 1
ATOM 5261 C CA . PHE B 1 113 ? 7.137 11.812 13.031 1 95.19 113 PHE B CA 1
ATOM 5262 C C . PHE B 1 113 ? 7.555 10.508 12.359 1 95.19 113 PHE B C 1
ATOM 5264 O O . PHE B 1 113 ? 8.672 10.039 12.562 1 95.19 113 PHE B O 1
ATOM 5271 N N . GLN B 1 114 ? 6.648 9.781 11.602 1 96.12 114 GLN B N 1
ATOM 5272 C CA . GLN B 1 114 ? 6.824 8.57 10.805 1 96.12 114 GLN B CA 1
ATOM 5273 C C . GLN B 1 114 ? 7.043 7.352 11.695 1 96.12 114 GLN B C 1
ATOM 5275 O O . GLN B 1 114 ? 7.578 6.336 11.242 1 96.12 114 GLN B O 1
ATOM 5280 N N . GLU B 1 115 ? 6.719 7.496 13.023 1 96.5 115 GLU B N 1
ATOM 5281 C CA . GLU B 1 115 ? 6.703 6.301 13.859 1 96.5 115 GLU B CA 1
ATOM 5282 C C . GLU B 1 115 ? 5.547 5.379 13.484 1 96.5 115 GLU B C 1
ATOM 5284 O O . GLU B 1 115 ? 4.438 5.844 13.219 1 96.5 115 GLU B O 1
ATOM 5289 N N . ILE B 1 116 ? 5.816 4.133 13.445 1 97.94 116 ILE B N 1
ATOM 5290 C CA . ILE B 1 116 ? 4.785 3.139 13.18 1 97.94 116 ILE B CA 1
ATOM 5291 C C . ILE B 1 116 ? 5.145 1.821 13.859 1 97.94 116 ILE B C 1
ATOM 5293 O O . ILE B 1 116 ? 6.328 1.495 14.008 1 97.94 116 ILE B O 1
ATOM 5297 N N . ASP B 1 117 ? 4.18 1.115 14.383 1 98.25 117 ASP B N 1
ATOM 5298 C CA . ASP B 1 117 ? 4.41 -0.223 14.914 1 98.25 117 ASP B CA 1
ATOM 5299 C C . ASP B 1 117 ? 4.605 -1.238 13.789 1 98.25 117 ASP B C 1
ATOM 5301 O O . ASP B 1 117 ? 3.732 -2.076 13.547 1 98.25 117 ASP B O 1
ATOM 5305 N N . ALA B 1 118 ? 5.797 -1.197 13.234 1 98.5 118 ALA B N 1
ATOM 5306 C CA . ALA B 1 118 ? 6.086 -2.008 12.055 1 98.5 118 ALA B CA 1
ATOM 5307 C C . ALA B 1 118 ? 6.031 -3.496 12.391 1 98.5 118 ALA B C 1
ATOM 5309 O O . ALA B 1 118 ? 5.559 -4.301 11.578 1 98.5 118 ALA B O 1
ATOM 5310 N N . VAL B 1 119 ? 6.473 -3.887 13.531 1 97.94 119 VAL B N 1
ATOM 5311 C CA . VAL B 1 119 ? 6.492 -5.281 13.953 1 97.94 119 VAL B CA 1
ATOM 5312 C C . VAL B 1 119 ? 5.062 -5.789 14.133 1 97.94 119 VAL B C 1
ATOM 5314 O O . VAL B 1 119 ? 4.715 -6.867 13.641 1 97.94 119 VAL B O 1
ATOM 5317 N N . GLY B 1 120 ? 4.223 -4.961 14.812 1 98.25 120 GLY B N 1
ATOM 5318 C CA . GLY B 1 120 ? 2.836 -5.348 15.008 1 98.25 120 GLY B CA 1
ATOM 5319 C C . GLY B 1 120 ? 2.068 -5.488 13.703 1 98.25 120 GLY B C 1
ATOM 5320 O O . GLY B 1 120 ? 1.291 -6.43 13.531 1 98.25 120 GLY B O 1
ATOM 5321 N N . ILE B 1 121 ? 2.312 -4.609 12.805 1 98.81 121 ILE B N 1
ATOM 5322 C CA . ILE B 1 121 ? 1.574 -4.578 11.547 1 98.81 121 ILE B CA 1
ATOM 5323 C C . ILE B 1 121 ? 2.01 -5.742 10.664 1 98.81 121 ILE B C 1
ATOM 5325 O O . ILE B 1 121 ? 1.181 -6.367 9.992 1 98.81 121 ILE B O 1
ATOM 5329 N N . SER B 1 122 ? 3.336 -6.07 10.641 1 98.69 122 SER B N 1
ATOM 5330 C CA . SER B 1 122 ? 3.834 -7.078 9.711 1 98.69 122 SER B CA 1
ATOM 5331 C C . SER B 1 122 ? 3.664 -8.484 10.281 1 98.69 122 SER B C 1
ATOM 5333 O O . SER B 1 122 ? 3.754 -9.469 9.547 1 98.69 122 SER B O 1
ATOM 5335 N N . ARG B 1 123 ? 3.379 -8.648 11.508 1 98.31 123 ARG B N 1
ATOM 5336 C CA . ARG B 1 123 ? 3.408 -9.922 12.211 1 98.31 123 ARG B CA 1
ATOM 5337 C C . ARG B 1 123 ? 2.543 -10.961 11.5 1 98.31 123 ARG B C 1
ATOM 5339 O O . ARG B 1 123 ? 2.971 -12.102 11.297 1 98.31 123 ARG B O 1
ATOM 5346 N N . PRO B 1 124 ? 1.369 -10.625 11.062 1 97.88 124 PRO B N 1
ATOM 5347 C CA . PRO B 1 124 ? 0.491 -11.641 10.484 1 97.88 124 PRO B CA 1
ATOM 5348 C C . PRO B 1 124 ? 0.886 -12.023 9.062 1 97.88 124 PRO B C 1
ATOM 5350 O O . PRO B 1 124 ? 0.306 -12.945 8.477 1 97.88 124 PRO B O 1
ATOM 5353 N N . CYS B 1 125 ? 1.841 -11.297 8.461 1 97.94 125 CYS B N 1
ATOM 5354 C CA . CYS B 1 125 ? 2.064 -11.57 7.043 1 97.94 125 CYS B CA 1
ATOM 5355 C C . CYS B 1 125 ? 3.551 -11.727 6.742 1 97.94 125 CYS B C 1
ATOM 5357 O O . CYS B 1 125 ? 4.004 -11.414 5.641 1 97.94 125 CYS B O 1
ATOM 5359 N N . VAL B 1 126 ? 4.34 -12.117 7.75 1 98.62 126 VAL B N 1
ATOM 5360 C CA . VAL B 1 126 ? 5.738 -12.492 7.57 1 98.62 126 VAL B CA 1
ATOM 5361 C C . VAL B 1 126 ? 6.012 -13.805 8.297 1 98.62 126 VAL B C 1
ATOM 5363 O O . VAL B 1 126 ? 5.246 -14.211 9.172 1 98.62 126 VAL B O 1
ATOM 5366 N N . LYS B 1 127 ? 7.102 -14.469 7.805 1 97.69 127 LYS B N 1
ATOM 5367 C CA . LYS B 1 127 ? 7.578 -15.664 8.484 1 97.69 127 LYS B CA 1
ATOM 5368 C C . LYS B 1 127 ? 8.18 -15.328 9.844 1 97.69 127 LYS B C 1
ATOM 5370 O O . LYS B 1 127 ? 8.055 -16.109 10.797 1 97.69 127 LYS B O 1
ATOM 5375 N N . HIS B 1 128 ? 8.836 -14.188 9.859 1 98.25 128 HIS B N 1
ATOM 5376 C CA . HIS B 1 128 ? 9.422 -13.656 11.086 1 98.25 128 HIS B CA 1
ATOM 5377 C C . HIS B 1 128 ? 9.711 -12.172 10.953 1 98.25 128 HIS B C 1
ATOM 5379 O O . HIS B 1 128 ? 9.812 -11.641 9.844 1 98.25 128 HIS B O 1
ATOM 5385 N N . ASN B 1 129 ? 9.75 -11.461 12.094 1 98.69 129 ASN B N 1
ATOM 5386 C CA . ASN B 1 129 ? 10.164 -10.062 12.07 1 98.69 129 ASN B CA 1
ATOM 5387 C C . ASN B 1 129 ? 11 -9.711 13.297 1 98.69 129 ASN B C 1
ATOM 5389 O O . ASN B 1 129 ? 11.023 -10.453 14.281 1 98.69 129 ASN B O 1
ATOM 5393 N N . TYR B 1 130 ? 11.852 -8.695 13.172 1 98.5 130 TYR B N 1
ATOM 5394 C CA . TYR B 1 130 ? 12.75 -8.219 14.219 1 98.5 130 TYR B CA 1
ATOM 5395 C C . TYR B 1 130 ? 12.633 -6.707 14.383 1 98.5 130 TYR B C 1
ATOM 5397 O O . TYR B 1 130 ? 12.5 -5.973 13.406 1 98.5 130 TYR B O 1
ATOM 5405 N N . LEU B 1 131 ? 12.578 -6.266 15.555 1 98.5 131 LEU B N 1
ATOM 5406 C CA . LEU B 1 131 ? 12.961 -4.906 15.914 1 98.5 131 LEU B CA 1
ATOM 5407 C C . LEU B 1 131 ? 14.359 -4.883 16.516 1 98.5 131 LEU B C 1
ATOM 5409 O O . LEU B 1 131 ? 14.594 -5.465 17.578 1 98.5 131 LEU B O 1
ATOM 5413 N N . VAL B 1 132 ? 15.344 -4.227 15.867 1 98.19 132 VAL B N 1
ATOM 5414 C CA . VAL B 1 132 ? 16.734 -4.238 16.328 1 98.19 132 VAL B CA 1
ATOM 5415 C C . VAL B 1 132 ? 16.922 -3.164 17.391 1 98.19 132 VAL B C 1
ATOM 5417 O O . VAL B 1 132 ? 17.125 -1.989 17.078 1 98.19 132 VAL B O 1
ATOM 5420 N N . THR B 1 133 ? 17.078 -3.521 18.594 1 95.81 133 THR B N 1
ATOM 5421 C CA . THR B 1 133 ? 17.125 -2.535 19.672 1 95.81 133 THR B CA 1
ATOM 5422 C C . THR B 1 133 ? 18.562 -2.262 20.094 1 95.81 133 THR B C 1
ATOM 5424 O O . THR B 1 133 ? 18.828 -1.264 20.766 1 95.81 133 THR B O 1
ATOM 5427 N N . CYS B 1 134 ? 19.5 -3.152 19.719 1 96.56 134 CYS B N 1
ATOM 5428 C CA . CYS B 1 134 ? 20.891 -2.932 20.109 1 96.56 134 CYS B CA 1
ATOM 5429 C C . CYS B 1 134 ? 21.859 -3.422 19.031 1 96.56 134 CYS B C 1
ATOM 5431 O O . CYS B 1 134 ? 21.594 -4.438 18.391 1 96.56 134 CYS B O 1
ATOM 5433 N N . ILE B 1 135 ? 22.969 -2.812 18.922 1 97.81 135 ILE B N 1
ATOM 5434 C CA . ILE B 1 135 ? 23.938 -3.018 17.844 1 97.81 135 ILE B CA 1
ATOM 5435 C C . ILE B 1 135 ? 24.625 -4.371 18.016 1 97.81 135 ILE B C 1
ATOM 5437 O O . ILE B 1 135 ? 24.984 -5.02 17.031 1 97.81 135 ILE B O 1
ATOM 5441 N N . GLU B 1 136 ? 24.672 -4.895 19.219 1 97.06 136 GLU B N 1
ATOM 5442 C CA . GLU B 1 136 ? 25.391 -6.125 19.531 1 97.06 136 GLU B CA 1
ATOM 5443 C C . GLU B 1 136 ? 24.688 -7.344 18.938 1 97.06 136 GLU B C 1
ATOM 5445 O O . GLU B 1 136 ? 25.344 -8.328 18.578 1 97.06 136 GLU B O 1
ATOM 5450 N N . GLU B 1 137 ? 23.438 -7.25 18.75 1 96.62 137 GLU B N 1
ATOM 5451 C CA . GLU B 1 137 ? 22.656 -8.383 18.25 1 96.62 137 GLU B CA 1
ATOM 5452 C C . GLU B 1 137 ? 22.5 -8.336 16.734 1 96.62 137 GLU B C 1
ATOM 5454 O O . GLU B 1 137 ? 22.062 -9.305 16.125 1 96.62 137 GLU B O 1
ATOM 5459 N N . PHE B 1 138 ? 22.891 -7.281 16.172 1 98.06 138 PHE B N 1
ATOM 5460 C CA . PHE B 1 138 ? 22.5 -6.969 14.797 1 98.06 138 PHE B CA 1
ATOM 5461 C C . PHE B 1 138 ? 23.109 -7.957 13.82 1 98.06 138 PHE B C 1
ATOM 5463 O O . PHE B 1 138 ? 22.422 -8.461 12.922 1 98.06 138 PHE B O 1
ATOM 5470 N N . PRO B 1 139 ? 24.422 -8.375 13.906 1 97.69 139 PRO B N 1
ATOM 5471 C CA . PRO B 1 139 ? 24.969 -9.367 12.977 1 97.69 139 PRO B CA 1
ATOM 5472 C C . PRO B 1 139 ? 24.219 -10.695 13.031 1 97.69 139 PRO B C 1
ATOM 5474 O O . PRO B 1 139 ? 23.953 -11.305 11.992 1 97.69 139 PRO B O 1
ATOM 5477 N N . ARG B 1 140 ? 23.891 -11.141 14.211 1 96.69 140 ARG B N 1
ATOM 5478 C CA . ARG B 1 140 ? 23.141 -12.383 14.383 1 96.69 140 ARG B CA 1
ATOM 5479 C C . ARG B 1 140 ? 21.766 -12.281 13.727 1 96.69 140 ARG B C 1
ATOM 5481 O O . ARG B 1 140 ? 21.328 -13.203 13.039 1 96.69 140 ARG B O 1
ATOM 5488 N N . ILE B 1 141 ? 21.078 -11.164 13.938 1 97.94 141 ILE B N 1
ATOM 5489 C CA . ILE B 1 141 ? 19.75 -10.945 13.398 1 97.94 141 ILE B CA 1
ATOM 5490 C C . ILE B 1 141 ? 19.797 -10.984 11.867 1 97.94 141 ILE B C 1
ATOM 5492 O O . ILE B 1 141 ? 18.953 -11.602 11.227 1 97.94 141 ILE B O 1
ATOM 5496 N N . LEU B 1 142 ? 20.781 -10.352 11.312 1 98.56 142 LEU B N 1
ATOM 5497 C CA . LEU B 1 142 ? 20.953 -10.344 9.867 1 98.56 142 LEU B CA 1
ATOM 5498 C C . LEU B 1 142 ? 21.141 -11.766 9.344 1 98.56 142 LEU B C 1
ATOM 5500 O O . LEU B 1 142 ? 20.531 -12.156 8.352 1 98.56 142 LEU B O 1
ATOM 5504 N N . LYS B 1 143 ? 21.984 -12.539 9.969 1 97.94 143 LYS B N 1
ATOM 5505 C CA . LYS B 1 143 ? 22.234 -13.922 9.562 1 97.94 143 LYS B CA 1
ATOM 5506 C C . LYS B 1 143 ? 20.969 -14.766 9.688 1 97.94 143 LYS B C 1
ATOM 5508 O O . LYS B 1 143 ? 20.641 -15.531 8.781 1 97.94 143 LYS B O 1
ATOM 5513 N N . GLU B 1 144 ? 20.297 -14.625 10.797 1 97.69 144 GLU B N 1
ATOM 5514 C CA . GLU B 1 144 ? 19.078 -15.383 11.055 1 97.69 144 GLU B CA 1
ATOM 5515 C C . GLU B 1 144 ? 18 -15.047 10.023 1 97.69 144 GLU B C 1
ATOM 5517 O O . GLU B 1 144 ? 17.266 -15.938 9.578 1 97.69 144 GLU B O 1
ATOM 5522 N N . ALA B 1 145 ? 17.906 -13.781 9.688 1 98.44 145 ALA B N 1
ATOM 5523 C CA . ALA B 1 145 ? 16.859 -13.344 8.758 1 98.44 145 ALA B CA 1
ATOM 5524 C C . ALA B 1 145 ? 16.984 -14.055 7.414 1 98.44 145 ALA B C 1
ATOM 5526 O O . ALA B 1 145 ? 16 -14.555 6.871 1 98.44 145 ALA B O 1
ATOM 5527 N N . PHE B 1 146 ? 18.188 -14.125 6.906 1 98.38 146 PHE B N 1
ATOM 5528 C CA . PHE B 1 146 ? 18.391 -14.781 5.617 1 98.38 146 PHE B CA 1
ATOM 5529 C C . PHE B 1 146 ? 18.188 -16.297 5.738 1 98.38 146 PHE B C 1
ATOM 5531 O O . PHE B 1 146 ? 17.625 -16.922 4.844 1 98.38 146 PHE B O 1
ATOM 5538 N N . TYR B 1 147 ? 18.641 -16.859 6.824 1 97.38 147 TYR B N 1
ATOM 5539 C CA . TYR B 1 147 ? 18.453 -18.297 7.062 1 97.38 147 TYR B CA 1
ATOM 5540 C C . TYR B 1 147 ? 16.969 -18.656 7.133 1 97.38 147 TYR B C 1
ATOM 5542 O O . TYR B 1 147 ? 16.516 -19.578 6.465 1 97.38 147 TYR B O 1
ATOM 5550 N N . ILE B 1 148 ? 16.219 -17.891 7.906 1 97.81 148 ILE B N 1
ATOM 5551 C CA . ILE B 1 148 ? 14.797 -18.141 8.094 1 97.81 148 ILE B CA 1
ATOM 5552 C C . ILE B 1 148 ? 14.062 -17.953 6.77 1 97.81 148 ILE B C 1
ATOM 5554 O O . ILE B 1 148 ? 13.188 -18.75 6.426 1 97.81 148 ILE B O 1
ATOM 5558 N N . ALA B 1 149 ? 14.406 -16.922 6.023 1 98.56 149 ALA B N 1
ATOM 5559 C CA . ALA B 1 149 ? 13.719 -16.609 4.773 1 98.56 149 ALA B CA 1
ATOM 5560 C C . ALA B 1 149 ? 13.828 -17.781 3.787 1 98.56 149 ALA B C 1
ATOM 5562 O O . ALA B 1 149 ? 12.859 -18.094 3.088 1 98.56 149 ALA B O 1
ATOM 5563 N N . ARG B 1 150 ? 14.945 -18.469 3.719 1 96.81 150 ARG B N 1
ATOM 5564 C CA . ARG B 1 150 ? 15.188 -19.406 2.629 1 96.81 150 ARG B CA 1
ATOM 5565 C C . ARG B 1 150 ? 14.969 -20.844 3.09 1 96.81 150 ARG B C 1
ATOM 5567 O O . ARG B 1 150 ? 14.758 -21.734 2.268 1 96.81 150 ARG B O 1
ATOM 5574 N N . SER B 1 151 ? 14.961 -21.156 4.461 1 95.75 151 SER B N 1
ATOM 5575 C CA . SER B 1 151 ? 14.945 -22.531 4.941 1 95.75 151 SER B CA 1
ATOM 5576 C C . SER B 1 151 ? 13.523 -23 5.246 1 95.75 151 SER B C 1
ATOM 5578 O O . SER B 1 151 ? 12.617 -22.172 5.391 1 95.75 151 SER B O 1
ATOM 5580 N N . GLY B 1 152 ? 13.312 -24.359 5.27 1 96.31 152 GLY B N 1
ATOM 5581 C CA . GLY B 1 152 ? 11.953 -24.859 5.434 1 96.31 152 GLY B CA 1
ATOM 5582 C C . GLY B 1 152 ? 11 -24.375 4.359 1 96.31 152 GLY B C 1
ATOM 5583 O O . GLY B 1 152 ? 11.344 -24.375 3.176 1 96.31 152 GLY B O 1
ATOM 5584 N N . ARG B 1 153 ? 9.812 -24.109 4.777 1 96.81 153 ARG B N 1
ATOM 5585 C CA . ARG B 1 153 ? 8.961 -23.344 3.875 1 96.81 153 ARG B CA 1
ATOM 5586 C C . ARG B 1 153 ? 9.438 -21.891 3.771 1 96.81 153 ARG B C 1
ATOM 5588 O O . ARG B 1 153 ? 9.383 -21.156 4.75 1 96.81 153 ARG B O 1
ATOM 5595 N N . PRO B 1 154 ? 9.938 -21.531 2.654 1 98.12 154 PRO B N 1
ATOM 5596 C CA . PRO B 1 154 ? 10.461 -20.172 2.553 1 98.12 154 PRO B CA 1
ATOM 5597 C C . PRO B 1 154 ? 9.383 -19.109 2.797 1 98.12 154 PRO B C 1
ATOM 5599 O O . PRO B 1 154 ? 8.188 -19.406 2.742 1 98.12 154 PRO B O 1
ATOM 5602 N N . GLY B 1 155 ? 9.797 -17.859 3.113 1 98.56 155 GLY B N 1
ATOM 5603 C CA . GLY B 1 155 ? 8.875 -16.766 3.346 1 98.56 155 GLY B CA 1
ATOM 5604 C C . GLY B 1 155 ? 9.57 -15.461 3.67 1 98.56 155 GLY B C 1
ATOM 5605 O O . GLY B 1 155 ? 10.797 -15.422 3.805 1 98.56 155 GLY B O 1
ATOM 5606 N N . PRO B 1 156 ? 8.859 -14.414 3.74 1 98.94 156 PRO B N 1
ATOM 5607 C CA . PRO B 1 156 ? 9.453 -13.102 3.982 1 98.94 156 PRO B CA 1
ATOM 5608 C C . PRO B 1 156 ? 9.812 -12.875 5.449 1 98.94 156 PRO B C 1
ATOM 5610 O O . PRO B 1 156 ? 9.094 -13.32 6.344 1 98.94 156 PRO B O 1
ATOM 5613 N N . VAL B 1 157 ? 10.938 -12.203 5.672 1 98.94 157 VAL B N 1
ATOM 5614 C CA . VAL B 1 157 ? 11.375 -11.766 6.992 1 98.94 157 VAL B CA 1
ATOM 5615 C C . VAL B 1 157 ? 11.578 -10.258 6.992 1 98.94 157 VAL B C 1
ATOM 5617 O O . VAL B 1 157 ? 12.102 -9.688 6.027 1 98.94 157 VAL B O 1
ATOM 5620 N N . HIS B 1 158 ? 11.094 -9.594 8.023 1 98.94 158 HIS B N 1
ATOM 5621 C CA . HIS B 1 158 ? 11.188 -8.148 8.164 1 98.94 158 HIS B CA 1
ATOM 5622 C C . HIS B 1 158 ? 12.141 -7.762 9.289 1 98.94 158 HIS B C 1
ATOM 5624 O O . HIS B 1 158 ? 12.031 -8.281 10.406 1 98.94 158 HIS B O 1
ATOM 5630 N N . ILE B 1 159 ? 13.125 -6.91 8.984 1 98.94 159 ILE B N 1
ATOM 5631 C CA . ILE B 1 159 ? 14.023 -6.344 9.977 1 98.94 159 ILE B CA 1
ATOM 5632 C C . ILE B 1 159 ? 13.797 -4.84 10.094 1 98.94 159 ILE B C 1
ATOM 5634 O O . ILE B 1 159 ? 14.062 -4.094 9.148 1 98.94 159 ILE B O 1
ATOM 5638 N N . ASP B 1 160 ? 13.297 -4.414 11.203 1 98.88 160 ASP B N 1
ATOM 5639 C CA . ASP B 1 160 ? 13.078 -3 11.477 1 98.88 160 ASP B CA 1
ATOM 5640 C C . ASP B 1 160 ? 14.242 -2.398 12.266 1 98.88 160 ASP B C 1
ATOM 5642 O O . ASP B 1 160 ? 14.539 -2.836 13.375 1 98.88 160 ASP B O 1
ATOM 5646 N N . VAL B 1 161 ? 14.898 -1.371 11.68 1 98.88 161 VAL B N 1
ATOM 5647 C CA . VAL B 1 161 ? 16.172 -0.899 12.219 1 98.88 161 VAL B CA 1
ATOM 5648 C C . VAL B 1 161 ? 16.031 0.557 12.656 1 98.88 161 VAL B C 1
ATOM 5650 O O . VAL B 1 161 ? 16.031 1.466 11.82 1 98.88 161 VAL B O 1
ATOM 5653 N N . PRO B 1 162 ? 16 0.846 13.938 1 98.56 162 PRO B N 1
ATOM 5654 C CA . PRO B 1 162 ? 15.984 2.225 14.43 1 98.56 162 PRO B CA 1
ATOM 5655 C C . PRO B 1 162 ? 17.188 3.037 13.953 1 98.56 162 PRO B C 1
ATOM 5657 O O . PRO B 1 162 ? 18.297 2.498 13.828 1 98.56 162 PRO B O 1
ATOM 5660 N N . LYS B 1 163 ? 16.953 4.281 13.836 1 97.25 163 LYS B N 1
ATOM 5661 C CA . LYS B 1 163 ? 17.938 5.195 13.266 1 97.25 163 LYS B CA 1
ATOM 5662 C C . LYS B 1 163 ? 19.219 5.219 14.109 1 97.25 163 LYS B C 1
ATOM 5664 O O . LYS B 1 163 ? 20.312 5.328 13.57 1 97.25 163 LYS B O 1
ATOM 5669 N N . ASP B 1 164 ? 19.125 5.16 15.406 1 96.94 164 ASP B N 1
ATOM 5670 C CA . ASP B 1 164 ? 20.281 5.199 16.281 1 96.94 164 ASP B CA 1
ATOM 5671 C C . ASP B 1 164 ? 21.094 3.916 16.172 1 96.94 164 ASP B C 1
ATOM 5673 O O . ASP B 1 164 ? 22.328 3.943 16.266 1 96.94 164 ASP B O 1
ATOM 5677 N N . VAL B 1 165 ? 20.453 2.762 15.875 1 98.31 165 VAL B N 1
ATOM 5678 C CA . VAL B 1 165 ? 21.172 1.502 15.703 1 98.31 165 VAL B CA 1
ATOM 5679 C C . VAL B 1 165 ? 21.938 1.521 14.391 1 98.31 165 VAL B C 1
ATOM 5681 O O . VAL B 1 165 ? 23.094 1.077 14.328 1 98.31 165 VAL B O 1
ATOM 5684 N N . SER B 1 166 ? 21.375 2.018 13.344 1 98.12 166 SER B N 1
ATOM 5685 C CA . SER B 1 166 ? 22.047 2.074 12.047 1 98.12 166 SER B CA 1
ATOM 5686 C C . SER B 1 166 ? 23.266 2.984 12.102 1 98.12 166 SER B C 1
ATOM 5688 O O . SER B 1 166 ? 24.188 2.83 11.305 1 98.12 166 SER B O 1
ATOM 5690 N N . ALA B 1 167 ? 23.328 3.941 13.078 1 97.38 167 ALA B N 1
ATOM 5691 C CA . ALA B 1 167 ? 24.422 4.91 13.18 1 97.38 167 ALA B CA 1
ATOM 5692 C C . ALA B 1 167 ? 25.484 4.438 14.164 1 97.38 167 ALA B C 1
ATOM 5694 O O . ALA B 1 167 ? 26.625 4.887 14.109 1 97.38 167 ALA B O 1
ATOM 5695 N N . THR B 1 168 ? 25.172 3.51 15.031 1 98 168 THR B N 1
ATOM 5696 C CA . THR B 1 168 ? 26.031 3.082 16.125 1 98 168 THR B CA 1
ATOM 5697 C C . THR B 1 168 ? 27.094 2.105 15.625 1 98 168 THR B C 1
ATOM 5699 O O . THR B 1 168 ? 26.812 1.235 14.805 1 98 168 THR B O 1
ATOM 5702 N N . LEU B 1 169 ? 28.344 2.225 16.188 1 98.12 169 LEU B N 1
ATOM 5703 C CA . LEU B 1 169 ? 29.406 1.289 15.883 1 98.12 169 LEU B CA 1
ATOM 5704 C C . LEU B 1 169 ? 29.344 0.059 16.781 1 98.12 169 LEU B C 1
ATOM 5706 O O . LEU B 1 169 ? 29.016 0.17 17.969 1 98.12 169 LEU B O 1
ATOM 5710 N N . GLY B 1 170 ? 29.516 -1.125 16.188 1 97.75 170 GLY B N 1
ATOM 5711 C CA . GLY B 1 170 ? 29.578 -2.383 16.922 1 97.75 170 GLY B CA 1
ATOM 5712 C C . GLY B 1 170 ? 30.547 -3.379 16.297 1 97.75 170 GLY B C 1
ATOM 5713 O O . GLY B 1 170 ? 31.031 -3.166 15.188 1 97.75 170 GLY B O 1
ATOM 5714 N N . LEU B 1 171 ? 30.781 -4.395 17.094 1 97.19 171 LEU B N 1
ATOM 5715 C CA . LEU B 1 171 ? 31.672 -5.438 16.609 1 97.19 171 LEU B CA 1
ATOM 5716 C C . LEU B 1 171 ? 31.031 -6.238 15.492 1 97.19 171 LEU B C 1
ATOM 5718 O O . LEU B 1 171 ? 29.875 -6.629 15.586 1 97.19 171 LEU B O 1
ATOM 5722 N N . TRP B 1 172 ? 31.797 -6.438 14.422 1 96.81 172 TRP B N 1
ATOM 5723 C CA . TRP B 1 172 ? 31.297 -7.176 13.266 1 96.81 172 TRP B CA 1
ATOM 5724 C C . TRP B 1 172 ? 31.797 -8.617 13.289 1 96.81 172 TRP B C 1
ATOM 5726 O O . TRP B 1 172 ? 33 -8.883 13.188 1 96.81 172 TRP B O 1
ATOM 5736 N N . GLU B 1 173 ? 30.969 -9.484 13.555 1 94.69 173 GLU B N 1
ATOM 5737 C CA . GLU B 1 173 ? 31.172 -10.93 13.445 1 94.69 173 GLU B CA 1
ATOM 5738 C C . GLU B 1 173 ? 29.984 -11.602 12.758 1 94.69 173 GLU B C 1
ATOM 5740 O O . GLU B 1 173 ? 28.922 -11.758 13.359 1 94.69 173 GLU B O 1
ATOM 5745 N N . TYR B 1 174 ? 30.219 -12.023 11.508 1 94.06 174 TYR B N 1
ATOM 5746 C CA . TYR B 1 174 ? 29.156 -12.633 10.703 1 94.06 174 TYR B CA 1
ATOM 5747 C C . TYR B 1 174 ? 29.422 -14.117 10.492 1 94.06 174 TYR B C 1
ATOM 5749 O O . TYR B 1 174 ? 30.266 -14.5 9.672 1 94.06 174 TYR B O 1
ATOM 5757 N N . SER B 1 175 ? 28.781 -14.922 11.156 1 89.75 175 SER B N 1
ATOM 5758 C CA . SER B 1 175 ? 29.031 -16.359 11.164 1 89.75 175 SER B CA 1
ATOM 5759 C C . SER B 1 175 ? 28.734 -16.984 9.805 1 89.75 175 SER B C 1
ATOM 5761 O O . SER B 1 175 ? 27.844 -16.531 9.086 1 89.75 175 SER B O 1
ATOM 5763 N N . LYS B 1 176 ? 29.438 -17.953 9.477 1 87.25 176 LYS B N 1
ATOM 5764 C CA . LYS B 1 176 ? 29.188 -18.688 8.242 1 87.25 176 LYS B CA 1
ATOM 5765 C C . LYS B 1 176 ? 28.016 -19.656 8.406 1 87.25 176 LYS B C 1
ATOM 5767 O O . LYS B 1 176 ? 27.266 -19.906 7.461 1 87.25 176 LYS B O 1
ATOM 5772 N N . GLU B 1 177 ? 27.906 -20.172 9.688 1 84.94 177 GLU B N 1
ATOM 5773 C CA . GLU B 1 177 ? 26.828 -21.109 9.969 1 84.94 177 GLU B CA 1
ATOM 5774 C C . GLU B 1 177 ? 25.969 -20.609 11.133 1 84.94 177 GLU B C 1
ATOM 5776 O O . GLU B 1 177 ? 26.422 -19.828 11.961 1 84.94 177 GLU B O 1
ATOM 5781 N N . ILE B 1 178 ? 24.641 -20.984 10.883 1 83.5 178 ILE B N 1
ATOM 5782 C CA . ILE B 1 178 ? 23.75 -20.594 11.977 1 83.5 178 ILE B CA 1
ATOM 5783 C C . ILE B 1 178 ? 22.859 -21.766 12.359 1 83.5 178 ILE B C 1
ATOM 5785 O O . ILE B 1 178 ? 22.469 -22.562 11.5 1 83.5 178 ILE B O 1
ATOM 5789 N N . SER B 1 179 ? 22.797 -21.953 13.68 1 82.81 179 SER B N 1
ATOM 5790 C CA . SER B 1 179 ? 21.844 -22.922 14.219 1 82.81 179 SER B CA 1
ATOM 5791 C C . SER B 1 179 ? 20.953 -22.266 15.273 1 82.81 179 SER B C 1
ATOM 5793 O O . SER B 1 179 ? 21.438 -21.672 16.234 1 82.81 179 SER B O 1
ATOM 5795 N N . MET B 1 180 ? 19.641 -22.391 14.875 1 87.38 180 MET B N 1
ATOM 5796 C CA . MET B 1 180 ? 18.656 -21.844 15.812 1 87.38 180 MET B CA 1
ATOM 5797 C C . MET B 1 180 ? 18.031 -22.953 16.641 1 87.38 180 MET B C 1
ATOM 5799 O O . MET B 1 180 ? 17.672 -24 16.109 1 87.38 180 MET B O 1
ATOM 5803 N N . LYS B 1 181 ? 17.922 -22.75 17.906 1 81.56 181 LYS B N 1
ATOM 5804 C CA . LYS B 1 181 ? 17.438 -23.766 18.844 1 81.56 181 LYS B CA 1
ATOM 5805 C C . LYS B 1 181 ? 15.969 -24.109 18.562 1 81.56 181 LYS B C 1
ATOM 5807 O O . LYS B 1 181 ? 15.57 -25.266 18.656 1 81.56 181 LYS B O 1
ATOM 5812 N N . THR B 1 182 ? 15.188 -23.172 18.156 1 84.69 182 THR B N 1
ATOM 5813 C CA . THR B 1 182 ? 13.742 -23.375 18.109 1 84.69 182 THR B CA 1
ATOM 5814 C C . THR B 1 182 ? 13.273 -23.531 16.656 1 84.69 182 THR B C 1
ATOM 5816 O O . THR B 1 182 ? 12.094 -23.781 16.406 1 84.69 182 THR B O 1
ATOM 5819 N N . TYR B 1 183 ? 14.078 -23.438 15.75 1 89.12 183 TYR B N 1
ATOM 5820 C CA . TYR B 1 183 ? 13.727 -23.531 14.336 1 89.12 183 TYR B CA 1
ATOM 5821 C C . TYR B 1 183 ? 14.609 -24.547 13.633 1 89.12 183 TYR B C 1
ATOM 5823 O O . TYR B 1 183 ? 15.734 -24.234 13.227 1 89.12 183 TYR B O 1
ATOM 5831 N N . LYS B 1 184 ? 14.094 -25.766 13.469 1 89.56 184 LYS B N 1
ATOM 5832 C CA . LYS B 1 184 ? 14.82 -26.875 12.859 1 89.56 184 LYS B CA 1
ATOM 5833 C C . LYS B 1 184 ? 13.953 -27.609 11.852 1 89.56 184 LYS B C 1
ATOM 5835 O O . LYS B 1 184 ? 13.359 -28.641 12.172 1 89.56 184 LYS B O 1
ATOM 5840 N N . PRO B 1 185 ? 13.953 -27.172 10.602 1 90.69 185 PRO B N 1
ATOM 5841 C CA . PRO B 1 185 ? 13.156 -27.844 9.57 1 90.69 185 PRO B CA 1
ATOM 5842 C C . PRO B 1 185 ? 13.609 -29.281 9.328 1 90.69 185 PRO B C 1
ATOM 5844 O O . PRO B 1 185 ? 14.805 -29.578 9.391 1 90.69 185 PRO B O 1
ATOM 5847 N N . VAL B 1 186 ? 12.672 -30.141 9.055 1 90.94 186 VAL B N 1
ATOM 5848 C CA . VAL B 1 186 ? 12.938 -31.547 8.734 1 90.94 186 VAL B CA 1
ATOM 5849 C C . VAL B 1 186 ? 13.086 -31.703 7.227 1 90.94 186 VAL B C 1
ATOM 5851 O O . VAL B 1 186 ? 12.148 -31.438 6.473 1 90.94 186 VAL B O 1
ATOM 5854 N N . TYR B 1 187 ? 14.172 -32.219 6.801 1 93.75 187 TYR B N 1
ATOM 5855 C CA . TYR B 1 187 ? 14.414 -32.344 5.367 1 93.75 187 TYR B CA 1
ATOM 5856 C C . TYR B 1 187 ? 14.312 -33.781 4.902 1 93.75 187 TYR B C 1
ATOM 5858 O O . TYR B 1 187 ? 13.82 -34.062 3.807 1 93.75 187 TYR B O 1
ATOM 5866 N N . LYS B 1 188 ? 14.664 -34.688 5.715 1 95.06 188 LYS B N 1
ATOM 5867 C CA . LYS B 1 188 ? 14.617 -36.094 5.34 1 95.06 188 LYS B CA 1
ATOM 5868 C C . LYS B 1 188 ? 13.289 -36.75 5.762 1 95.06 188 LYS B C 1
ATOM 5870 O O . LYS B 1 188 ? 12.914 -36.656 6.934 1 95.06 188 LYS B O 1
ATOM 5875 N N . GLY B 1 189 ? 12.602 -37.344 4.902 1 95.5 189 GLY B N 1
ATOM 5876 C CA . GLY B 1 189 ? 11.367 -38.062 5.219 1 95.5 189 GLY B CA 1
ATOM 5877 C C . GLY B 1 189 ? 11.594 -39.344 5.965 1 95.5 189 GLY B C 1
ATOM 5878 O O . GLY B 1 189 ? 12.703 -39.906 5.965 1 95.5 189 GLY B O 1
ATOM 5879 N N . ASN B 1 190 ? 10.555 -39.781 6.574 1 96.69 190 ASN B N 1
ATOM 5880 C CA . ASN B 1 190 ? 10.602 -41.062 7.254 1 96.69 190 ASN B CA 1
ATOM 5881 C C . ASN B 1 190 ? 10.664 -42.219 6.262 1 96.69 190 ASN B C 1
ATOM 5883 O O . ASN B 1 190 ? 9.734 -42.438 5.48 1 96.69 190 ASN B O 1
ATOM 5887 N N . SER B 1 191 ? 11.68 -43.062 6.398 1 96.75 191 SER B N 1
ATOM 5888 C CA . SER B 1 191 ? 11.938 -44.094 5.43 1 96.75 191 SER B CA 1
ATOM 5889 C C . SER B 1 191 ? 10.828 -45.156 5.445 1 96.75 191 SER B C 1
ATOM 5891 O O . SER B 1 191 ? 10.492 -45.719 4.41 1 96.75 191 SER B O 1
ATOM 5893 N N . LYS B 1 192 ? 10.312 -45.438 6.574 1 96.88 192 LYS B N 1
ATOM 5894 C CA . LYS B 1 192 ? 9.227 -46.438 6.672 1 96.88 192 LYS B CA 1
ATOM 5895 C C . LYS B 1 192 ? 7.98 -45.938 5.941 1 96.88 192 LYS B C 1
ATOM 5897 O O . LYS B 1 192 ? 7.301 -46.719 5.273 1 96.88 192 LYS B O 1
ATOM 5902 N N . GLN B 1 193 ? 7.758 -44.656 6.102 1 96.75 193 GLN B N 1
ATOM 5903 C CA . GLN B 1 193 ? 6.613 -44.062 5.414 1 96.75 193 GLN B CA 1
ATOM 5904 C C . GLN B 1 193 ? 6.824 -44.062 3.904 1 96.75 193 GLN B C 1
ATOM 5906 O O . GLN B 1 193 ? 5.879 -44.25 3.139 1 96.75 193 GLN B O 1
ATOM 5911 N N . ILE B 1 194 ? 8.031 -43.875 3.49 1 97.62 194 ILE B N 1
ATOM 5912 C CA . ILE B 1 194 ? 8.352 -43.844 2.068 1 97.62 194 ILE B CA 1
ATOM 5913 C C . ILE B 1 194 ? 8.211 -45.219 1.471 1 97.62 194 ILE B C 1
ATOM 5915 O O . ILE B 1 194 ? 7.738 -45.375 0.342 1 97.62 194 ILE B O 1
ATOM 5919 N N . LYS B 1 195 ? 8.578 -46.188 2.246 1 96.56 195 LYS B N 1
ATOM 5920 C CA . LYS B 1 195 ? 8.391 -47.594 1.799 1 96.56 195 LYS B CA 1
ATOM 5921 C C . LYS B 1 195 ? 6.91 -47.906 1.642 1 96.56 195 LYS B C 1
ATOM 5923 O O . LYS B 1 195 ? 6.512 -48.562 0.669 1 96.56 195 LYS B O 1
ATOM 5928 N N . LYS B 1 196 ? 6.203 -47.531 2.627 1 96.88 196 LYS B N 1
ATOM 5929 C CA . LYS B 1 196 ? 4.758 -47.719 2.537 1 96.88 196 LYS B CA 1
ATOM 5930 C C . LYS B 1 196 ? 4.184 -46.969 1.33 1 96.88 196 LYS B C 1
ATOM 5932 O O . LYS B 1 196 ? 3.291 -47.5 0.653 1 96.88 196 LYS B O 1
ATOM 5937 N N . PHE B 1 197 ? 4.645 -45.812 1.123 1 97.31 197 PHE B N 1
ATOM 5938 C CA . PHE B 1 197 ? 4.27 -45 -0.038 1 97.31 197 PHE B CA 1
ATOM 5939 C C . PHE B 1 197 ? 4.527 -45.781 -1.329 1 97.31 197 PHE B C 1
ATOM 5941 O O . PHE B 1 197 ? 3.676 -45.812 -2.219 1 97.31 197 PHE B O 1
ATOM 5948 N N . ALA B 1 198 ? 5.633 -46.406 -1.431 1 96.88 198 ALA B N 1
ATOM 5949 C CA . ALA B 1 198 ? 5.973 -47.219 -2.602 1 96.88 198 ALA B CA 1
ATOM 5950 C C . ALA B 1 198 ? 4.984 -48.375 -2.781 1 96.88 198 ALA B C 1
ATOM 5952 O O . ALA B 1 198 ? 4.582 -48.688 -3.906 1 96.88 198 ALA B O 1
ATOM 5953 N N . GLU B 1 199 ? 4.582 -49 -1.696 1 95.81 199 GLU B N 1
ATOM 5954 C CA . GLU B 1 199 ? 3.625 -50.094 -1.738 1 95.81 199 GLU B CA 1
ATOM 5955 C C . GLU B 1 199 ? 2.256 -49.625 -2.215 1 95.81 199 GLU B C 1
ATOM 5957 O O . GLU B 1 199 ? 1.588 -50.312 -2.988 1 95.81 199 GLU B O 1
ATOM 5962 N N . LEU B 1 200 ? 1.897 -48.469 -1.777 1 96.88 200 LEU B N 1
ATOM 5963 C CA . LEU B 1 200 ? 0.616 -47.875 -2.17 1 96.88 200 LEU B CA 1
ATOM 5964 C C . LEU B 1 200 ? 0.566 -47.656 -3.676 1 96.88 200 LEU B C 1
ATOM 5966 O O . LEU B 1 200 ? -0.471 -47.875 -4.309 1 96.88 200 LEU B O 1
ATOM 5970 N N . LEU B 1 201 ? 1.646 -47.219 -4.262 1 96.88 201 LEU B N 1
ATOM 5971 C CA . LEU B 1 201 ? 1.707 -46.969 -5.699 1 96.88 201 LEU B CA 1
ATOM 5972 C C . LEU B 1 201 ? 1.506 -48.25 -6.492 1 96.88 201 LEU B C 1
ATOM 5974 O O . LEU B 1 201 ? 0.885 -48.25 -7.555 1 96.88 201 LEU B O 1
ATOM 5978 N N . LYS B 1 202 ? 1.942 -49.312 -5.949 1 93.62 202 LYS B N 1
ATOM 5979 C CA . LYS B 1 202 ? 1.848 -50.594 -6.621 1 93.62 202 LYS B CA 1
ATOM 5980 C C . LYS B 1 202 ? 0.416 -51.125 -6.598 1 93.62 202 LYS B C 1
ATOM 5982 O O . LYS B 1 202 ? -0.015 -51.812 -7.535 1 93.62 202 LYS B O 1
ATOM 5987 N N . GLU B 1 203 ? -0.28 -50.781 -5.578 1 94.88 203 GLU B N 1
ATOM 5988 C CA . GLU B 1 203 ? -1.616 -51.344 -5.367 1 94.88 203 GLU B CA 1
ATOM 5989 C C . GLU B 1 203 ? -2.682 -50.469 -6.02 1 94.88 203 GLU B C 1
ATOM 5991 O O . GLU B 1 203 ? -3.811 -50.906 -6.238 1 94.88 203 GLU B O 1
ATOM 5996 N N . ALA B 1 204 ? -2.344 -49.281 -6.387 1 97 204 ALA B N 1
ATOM 5997 C CA . ALA B 1 204 ? -3.311 -48.312 -6.895 1 97 204 ALA B CA 1
ATOM 5998 C C . ALA B 1 204 ? -3.77 -48.688 -8.305 1 97 204 ALA B C 1
ATOM 6000 O O . ALA B 1 204 ? -3 -49.25 -9.086 1 97 204 ALA B O 1
ATOM 6001 N N . LYS B 1 205 ? -5.004 -48.344 -8.633 1 97.56 205 LYS B N 1
ATOM 6002 C CA . LYS B 1 205 ? -5.559 -48.562 -9.969 1 97.56 205 LYS B CA 1
ATOM 6003 C C . LYS B 1 205 ? -5.668 -47.219 -10.727 1 97.56 205 LYS B C 1
ATOM 6005 O O . LYS B 1 205 ? -5.52 -47.188 -11.953 1 97.56 205 LYS B O 1
ATOM 6010 N N . ARG B 1 206 ? -5.953 -46.156 -9.984 1 98.5 206 ARG B N 1
ATOM 6011 C CA . ARG B 1 206 ? -6.102 -44.844 -10.562 1 98.5 206 ARG B CA 1
ATOM 6012 C C . ARG B 1 206 ? -5.297 -43.812 -9.773 1 98.5 206 ARG B C 1
ATOM 6014 O O . ARG B 1 206 ? -5.855 -42.844 -9.25 1 98.5 206 ARG B O 1
ATOM 6021 N N . PRO B 1 207 ? -3.967 -43.969 -9.711 1 98.56 207 PRO B N 1
ATOM 6022 C CA . PRO B 1 207 ? -3.139 -43.031 -8.969 1 98.56 207 PRO B CA 1
ATOM 6023 C C . PRO B 1 207 ? -3.004 -41.688 -9.68 1 98.56 207 PRO B C 1
ATOM 6025 O O . PRO B 1 207 ? -3.131 -41.594 -10.906 1 98.56 207 PRO B O 1
ATOM 6028 N N . LEU B 1 208 ? -2.779 -40.656 -8.93 1 98.81 208 LEU B N 1
ATOM 6029 C CA . LEU B 1 208 ? -2.635 -39.312 -9.461 1 98.81 208 LEU B CA 1
ATOM 6030 C C . LEU B 1 208 ? -1.66 -38.5 -8.609 1 98.81 208 LEU B C 1
ATOM 6032 O O . LEU B 1 208 ? -1.773 -38.469 -7.383 1 98.81 208 LEU B O 1
ATOM 6036 N N . PHE B 1 209 ? -0.658 -37.875 -9.227 1 98.75 209 PHE B N 1
ATOM 6037 C CA . PHE B 1 209 ? 0.185 -36.875 -8.555 1 98.75 209 PHE B CA 1
ATOM 6038 C C . PHE B 1 209 ? -0.453 -35.5 -8.602 1 98.75 209 PHE B C 1
ATOM 6040 O O . PHE B 1 209 ? -0.923 -35.062 -9.656 1 98.75 209 PHE B O 1
ATOM 6047 N N . TYR B 1 210 ? -0.55 -34.844 -7.473 1 98.62 210 TYR B N 1
ATOM 6048 C CA . TYR B 1 210 ? -1.006 -33.469 -7.285 1 98.62 210 TYR B CA 1
ATOM 6049 C C . TYR B 1 210 ? 0.152 -32.562 -6.895 1 98.62 210 TYR B C 1
ATOM 6051 O O . TYR B 1 210 ? 0.57 -32.531 -5.734 1 98.62 210 TYR B O 1
ATOM 6059 N N . LEU B 1 211 ? 0.66 -31.797 -7.867 1 98.75 211 LEU B N 1
ATOM 6060 C CA . LEU B 1 211 ? 1.91 -31.062 -7.715 1 98.75 211 LEU B CA 1
ATOM 6061 C C . LEU B 1 211 ? 1.643 -29.609 -7.328 1 98.75 211 LEU B C 1
ATOM 6063 O O . LEU B 1 211 ? 0.867 -28.922 -7.992 1 98.75 211 LEU B O 1
ATOM 6067 N N . GLY B 1 212 ? 2.314 -29.141 -6.238 1 98.31 212 GLY B N 1
ATOM 6068 C CA . GLY B 1 212 ? 2.186 -27.766 -5.773 1 98.31 212 GLY B CA 1
ATOM 6069 C C . GLY B 1 212 ? 3.453 -26.953 -5.957 1 98.31 212 GLY B C 1
ATOM 6070 O O . GLY B 1 212 ? 4.438 -27.453 -6.512 1 98.31 212 GLY B O 1
ATOM 6071 N N . GLY B 1 213 ? 3.377 -25.719 -5.5 1 97.69 213 GLY B N 1
ATOM 6072 C CA . GLY B 1 213 ? 4.5 -24.797 -5.652 1 97.69 213 GLY B CA 1
ATOM 6073 C C . GLY B 1 213 ? 5.75 -25.281 -4.938 1 97.69 213 GLY B C 1
ATOM 6074 O O . GLY B 1 213 ? 6.863 -24.875 -5.293 1 97.69 213 GLY B O 1
ATOM 6075 N N . GLY B 1 214 ? 5.59 -26.141 -3.994 1 97.88 214 GLY B N 1
ATOM 6076 C CA . GLY B 1 214 ? 6.738 -26.688 -3.289 1 97.88 214 GLY B CA 1
ATOM 6077 C C . GLY B 1 214 ? 7.68 -27.453 -4.191 1 97.88 214 GLY B C 1
ATOM 6078 O O . GLY B 1 214 ? 8.875 -27.578 -3.895 1 97.88 214 GLY B O 1
ATOM 6079 N N . CYS B 1 215 ? 7.168 -28.016 -5.316 1 98.25 215 CYS B N 1
ATOM 6080 C CA . CYS B 1 215 ? 7.996 -28.734 -6.273 1 98.25 215 CYS B CA 1
ATOM 6081 C C . CYS B 1 215 ? 9.047 -27.828 -6.891 1 98.25 215 CYS B C 1
ATOM 6083 O O . CYS B 1 215 ? 10.18 -28.25 -7.129 1 98.25 215 CYS B O 1
ATOM 6085 N N . ILE B 1 216 ? 8.617 -26.594 -7.117 1 97.81 216 ILE B N 1
ATOM 6086 C CA . ILE B 1 216 ? 9.508 -25.594 -7.707 1 97.81 216 ILE B CA 1
ATOM 6087 C C . ILE B 1 216 ? 10.469 -25.078 -6.641 1 97.81 216 ILE B C 1
ATOM 6089 O O . ILE B 1 216 ? 11.68 -25 -6.871 1 97.81 216 ILE B O 1
ATOM 6093 N N . SER B 1 217 ? 9.922 -24.812 -5.465 1 96.75 217 SER B N 1
ATOM 6094 C CA . SER B 1 217 ? 10.711 -24.25 -4.375 1 96.75 217 SER B CA 1
ATOM 6095 C C . SER B 1 217 ? 11.812 -25.203 -3.936 1 96.75 217 SER B C 1
ATOM 6097 O O . SER B 1 217 ? 12.898 -24.766 -3.539 1 96.75 217 SER B O 1
ATOM 6099 N N . SER B 1 218 ? 11.578 -26.484 -4.043 1 97.31 218 SER B N 1
ATOM 6100 C CA . SER B 1 218 ? 12.516 -27.516 -3.617 1 97.31 218 SER B CA 1
ATOM 6101 C C . SER B 1 218 ? 13.508 -27.859 -4.727 1 97.31 218 SER B C 1
ATOM 6103 O O . SER B 1 218 ? 14.398 -28.688 -4.543 1 97.31 218 SER B O 1
ATOM 6105 N N . ASN B 1 219 ? 13.359 -27.25 -5.898 1 97.25 219 ASN B N 1
ATOM 6106 C CA . ASN B 1 219 ? 14.156 -27.594 -7.07 1 97.25 219 ASN B CA 1
ATOM 6107 C C . ASN B 1 219 ? 14.078 -29.094 -7.375 1 97.25 219 ASN B C 1
ATOM 6109 O O . ASN B 1 219 ? 15.102 -29.719 -7.641 1 97.25 219 ASN B O 1
ATOM 6113 N N . ALA B 1 220 ? 12.891 -29.609 -7.344 1 97.81 220 ALA B N 1
ATOM 6114 C CA . ALA B 1 220 ? 12.711 -31.062 -7.434 1 97.81 220 ALA B CA 1
ATOM 6115 C C . ALA B 1 220 ? 12.141 -31.469 -8.789 1 97.81 220 ALA B C 1
ATOM 6117 O O . ALA B 1 220 ? 11.773 -32.625 -9 1 97.81 220 ALA B O 1
ATOM 6118 N N . SER B 1 221 ? 12.039 -30.562 -9.75 1 97.69 221 SER B N 1
ATOM 6119 C CA . SER B 1 221 ? 11.336 -30.812 -11 1 97.69 221 SER B CA 1
ATOM 6120 C C . SER B 1 221 ? 11.945 -32 -11.758 1 97.69 221 SER B C 1
ATOM 6122 O O . SER B 1 221 ? 11.219 -32.812 -12.336 1 97.69 221 SER B O 1
ATOM 6124 N N . GLU B 1 222 ? 13.266 -32.125 -11.734 1 97.31 222 GLU B N 1
ATOM 6125 C CA . GLU B 1 222 ? 13.922 -33.219 -12.43 1 97.31 222 GLU B CA 1
ATOM 6126 C C . GLU B 1 222 ? 13.555 -34.562 -11.797 1 97.31 222 GLU B C 1
ATOM 6128 O O . GLU B 1 222 ? 13.281 -35.531 -12.508 1 97.31 222 GLU B O 1
ATOM 6133 N N . GLN B 1 223 ? 13.562 -34.656 -10.492 1 97.44 223 GLN B N 1
ATOM 6134 C CA . GLN B 1 223 ? 13.188 -35.844 -9.781 1 97.44 223 GLN B CA 1
ATOM 6135 C C . GLN B 1 223 ? 11.734 -36.219 -10.047 1 97.44 223 GLN B C 1
ATOM 6137 O O . GLN B 1 223 ? 11.406 -37.406 -10.195 1 97.44 223 GLN B O 1
ATOM 6142 N N . ILE B 1 224 ? 10.922 -35.25 -10.125 1 98.56 224 ILE B N 1
ATOM 6143 C CA . ILE B 1 224 ? 9.5 -35.469 -10.367 1 98.56 224 ILE B CA 1
ATOM 6144 C C . ILE B 1 224 ? 9.297 -36 -11.781 1 98.56 224 ILE B C 1
ATOM 6146 O O . ILE B 1 224 ? 8.531 -36.938 -11.984 1 98.56 224 ILE B O 1
ATOM 6150 N N . ARG B 1 225 ? 9.969 -35.406 -12.742 1 98.38 225 ARG B N 1
ATOM 6151 C CA . ARG B 1 225 ? 9.867 -35.844 -14.125 1 98.38 225 ARG B CA 1
ATOM 6152 C C . ARG B 1 225 ? 10.344 -37.281 -14.281 1 98.38 225 ARG B C 1
ATOM 6154 O O . ARG B 1 225 ? 9.719 -38.094 -14.977 1 98.38 225 ARG B O 1
ATOM 6161 N N . GLU B 1 226 ? 11.43 -37.594 -13.594 1 97.88 226 GLU B N 1
ATOM 6162 C CA . GLU B 1 226 ? 11.945 -38.969 -13.625 1 97.88 226 GLU B CA 1
ATOM 6163 C C . GLU B 1 226 ? 10.961 -39.938 -13 1 97.88 226 GLU B C 1
ATOM 6165 O O . GLU B 1 226 ? 10.727 -41.031 -13.539 1 97.88 226 GLU B O 1
ATOM 6170 N N . LEU B 1 227 ? 10.414 -39.562 -11.906 1 97.75 227 LEU B N 1
ATOM 6171 C CA . LEU B 1 227 ? 9.461 -40.406 -11.195 1 97.75 227 LEU B CA 1
ATOM 6172 C C . LEU B 1 227 ? 8.227 -40.688 -12.055 1 97.75 227 LEU B C 1
ATOM 6174 O O . LEU B 1 227 ? 7.773 -41.844 -12.148 1 97.75 227 LEU B O 1
ATOM 6178 N N . ILE B 1 228 ? 7.688 -39.688 -12.656 1 97.69 228 ILE B N 1
ATOM 6179 C CA . ILE B 1 228 ? 6.48 -39.812 -13.469 1 97.69 228 ILE B CA 1
ATOM 6180 C C . ILE B 1 228 ? 6.773 -40.656 -14.719 1 97.69 228 ILE B C 1
ATOM 6182 O O . ILE B 1 228 ? 5.969 -41.5 -15.109 1 97.69 228 ILE B O 1
ATOM 6186 N N . LYS B 1 229 ? 7.918 -40.406 -15.305 1 96.25 229 LYS B N 1
ATOM 6187 C CA . LYS B 1 229 ? 8.32 -41.219 -16.453 1 96.25 229 LYS B CA 1
ATOM 6188 C C . LYS B 1 229 ? 8.453 -42.688 -16.094 1 96.25 229 LYS B C 1
ATOM 6190 O O . LYS B 1 229 ? 8.039 -43.562 -16.844 1 96.25 229 LYS B O 1
ATOM 6195 N N . PHE B 1 230 ? 9.031 -42.906 -14.945 1 96.62 230 PHE B N 1
ATOM 6196 C CA . PHE B 1 230 ? 9.289 -44.281 -14.484 1 96.62 230 PHE B CA 1
ATOM 6197 C C . PHE B 1 230 ? 7.988 -44.969 -14.117 1 96.62 230 PHE B C 1
ATOM 6199 O O . PHE B 1 230 ? 7.785 -46.156 -14.469 1 96.62 230 PHE B O 1
ATOM 6206 N N . THR B 1 231 ? 7.062 -44.344 -13.469 1 97.19 231 THR B N 1
ATOM 6207 C CA . THR B 1 231 ? 5.863 -44.969 -12.93 1 97.19 231 THR B CA 1
ATOM 6208 C C . THR B 1 231 ? 4.715 -44.875 -13.93 1 97.19 231 THR B C 1
ATOM 6210 O O . THR B 1 231 ? 3.727 -45.625 -13.812 1 97.19 231 THR B O 1
ATOM 6213 N N . LYS B 1 232 ? 4.773 -43.906 -14.828 1 97.5 232 LYS B N 1
ATOM 6214 C CA . LYS B 1 232 ? 3.738 -43.594 -15.82 1 97.5 232 LYS B CA 1
ATOM 6215 C C . LYS B 1 232 ? 2.439 -43.156 -15.148 1 97.5 232 LYS B C 1
ATOM 6217 O O . LYS B 1 232 ? 1.352 -43.406 -15.68 1 97.5 232 LYS B O 1
ATOM 6222 N N . ILE B 1 233 ? 2.529 -42.656 -13.945 1 98.31 233 ILE B N 1
ATOM 6223 C CA . ILE B 1 233 ? 1.373 -42.125 -13.219 1 98.31 233 ILE B CA 1
ATOM 6224 C C . ILE B 1 233 ? 1.087 -40.688 -13.672 1 98.31 233 ILE B C 1
ATOM 6226 O O . ILE B 1 233 ? 1.993 -39.875 -13.711 1 98.31 233 ILE B O 1
ATOM 6230 N N . PRO B 1 234 ? -0.222 -40.375 -14.039 1 98.56 234 PRO B N 1
ATOM 6231 C CA . PRO B 1 234 ? -0.553 -39 -14.453 1 98.56 234 PRO B CA 1
ATOM 6232 C C . PRO B 1 234 ? -0.418 -38 -13.32 1 98.56 234 PRO B C 1
ATOM 6234 O O . PRO B 1 234 ? -0.382 -38.375 -12.148 1 98.56 234 PRO B O 1
ATOM 6237 N N . ALA B 1 235 ? -0.316 -36.75 -13.703 1 98.75 235 ALA B N 1
ATOM 6238 C CA . ALA B 1 235 ? -0.142 -35.688 -12.719 1 98.75 235 ALA B CA 1
ATOM 6239 C C . ALA B 1 235 ? -0.962 -34.469 -13.086 1 98.75 235 ALA B C 1
ATOM 6241 O O . ALA B 1 235 ? -1.251 -34.219 -14.266 1 98.75 235 ALA B O 1
ATOM 6242 N N . VAL B 1 236 ? -1.387 -33.75 -12.094 1 98.56 236 VAL B N 1
ATOM 6243 C CA . VAL B 1 236 ? -1.983 -32.438 -12.25 1 98.56 236 VAL B CA 1
ATOM 6244 C C . VAL B 1 236 ? -1.118 -31.375 -11.539 1 98.56 236 VAL B C 1
ATOM 6246 O O . VAL B 1 236 ? -0.388 -31.703 -10.602 1 98.56 236 VAL B O 1
ATOM 6249 N N . GLU B 1 237 ? -1.175 -30.156 -12.047 1 98.56 237 GLU B N 1
ATOM 6250 C CA . GLU B 1 237 ? -0.4 -29.062 -11.461 1 98.56 237 GLU B CA 1
ATOM 6251 C C . GLU B 1 237 ? -1.313 -27.984 -10.891 1 98.56 237 GLU B C 1
ATOM 6253 O O . GLU B 1 237 ? -2.379 -27.703 -11.445 1 98.56 237 GLU B O 1
ATOM 6258 N N . THR B 1 238 ? -0.896 -27.453 -9.734 1 98.12 238 THR B N 1
ATOM 6259 C CA . THR B 1 238 ? -1.495 -26.188 -9.297 1 98.12 238 THR B CA 1
ATOM 6260 C C . THR B 1 238 ? -0.954 -25.016 -10.109 1 98.12 238 THR B C 1
ATOM 6262 O O . THR B 1 238 ? 0.007 -25.172 -10.867 1 98.12 238 THR B O 1
ATOM 6265 N N . LEU B 1 239 ? -1.558 -23.844 -9.93 1 98.31 239 LEU B N 1
ATOM 6266 C CA . LEU B 1 239 ? -1.096 -22.641 -10.594 1 98.31 239 LEU B CA 1
ATOM 6267 C C . LEU B 1 239 ? 0.379 -22.375 -10.297 1 98.31 239 LEU B C 1
ATOM 6269 O O . LEU B 1 239 ? 1.146 -22.047 -11.203 1 98.31 239 LEU B O 1
ATOM 6273 N N . MET B 1 240 ? 0.776 -22.641 -9.062 1 97.94 240 MET B N 1
ATOM 6274 C CA . MET B 1 240 ? 2.121 -22.297 -8.602 1 97.94 240 MET B CA 1
ATOM 6275 C C . MET B 1 240 ? 3.127 -23.359 -9.031 1 97.94 240 MET B C 1
ATOM 6277 O O . MET B 1 240 ? 4.336 -23.141 -8.961 1 97.94 240 MET B O 1
ATOM 6281 N N . ALA B 1 241 ? 2.66 -24.469 -9.594 1 98.38 241 ALA B N 1
ATOM 6282 C CA . ALA B 1 241 ? 3.543 -25.578 -9.969 1 98.38 241 ALA B CA 1
ATOM 6283 C C . ALA B 1 241 ? 3.723 -25.641 -11.484 1 98.38 241 ALA B C 1
ATOM 6285 O O . ALA B 1 241 ? 4.488 -26.469 -11.992 1 98.38 241 ALA B O 1
ATOM 6286 N N . LEU B 1 242 ? 3.055 -24.734 -12.211 1 98.5 242 LEU B N 1
ATOM 6287 C CA . LEU B 1 242 ? 3.15 -24.766 -13.664 1 98.5 242 LEU B CA 1
ATOM 6288 C C . LEU B 1 242 ? 4.605 -24.719 -14.117 1 98.5 242 LEU B C 1
ATOM 6290 O O . LEU B 1 242 ? 5.379 -23.875 -13.641 1 98.5 242 LEU B O 1
ATOM 6294 N N . GLY B 1 243 ? 4.977 -25.609 -14.992 1 98.25 243 GLY B N 1
ATOM 6295 C CA . GLY B 1 243 ? 6.34 -25.719 -15.492 1 98.25 243 GLY B CA 1
ATOM 6296 C C . GLY B 1 243 ? 7.137 -26.828 -14.844 1 98.25 243 GLY B C 1
ATOM 6297 O O . GLY B 1 243 ? 8.234 -27.156 -15.289 1 98.25 243 GLY B O 1
ATOM 6298 N N . THR B 1 244 ? 6.523 -27.469 -13.758 1 98.56 244 THR B N 1
ATOM 6299 C CA . THR B 1 244 ? 7.176 -28.641 -13.172 1 98.56 244 THR B CA 1
ATOM 6300 C C . THR B 1 244 ? 7.297 -29.75 -14.203 1 98.56 244 THR B C 1
ATOM 6302 O O . THR B 1 244 ? 8.367 -30.344 -14.375 1 98.56 244 THR B O 1
ATOM 6305 N N . LEU B 1 245 ? 6.184 -30.078 -14.852 1 98.5 245 LEU B N 1
ATOM 6306 C CA . LEU B 1 245 ? 6.199 -30.953 -16 1 98.5 245 LEU B CA 1
ATOM 6307 C C . LEU B 1 245 ? 6.188 -30.156 -17.297 1 98.5 245 LEU B C 1
ATOM 6309 O O . LEU B 1 245 ? 5.754 -29 -17.328 1 98.5 245 LEU B O 1
ATOM 6313 N N . ARG B 1 246 ? 6.676 -30.75 -18.328 1 98 246 ARG B N 1
ATOM 6314 C CA . ARG B 1 246 ? 6.539 -30.109 -19.641 1 98 246 ARG B CA 1
ATOM 6315 C C . ARG B 1 246 ? 5.086 -30.109 -20.094 1 98 246 ARG B C 1
ATOM 6317 O O . ARG B 1 246 ? 4.324 -31.031 -19.781 1 98 246 ARG B O 1
ATOM 6324 N N . SER B 1 247 ? 4.836 -29.156 -20.922 1 97.06 247 SER B N 1
ATOM 6325 C CA . SER B 1 247 ? 3.465 -29.016 -21.406 1 97.06 247 SER B CA 1
ATOM 6326 C C . SER B 1 247 ? 3.096 -30.141 -22.359 1 97.06 247 SER B C 1
ATOM 6328 O O . SER B 1 247 ? 1.918 -30.469 -22.516 1 97.06 247 SER B O 1
ATOM 6330 N N . ASP B 1 248 ? 4.102 -30.766 -22.953 1 96.75 248 ASP B N 1
ATOM 6331 C CA . ASP B 1 248 ? 3.844 -31.812 -23.938 1 96.75 248 ASP B CA 1
ATOM 6332 C C . ASP B 1 248 ? 4.031 -33.188 -23.328 1 96.75 248 ASP B C 1
ATOM 6334 O O . ASP B 1 248 ? 4.027 -34.188 -24.031 1 96.75 248 ASP B O 1
ATOM 6338 N N . ASP B 1 249 ? 4.281 -33.281 -22.031 1 97.75 249 ASP B N 1
ATOM 6339 C CA . ASP B 1 249 ? 4.336 -34.562 -21.344 1 97.75 249 ASP B CA 1
ATOM 6340 C C . ASP B 1 249 ? 2.973 -35.25 -21.359 1 97.75 249 ASP B C 1
ATOM 6342 O O . ASP B 1 249 ? 1.968 -34.656 -20.953 1 97.75 249 ASP B O 1
ATOM 6346 N N . VAL B 1 250 ? 2.918 -36.469 -21.812 1 96.62 250 VAL B N 1
ATOM 6347 C CA . VAL B 1 250 ? 1.666 -37.188 -22.016 1 96.62 250 VAL B CA 1
ATOM 6348 C C . VAL B 1 250 ? 0.994 -37.438 -20.672 1 96.62 250 VAL B C 1
ATOM 6350 O O . VAL B 1 250 ? -0.217 -37.688 -20.609 1 96.62 250 VAL B O 1
ATOM 6353 N N . PHE B 1 251 ? 1.734 -37.344 -19.578 1 97.81 251 PHE B N 1
ATOM 6354 C CA . PHE B 1 251 ? 1.19 -37.625 -18.25 1 97.81 251 PHE B CA 1
ATOM 6355 C C . PHE B 1 251 ? 0.77 -36.344 -17.562 1 97.81 251 PHE B C 1
ATOM 6357 O O . PHE B 1 251 ? 0.256 -36.375 -16.438 1 97.81 251 PHE B O 1
ATOM 6364 N N . ASN B 1 252 ? 0.999 -35.219 -18.156 1 98.38 252 ASN B N 1
ATOM 6365 C CA . ASN B 1 252 ? 0.588 -33.906 -17.625 1 98.38 252 ASN B CA 1
ATOM 6366 C C . ASN B 1 252 ? -0.854 -33.594 -18 1 98.38 252 ASN B C 1
ATOM 6368 O O . ASN B 1 252 ? -1.146 -33.281 -19.172 1 98.38 252 ASN B O 1
ATOM 6372 N N . LEU B 1 253 ? -1.714 -33.594 -17.016 1 98.38 253 LEU B N 1
ATOM 6373 C CA . LEU B 1 253 ? -3.125 -33.281 -17.25 1 98.38 253 LEU B CA 1
ATOM 6374 C C . LEU B 1 253 ? -3.402 -31.797 -17.156 1 98.38 253 LEU B C 1
ATOM 6376 O O . LEU B 1 253 ? -4.559 -31.375 -17.203 1 98.38 253 LEU B O 1
ATOM 6380 N N . LYS B 1 254 ? -2.373 -30.938 -16.891 1 97.44 254 LYS B N 1
ATOM 6381 C CA . LYS B 1 254 ? -2.434 -29.484 -16.828 1 97.44 254 LYS B CA 1
ATOM 6382 C C . LYS B 1 254 ? -2.963 -29.016 -15.484 1 97.44 254 LYS B C 1
ATOM 6384 O O . LYS B 1 254 ? -2.871 -29.734 -14.484 1 97.44 254 LYS B O 1
ATOM 6389 N N . MET B 1 255 ? -3.338 -27.75 -15.414 1 98.19 255 MET B N 1
ATOM 6390 C CA . MET B 1 255 ? -3.732 -27.109 -14.156 1 98.19 255 MET B CA 1
ATOM 6391 C C . MET B 1 255 ? -5.07 -27.656 -13.664 1 98.19 255 MET B C 1
ATOM 6393 O O . MET B 1 255 ? -5.977 -27.891 -14.469 1 98.19 255 MET B O 1
ATOM 6397 N N . ALA B 1 256 ? -5.199 -27.891 -12.391 1 97.56 256 ALA B N 1
ATOM 6398 C CA . ALA B 1 256 ? -6.449 -28.281 -11.742 1 97.56 256 ALA B CA 1
ATOM 6399 C C . ALA B 1 256 ? -7.074 -27.094 -11.008 1 97.56 256 ALA B C 1
ATOM 6401 O O . ALA B 1 256 ? -6.434 -26.047 -10.844 1 97.56 256 ALA B O 1
ATOM 6402 N N . GLY B 1 257 ? -8.344 -27.281 -10.609 1 96.62 257 GLY B N 1
ATOM 6403 C CA . GLY B 1 257 ? -8.961 -26.281 -9.758 1 96.62 257 GLY B CA 1
ATOM 6404 C C . GLY B 1 257 ? -10.117 -25.562 -10.438 1 96.62 257 GLY B C 1
ATOM 6405 O O . GLY B 1 257 ? -10.656 -26.031 -11.43 1 96.62 257 GLY B O 1
ATOM 6406 N N . MET B 1 258 ? -10.438 -24.391 -9.898 1 96.88 258 MET B N 1
ATOM 6407 C CA . MET B 1 258 ? -11.609 -23.609 -10.289 1 96.88 258 MET B CA 1
ATOM 6408 C C . MET B 1 258 ? -11.617 -23.344 -11.789 1 96.88 258 MET B C 1
ATOM 6410 O O . MET B 1 258 ? -12.68 -23.359 -12.422 1 96.88 258 MET B O 1
ATOM 6414 N N . HIS B 1 259 ? -10.438 -23.094 -12.305 1 97.31 259 HIS B N 1
ATOM 6415 C CA . HIS B 1 259 ? -10.305 -22.844 -13.734 1 97.31 259 HIS B CA 1
ATOM 6416 C C . HIS B 1 259 ? -9.414 -23.891 -14.398 1 97.31 259 HIS B C 1
ATOM 6418 O O . HIS B 1 259 ? -8.766 -23.609 -15.406 1 97.31 259 HIS B O 1
ATOM 6424 N N . GLY B 1 260 ? -9.344 -25.062 -13.82 1 97.19 260 GLY B N 1
ATOM 6425 C CA . GLY B 1 260 ? -8.516 -26.141 -14.32 1 97.19 260 GLY B CA 1
ATOM 6426 C C . GLY B 1 260 ? -9.141 -26.891 -15.484 1 97.19 260 GLY B C 1
ATOM 6427 O O . GLY B 1 260 ? -10.305 -26.656 -15.82 1 97.19 260 GLY B O 1
ATOM 6428 N N . SER B 1 261 ? -8.367 -27.734 -16.141 1 97.31 261 SER B N 1
ATOM 6429 C CA . SER B 1 261 ? -8.859 -28.547 -17.234 1 97.31 261 SER B CA 1
ATOM 6430 C C . SER B 1 261 ? -9.875 -29.594 -16.766 1 97.31 261 SER B C 1
ATOM 6432 O O . SER B 1 261 ? -9.852 -29.984 -15.594 1 97.31 261 SER B O 1
ATOM 6434 N N . TYR B 1 262 ? -10.695 -29.984 -17.656 1 97.5 262 TYR B N 1
ATOM 6435 C CA . TYR B 1 262 ? -11.695 -31 -17.344 1 97.5 262 TYR B CA 1
ATOM 6436 C C . TYR B 1 262 ? -11.039 -32.312 -16.906 1 97.5 262 TYR B C 1
ATOM 6438 O O . TYR B 1 262 ? -11.422 -32.906 -15.898 1 97.5 262 TYR B O 1
ATOM 6446 N N . ALA B 1 263 ? -10.039 -32.75 -17.641 1 98.12 263 ALA B N 1
ATOM 6447 C CA . ALA B 1 263 ? -9.352 -34 -17.344 1 98.12 263 ALA B CA 1
ATOM 6448 C C . ALA B 1 263 ? -8.703 -33.938 -15.961 1 98.12 263 ALA B C 1
ATOM 6450 O O . ALA B 1 263 ? -8.75 -34.906 -15.203 1 98.12 263 ALA B O 1
ATOM 6451 N N . ALA B 1 264 ? -8.117 -32.844 -15.656 1 98.44 264 ALA B N 1
ATOM 6452 C CA . ALA B 1 264 ? -7.449 -32.688 -14.367 1 98.44 264 ALA B CA 1
ATOM 6453 C C . ALA B 1 264 ? -8.445 -32.781 -13.211 1 98.44 264 ALA B C 1
ATOM 6455 O O . ALA B 1 264 ? -8.219 -33.5 -12.234 1 98.44 264 ALA B O 1
ATOM 6456 N N . ASN B 1 265 ? -9.523 -32.031 -13.312 1 98.19 265 ASN B N 1
ATOM 6457 C CA . ASN B 1 265 ? -10.523 -31.984 -12.25 1 98.19 265 ASN B CA 1
ATOM 6458 C C . ASN B 1 265 ? -11.219 -33.344 -12.086 1 98.19 265 ASN B C 1
ATOM 6460 O O . ASN B 1 265 ? -11.492 -33.75 -10.961 1 98.19 265 ASN B O 1
ATOM 6464 N N . MET B 1 266 ? -11.484 -34.031 -13.203 1 98.06 266 MET B N 1
ATOM 6465 C CA . MET B 1 266 ? -12.086 -35.344 -13.141 1 98.06 266 MET B CA 1
ATOM 6466 C C . MET B 1 266 ? -11.117 -36.344 -12.531 1 98.06 266 MET B C 1
ATOM 6468 O O . MET B 1 266 ? -11.523 -37.219 -11.758 1 98.06 266 MET B O 1
ATOM 6472 N N . ALA B 1 267 ? -9.891 -36.219 -12.906 1 98.56 267 ALA B N 1
ATOM 6473 C CA . ALA B 1 267 ? -8.875 -37.125 -12.344 1 98.56 267 ALA B CA 1
ATOM 6474 C C . ALA B 1 267 ? -8.82 -36.969 -10.82 1 98.56 267 ALA B C 1
ATOM 6476 O O . ALA B 1 267 ? -8.742 -38 -10.109 1 98.56 267 ALA B O 1
ATOM 6477 N N . LEU B 1 268 ? -8.875 -35.781 -10.312 1 98.19 268 LEU B N 1
ATOM 6478 C CA . LEU B 1 268 ? -8.852 -35.531 -8.875 1 98.19 268 LEU B CA 1
ATOM 6479 C C . LEU B 1 268 ? -10.062 -36.156 -8.203 1 98.19 268 LEU B C 1
ATOM 6481 O O . LEU B 1 268 ? -9.969 -36.656 -7.07 1 98.19 268 LEU B O 1
ATOM 6485 N N . SER B 1 269 ? -11.141 -36.188 -8.883 1 97.75 269 SER B N 1
ATOM 6486 C CA . SER B 1 269 ? -12.398 -36.656 -8.312 1 97.75 269 SER B CA 1
ATOM 6487 C C . SER B 1 269 ? -12.477 -38.156 -8.32 1 97.75 269 SER B C 1
ATOM 6489 O O . SER B 1 269 ? -13.164 -38.75 -7.484 1 97.75 269 SER B O 1
ATOM 6491 N N . GLU B 1 270 ? -11.727 -38.844 -9.234 1 98.19 270 GLU B N 1
ATOM 6492 C CA . GLU B 1 270 ? -11.961 -40.25 -9.461 1 98.19 270 GLU B CA 1
ATOM 6493 C C . GLU B 1 270 ? -10.75 -41.094 -9.047 1 98.19 270 GLU B C 1
ATOM 6495 O O . GLU B 1 270 ? -10.812 -42.312 -9.008 1 98.19 270 GLU B O 1
ATOM 6500 N N . CYS B 1 271 ? -9.672 -40.5 -8.734 1 98.56 271 CYS B N 1
ATOM 6501 C CA . CYS B 1 271 ? -8.477 -41.25 -8.367 1 98.56 271 CYS B CA 1
ATOM 6502 C C . CYS B 1 271 ? -8.711 -42.062 -7.105 1 98.56 271 CYS B C 1
ATOM 6504 O O . CYS B 1 271 ? -9.562 -41.719 -6.281 1 98.56 271 CYS B O 1
ATOM 6506 N N . ASP B 1 272 ? -7.965 -43.156 -6.98 1 98.56 272 ASP B N 1
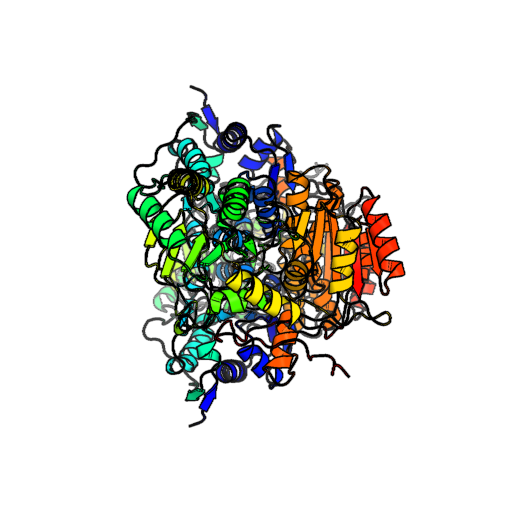ATOM 6507 C CA . ASP B 1 272 ? -8.062 -44 -5.785 1 98.56 272 ASP B CA 1
ATOM 6508 C C . ASP B 1 272 ? -6.844 -43.812 -4.883 1 98.56 272 ASP B C 1
ATOM 6510 O O . ASP B 1 272 ? -6.84 -44.25 -3.732 1 98.56 272 ASP B O 1
ATOM 6514 N N . LEU B 1 273 ? -5.805 -43.156 -5.371 1 98.69 273 LEU B N 1
ATOM 6515 C CA . LEU B 1 273 ? -4.629 -42.719 -4.629 1 98.69 273 LEU B CA 1
ATOM 6516 C C . LEU B 1 273 ? -4.207 -41.312 -5.066 1 98.69 273 LEU B C 1
ATOM 6518 O O . LEU B 1 273 ? -3.904 -41.094 -6.242 1 98.69 273 LEU B O 1
ATOM 6522 N N . LEU B 1 274 ? -4.27 -40.375 -4.188 1 98.75 274 LEU B N 1
ATOM 6523 C CA . LEU B 1 274 ? -3.816 -39.031 -4.445 1 98.75 274 LEU B CA 1
ATOM 6524 C C . LEU B 1 274 ? -2.506 -38.719 -3.717 1 98.75 274 LEU B C 1
ATOM 6526 O O . LEU B 1 274 ? -2.439 -38.812 -2.488 1 98.75 274 LEU B O 1
ATOM 6530 N N . VAL B 1 275 ? -1.492 -38.438 -4.484 1 98.69 275 VAL B N 1
ATOM 6531 C CA . VAL B 1 275 ? -0.191 -38.094 -3.922 1 98.69 275 VAL B CA 1
ATOM 6532 C C . VAL B 1 275 ? 0.045 -36.594 -4.051 1 98.69 275 VAL B C 1
ATOM 6534 O O . VAL B 1 275 ? 0.471 -36.094 -5.105 1 98.69 275 VAL B O 1
ATOM 6537 N N . SER B 1 276 ? -0.15 -35.875 -2.957 1 98.44 276 SER B N 1
ATOM 6538 C CA . SER B 1 276 ? 0.097 -34.438 -2.914 1 98.44 276 SER B CA 1
ATOM 6539 C C . SER B 1 276 ? 1.564 -34.156 -2.625 1 98.44 276 SER B C 1
ATOM 6541 O O . SER B 1 276 ? 2.1 -34.562 -1.6 1 98.44 276 SER B O 1
ATOM 6543 N N . VAL B 1 277 ? 2.172 -33.438 -3.549 1 98.44 277 VAL B N 1
ATOM 6544 C CA . VAL B 1 277 ? 3.594 -33.156 -3.439 1 98.44 277 VAL B CA 1
ATOM 6545 C C . VAL B 1 277 ? 3.793 -31.625 -3.393 1 98.44 277 VAL B C 1
ATOM 6547 O O . VAL B 1 277 ? 3.752 -30.953 -4.426 1 98.44 277 VAL B O 1
ATOM 6550 N N . GLY B 1 278 ? 4.062 -31.094 -2.162 1 97.69 278 GLY B N 1
ATOM 6551 C CA . GLY B 1 278 ? 4.379 -29.688 -2.004 1 97.69 278 GLY B CA 1
ATOM 6552 C C . GLY B 1 278 ? 3.191 -28.781 -2.266 1 97.69 278 GLY B C 1
ATOM 6553 O O . GLY B 1 278 ? 3.352 -27.688 -2.807 1 97.69 278 GLY B O 1
ATOM 6554 N N . ALA B 1 279 ? 1.939 -29.219 -1.934 1 96.56 279 ALA B N 1
ATOM 6555 C CA . ALA B 1 279 ? 0.732 -28.422 -2.158 1 96.56 279 ALA B CA 1
ATOM 6556 C C . ALA B 1 279 ? -0.039 -28.219 -0.859 1 96.56 279 ALA B C 1
ATOM 6558 O O . ALA B 1 279 ? -0.02 -29.078 0.025 1 96.56 279 ALA B O 1
ATOM 6559 N N . ARG B 1 280 ? -0.732 -27.125 -0.581 1 92.12 280 ARG B N 1
ATOM 6560 C CA . ARG B 1 280 ? -1.452 -26.828 0.655 1 92.12 280 ARG B CA 1
ATOM 6561 C C . ARG B 1 280 ? -2.947 -27.078 0.491 1 92.12 280 ARG B C 1
ATOM 6563 O O . ARG B 1 280 ? -3.703 -27.016 1.463 1 92.12 280 ARG B O 1
ATOM 6570 N N . PHE B 1 281 ? -3.574 -27.625 -0.373 1 93.88 281 PHE B N 1
ATOM 6571 C CA . PHE B 1 281 ? -4.988 -27.875 -0.633 1 93.88 281 PHE B CA 1
ATOM 6572 C C . PHE B 1 281 ? -5.805 -26.609 -0.418 1 93.88 281 PHE B C 1
ATOM 6574 O O . PHE B 1 281 ? -6.598 -26.516 0.521 1 93.88 281 PHE B O 1
ATOM 6581 N N . ASP B 1 282 ? -5.754 -25.703 -1.227 1 90.94 282 ASP B N 1
ATOM 6582 C CA . ASP B 1 282 ? -6.461 -24.422 -1.098 1 90.94 282 ASP B CA 1
ATOM 6583 C C . ASP B 1 282 ? -7.859 -24.516 -1.702 1 90.94 282 ASP B C 1
ATOM 6585 O O . ASP B 1 282 ? -8.133 -25.391 -2.531 1 90.94 282 ASP B O 1
ATOM 6589 N N . ASP B 1 283 ? -8.648 -23.516 -1.39 1 92.75 283 ASP B N 1
ATOM 6590 C CA . ASP B 1 283 ? -10.07 -23.531 -1.724 1 92.75 283 ASP B CA 1
ATOM 6591 C C . ASP B 1 283 ? -10.281 -23.328 -3.221 1 92.75 283 ASP B C 1
ATOM 6593 O O . ASP B 1 283 ? -11.375 -23.562 -3.736 1 92.75 283 ASP B O 1
ATOM 6597 N N . ARG B 1 284 ? -9.266 -22.969 -3.934 1 93 284 ARG B N 1
ATOM 6598 C CA . ARG B 1 284 ? -9.383 -22.797 -5.379 1 93 284 ARG B CA 1
ATOM 6599 C C . ARG B 1 284 ? -9.328 -24.141 -6.098 1 93 284 ARG B C 1
ATOM 6601 O O . ARG B 1 284 ? -9.695 -24.234 -7.27 1 93 284 ARG B O 1
ATOM 6608 N N . ILE B 1 285 ? -8.883 -25.156 -5.402 1 93.88 285 ILE B N 1
ATOM 6609 C CA . ILE B 1 285 ? -8.797 -26.469 -6.012 1 93.88 285 ILE B CA 1
ATOM 6610 C C . ILE B 1 285 ? -9.703 -27.438 -5.266 1 93.88 285 ILE B C 1
ATOM 6612 O O . ILE B 1 285 ? -10.375 -28.266 -5.883 1 93.88 285 ILE B O 1
ATOM 6616 N N . THR B 1 286 ? -9.797 -27.359 -3.967 1 92.56 286 THR B N 1
ATOM 6617 C CA . THR B 1 286 ? -10.562 -28.328 -3.191 1 92.56 286 THR B CA 1
ATOM 6618 C C . THR B 1 286 ? -12.062 -28.078 -3.346 1 92.56 286 THR B C 1
ATOM 6620 O O . THR B 1 286 ? -12.859 -29.016 -3.293 1 92.56 286 THR B O 1
ATOM 6623 N N . GLY B 1 287 ? -12.398 -26.781 -3.549 1 89.06 287 GLY B N 1
ATOM 6624 C CA . GLY B 1 287 ? -13.812 -26.469 -3.619 1 89.06 287 GLY B CA 1
ATOM 6625 C C . GLY B 1 287 ? -14.586 -26.938 -2.402 1 89.06 287 GLY B C 1
ATOM 6626 O O . GLY B 1 287 ? -14.398 -26.406 -1.302 1 89.06 287 GLY B O 1
ATOM 6627 N N . LYS B 1 288 ? -15.391 -28 -2.635 1 93.25 288 LYS B N 1
ATOM 6628 C CA . LYS B 1 288 ? -16.109 -28.656 -1.548 1 93.25 288 LYS B CA 1
ATOM 6629 C C . LYS B 1 288 ? -15.273 -29.797 -0.953 1 93.25 288 LYS B C 1
ATOM 6631 O O . LYS B 1 288 ? -15.211 -30.891 -1.518 1 93.25 288 LYS B O 1
ATOM 6636 N N . THR B 1 289 ? -14.805 -29.578 0.236 1 94.31 289 THR B N 1
ATOM 6637 C CA . THR B 1 289 ? -13.805 -30.469 0.833 1 94.31 289 THR B CA 1
ATOM 6638 C C . THR B 1 289 ? -14.383 -31.859 1.039 1 94.31 289 THR B C 1
ATOM 6640 O O . THR B 1 289 ? -13.656 -32.844 0.944 1 94.31 289 THR B O 1
ATOM 6643 N N . SER B 1 290 ? -15.703 -31.984 1.271 1 94.94 290 SER B N 1
ATOM 6644 C CA . SER B 1 290 ? -16.328 -33.281 1.521 1 94.94 290 SER B CA 1
ATOM 6645 C C . SER B 1 290 ? -16.359 -34.125 0.253 1 94.94 290 SER B C 1
ATOM 6647 O O . SER B 1 290 ? -16.484 -35.375 0.323 1 94.94 290 SER B O 1
ATOM 6649 N N . GLU B 1 291 ? -16.203 -33.5 -0.871 1 95.88 291 GLU B N 1
ATOM 6650 C CA . GLU B 1 291 ? -16.281 -34.188 -2.148 1 95.88 291 GLU B CA 1
ATOM 6651 C C . GLU B 1 291 ? -14.914 -34.312 -2.803 1 95.88 291 GLU B C 1
ATOM 6653 O O . GLU B 1 291 ? -14.758 -35.031 -3.787 1 95.88 291 GLU B O 1
ATOM 6658 N N . PHE B 1 292 ? -13.922 -33.719 -2.229 1 96.88 292 PHE B N 1
ATOM 6659 C CA . PHE B 1 292 ? -12.602 -33.656 -2.838 1 96.88 292 PHE B CA 1
ATOM 6660 C C . PHE B 1 292 ? -11.883 -35 -2.658 1 96.88 292 PHE B C 1
ATOM 6662 O O . PHE B 1 292 ? -11.641 -35.438 -1.529 1 96.88 292 PHE B O 1
ATOM 6669 N N . ALA B 1 293 ? -11.516 -35.625 -3.793 1 96.94 293 ALA B N 1
ATOM 6670 C CA . ALA B 1 293 ? -10.805 -36.906 -3.779 1 96.94 293 ALA B CA 1
ATOM 6671 C C . ALA B 1 293 ? -11.414 -37.875 -2.756 1 96.94 293 ALA B C 1
ATOM 6673 O O . ALA B 1 293 ? -10.688 -38.5 -1.973 1 96.94 293 ALA B O 1
ATOM 6674 N N . LYS B 1 294 ? -12.656 -37.969 -2.754 1 94.88 294 LYS B N 1
ATOM 6675 C CA . LYS B 1 294 ? -13.43 -38.594 -1.694 1 94.88 294 LYS B CA 1
ATOM 6676 C C . LYS B 1 294 ? -13.125 -40.094 -1.611 1 94.88 294 LYS B C 1
ATOM 6678 O O . LYS B 1 294 ? -13.211 -40.688 -0.537 1 94.88 294 LYS B O 1
ATOM 6683 N N . HIS B 1 295 ? -12.648 -40.719 -2.633 1 94.94 295 HIS B N 1
ATOM 6684 C CA . HIS B 1 295 ? -12.445 -42.156 -2.652 1 94.94 295 HIS B CA 1
ATOM 6685 C C . HIS B 1 295 ? -10.953 -42.5 -2.602 1 94.94 295 HIS B C 1
ATOM 6687 O O . HIS B 1 295 ? -10.586 -43.656 -2.639 1 94.94 295 HIS B O 1
ATOM 6693 N N . ALA B 1 296 ? -10.156 -41.531 -2.451 1 98.19 296 ALA B N 1
ATOM 6694 C CA . ALA B 1 296 ? -8.727 -41.75 -2.6 1 98.19 296 ALA B CA 1
ATOM 6695 C C . ALA B 1 296 ? -8.055 -41.938 -1.239 1 98.19 296 ALA B C 1
ATOM 6697 O O . ALA B 1 296 ? -8.438 -41.281 -0.262 1 98.19 296 ALA B O 1
ATOM 6698 N N . THR B 1 297 ? -7.102 -42.875 -1.203 1 98.44 297 THR B N 1
ATOM 6699 C CA . THR B 1 297 ? -6.055 -42.781 -0.191 1 98.44 297 THR B CA 1
ATOM 6700 C C . THR B 1 297 ? -5.141 -41.594 -0.481 1 98.44 297 THR B C 1
ATOM 6702 O O . THR B 1 297 ? -4.719 -41.375 -1.621 1 98.44 297 THR B O 1
ATOM 6705 N N . ILE B 1 298 ? -4.84 -40.781 0.548 1 98.38 298 ILE B N 1
ATOM 6706 C CA . ILE B 1 298 ? -4.113 -39.531 0.312 1 98.38 298 ILE B CA 1
ATOM 6707 C C . ILE B 1 298 ? -2.74 -39.594 0.977 1 98.38 298 ILE B C 1
ATOM 6709 O O . ILE B 1 298 ? -2.639 -39.812 2.191 1 98.38 298 ILE B O 1
ATOM 6713 N N . VAL B 1 299 ? -1.713 -39.469 0.17 1 98.5 299 VAL B N 1
ATOM 6714 C CA . VAL B 1 299 ? -0.344 -39.25 0.62 1 98.5 299 VAL B CA 1
ATOM 6715 C C . VAL B 1 299 ? -0.007 -37.781 0.508 1 98.5 299 VAL B C 1
ATOM 6717 O O . VAL B 1 299 ? -0.276 -37.125 -0.519 1 98.5 299 VAL B O 1
ATOM 6720 N N . HIS B 1 300 ? 0.497 -37.156 1.524 1 98.38 300 HIS B N 1
ATOM 6721 C CA . HIS B 1 300 ? 0.831 -35.75 1.526 1 98.38 300 HIS B CA 1
ATOM 6722 C C . HIS B 1 300 ? 2.287 -35.531 1.919 1 98.38 300 HIS B C 1
ATOM 6724 O O . HIS B 1 300 ? 2.674 -35.781 3.059 1 98.38 300 HIS B O 1
ATOM 6730 N N . VAL B 1 301 ? 3.104 -35.094 0.97 1 98.31 301 VAL B N 1
ATOM 6731 C CA . VAL B 1 301 ? 4.512 -34.781 1.181 1 98.31 301 VAL B CA 1
ATOM 6732 C C . VAL B 1 301 ? 4.707 -33.25 1.239 1 98.31 301 VAL B C 1
ATOM 6734 O O . VAL B 1 301 ? 4.438 -32.562 0.264 1 98.31 301 VAL B O 1
ATOM 6737 N N . ASP B 1 302 ? 5.168 -32.781 2.299 1 97.94 302 ASP B N 1
ATOM 6738 C CA . ASP B 1 302 ? 5.387 -31.344 2.484 1 97.94 302 ASP B CA 1
ATOM 6739 C C . ASP B 1 302 ? 6.504 -31.078 3.492 1 97.94 302 ASP B C 1
ATOM 6741 O O . ASP B 1 302 ? 6.699 -31.859 4.426 1 97.94 302 ASP B O 1
ATOM 6745 N N . ILE B 1 303 ? 7.195 -30.047 3.264 1 97.81 303 ILE B N 1
ATOM 6746 C CA . ILE B 1 303 ? 8.297 -29.703 4.16 1 97.81 303 ILE B CA 1
ATOM 6747 C C . ILE B 1 303 ? 7.738 -29.078 5.441 1 97.81 303 ILE B C 1
ATOM 6749 O O . ILE B 1 303 ? 8.398 -29.094 6.484 1 97.81 303 ILE B O 1
ATOM 6753 N N . ASP B 1 304 ? 6.578 -28.438 5.336 1 96.56 304 ASP B N 1
ATOM 6754 C CA . ASP B 1 304 ? 5.926 -27.766 6.461 1 96.56 304 ASP B CA 1
ATOM 6755 C C . ASP B 1 304 ? 4.922 -28.688 7.141 1 96.56 304 ASP B C 1
ATOM 6757 O O . ASP B 1 304 ? 3.85 -28.953 6.594 1 96.56 304 ASP B O 1
ATOM 6761 N N . PRO B 1 305 ? 5.148 -29.109 8.305 1 95.81 305 PRO B N 1
ATOM 6762 C CA . PRO B 1 305 ? 4.227 -30.016 8.984 1 95.81 305 PRO B CA 1
ATOM 6763 C C . PRO B 1 305 ? 2.854 -29.391 9.234 1 95.81 305 PRO B C 1
ATOM 6765 O O . PRO B 1 305 ? 1.849 -30.109 9.273 1 95.81 305 PRO B O 1
ATOM 6768 N N . SER B 1 306 ? 2.814 -28.062 9.328 1 93.81 306 SER B N 1
ATOM 6769 C CA . SER B 1 306 ? 1.547 -27.406 9.617 1 93.81 306 SER B CA 1
ATOM 6770 C C . SER B 1 306 ? 0.606 -27.453 8.422 1 93.81 306 SER B C 1
ATOM 6772 O O . SER B 1 306 ? -0.597 -27.234 8.555 1 93.81 306 SER B O 1
ATOM 6774 N N . SER B 1 307 ? 1.143 -27.734 7.293 1 93.75 307 SER B N 1
ATOM 6775 C CA . SER B 1 307 ? 0.329 -27.828 6.086 1 93.75 307 SER B CA 1
ATOM 6776 C C . SER B 1 307 ? -0.33 -29.203 5.977 1 93.75 307 SER B C 1
ATOM 6778 O O . SER B 1 307 ? -1.338 -29.359 5.285 1 93.75 307 SER B O 1
ATOM 6780 N N . ILE B 1 308 ? 0.218 -30.188 6.629 1 95.81 308 ILE B N 1
ATOM 6781 C CA . ILE B 1 308 ? -0.239 -31.562 6.512 1 95.81 308 ILE B CA 1
ATOM 6782 C C . ILE B 1 308 ? -1.545 -31.75 7.281 1 95.81 308 ILE B C 1
ATOM 6784 O O . ILE B 1 308 ? -1.623 -31.422 8.469 1 95.81 308 ILE B O 1
ATOM 6788 N N . SER B 1 309 ? -2.58 -32.156 6.637 1 95.81 309 SER B N 1
ATOM 6789 C CA . SER B 1 309 ? -3.895 -32.469 7.18 1 95.81 309 SER B CA 1
ATOM 6790 C C . SER B 1 309 ? -4.59 -31.234 7.723 1 95.81 309 SER B C 1
ATOM 6792 O O . SER B 1 309 ? -5.43 -31.328 8.625 1 95.81 309 SER B O 1
ATOM 6794 N N . LYS B 1 310 ? -4.137 -30.094 7.266 1 93.94 310 LYS B N 1
ATOM 6795 C CA . LYS B 1 310 ? -4.746 -28.844 7.703 1 93.94 310 LYS B CA 1
ATOM 6796 C C . LYS B 1 310 ? -6.176 -28.719 7.176 1 93.94 310 LYS B C 1
ATOM 6798 O O . LYS B 1 310 ? -7.078 -28.312 7.91 1 93.94 310 LYS B O 1
ATOM 6803 N N . ILE B 1 311 ? -6.379 -29.062 5.898 1 94.69 311 ILE B N 1
ATOM 6804 C CA . ILE B 1 311 ? -7.676 -28.891 5.242 1 94.69 311 ILE B CA 1
ATOM 6805 C C . ILE B 1 311 ? -8.227 -30.266 4.859 1 94.69 311 ILE B C 1
ATOM 6807 O O . ILE B 1 311 ? -9.383 -30.578 5.148 1 94.69 311 ILE B O 1
ATOM 6811 N N . ILE B 1 312 ? -7.316 -31.047 4.18 1 96.38 312 ILE B N 1
ATOM 6812 C CA . ILE B 1 312 ? -7.637 -32.406 3.783 1 96.38 312 ILE B CA 1
ATOM 6813 C C . ILE B 1 312 ? -6.816 -33.406 4.609 1 96.38 312 ILE B C 1
ATOM 6815 O O . ILE B 1 312 ? -5.59 -33.281 4.68 1 96.38 312 ILE B O 1
ATOM 6819 N N . ASN B 1 313 ? -7.449 -34.344 5.184 1 96.81 313 ASN B N 1
ATOM 6820 C CA . ASN B 1 313 ? -6.758 -35.312 6.02 1 96.81 313 ASN B CA 1
ATOM 6821 C C . ASN B 1 313 ? -5.84 -36.219 5.191 1 96.81 313 ASN B C 1
ATOM 6823 O O . ASN B 1 313 ? -6.289 -36.875 4.246 1 96.81 313 ASN B O 1
ATOM 6827 N N . ALA B 1 314 ? -4.602 -36.281 5.496 1 97.69 314 ALA B N 1
ATOM 6828 C CA . ALA B 1 314 ? -3.637 -37.156 4.848 1 97.69 314 ALA B CA 1
ATOM 6829 C C . ALA B 1 314 ? -3.604 -38.531 5.52 1 97.69 314 ALA B C 1
ATOM 6831 O O . ALA B 1 314 ? -3.33 -38.625 6.719 1 97.69 314 ALA B O 1
ATOM 6832 N N . HIS B 1 315 ? -3.852 -39.562 4.809 1 97.88 315 HIS B N 1
ATOM 6833 C CA . HIS B 1 315 ? -3.742 -40.906 5.336 1 97.88 315 HIS B CA 1
ATOM 6834 C C . HIS B 1 315 ? -2.287 -41.281 5.594 1 97.88 315 HIS B C 1
ATOM 6836 O O . HIS B 1 315 ? -1.982 -41.969 6.562 1 97.88 315 HIS B O 1
ATOM 6842 N N . TYR B 1 316 ? -1.426 -40.812 4.766 1 98.12 316 TYR B N 1
ATOM 6843 C CA . TYR B 1 316 ? 0.008 -41.062 4.863 1 98.12 316 TYR B CA 1
ATOM 6844 C C . TYR B 1 316 ? 0.8 -39.781 4.762 1 98.12 316 TYR B C 1
ATOM 6846 O O . TYR B 1 316 ? 1.275 -39.406 3.682 1 98.12 316 TYR B O 1
ATOM 6854 N N . PRO B 1 317 ? 1.025 -39.062 5.887 1 97.81 317 PRO B N 1
ATOM 6855 C CA . PRO B 1 317 ? 1.813 -37.812 5.895 1 97.81 317 PRO B CA 1
ATOM 6856 C C . PRO B 1 317 ? 3.318 -38.094 5.848 1 97.81 317 PRO B C 1
ATOM 6858 O O . PRO B 1 317 ? 3.816 -38.969 6.547 1 97.81 317 PRO B O 1
ATOM 6861 N N . ILE B 1 318 ? 4.008 -37.406 5.059 1 98.25 318 ILE B N 1
ATOM 6862 C CA . ILE B 1 318 ? 5.465 -37.438 4.98 1 98.25 318 ILE B CA 1
ATOM 6863 C C . ILE B 1 318 ? 6.031 -36.031 5.078 1 98.25 318 ILE B C 1
ATOM 6865 O O . ILE B 1 318 ? 5.891 -35.25 4.145 1 98.25 318 ILE B O 1
ATOM 6869 N N . VAL B 1 319 ? 6.633 -35.719 6.203 1 97.94 319 VAL B N 1
ATOM 6870 C CA . VAL B 1 319 ? 7.285 -34.406 6.383 1 97.94 319 VAL B CA 1
ATOM 6871 C C . VAL B 1 319 ? 8.727 -34.5 5.879 1 97.94 319 VAL B C 1
ATOM 6873 O O . VAL B 1 319 ? 9.5 -35.344 6.324 1 97.94 319 VAL B O 1
ATOM 6876 N N . GLY B 1 320 ? 9.086 -33.656 4.906 1 97.75 320 GLY B N 1
ATOM 6877 C CA . GLY B 1 320 ? 10.438 -33.625 4.367 1 97.75 320 GLY B CA 1
ATOM 6878 C C . GLY B 1 320 ? 10.555 -32.812 3.096 1 97.75 320 GLY B C 1
ATOM 6879 O O . GLY B 1 320 ? 9.555 -32.344 2.561 1 97.75 320 GLY B O 1
ATOM 6880 N N . ASP B 1 321 ? 11.773 -32.625 2.699 1 97.94 321 ASP B N 1
ATOM 6881 C CA . ASP B 1 321 ? 12.039 -31.969 1.423 1 97.94 321 ASP B CA 1
ATOM 6882 C C . ASP B 1 321 ? 11.641 -32.875 0.252 1 97.94 321 ASP B C 1
ATOM 6884 O O . ASP B 1 321 ? 11.969 -34.062 0.233 1 97.94 321 ASP B O 1
ATOM 6888 N N . ILE B 1 322 ? 10.977 -32.312 -0.689 1 98.06 322 ILE B N 1
ATOM 6889 C CA . ILE B 1 322 ? 10.391 -33.062 -1.797 1 98.06 322 ILE B CA 1
ATOM 6890 C C . ILE B 1 322 ? 11.492 -33.781 -2.561 1 98.06 322 ILE B C 1
ATOM 6892 O O . ILE B 1 322 ? 11.352 -34.969 -2.893 1 98.06 322 ILE B O 1
ATOM 6896 N N . LYS B 1 323 ? 12.562 -33.094 -2.861 1 97.38 323 LYS B N 1
ATOM 6897 C CA . LYS B 1 323 ? 13.656 -33.688 -3.633 1 97.38 323 LYS B CA 1
ATOM 6898 C C . LYS B 1 323 ? 14.227 -34.906 -2.943 1 97.38 323 LYS B C 1
ATOM 6900 O O . LYS B 1 323 ? 14.414 -35.938 -3.576 1 97.38 323 LYS B O 1
ATOM 6905 N N . GLU B 1 324 ? 14.422 -34.812 -1.659 1 97.06 324 GLU B N 1
ATOM 6906 C CA . GLU B 1 324 ? 14.992 -35.906 -0.879 1 97.06 324 GLU B CA 1
ATOM 6907 C C . GLU B 1 324 ? 14.016 -37.094 -0.774 1 97.06 324 GLU B C 1
ATOM 6909 O O . GLU B 1 324 ? 14.422 -38.25 -0.894 1 97.06 324 GLU B O 1
ATOM 6914 N N . VAL B 1 325 ? 12.797 -36.781 -0.542 1 98 325 VAL B N 1
ATOM 6915 C CA . VAL B 1 325 ? 11.773 -37.812 -0.389 1 98 325 VAL B CA 1
ATOM 6916 C C . VAL B 1 325 ? 11.602 -38.594 -1.702 1 98 325 VAL B C 1
ATOM 6918 O O . VAL B 1 325 ? 11.523 -39.812 -1.71 1 98 325 VAL B O 1
ATOM 6921 N N . LEU B 1 326 ? 11.555 -37.875 -2.816 1 97.69 326 LEU B N 1
ATOM 6922 C CA . LEU B 1 326 ? 11.297 -38.5 -4.113 1 97.69 326 LEU B CA 1
ATOM 6923 C C . LEU B 1 326 ? 12.508 -39.312 -4.574 1 97.69 326 LEU B C 1
ATOM 6925 O O . LEU B 1 326 ? 12.352 -40.312 -5.25 1 97.69 326 LEU B O 1
ATOM 6929 N N . LYS B 1 327 ? 13.672 -38.844 -4.219 1 96.75 327 LYS B N 1
ATOM 6930 C CA . LYS B 1 327 ? 14.875 -39.625 -4.512 1 96.75 327 LYS B CA 1
ATOM 6931 C C . LYS B 1 327 ? 14.82 -41 -3.838 1 96.75 327 LYS B C 1
ATOM 6933 O O . LYS B 1 327 ? 15.086 -42 -4.473 1 96.75 327 LYS B O 1
ATOM 6938 N N . GLU B 1 328 ? 14.492 -40.938 -2.586 1 97.5 328 GLU B N 1
ATOM 6939 C CA . GLU B 1 328 ? 14.391 -42.219 -1.841 1 97.5 328 GLU B CA 1
ATOM 6940 C C . GLU B 1 328 ? 13.258 -43.062 -2.377 1 97.5 328 GLU B C 1
ATOM 6942 O O . GLU B 1 328 ? 13.398 -44.312 -2.459 1 97.5 328 GLU B O 1
ATOM 6947 N N . LEU B 1 329 ? 12.148 -42.5 -2.686 1 97.81 329 LEU B N 1
ATOM 6948 C CA . LEU B 1 329 ? 11.016 -43.219 -3.24 1 97.81 329 LEU B CA 1
ATOM 6949 C C . LEU B 1 329 ? 11.406 -43.938 -4.531 1 97.81 329 LEU B C 1
ATOM 6951 O O . LEU B 1 329 ? 11.062 -45.125 -4.727 1 97.81 329 LEU B O 1
ATOM 6955 N N . LEU B 1 330 ? 12.07 -43.25 -5.469 1 96.19 330 LEU B N 1
ATOM 6956 C CA . LEU B 1 330 ? 12.492 -43.781 -6.75 1 96.19 330 LEU B CA 1
ATOM 6957 C C . LEU B 1 330 ? 13.414 -45 -6.547 1 96.19 330 LEU B C 1
ATOM 6959 O O . LEU B 1 330 ? 13.32 -46 -7.262 1 96.19 330 LEU B O 1
ATOM 6963 N N . GLU B 1 331 ? 14.266 -44.844 -5.547 1 96.12 331 GLU B N 1
ATOM 6964 C CA . GLU B 1 331 ? 15.164 -45.938 -5.219 1 96.12 331 GLU B CA 1
ATOM 6965 C C . GLU B 1 331 ? 14.383 -47.188 -4.758 1 96.12 331 GLU B C 1
ATOM 6967 O O . GLU B 1 331 ? 14.68 -48.281 -5.172 1 96.12 331 GLU B O 1
ATOM 6972 N N . GLU B 1 332 ? 13.453 -46.938 -3.963 1 96.38 332 GLU B N 1
ATOM 6973 C CA . GLU B 1 332 ? 12.625 -48.031 -3.459 1 96.38 332 GLU B CA 1
ATOM 6974 C C . GLU B 1 332 ? 11.844 -48.688 -4.59 1 96.38 332 GLU B C 1
ATOM 6976 O O . GLU B 1 332 ? 11.664 -49.906 -4.594 1 96.38 332 GLU B O 1
ATOM 6981 N N . LEU B 1 333 ? 11.305 -47.938 -5.488 1 96.44 333 LEU B N 1
ATOM 6982 C CA . LEU B 1 333 ? 10.516 -48.469 -6.602 1 96.44 333 LEU B CA 1
ATOM 6983 C C . LEU B 1 333 ? 11.375 -49.281 -7.551 1 96.44 333 LEU B C 1
ATOM 6985 O O . LEU B 1 333 ? 10.922 -50.281 -8.102 1 96.44 333 LEU B O 1
ATOM 6989 N N . LYS B 1 334 ? 12.562 -48.875 -7.754 1 94.56 334 LYS B N 1
ATOM 6990 C CA . LYS B 1 334 ? 13.5 -49.625 -8.602 1 94.56 334 LYS B CA 1
ATOM 6991 C C . LYS B 1 334 ? 13.859 -50.938 -7.969 1 94.56 334 LYS B C 1
ATOM 6993 O O . LYS B 1 334 ? 13.922 -51.969 -8.656 1 94.56 334 LYS B O 1
ATOM 6998 N N . LYS B 1 335 ? 14.016 -50.906 -6.762 1 93.44 335 LYS B N 1
ATOM 6999 C CA . LYS B 1 335 ? 14.336 -52.125 -6.031 1 93.44 335 LYS B CA 1
ATOM 7000 C C . LYS B 1 335 ? 13.211 -53.156 -6.141 1 93.44 335 LYS B C 1
ATOM 7002 O O . LYS B 1 335 ? 13.461 -54.375 -6.246 1 93.44 335 LYS B O 1
ATOM 7007 N N . GLU B 1 336 ? 12.086 -52.656 -6.207 1 90.12 336 GLU B N 1
ATOM 7008 C CA . GLU B 1 336 ? 10.914 -53.531 -6.211 1 90.12 336 GLU B CA 1
ATOM 7009 C C . GLU B 1 336 ? 10.484 -53.875 -7.633 1 90.12 336 GLU B C 1
ATOM 7011 O O . GLU B 1 336 ? 9.461 -54.531 -7.84 1 90.12 336 GLU B O 1
ATOM 7016 N N . ASN B 1 337 ? 11.102 -53.531 -8.609 1 87.31 337 ASN B N 1
ATOM 7017 C CA . ASN B 1 337 ? 10.797 -53.75 -10.016 1 87.31 337 ASN B CA 1
ATOM 7018 C C . ASN B 1 337 ? 9.367 -53.312 -10.359 1 87.31 337 ASN B C 1
ATOM 7020 O O . ASN B 1 337 ? 8.594 -54.125 -10.891 1 87.31 337 ASN B O 1
ATOM 7024 N N . PHE B 1 338 ? 9.078 -52.156 -9.961 1 88.38 338 PHE B N 1
ATOM 7025 C CA . PHE B 1 338 ? 7.785 -51.562 -10.273 1 88.38 338 PHE B CA 1
ATOM 7026 C C . PHE B 1 338 ? 7.5 -51.656 -11.766 1 88.38 338 PHE B C 1
ATOM 7028 O O . PHE B 1 338 ? 8.273 -51.125 -12.578 1 88.38 338 PHE B O 1
ATOM 7035 N N . ASN B 1 339 ? 6.383 -52.344 -12.219 1 85.19 339 ASN B N 1
ATOM 7036 C CA . ASN B 1 339 ? 6.078 -52.5 -13.633 1 85.19 339 ASN B CA 1
ATOM 7037 C C . ASN B 1 339 ? 4.586 -52.375 -13.906 1 85.19 339 ASN B C 1
ATOM 7039 O O . ASN B 1 339 ? 4.086 -52.844 -14.922 1 85.19 339 ASN B O 1
ATOM 7043 N N . THR B 1 340 ? 3.984 -51.688 -13.109 1 86.38 340 THR B N 1
ATOM 7044 C CA . THR B 1 340 ? 2.557 -51.438 -13.305 1 86.38 340 THR B CA 1
ATOM 7045 C C . THR B 1 340 ? 2.311 -50.531 -14.5 1 86.38 340 THR B C 1
ATOM 7047 O O . THR B 1 340 ? 3.047 -49.562 -14.711 1 86.38 340 THR B O 1
ATOM 7050 N N . THR B 1 341 ? 1.302 -50.75 -15.531 1 83.62 341 THR B N 1
ATOM 7051 C CA . THR B 1 341 ? 1.081 -50 -16.75 1 83.62 341 THR B CA 1
ATOM 7052 C C . THR B 1 341 ? -0.243 -49.219 -16.672 1 83.62 341 THR B C 1
ATOM 7054 O O . THR B 1 341 ? -0.539 -48.406 -17.531 1 83.62 341 THR B O 1
ATOM 7057 N N . PHE B 1 342 ? -0.854 -48.719 -15.805 1 96 342 PHE B N 1
ATOM 7058 C CA . PHE B 1 342 ? -2.096 -47.969 -15.562 1 96 342 PHE B CA 1
ATOM 7059 C C . PHE B 1 342 ? -2.816 -47.688 -16.875 1 96 342 PHE B C 1
ATOM 7061 O O . PHE B 1 342 ? -3.328 -46.562 -17.062 1 96 342 PHE B O 1
ATOM 7068 N N . LYS B 1 343 ? -2.924 -48.531 -17.844 1 96.25 343 LYS B N 1
ATOM 7069 C CA . LYS B 1 343 ? -3.42 -48.344 -19.203 1 96.25 343 LYS B CA 1
ATOM 7070 C C . LYS B 1 343 ? -4.883 -47.906 -19.203 1 96.25 343 LYS B C 1
ATOM 7072 O O . LYS B 1 343 ? -5.258 -46.969 -19.906 1 96.25 343 LYS B O 1
ATOM 7077 N N . GLU B 1 344 ? -5.699 -48.594 -18.422 1 97.31 344 GLU B N 1
ATOM 7078 C CA . GLU B 1 344 ? -7.121 -48.25 -18.375 1 97.31 344 GLU B CA 1
ATOM 7079 C C . GLU B 1 344 ? -7.332 -46.844 -17.844 1 97.31 344 GLU B C 1
ATOM 7081 O O . GLU B 1 344 ? -8.195 -46.125 -18.344 1 97.31 344 GLU B O 1
ATOM 7086 N N . TRP B 1 345 ? -6.609 -46.5 -16.891 1 98.06 345 TRP B N 1
ATOM 7087 C CA . TRP B 1 345 ? -6.676 -45.156 -16.328 1 98.06 345 TRP B CA 1
ATOM 7088 C C . TRP B 1 345 ? -6.258 -44.094 -17.344 1 98.06 345 TRP B C 1
ATOM 7090 O O . TRP B 1 345 ? -6.926 -43.062 -17.5 1 98.06 345 TRP B O 1
ATOM 7100 N N . HIS B 1 346 ? -5.199 -44.406 -18.094 1 98.06 346 HIS B N 1
ATOM 7101 C CA . HIS B 1 346 ? -4.727 -43.5 -19.141 1 98.06 346 HIS B CA 1
ATOM 7102 C C . HIS B 1 346 ? -5.793 -43.281 -20.219 1 98.06 346 HIS B C 1
ATOM 7104 O O . HIS B 1 346 ? -6.004 -42.156 -20.672 1 98.06 346 HIS B O 1
ATOM 7110 N N . GLU B 1 347 ? -6.414 -44.344 -20.547 1 97.94 347 GLU B N 1
ATOM 7111 C CA . GLU B 1 347 ? -7.438 -44.281 -21.594 1 97.94 347 GLU B CA 1
ATOM 7112 C C . GLU B 1 347 ? -8.625 -43.438 -21.141 1 97.94 347 GLU B C 1
ATOM 7114 O O . GLU B 1 347 ? -9.164 -42.625 -21.922 1 97.94 347 GLU B O 1
ATOM 7119 N N . THR B 1 348 ? -8.992 -43.625 -19.922 1 98.19 348 THR B N 1
ATOM 7120 C CA . THR B 1 348 ? -10.086 -42.844 -19.359 1 98.19 348 THR B CA 1
ATOM 7121 C C . THR B 1 348 ? -9.758 -41.344 -19.375 1 98.19 348 THR B C 1
ATOM 7123 O O . THR B 1 348 ? -10.57 -40.531 -19.812 1 98.19 348 THR B O 1
ATOM 7126 N N . LEU B 1 349 ? -8.594 -41.031 -18.938 1 98.31 349 LEU B N 1
ATOM 7127 C CA . LEU B 1 349 ? -8.18 -39.625 -18.859 1 98.31 349 LEU B CA 1
ATOM 7128 C C . LEU B 1 349 ? -8.016 -39.031 -20.234 1 98.31 349 LEU B C 1
ATOM 7130 O O . LEU B 1 349 ? -8.32 -37.844 -20.453 1 98.31 349 LEU B O 1
ATOM 7134 N N . LYS B 1 350 ? -7.496 -39.781 -21.141 1 97.56 350 LYS B N 1
ATOM 7135 C CA . LYS B 1 350 ? -7.398 -39.344 -22.516 1 97.56 350 LYS B CA 1
ATOM 7136 C C . LYS B 1 350 ? -8.773 -39 -23.094 1 97.56 350 LYS B C 1
ATOM 7138 O O . LYS B 1 350 ? -8.938 -38 -23.797 1 97.56 350 LYS B O 1
ATOM 7143 N N . ARG B 1 351 ? -9.727 -39.844 -22.781 1 97.62 351 ARG B N 1
ATOM 7144 C CA . ARG B 1 351 ? -11.094 -39.625 -23.234 1 97.62 351 ARG B CA 1
ATOM 7145 C C . ARG B 1 351 ? -11.656 -38.344 -22.641 1 97.62 351 ARG B C 1
ATOM 7147 O O . ARG B 1 351 ? -12.359 -37.594 -23.328 1 97.62 351 ARG B O 1
ATOM 7154 N N . TYR B 1 352 ? -11.375 -38.094 -21.391 1 97.31 352 TYR B N 1
ATOM 7155 C CA . TYR B 1 352 ? -11.82 -36.844 -20.75 1 97.31 352 TYR B CA 1
ATOM 7156 C C . TYR B 1 352 ? -11.258 -35.625 -21.469 1 97.31 352 TYR B C 1
ATOM 7158 O O . TYR B 1 352 ? -11.961 -34.656 -21.688 1 97.31 352 TYR B O 1
ATOM 7166 N N . ASN B 1 353 ? -10 -35.688 -21.797 1 96.06 353 ASN B N 1
ATOM 7167 C CA . ASN B 1 353 ? -9.352 -34.594 -22.5 1 96.06 353 ASN B CA 1
ATOM 7168 C C . ASN B 1 353 ? -9.953 -34.375 -23.875 1 96.06 353 ASN B C 1
ATOM 7170 O O . ASN B 1 353 ? -10.047 -33.219 -24.344 1 96.06 353 ASN B O 1
ATOM 7174 N N . GLU B 1 354 ? -10.273 -35.438 -24.516 1 95.62 354 GLU B N 1
ATOM 7175 C CA . GLU B 1 354 ? -10.852 -35.375 -25.844 1 95.62 354 GLU B CA 1
ATOM 7176 C C . GLU B 1 354 ? -12.281 -34.844 -25.797 1 95.62 354 GLU B C 1
ATOM 7178 O O . GLU B 1 354 ? -12.711 -34.125 -26.688 1 95.62 354 GLU B O 1
ATOM 7183 N N . LEU B 1 355 ? -13 -35.219 -24.812 1 94.44 355 LEU B N 1
ATOM 7184 C CA . LEU B 1 355 ? -14.391 -34.781 -24.656 1 94.44 355 LEU B CA 1
ATOM 7185 C C . LEU B 1 355 ? -14.477 -33.281 -24.391 1 94.44 355 LEU B C 1
ATOM 7187 O O . LEU B 1 355 ? -15.32 -32.594 -24.969 1 94.44 355 LEU B O 1
ATOM 7191 N N . TYR B 1 356 ? -13.641 -32.781 -23.484 1 95.06 356 TYR B N 1
ATOM 7192 C CA . TYR B 1 356 ? -13.688 -31.359 -23.125 1 95.06 356 TYR B CA 1
ATOM 7193 C C . TYR B 1 356 ? -12.289 -30.766 -23.062 1 95.06 356 TYR B C 1
ATOM 7195 O O . TYR B 1 356 ? -11.828 -30.359 -22 1 95.06 356 TYR B O 1
ATOM 7203 N N . PRO B 1 357 ? -11.68 -30.609 -24.172 1 94.69 357 PRO B N 1
ATOM 7204 C CA . PRO B 1 357 ? -10.359 -29.969 -24.188 1 94.69 357 PRO B CA 1
ATOM 7205 C C . PRO B 1 357 ? -10.43 -28.484 -23.844 1 94.69 357 PRO B C 1
ATOM 7207 O O . PRO B 1 357 ? -11.477 -27.859 -24.031 1 94.69 357 PRO B O 1
ATOM 7210 N N . LEU B 1 358 ? -9.359 -27.953 -23.281 1 94.69 358 LEU B N 1
ATOM 7211 C CA . LEU B 1 358 ? -9.258 -26.5 -23.219 1 94.69 358 LEU B CA 1
ATOM 7212 C C . LEU B 1 358 ? -9.305 -25.891 -24.625 1 94.69 358 LEU B C 1
ATOM 7214 O O . LEU B 1 358 ? -8.484 -26.234 -25.484 1 94.69 358 LEU B O 1
ATOM 7218 N N . SER B 1 359 ? -10.281 -25.156 -24.859 1 94.31 359 SER B N 1
ATOM 7219 C CA . SER B 1 359 ? -10.453 -24.578 -26.188 1 94.31 359 SER B CA 1
ATOM 7220 C C . SER B 1 359 ? -11.188 -23.234 -26.125 1 94.31 359 SER B C 1
ATOM 7222 O O . SER B 1 359 ? -11.672 -22.844 -25.062 1 94.31 359 SER B O 1
ATOM 7224 N N . TYR B 1 360 ? -11.102 -22.516 -27.125 1 95.5 360 TYR B N 1
ATOM 7225 C CA . TYR B 1 360 ? -11.844 -21.266 -27.297 1 95.5 360 TYR B CA 1
ATOM 7226 C C . TYR B 1 360 ? -12.281 -21.094 -28.75 1 95.5 360 TYR B C 1
ATOM 7228 O O . TYR B 1 360 ? -11.773 -21.766 -29.656 1 95.5 360 TYR B O 1
ATOM 7236 N N . GLU B 1 361 ? -13.344 -20.328 -28.969 1 95.88 361 GLU B N 1
ATOM 7237 C CA . GLU B 1 361 ? -13.766 -19.984 -30.312 1 95.88 361 GLU B CA 1
ATOM 7238 C C . GLU B 1 361 ? -13.023 -18.766 -30.844 1 95.88 361 GLU B C 1
ATOM 7240 O O . GLU B 1 361 ? -13.344 -17.625 -30.469 1 95.88 361 GLU B O 1
ATOM 7245 N N . ASP B 1 362 ? -12.156 -19.016 -31.719 1 96.44 362 ASP B N 1
ATOM 7246 C CA . ASP B 1 362 ? -11.336 -17.938 -32.281 1 96.44 362 ASP B CA 1
ATOM 7247 C C . ASP B 1 362 ? -12.172 -17.016 -33.156 1 96.44 362 ASP B C 1
ATOM 7249 O O . ASP B 1 362 ? -13.312 -17.328 -33.5 1 96.44 362 ASP B O 1
ATOM 7253 N N . SER B 1 363 ? -11.625 -15.812 -33.344 1 96.75 363 SER B N 1
ATOM 7254 C CA . SER B 1 363 ? -12.297 -14.812 -34.156 1 96.75 363 SER B CA 1
ATOM 7255 C C . SER B 1 363 ? -11.297 -13.906 -34.875 1 96.75 363 SER B C 1
ATOM 7257 O O . SER B 1 363 ? -10.242 -13.594 -34.312 1 96.75 363 SER B O 1
ATOM 7259 N N . ASN B 1 364 ? -11.633 -13.508 -36.125 1 94.75 364 ASN B N 1
ATOM 7260 C CA . ASN B 1 364 ? -10.82 -12.523 -36.844 1 94.75 364 ASN B CA 1
ATOM 7261 C C . ASN B 1 364 ? -11.391 -11.117 -36.688 1 94.75 364 ASN B C 1
ATOM 7263 O O . ASN B 1 364 ? -10.719 -10.133 -37 1 94.75 364 ASN B O 1
ATOM 7267 N N . GLU B 1 365 ? -12.539 -11.031 -36.125 1 95.31 365 GLU B N 1
ATOM 7268 C CA . GLU B 1 365 ? -13.188 -9.734 -35.906 1 95.31 365 GLU B CA 1
ATOM 7269 C C . GLU B 1 365 ? -12.766 -9.102 -34.594 1 95.31 365 GLU B C 1
ATOM 7271 O O . GLU B 1 365 ? -12.602 -7.883 -34.5 1 95.31 365 GLU B O 1
ATOM 7276 N N . ILE B 1 366 ? -12.68 -9.898 -33.625 1 96.25 366 ILE B N 1
ATOM 7277 C CA . ILE B 1 366 ? -12.297 -9.445 -32.312 1 96.25 366 ILE B CA 1
ATOM 7278 C C . ILE B 1 366 ? -11.203 -10.359 -31.734 1 96.25 366 ILE B C 1
ATOM 7280 O O . ILE B 1 366 ? -11.312 -11.586 -31.812 1 96.25 366 ILE B O 1
ATOM 7284 N N . LEU B 1 367 ? -10.141 -9.812 -31.234 1 98.5 367 LEU B N 1
ATOM 7285 C CA . LEU B 1 367 ? -9.039 -10.617 -30.719 1 98.5 367 LEU B CA 1
ATOM 7286 C C . LEU B 1 367 ? -9.477 -11.383 -29.469 1 98.5 367 LEU B C 1
ATOM 7288 O O . LEU B 1 367 ? -10.125 -10.82 -28.594 1 98.5 367 LEU B O 1
ATOM 7292 N N . LYS B 1 368 ? -9.195 -12.625 -29.5 1 98.62 368 LYS B N 1
ATOM 7293 C CA . LYS B 1 368 ? -9.367 -13.453 -28.312 1 98.62 368 LYS B CA 1
ATOM 7294 C C . LYS B 1 368 ? -8.078 -13.516 -27.5 1 98.62 368 LYS B C 1
ATOM 7296 O O . LYS B 1 368 ? -6.992 -13.695 -28.047 1 98.62 368 LYS B O 1
ATOM 7301 N N . PRO B 1 369 ? -8.18 -13.289 -26.203 1 98.75 369 PRO B N 1
ATOM 7302 C CA . PRO B 1 369 ? -6.969 -13.305 -25.375 1 98.75 369 PRO B CA 1
ATOM 7303 C C . PRO B 1 369 ? -6.195 -14.617 -25.484 1 98.75 369 PRO B C 1
ATOM 7305 O O . PRO B 1 369 ? -4.961 -14.617 -25.453 1 98.75 369 PRO B O 1
ATOM 7308 N N . GLN B 1 370 ? -6.898 -15.75 -25.641 1 98.56 370 GLN B N 1
ATOM 7309 C CA . GLN B 1 370 ? -6.262 -17.047 -25.797 1 98.56 370 GLN B CA 1
ATOM 7310 C C . GLN B 1 370 ? -5.363 -17.094 -27.016 1 98.56 370 GLN B C 1
ATOM 7312 O O . GLN B 1 370 ? -4.25 -17.625 -26.969 1 98.56 370 GLN B O 1
ATOM 7317 N N . TRP B 1 371 ? -5.852 -16.5 -28.078 1 98.75 371 TRP B N 1
ATOM 7318 C CA . TRP B 1 371 ? -5.055 -16.453 -29.297 1 98.75 371 TRP B CA 1
ATOM 7319 C C . TRP B 1 371 ? -3.779 -15.641 -29.078 1 98.75 371 TRP B C 1
ATOM 7321 O O . TRP B 1 371 ? -2.701 -16.031 -29.531 1 98.75 371 TRP B O 1
ATOM 7331 N N . VAL B 1 372 ? -3.912 -14.477 -28.438 1 98.88 372 VAL B N 1
ATOM 7332 C CA . VAL B 1 372 ? -2.77 -13.609 -28.156 1 98.88 372 VAL B CA 1
ATOM 7333 C C . VAL B 1 372 ? -1.705 -14.391 -27.391 1 98.88 372 VAL B C 1
ATOM 7335 O O . VAL B 1 372 ? -0.517 -14.312 -27.719 1 98.88 372 VAL B O 1
ATOM 7338 N N . ILE B 1 373 ? -2.109 -15.125 -26.375 1 98.88 373 ILE B N 1
ATOM 7339 C CA . ILE B 1 373 ? -1.222 -15.898 -25.516 1 98.88 373 ILE B CA 1
ATOM 7340 C C . ILE B 1 373 ? -0.536 -16.984 -26.328 1 98.88 373 ILE B C 1
ATOM 7342 O O . ILE B 1 373 ? 0.68 -17.172 -26.234 1 98.88 373 ILE B O 1
ATOM 7346 N N . GLU B 1 374 ? -1.301 -17.766 -27.125 1 98.56 374 GLU B N 1
ATOM 7347 C CA . GLU B 1 374 ? -0.747 -18.828 -27.953 1 98.56 374 GLU B CA 1
ATOM 7348 C C . GLU B 1 374 ? 0.247 -18.281 -28.969 1 98.56 374 GLU B C 1
ATOM 7350 O O . GLU B 1 374 ? 1.285 -18.891 -29.234 1 98.56 374 GLU B O 1
ATOM 7355 N N . GLU B 1 375 ? -0.109 -17.125 -29.578 1 98.75 375 GLU B N 1
ATOM 7356 C CA . GLU B 1 375 ? 0.787 -16.516 -30.562 1 98.75 375 GLU B CA 1
ATOM 7357 C C . GLU B 1 375 ? 2.094 -16.078 -29.906 1 98.75 375 GLU B C 1
ATOM 7359 O O . GLU B 1 375 ? 3.168 -16.219 -30.484 1 98.75 375 GLU B O 1
ATOM 7364 N N . CYS B 1 376 ? 2.006 -15.5 -28.703 1 98.5 376 CYS B N 1
ATOM 7365 C CA . CYS B 1 376 ? 3.197 -15.133 -27.953 1 98.5 376 CYS B CA 1
ATOM 7366 C C . CYS B 1 376 ? 4.09 -16.344 -27.719 1 98.5 376 CYS B C 1
ATOM 7368 O O . CYS B 1 376 ? 5.312 -16.266 -27.875 1 98.5 376 CYS B O 1
ATOM 7370 N N . ALA B 1 377 ? 3.469 -17.453 -27.328 1 98.31 377 ALA B N 1
ATOM 7371 C CA . ALA B 1 377 ? 4.215 -18.672 -27.031 1 98.31 377 ALA B CA 1
ATOM 7372 C C . ALA B 1 377 ? 4.945 -19.172 -28.281 1 98.31 377 ALA B C 1
ATOM 7374 O O . ALA B 1 377 ? 6.047 -19.719 -28.172 1 98.31 377 ALA B O 1
ATOM 7375 N N . LYS B 1 378 ? 4.305 -19.047 -29.453 1 98.25 378 LYS B N 1
ATOM 7376 C CA . LYS B 1 378 ? 4.918 -19.453 -30.703 1 98.25 378 LYS B CA 1
ATOM 7377 C C . LYS B 1 378 ? 6.137 -18.594 -31.031 1 98.25 378 LYS B C 1
ATOM 7379 O O . LYS B 1 378 ? 7.168 -19.109 -31.469 1 98.25 378 LYS B O 1
ATOM 7384 N N . MET B 1 379 ? 5.977 -17.328 -30.75 1 98.31 379 MET B N 1
ATOM 7385 C CA . MET B 1 379 ? 6.988 -16.359 -31.172 1 98.31 379 MET B CA 1
ATOM 7386 C C . MET B 1 379 ? 8.109 -16.266 -30.141 1 98.31 379 MET B C 1
ATOM 7388 O O . MET B 1 379 ? 9.242 -15.914 -30.484 1 98.31 379 MET B O 1
ATOM 7392 N N . ALA B 1 380 ? 7.828 -16.609 -28.875 1 97.31 380 ALA B N 1
ATOM 7393 C CA . ALA B 1 380 ? 8.797 -16.594 -27.797 1 97.31 380 ALA B CA 1
ATOM 7394 C C . ALA B 1 380 ? 8.609 -17.781 -26.859 1 97.31 380 ALA B C 1
ATOM 7396 O O . ALA B 1 380 ? 8.258 -17.609 -25.688 1 97.31 380 ALA B O 1
ATOM 7397 N N . PRO B 1 381 ? 8.914 -19 -27.266 1 93.25 381 PRO B N 1
ATOM 7398 C CA . PRO B 1 381 ? 8.562 -20.234 -26.531 1 93.25 381 PRO B CA 1
ATOM 7399 C C . PRO B 1 381 ? 9.312 -20.359 -25.219 1 93.25 381 PRO B C 1
ATOM 7401 O O . PRO B 1 381 ? 8.828 -21.031 -24.297 1 93.25 381 PRO B O 1
ATOM 7404 N N . ASP B 1 382 ? 10.414 -19.703 -24.984 1 95 382 ASP B N 1
ATOM 7405 C CA . ASP B 1 382 ? 11.18 -19.922 -23.766 1 95 382 ASP B CA 1
ATOM 7406 C C . ASP B 1 382 ? 11.18 -18.672 -22.875 1 95 382 ASP B C 1
ATOM 7408 O O . ASP B 1 382 ? 12.008 -18.547 -21.969 1 95 382 ASP B O 1
ATOM 7412 N N . ALA B 1 383 ? 10.188 -17.844 -23.125 1 98.5 383 ALA B N 1
ATOM 7413 C CA . ALA B 1 383 ? 10.141 -16.594 -22.375 1 98.5 383 ALA B CA 1
ATOM 7414 C C . ALA B 1 383 ? 9.773 -16.828 -20.922 1 98.5 383 ALA B C 1
ATOM 7416 O O . ALA B 1 383 ? 9.148 -17.844 -20.594 1 98.5 383 ALA B O 1
ATOM 7417 N N . ARG B 1 384 ? 10.344 -15.992 -20 1 98.75 384 ARG B N 1
ATOM 7418 C CA . ARG B 1 384 ? 9.797 -15.898 -18.656 1 98.75 384 ARG B CA 1
ATOM 7419 C C . ARG B 1 384 ? 8.461 -15.156 -18.656 1 98.75 384 ARG B C 1
ATOM 7421 O O . ARG B 1 384 ? 8.336 -14.102 -19.281 1 98.75 384 ARG B O 1
ATOM 7428 N N . ILE B 1 385 ? 7.504 -15.742 -18.016 1 98.94 385 ILE B N 1
ATOM 7429 C CA . ILE B 1 385 ? 6.152 -15.195 -18.062 1 98.94 385 ILE B CA 1
ATOM 7430 C C . ILE B 1 385 ? 5.777 -14.617 -16.703 1 98.94 385 ILE B C 1
ATOM 7432 O O . ILE B 1 385 ? 5.965 -15.273 -15.672 1 98.94 385 ILE B O 1
ATOM 7436 N N . ILE B 1 386 ? 5.344 -13.414 -16.703 1 98.94 386 ILE B N 1
ATOM 7437 C CA . ILE B 1 386 ? 4.77 -12.766 -15.523 1 98.94 386 ILE B CA 1
ATOM 7438 C C . ILE B 1 386 ? 3.291 -12.477 -15.773 1 98.94 386 ILE B C 1
ATOM 7440 O O . ILE B 1 386 ? 2.898 -12.102 -16.875 1 98.94 386 ILE B O 1
ATOM 7444 N N . THR B 1 387 ? 2.496 -12.719 -14.781 1 98.94 387 THR B N 1
ATOM 7445 C CA . THR B 1 387 ? 1.106 -12.297 -14.922 1 98.94 387 THR B CA 1
ATOM 7446 C C . THR B 1 387 ? 0.689 -11.414 -13.75 1 98.94 387 THR B C 1
ATOM 7448 O O . THR B 1 387 ? 1.231 -11.539 -12.648 1 98.94 387 THR B O 1
ATOM 7451 N N . ASP B 1 388 ? -0.208 -10.523 -14.031 1 98.81 388 ASP B N 1
ATOM 7452 C CA . ASP B 1 388 ? -0.987 -9.914 -12.953 1 98.81 388 ASP B CA 1
ATOM 7453 C C . ASP B 1 388 ? -2.127 -10.836 -12.516 1 98.81 388 ASP B C 1
ATOM 7455 O O . ASP B 1 388 ? -2.033 -12.055 -12.648 1 98.81 388 ASP B O 1
ATOM 7459 N N . VAL B 1 389 ? -3.156 -10.32 -11.898 1 98.56 389 VAL B N 1
ATOM 7460 C CA . VAL B 1 389 ? -4.234 -11.164 -11.398 1 98.56 389 VAL B CA 1
ATOM 7461 C C . VAL B 1 389 ? -5.562 -10.734 -12.023 1 98.56 389 VAL B C 1
ATOM 7463 O O . VAL B 1 389 ? -5.902 -9.555 -12.016 1 98.56 389 VAL B O 1
ATOM 7466 N N . GLY B 1 390 ? -6.297 -11.555 -12.516 1 98.12 390 GLY B N 1
ATOM 7467 C CA . GLY B 1 390 ? -7.555 -11.406 -13.227 1 98.12 390 GLY B CA 1
ATOM 7468 C C . GLY B 1 390 ? -7.793 -12.492 -14.258 1 98.12 390 GLY B C 1
ATOM 7469 O O . GLY B 1 390 ? -7.215 -13.578 -14.164 1 98.12 390 GLY B O 1
ATOM 7470 N N . GLN B 1 391 ? -8.656 -12.234 -15.242 1 98.69 391 GLN B N 1
ATOM 7471 C CA . GLN B 1 391 ? -8.93 -13.227 -16.281 1 98.69 391 GLN B CA 1
ATOM 7472 C C . GLN B 1 391 ? -7.664 -13.586 -17.047 1 98.69 391 GLN B C 1
ATOM 7474 O O . GLN B 1 391 ? -7.445 -14.75 -17.375 1 98.69 391 GLN B O 1
ATOM 7479 N N . HIS B 1 392 ? -6.824 -12.562 -17.297 1 98.81 392 HIS B N 1
ATOM 7480 C CA . HIS B 1 392 ? -5.598 -12.781 -18.047 1 98.81 392 HIS B CA 1
ATOM 7481 C C . HIS B 1 392 ? -4.699 -13.805 -17.375 1 98.81 392 HIS B C 1
ATOM 7483 O O . HIS B 1 392 ? -4.047 -14.609 -18.031 1 98.81 392 HIS B O 1
ATOM 7489 N N . GLN B 1 393 ? -4.637 -13.797 -16.062 1 98.81 393 GLN B N 1
ATOM 7490 C CA . GLN B 1 393 ? -3.848 -14.766 -15.305 1 98.81 393 GLN B CA 1
ATOM 7491 C C . GLN B 1 393 ? -4.289 -16.188 -15.617 1 98.81 393 GLN B C 1
ATOM 7493 O O . GLN B 1 393 ? -3.453 -17.078 -15.828 1 98.81 393 GLN B O 1
ATOM 7498 N N . MET B 1 394 ? -5.582 -16.406 -15.656 1 98.69 394 MET B N 1
ATOM 7499 C CA . MET B 1 394 ? -6.125 -17.75 -15.852 1 98.69 394 MET B CA 1
ATOM 7500 C C . MET B 1 394 ? -5.996 -18.172 -17.312 1 98.69 394 MET B C 1
ATOM 7502 O O . MET B 1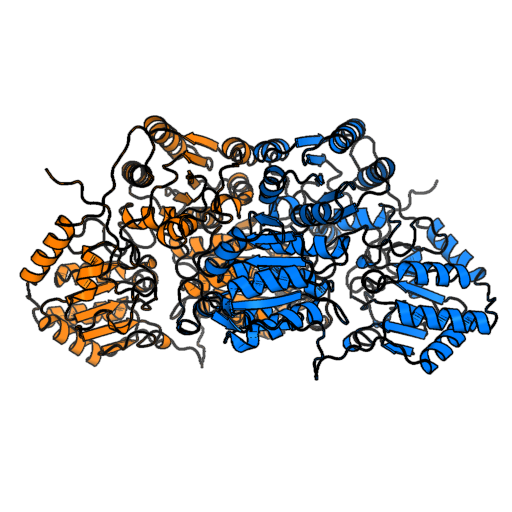 394 ? -5.699 -19.328 -17.594 1 98.69 394 MET B O 1
ATOM 7506 N N . TRP B 1 395 ? -6.219 -17.219 -18.234 1 98.81 395 TRP B N 1
ATOM 7507 C CA . TRP B 1 395 ? -6.016 -17.562 -19.641 1 98.81 395 TRP B CA 1
ATOM 7508 C C . TRP B 1 395 ? -4.574 -17.984 -19.891 1 98.81 395 TRP B C 1
ATOM 7510 O O . TRP B 1 395 ? -4.324 -18.938 -20.625 1 98.81 395 TRP B O 1
ATOM 7520 N N . VAL B 1 396 ? -3.641 -17.266 -19.266 1 98.88 396 VAL B N 1
ATOM 7521 C CA . VAL B 1 396 ? -2.232 -17.609 -19.422 1 98.88 396 VAL B CA 1
ATOM 7522 C C . VAL B 1 396 ? -1.963 -18.984 -18.844 1 98.88 396 VAL B C 1
ATOM 7524 O O . VAL B 1 396 ? -1.303 -19.812 -19.469 1 98.88 396 VAL B O 1
ATOM 7527 N N . ALA B 1 397 ? -2.473 -19.25 -17.672 1 98.62 397 ALA B N 1
ATOM 7528 C CA . ALA B 1 397 ? -2.285 -20.547 -17.031 1 98.62 397 ALA B CA 1
ATOM 7529 C C . ALA B 1 397 ? -2.854 -21.688 -17.875 1 98.62 397 ALA B C 1
ATOM 7531 O O . ALA B 1 397 ? -2.309 -22.781 -17.891 1 98.62 397 ALA B O 1
ATOM 7532 N N . GLN B 1 398 ? -3.912 -21.406 -18.578 1 98.31 398 GLN B N 1
ATOM 7533 C CA . GLN B 1 398 ? -4.613 -22.422 -19.375 1 98.31 398 GLN B CA 1
ATOM 7534 C C . GLN B 1 398 ? -3.922 -22.641 -20.719 1 98.31 398 GLN B C 1
ATOM 7536 O O . GLN B 1 398 ? -3.869 -23.766 -21.219 1 98.31 398 GLN B O 1
ATOM 7541 N N . PHE B 1 399 ? -3.371 -21.531 -21.297 1 98.19 399 PHE B N 1
ATOM 7542 C CA . PHE B 1 399 ? -3.105 -21.641 -22.734 1 98.19 399 PHE B CA 1
ATOM 7543 C C . PHE B 1 399 ? -1.625 -21.422 -23.016 1 98.19 399 PHE B C 1
ATOM 7545 O O . PHE B 1 399 ? -1.155 -21.719 -24.125 1 98.19 399 PHE B O 1
ATOM 7552 N N . TYR B 1 400 ? -0.866 -20.844 -22.141 1 98.31 400 TYR B N 1
ATOM 7553 C CA . TYR B 1 400 ? 0.574 -20.766 -22.359 1 98.31 400 TYR B CA 1
ATOM 7554 C C . TYR B 1 400 ? 1.247 -22.094 -22.031 1 98.31 400 TYR B C 1
ATOM 7556 O O . TYR B 1 400 ? 1.021 -22.672 -20.969 1 98.31 400 TYR B O 1
ATOM 7564 N N . PRO B 1 401 ? 2.125 -22.656 -22.859 1 98.19 401 PRO B N 1
ATOM 7565 C CA . PRO B 1 401 ? 2.805 -23.922 -22.625 1 98.19 401 PRO B CA 1
ATOM 7566 C C . PRO B 1 401 ? 4.043 -23.781 -21.734 1 98.19 401 PRO B C 1
ATOM 7568 O O . PRO B 1 401 ? 5.148 -23.578 -22.25 1 98.19 401 PRO B O 1
ATOM 7571 N N . PHE B 1 402 ? 3.898 -23.906 -20.469 1 98.25 402 PHE B N 1
ATOM 7572 C CA . PHE B 1 402 ? 5.039 -23.875 -19.562 1 98.25 402 PHE B CA 1
ATOM 7573 C C . PHE B 1 402 ? 5.852 -25.156 -19.656 1 98.25 402 PHE B C 1
ATOM 7575 O O . PHE B 1 402 ? 5.289 -26.266 -19.625 1 98.25 402 PHE B O 1
ATOM 7582 N N . ASN B 1 403 ? 7.227 -25.016 -19.688 1 98 403 ASN B N 1
ATOM 7583 C CA . ASN B 1 403 ? 8 -26.203 -20 1 98 403 ASN B CA 1
ATOM 7584 C C . ASN B 1 403 ? 9.141 -26.422 -19.016 1 98 403 ASN B C 1
ATOM 7586 O O . ASN B 1 403 ? 9.812 -27.453 -19.031 1 98 403 ASN B O 1
ATOM 7590 N N . TYR B 1 404 ? 9.352 -25.484 -18.109 1 97.94 404 TYR B N 1
ATOM 7591 C CA . TYR B 1 404 ? 10.438 -25.625 -17.156 1 97.94 404 TYR B CA 1
ATOM 7592 C C . TYR B 1 404 ? 10.133 -24.859 -15.867 1 97.94 404 TYR B C 1
ATOM 7594 O O . TYR B 1 404 ? 9.273 -23.984 -15.852 1 97.94 404 TYR B O 1
ATOM 7602 N N . PRO B 1 405 ? 10.797 -25.297 -14.703 1 97.94 405 PRO B N 1
ATOM 7603 C CA . PRO B 1 405 ? 10.539 -24.609 -13.438 1 97.94 405 PRO B CA 1
ATOM 7604 C C . PRO B 1 405 ? 10.961 -23.141 -13.445 1 97.94 405 PRO B C 1
ATOM 7606 O O . PRO B 1 405 ? 11.914 -22.781 -14.141 1 97.94 405 PRO B O 1
ATOM 7609 N N . ARG B 1 406 ? 10.25 -22.266 -12.688 1 98.25 406 ARG B N 1
ATOM 7610 C CA . ARG B 1 406 ? 10.547 -20.859 -12.516 1 98.25 406 ARG B CA 1
ATOM 7611 C C . ARG B 1 406 ? 10.336 -20.094 -13.812 1 98.25 406 ARG B C 1
ATOM 7613 O O . ARG B 1 406 ? 10.961 -19.047 -14.039 1 98.25 406 ARG B O 1
ATOM 7620 N N . GLN B 1 407 ? 9.5 -20.625 -14.703 1 98.5 407 GLN B N 1
ATOM 7621 C CA . GLN B 1 407 ? 9.133 -19.938 -15.938 1 98.5 407 GLN B CA 1
ATOM 7622 C C . GLN B 1 407 ? 8.031 -18.906 -15.688 1 98.5 407 GLN B C 1
ATOM 7624 O O . GLN B 1 407 ? 7.887 -17.953 -16.453 1 98.5 407 GLN B O 1
ATOM 7629 N N . LEU B 1 408 ? 7.281 -19.047 -14.586 1 98.69 408 LEU B N 1
ATOM 7630 C CA . LEU B 1 408 ? 6.121 -18.219 -14.281 1 98.69 408 LEU B CA 1
ATOM 7631 C C . LEU B 1 408 ? 6.289 -17.516 -12.945 1 98.69 408 LEU B C 1
ATOM 7633 O O . LEU B 1 408 ? 6.672 -18.156 -11.953 1 98.69 408 LEU B O 1
ATOM 7637 N N . ALA B 1 409 ? 6.105 -16.25 -12.922 1 98.69 409 ALA B N 1
ATOM 7638 C CA . ALA B 1 409 ? 5.898 -15.5 -11.688 1 98.69 409 ALA B CA 1
ATOM 7639 C C . ALA B 1 409 ? 4.508 -14.875 -11.648 1 98.69 409 ALA B C 1
ATOM 7641 O O . ALA B 1 409 ? 4.129 -14.141 -12.57 1 98.69 409 ALA B O 1
ATOM 7642 N N . THR B 1 410 ? 3.719 -15.188 -10.68 1 98.69 410 THR B N 1
ATOM 7643 C CA . THR B 1 410 ? 2.348 -14.711 -10.531 1 98.69 410 THR B CA 1
ATOM 7644 C C . THR B 1 410 ? 1.946 -14.695 -9.055 1 98.69 410 THR B C 1
ATOM 7646 O O . THR B 1 410 ? 2.484 -15.453 -8.25 1 98.69 410 THR B O 1
ATOM 7649 N N . SER B 1 411 ? 1.109 -13.75 -8.688 1 98.69 411 SER B N 1
ATOM 7650 C CA . SER B 1 411 ? 0.557 -13.758 -7.332 1 98.69 411 SER B CA 1
ATOM 7651 C C . SER B 1 411 ? -0.542 -14.805 -7.191 1 98.69 411 SER B C 1
ATOM 7653 O O . SER B 1 411 ? -1.565 -14.734 -7.875 1 98.69 411 SER B O 1
ATOM 7655 N N . GLY B 1 412 ? -0.318 -15.805 -6.328 1 97.94 412 GLY B N 1
ATOM 7656 C CA . GLY B 1 412 ? -1.248 -16.922 -6.18 1 97.94 412 GLY B CA 1
ATOM 7657 C C . GLY B 1 412 ? -2.188 -16.75 -5 1 97.94 412 GLY B C 1
ATOM 7658 O O . GLY B 1 412 ? -3.316 -16.281 -5.16 1 97.94 412 GLY B O 1
ATOM 7659 N N . GLY B 1 413 ? -1.702 -16.859 -3.799 1 97.31 413 GLY B N 1
ATOM 7660 C CA . GLY B 1 413 ? -2.498 -16.891 -2.584 1 97.31 413 GLY B CA 1
ATOM 7661 C C . GLY B 1 413 ? -3.281 -15.609 -2.35 1 97.31 413 GLY B C 1
ATOM 7662 O O . GLY B 1 413 ? -4.441 -15.656 -1.935 1 97.31 413 GLY B O 1
ATOM 7663 N N . GLN B 1 414 ? -2.709 -14.469 -2.586 1 98.25 414 GLN B N 1
ATOM 7664 C CA . GLN B 1 414 ? -3.387 -13.203 -2.328 1 98.25 414 GLN B CA 1
ATOM 7665 C C . GLN B 1 414 ? -4.055 -12.672 -3.592 1 98.25 414 GLN B C 1
ATOM 7667 O O . GLN B 1 414 ? -4.945 -11.82 -3.516 1 98.25 414 GLN B O 1
ATOM 7672 N N . GLY B 1 415 ? -3.598 -13.148 -4.781 1 98.31 415 GLY B N 1
ATOM 7673 C CA . GLY B 1 415 ? -4.164 -12.586 -5.996 1 98.31 415 GLY B CA 1
ATOM 7674 C C . GLY B 1 415 ? -4.047 -11.078 -6.07 1 98.31 415 GLY B C 1
ATOM 7675 O O . GLY B 1 415 ? -5.035 -10.383 -6.301 1 98.31 415 GLY B O 1
ATOM 7676 N N . THR B 1 416 ? -2.885 -10.547 -6.004 1 98.81 416 THR B N 1
ATOM 7677 C CA . THR B 1 416 ? -2.639 -9.117 -5.848 1 98.81 416 THR B CA 1
ATOM 7678 C C . THR B 1 416 ? -2.645 -8.422 -7.203 1 98.81 416 THR B C 1
ATOM 7680 O O . THR B 1 416 ? -1.755 -8.641 -8.031 1 98.81 416 THR B O 1
ATOM 7683 N N . MET B 1 417 ? -3.643 -7.582 -7.434 1 98.62 417 MET B N 1
ATOM 7684 C CA . MET B 1 417 ? -3.625 -6.703 -8.602 1 98.62 417 MET B CA 1
ATOM 7685 C C . MET B 1 417 ? -2.508 -5.672 -8.484 1 98.62 417 MET B C 1
ATOM 7687 O O . MET B 1 417 ? -2.26 -5.133 -7.406 1 98.62 417 MET B O 1
ATOM 7691 N N . GLY B 1 418 ? -1.89 -5.305 -9.562 1 98.75 418 GLY B N 1
ATOM 7692 C CA . GLY B 1 418 ? -0.795 -4.348 -9.562 1 98.75 418 GLY B CA 1
ATOM 7693 C C . GLY B 1 418 ? 0.559 -4.992 -9.328 1 98.75 418 GLY B C 1
ATOM 7694 O O . GLY B 1 418 ? 1.588 -4.312 -9.359 1 98.75 418 GLY B O 1
ATOM 7695 N N . TYR B 1 419 ? 0.626 -6.27 -9.234 1 98.88 419 TYR B N 1
ATOM 7696 C CA . TYR B 1 419 ? 1.807 -7.066 -8.93 1 98.88 419 TYR B CA 1
ATOM 7697 C C . TYR B 1 419 ? 2.766 -7.102 -10.117 1 98.88 419 TYR B C 1
ATOM 7699 O O . TYR B 1 419 ? 3.98 -6.973 -9.938 1 98.88 419 TYR B O 1
ATOM 7707 N N . SER B 1 420 ? 2.377 -7.164 -11.297 1 98.88 420 SER B N 1
ATOM 7708 C CA . SER B 1 420 ? 3.111 -7.812 -12.375 1 98.88 420 SER B CA 1
ATOM 7709 C C . SER B 1 420 ? 4.125 -6.863 -13.008 1 98.88 420 SER B C 1
ATOM 7711 O O . SER B 1 420 ? 5.207 -7.281 -13.414 1 98.88 420 SER B O 1
ATOM 7713 N N . LEU B 1 421 ? 3.738 -5.574 -13.156 1 98.88 421 LEU B N 1
ATOM 7714 C CA . LEU B 1 421 ? 4.672 -4.68 -13.828 1 98.88 421 LEU B CA 1
ATOM 7715 C C . LEU B 1 421 ? 5.977 -4.566 -13.047 1 98.88 421 LEU B C 1
ATOM 7717 O O . LEU B 1 421 ? 7.055 -4.801 -13.594 1 98.88 421 LEU B O 1
ATOM 7721 N N . PRO B 1 422 ? 5.934 -4.25 -11.711 1 98.94 422 PRO B N 1
ATOM 7722 C CA . PRO B 1 422 ? 7.195 -4.266 -10.961 1 98.94 422 PRO B CA 1
ATOM 7723 C C . PRO B 1 422 ? 7.844 -5.648 -10.93 1 98.94 422 PRO B C 1
ATOM 7725 O O . PRO B 1 422 ? 9.07 -5.762 -10.992 1 98.94 422 PRO B O 1
ATOM 7728 N N . ALA B 1 423 ? 7.027 -6.688 -10.859 1 98.94 423 ALA B N 1
ATOM 7729 C CA . ALA B 1 423 ? 7.535 -8.055 -10.852 1 98.94 423 ALA B CA 1
ATOM 7730 C C . ALA B 1 423 ? 8.32 -8.359 -12.125 1 98.94 423 ALA B C 1
ATOM 7732 O O . ALA B 1 423 ? 9.352 -9.039 -12.086 1 98.94 423 ALA B O 1
ATOM 7733 N N . ALA B 1 424 ? 7.848 -7.879 -13.273 1 98.94 424 ALA B N 1
ATOM 7734 C CA . ALA B 1 424 ? 8.531 -8.094 -14.547 1 98.94 424 ALA B CA 1
ATOM 7735 C C . ALA B 1 424 ? 9.93 -7.488 -14.531 1 98.94 424 ALA B C 1
ATOM 7737 O O . ALA B 1 424 ? 10.867 -8.07 -15.078 1 98.94 424 ALA B O 1
ATOM 7738 N N . LEU B 1 425 ? 10.078 -6.336 -13.891 1 98.88 425 LEU B N 1
ATOM 7739 C CA . LEU B 1 425 ? 11.383 -5.695 -13.781 1 98.88 425 LEU B CA 1
ATOM 7740 C C . LEU B 1 425 ? 12.328 -6.539 -12.93 1 98.88 425 LEU B C 1
ATOM 7742 O O . LEU B 1 425 ? 13.484 -6.754 -13.305 1 98.88 425 LEU B O 1
ATOM 7746 N N . GLY B 1 426 ? 11.797 -7 -11.75 1 98.94 426 GLY B N 1
ATOM 7747 C CA . GLY B 1 426 ? 12.602 -7.871 -10.906 1 98.94 426 GLY B CA 1
ATOM 7748 C C . GLY B 1 426 ? 13.016 -9.156 -11.594 1 98.94 426 GLY B C 1
ATOM 7749 O O . GLY B 1 426 ? 14.156 -9.602 -11.453 1 98.94 426 GLY B O 1
ATOM 7750 N N . ALA B 1 427 ? 12.062 -9.727 -12.352 1 98.94 427 ALA B N 1
ATOM 7751 C CA . ALA B 1 427 ? 12.336 -10.961 -13.094 1 98.94 427 ALA B CA 1
ATOM 7752 C C . ALA B 1 427 ? 13.445 -10.742 -14.125 1 98.94 427 ALA B C 1
ATOM 7754 O O . ALA B 1 427 ? 14.352 -11.562 -14.25 1 98.94 427 ALA B O 1
ATOM 7755 N N . LYS B 1 428 ? 13.344 -9.648 -14.875 1 98.88 428 LYS B N 1
ATOM 7756 C CA . LYS B 1 428 ? 14.336 -9.352 -15.898 1 98.88 428 LYS B CA 1
ATOM 7757 C C . LYS B 1 428 ? 15.727 -9.211 -15.281 1 98.88 428 LYS B C 1
ATOM 7759 O O . LYS B 1 428 ? 16.719 -9.688 -15.852 1 98.88 428 LYS B O 1
ATOM 7764 N N . LEU B 1 429 ? 15.82 -8.57 -14.156 1 98.81 429 LEU B N 1
ATOM 7765 C CA . LEU B 1 429 ? 17.094 -8.375 -13.484 1 98.81 429 LEU B CA 1
ATOM 7766 C C . LEU B 1 429 ? 17.672 -9.711 -13.008 1 98.81 429 LEU B C 1
ATOM 7768 O O . LEU B 1 429 ? 18.891 -9.867 -12.898 1 98.81 429 LEU B O 1
ATOM 7772 N N . ALA B 1 430 ? 16.812 -10.688 -12.734 1 98.75 430 ALA B N 1
ATOM 7773 C CA . ALA B 1 430 ? 17.234 -12.008 -12.281 1 98.75 430 ALA B CA 1
ATOM 7774 C C . ALA B 1 430 ? 17.75 -12.844 -13.438 1 98.75 430 ALA B C 1
ATOM 7776 O O . ALA B 1 430 ? 18.734 -13.578 -13.289 1 98.75 430 ALA B O 1
ATOM 7777 N N . VAL B 1 431 ? 17.141 -12.688 -14.711 1 98.38 431 VAL B N 1
ATOM 7778 C CA . VAL B 1 431 ? 17.375 -13.688 -15.742 1 98.38 431 VAL B CA 1
ATOM 7779 C C . VAL B 1 431 ? 18.266 -13.102 -16.844 1 98.38 431 VAL B C 1
ATOM 7781 O O . VAL B 1 431 ? 18.719 -13.82 -17.734 1 98.38 431 VAL B O 1
ATOM 7784 N N . GLY B 1 432 ? 18.547 -11.82 -16.828 1 96.94 432 GLY B N 1
ATOM 7785 C CA . GLY B 1 432 ? 19.484 -11.18 -17.734 1 96.94 432 GLY B CA 1
ATOM 7786 C C . GLY B 1 432 ? 18.938 -11.031 -19.141 1 96.94 432 GLY B C 1
ATOM 7787 O O . GLY B 1 432 ? 17.875 -10.422 -19.344 1 96.94 432 GLY B O 1
ATOM 7788 N N . GLU B 1 433 ? 19.406 -11.75 -20.047 1 95.88 433 GLU B N 1
ATOM 7789 C CA . GLU B 1 433 ? 19.141 -11.523 -21.469 1 95.88 433 GLU B CA 1
ATOM 7790 C C . GLU B 1 433 ? 17.891 -12.281 -21.922 1 95.88 433 GLU B C 1
ATOM 7792 O O . GLU B 1 433 ? 17.391 -12.062 -23.031 1 95.88 433 GLU B O 1
ATOM 7797 N N . GLU B 1 434 ? 17.328 -13.117 -21.078 1 97.88 434 GLU B N 1
ATOM 7798 C CA . GLU B 1 434 ? 16.141 -13.859 -21.453 1 97.88 434 GLU B CA 1
ATOM 7799 C C . GLU B 1 434 ? 14.961 -12.922 -21.688 1 97.88 434 GLU B C 1
ATOM 7801 O O . GLU B 1 434 ? 14.922 -11.812 -21.156 1 97.88 434 GLU B O 1
ATOM 7806 N N . VAL B 1 435 ? 14.023 -13.344 -22.547 1 98.56 435 VAL B N 1
ATOM 7807 C CA . VAL B 1 435 ? 12.82 -12.57 -22.844 1 98.56 435 VAL B CA 1
ATOM 7808 C C . VAL B 1 435 ? 11.852 -12.656 -21.672 1 98.56 435 VAL B C 1
ATOM 7810 O O . VAL B 1 435 ? 11.57 -13.75 -21.172 1 98.56 435 VAL B O 1
ATOM 7813 N N . VAL B 1 436 ? 11.43 -11.523 -21.141 1 98.88 436 VAL B N 1
ATOM 7814 C CA . VAL B 1 436 ? 10.422 -11.453 -20.094 1 98.88 436 VAL B CA 1
ATOM 7815 C C . VAL B 1 436 ? 9.141 -10.828 -20.641 1 98.88 436 VAL B C 1
ATOM 7817 O O . VAL B 1 436 ? 9.156 -9.711 -21.156 1 98.88 436 VAL B O 1
ATOM 7820 N N . ILE B 1 437 ? 8.008 -11.547 -20.594 1 98.94 437 ILE B N 1
ATOM 7821 C CA . ILE B 1 437 ? 6.703 -11.094 -21.062 1 98.94 437 ILE B CA 1
ATOM 7822 C C . ILE B 1 437 ? 5.738 -11 -19.875 1 98.94 437 ILE B C 1
ATOM 7824 O O . ILE B 1 437 ? 5.574 -11.969 -19.125 1 98.94 437 ILE B O 1
ATOM 7828 N N . ASN B 1 438 ? 5.207 -9.859 -19.719 1 98.94 438 ASN B N 1
ATOM 7829 C CA . ASN B 1 438 ? 4.211 -9.602 -18.672 1 98.94 438 ASN B CA 1
ATOM 7830 C C . ASN B 1 438 ? 2.809 -9.469 -19.266 1 98.94 438 ASN B C 1
ATOM 7832 O O . ASN B 1 438 ? 2.553 -8.578 -20.078 1 98.94 438 ASN B O 1
ATOM 7836 N N . PHE B 1 439 ? 1.911 -10.422 -18.922 1 98.94 439 PHE B N 1
ATOM 7837 C CA . PHE B 1 439 ? 0.497 -10.297 -19.25 1 98.94 439 PHE B CA 1
ATOM 7838 C C . PHE B 1 439 ? -0.261 -9.602 -18.125 1 98.94 439 PHE B C 1
ATOM 7840 O O . PHE B 1 439 ? -0.225 -10.047 -16.984 1 98.94 439 PHE B O 1
ATOM 7847 N N . VAL B 1 440 ? -0.985 -8.547 -18.469 1 98.88 440 VAL B N 1
ATOM 7848 C CA . VAL B 1 440 ? -1.626 -7.719 -17.453 1 98.88 440 VAL B CA 1
ATOM 7849 C C . VAL B 1 440 ? -2.973 -7.219 -17.969 1 98.88 440 VAL B C 1
ATOM 7851 O O . VAL B 1 440 ? -3.25 -7.281 -19.172 1 98.88 440 VAL B O 1
ATOM 7854 N N . GLY B 1 441 ? -3.885 -6.859 -17.031 1 98.81 441 GLY B N 1
ATOM 7855 C CA . GLY B 1 441 ? -5.152 -6.242 -17.391 1 98.81 441 GLY B CA 1
ATOM 7856 C C . GLY B 1 441 ? -5.086 -4.727 -17.438 1 98.81 441 GLY B C 1
ATOM 7857 O O . GLY B 1 441 ? -4.152 -4.129 -16.891 1 98.81 441 GLY B O 1
ATOM 7858 N N . ASP B 1 442 ? -6.141 -4.125 -18.062 1 98.62 442 ASP B N 1
ATOM 7859 C CA . ASP B 1 442 ? -6.172 -2.674 -18.203 1 98.62 442 ASP B CA 1
ATOM 7860 C C . ASP B 1 442 ? -6.391 -1.99 -16.859 1 98.62 442 ASP B C 1
ATOM 7862 O O . ASP B 1 442 ? -5.926 -0.869 -16.641 1 98.62 442 ASP B O 1
ATOM 7866 N N . GLY B 1 443 ? -7.082 -2.637 -15.93 1 98.44 443 GLY B N 1
ATOM 7867 C CA . GLY B 1 443 ? -7.246 -2.08 -14.602 1 98.44 443 GLY B CA 1
ATOM 7868 C C . GLY B 1 443 ? -6.016 -2.246 -13.727 1 98.44 443 GLY B C 1
ATOM 7869 O O . GLY B 1 443 ? -5.586 -1.3 -13.07 1 98.44 443 GLY B O 1
ATOM 7870 N N . SER B 1 444 ? -5.418 -3.438 -13.734 1 98.44 444 SER B N 1
ATOM 7871 C CA . SER B 1 444 ? -4.348 -3.756 -12.797 1 98.44 444 SER B CA 1
ATOM 7872 C C . SER B 1 444 ? -3.045 -3.064 -13.188 1 98.44 444 SER B C 1
ATOM 7874 O O . SER B 1 444 ? -2.242 -2.705 -12.32 1 98.44 444 SER B O 1
ATOM 7876 N N . VAL B 1 445 ? -2.803 -2.783 -14.508 1 98.75 445 VAL B N 1
ATOM 7877 C CA . VAL B 1 445 ? -1.559 -2.164 -14.953 1 98.75 445 VAL B CA 1
ATOM 7878 C C . VAL B 1 445 ? -1.447 -0.755 -14.375 1 98.75 445 VAL B C 1
ATOM 7880 O O . VAL B 1 445 ? -0.344 -0.268 -14.117 1 98.75 445 VAL B O 1
ATOM 7883 N N . LEU B 1 446 ? -2.586 -0.133 -14.141 1 98.75 446 LEU B N 1
ATOM 7884 C CA . LEU B 1 446 ? -2.6 1.244 -13.656 1 98.75 446 LEU B CA 1
ATOM 7885 C C . LEU B 1 446 ? -2.133 1.316 -12.203 1 98.75 446 LEU B C 1
ATOM 7887 O O . LEU B 1 446 ? -1.65 2.357 -11.758 1 98.75 446 LEU B O 1
ATOM 7891 N N . MET B 1 447 ? -2.225 0.249 -11.453 1 98.75 447 MET B N 1
ATOM 7892 C CA . MET B 1 447 ? -1.979 0.272 -10.016 1 98.75 447 MET B CA 1
ATOM 7893 C C . MET B 1 447 ? -0.509 0.55 -9.719 1 98.75 447 MET B C 1
ATOM 7895 O O . MET B 1 447 ? -0.174 1.07 -8.656 1 98.75 447 MET B O 1
ATOM 7899 N N . ASN B 1 448 ? 0.393 0.22 -10.617 1 98.75 448 ASN B N 1
ATOM 7900 C CA . ASN B 1 448 ? 1.815 0.518 -10.484 1 98.75 448 ASN B CA 1
ATOM 7901 C C . ASN B 1 448 ? 2.416 0.984 -11.805 1 98.75 448 ASN B C 1
ATOM 7903 O O . ASN B 1 448 ? 3.57 0.676 -12.109 1 98.75 448 ASN B O 1
ATOM 7907 N N . ILE B 1 449 ? 1.677 1.754 -12.602 1 98.88 449 ILE B N 1
ATOM 7908 C CA . ILE B 1 449 ? 2.064 2.121 -13.961 1 98.88 449 ILE B CA 1
ATOM 7909 C C . ILE B 1 449 ? 3.307 3.01 -13.922 1 98.88 449 ILE B C 1
ATOM 7911 O O . ILE B 1 449 ? 4.082 3.051 -14.875 1 98.88 449 ILE B O 1
ATOM 7915 N N . GLN B 1 450 ? 3.551 3.695 -12.812 1 98.75 450 GLN B N 1
ATOM 7916 C CA . GLN B 1 450 ? 4.68 4.609 -12.664 1 98.75 450 GLN B CA 1
ATOM 7917 C C . GLN B 1 450 ? 6.008 3.863 -12.758 1 98.75 450 GLN B C 1
ATOM 7919 O O . GLN B 1 450 ? 7.055 4.477 -12.977 1 98.75 450 GLN B O 1
ATOM 7924 N N . GLU B 1 451 ? 5.988 2.523 -12.602 1 98.88 451 GLU B N 1
ATOM 7925 C CA . GLU B 1 451 ? 7.234 1.76 -12.633 1 98.88 451 GLU B CA 1
ATOM 7926 C C . GLU B 1 451 ? 7.77 1.636 -14.055 1 98.88 451 GLU B C 1
ATOM 7928 O O . GLU B 1 451 ? 8.898 1.179 -14.266 1 98.88 451 GLU B O 1
ATOM 7933 N N . LEU B 1 452 ? 6.973 2.051 -15.062 1 98.88 452 LEU B N 1
ATOM 7934 C CA . LEU B 1 452 ? 7.547 2.238 -16.391 1 98.88 452 LEU B CA 1
ATOM 7935 C C . LEU B 1 452 ? 8.727 3.207 -16.344 1 98.88 452 LEU B C 1
ATOM 7937 O O . LEU B 1 452 ? 9.672 3.072 -17.109 1 98.88 452 LEU B O 1
ATOM 7941 N N . MET B 1 453 ? 8.695 4.168 -15.367 1 98.75 453 MET B N 1
ATOM 7942 C CA . MET B 1 453 ? 9.805 5.098 -15.172 1 98.75 453 MET B CA 1
ATOM 7943 C C . MET B 1 453 ? 11.047 4.359 -14.688 1 98.75 453 MET B C 1
ATOM 7945 O O . MET B 1 453 ? 12.164 4.676 -15.109 1 98.75 453 MET B O 1
ATOM 7949 N N . THR B 1 454 ? 10.844 3.404 -13.758 1 98.81 454 THR B N 1
ATOM 7950 C CA . THR B 1 454 ? 11.953 2.59 -13.266 1 98.81 454 THR B CA 1
ATOM 7951 C C . THR B 1 454 ? 12.578 1.783 -14.406 1 98.81 454 THR B C 1
ATOM 7953 O O . THR B 1 454 ? 13.797 1.699 -14.516 1 98.81 454 THR B O 1
ATOM 7956 N N . ALA B 1 455 ? 11.727 1.189 -15.266 1 98.81 455 ALA B N 1
ATOM 7957 C CA . ALA B 1 455 ? 12.211 0.437 -16.422 1 98.81 455 ALA B CA 1
ATOM 7958 C C . ALA B 1 455 ? 13.078 1.31 -17.312 1 98.81 455 ALA B C 1
ATOM 7960 O O . ALA B 1 455 ? 14.172 0.899 -17.719 1 98.81 455 ALA B O 1
ATOM 7961 N N . TYR B 1 456 ? 12.57 2.496 -17.594 1 98.62 456 TYR B N 1
ATOM 7962 C CA . TYR B 1 456 ? 13.266 3.418 -18.484 1 98.62 456 TYR B CA 1
ATOM 7963 C C . TYR B 1 456 ? 14.594 3.861 -17.891 1 98.62 456 TYR B C 1
ATOM 7965 O O . TYR B 1 456 ? 15.633 3.807 -18.547 1 98.62 456 TYR B O 1
ATOM 7973 N N . GLU B 1 457 ? 14.586 4.273 -16.609 1 98.38 457 GLU B N 1
ATOM 7974 C CA . GLU B 1 457 ? 15.773 4.809 -15.953 1 98.38 457 GLU B CA 1
ATOM 7975 C C . GLU B 1 457 ? 16.906 3.777 -15.922 1 98.38 457 GLU B C 1
ATOM 7977 O O . GLU B 1 457 ? 18.062 4.121 -16.109 1 98.38 457 GLU B O 1
ATOM 7982 N N . TYR B 1 458 ? 16.578 2.535 -15.711 1 98.38 458 TYR B N 1
ATOM 7983 C CA . TYR B 1 458 ? 17.625 1.523 -15.516 1 98.38 458 TYR B CA 1
ATOM 7984 C C . TYR B 1 458 ? 17.781 0.665 -16.766 1 98.38 458 TYR B C 1
ATOM 7986 O O . TYR B 1 458 ? 18.531 -0.312 -16.75 1 98.38 458 TYR B O 1
ATOM 7994 N N . GLY B 1 459 ? 17.047 0.979 -17.828 1 98.06 459 GLY B N 1
ATOM 7995 C CA . GLY B 1 459 ? 17.156 0.225 -19.078 1 98.06 459 GLY B CA 1
ATOM 7996 C C . GLY B 1 459 ? 16.734 -1.228 -18.922 1 98.06 459 GLY B C 1
ATOM 7997 O O . GLY B 1 459 ? 17.391 -2.121 -19.469 1 98.06 459 GLY B O 1
ATOM 7998 N N . ILE B 1 460 ? 15.727 -1.497 -18.078 1 98.5 460 ILE B N 1
ATOM 7999 C CA . ILE B 1 460 ? 15.219 -2.854 -17.891 1 98.5 460 ILE B CA 1
ATOM 8000 C C . ILE B 1 460 ? 14.156 -3.164 -18.938 1 98.5 460 ILE B C 1
ATOM 8002 O O . ILE B 1 460 ? 13.094 -2.535 -18.969 1 98.5 460 ILE B O 1
ATOM 8006 N N . LYS B 1 461 ? 14.391 -4.098 -19.734 1 97.81 461 LYS B N 1
ATOM 8007 C CA . LYS B 1 461 ? 13.508 -4.398 -20.859 1 97.81 461 LYS B CA 1
ATOM 8008 C C . LYS B 1 461 ? 12.508 -5.484 -20.484 1 97.81 461 LYS B C 1
ATOM 8010 O O . LYS B 1 461 ? 12.891 -6.617 -20.188 1 97.81 461 LYS B O 1
ATOM 8015 N N . ALA B 1 462 ? 11.297 -5.184 -20.5 1 98.25 462 ALA B N 1
ATOM 8016 C CA . ALA B 1 462 ? 10.18 -6.117 -20.391 1 98.25 462 ALA B CA 1
ATOM 8017 C C . ALA B 1 462 ? 9.102 -5.809 -21.422 1 98.25 462 ALA B C 1
ATOM 8019 O O . ALA B 1 462 ? 8.93 -4.652 -21.828 1 98.25 462 ALA B O 1
ATOM 8020 N N . ILE B 1 463 ? 8.5 -6.789 -21.906 1 98.94 463 ILE B N 1
ATOM 8021 C CA . ILE B 1 463 ? 7.363 -6.613 -22.797 1 98.94 463 ILE B CA 1
ATOM 8022 C C . ILE B 1 463 ? 6.059 -6.777 -22.031 1 98.94 463 ILE B C 1
ATOM 8024 O O . ILE B 1 463 ? 5.773 -7.852 -21.5 1 98.94 463 ILE B O 1
ATOM 8028 N N . ASN B 1 464 ? 5.324 -5.711 -21.922 1 98.94 464 ASN B N 1
ATOM 8029 C CA . ASN B 1 464 ? 4.062 -5.711 -21.203 1 98.94 464 ASN B CA 1
ATOM 8030 C C . ASN B 1 464 ? 2.865 -5.754 -22.141 1 98.94 464 ASN B C 1
ATOM 8032 O O . ASN B 1 464 ? 2.674 -4.84 -22.953 1 98.94 464 ASN B O 1
ATOM 8036 N N . ILE B 1 465 ? 2.08 -6.781 -22.031 1 98.94 465 ILE B N 1
ATOM 8037 C CA . ILE B 1 465 ? 0.912 -6.973 -22.875 1 98.94 465 ILE B CA 1
ATOM 8038 C C . ILE B 1 465 ? -0.362 -6.781 -22.062 1 98.94 465 ILE B C 1
ATOM 8040 O O . ILE B 1 465 ? -0.693 -7.617 -21.219 1 98.94 465 ILE B O 1
ATOM 8044 N N . ILE B 1 466 ? -1.023 -5.68 -22.328 1 98.94 466 ILE B N 1
ATOM 8045 C CA . ILE B 1 466 ? -2.33 -5.449 -21.719 1 98.94 466 ILE B CA 1
ATOM 8046 C C . ILE B 1 466 ? -3.402 -6.199 -22.5 1 98.94 466 ILE B C 1
ATOM 8048 O O . ILE B 1 466 ? -3.635 -5.91 -23.672 1 98.94 466 ILE B O 1
ATOM 8052 N N . LEU B 1 467 ? -3.951 -7.211 -21.922 1 98.94 467 LEU B N 1
ATOM 8053 C CA . LEU B 1 467 ? -5.18 -7.781 -22.453 1 98.94 467 LEU B CA 1
ATOM 8054 C C . LEU B 1 467 ? -6.395 -6.969 -22.031 1 98.94 467 LEU B C 1
ATOM 8056 O O . LEU B 1 467 ? -6.973 -7.219 -20.969 1 98.94 467 LEU B O 1
ATOM 8060 N N . ASN B 1 468 ? -6.805 -6.027 -22.906 1 98.88 468 ASN B N 1
ATOM 8061 C CA . ASN B 1 468 ? -7.707 -4.938 -22.547 1 98.88 468 ASN B CA 1
ATOM 8062 C C . ASN B 1 468 ? -9.148 -5.25 -22.938 1 98.88 468 ASN B C 1
ATOM 8064 O O . ASN B 1 468 ? -9.508 -5.129 -24.109 1 98.88 468 ASN B O 1
ATOM 8068 N N . ASN B 1 469 ? -9.938 -5.629 -22.016 1 98.62 469 ASN B N 1
ATOM 8069 C CA . ASN B 1 469 ? -11.359 -5.832 -22.266 1 98.62 469 ASN B CA 1
ATOM 8070 C C . ASN B 1 469 ? -12.195 -4.691 -21.703 1 98.62 469 ASN B C 1
ATOM 8072 O O . ASN B 1 469 ? -13.422 -4.773 -21.672 1 98.62 469 ASN B O 1
ATOM 8076 N N . ALA B 1 470 ? -11.578 -3.648 -21.125 1 98.44 470 ALA B N 1
ATOM 8077 C CA . ALA B 1 470 ? -12.219 -2.461 -20.562 1 98.44 470 ALA B CA 1
ATOM 8078 C C . ALA B 1 470 ? -13.172 -2.836 -19.438 1 98.44 470 ALA B C 1
ATOM 8080 O O . ALA B 1 470 ? -14.258 -2.256 -19.312 1 98.44 470 ALA B O 1
ATOM 8081 N N . PHE B 1 471 ? -12.844 -3.867 -18.688 1 98.62 471 PHE B N 1
ATOM 8082 C CA . PHE B 1 471 ? -13.523 -4.297 -17.469 1 98.62 471 PHE B CA 1
ATOM 8083 C C . PHE B 1 471 ? -12.516 -4.758 -16.422 1 98.62 471 PHE B C 1
ATOM 8085 O O . PHE B 1 471 ? -11.406 -5.184 -16.75 1 98.62 471 PHE B O 1
ATOM 8092 N N . LEU B 1 472 ? -12.875 -4.574 -15.172 1 98.62 472 LEU B N 1
ATOM 8093 C CA . LEU B 1 472 ? -12.32 -5.531 -14.227 1 98.62 472 LEU B CA 1
ATOM 8094 C C . LEU B 1 472 ? -12.875 -6.93 -14.477 1 98.62 472 LEU B C 1
ATOM 8096 O O . LEU B 1 472 ? -13.852 -7.336 -13.852 1 98.62 472 LEU B O 1
ATOM 8100 N N . GLY B 1 473 ? -12.227 -7.648 -15.336 1 98.5 473 GLY B N 1
ATOM 8101 C CA . GLY B 1 473 ? -12.789 -8.766 -16.078 1 98.5 473 GLY B CA 1
ATOM 8102 C C . GLY B 1 473 ? -13.25 -9.906 -15.18 1 98.5 473 GLY B C 1
ATOM 8103 O O . GLY B 1 473 ? -14.32 -10.484 -15.398 1 98.5 473 GLY B O 1
ATOM 8104 N N . MET B 1 474 ? -12.477 -10.305 -14.227 1 98 474 MET B N 1
ATOM 8105 C CA . MET B 1 474 ? -12.844 -11.43 -13.375 1 98 474 MET B CA 1
ATOM 8106 C C . MET B 1 474 ? -14.078 -11.094 -12.539 1 98 474 MET B C 1
ATOM 8108 O O . MET B 1 474 ? -14.984 -11.922 -12.406 1 98 474 MET B O 1
ATOM 8112 N N . VAL B 1 475 ? -14.109 -9.898 -11.945 1 98.12 475 VAL B N 1
ATOM 8113 C CA . VAL B 1 475 ? -15.25 -9.469 -11.148 1 98.12 475 VAL B CA 1
ATOM 8114 C C . VAL B 1 475 ? -16.484 -9.328 -12.039 1 98.12 475 VAL B C 1
ATOM 8116 O O . VAL B 1 475 ? -17.594 -9.727 -11.656 1 98.12 475 VAL B O 1
ATOM 8119 N N . ARG B 1 476 ? -16.297 -8.758 -13.203 1 98.25 476 ARG B N 1
ATOM 8120 C CA . ARG B 1 476 ? -17.375 -8.648 -14.172 1 98.25 476 ARG B CA 1
ATOM 8121 C C . ARG B 1 476 ? -17.969 -10.016 -14.5 1 98.25 476 ARG B C 1
ATOM 8123 O O . ARG B 1 476 ? -19.188 -10.164 -14.586 1 98.25 476 ARG B O 1
ATOM 8130 N N . GLN B 1 477 ? -17.078 -11.031 -14.742 1 97.75 477 GLN B N 1
ATOM 8131 C CA . GLN B 1 477 ? -17.547 -12.383 -15.047 1 97.75 477 GLN B CA 1
ATOM 8132 C C . GLN B 1 477 ? -18.406 -12.938 -13.914 1 97.75 477 GLN B C 1
ATOM 8134 O O . GLN B 1 477 ? -19.438 -13.562 -14.164 1 97.75 477 GLN B O 1
ATOM 8139 N N . TRP B 1 478 ? -18.031 -12.703 -12.688 1 96.69 478 TRP B N 1
ATOM 8140 C CA . TRP B 1 478 ? -18.828 -13.133 -11.547 1 96.69 478 TRP B CA 1
ATOM 8141 C C . TRP B 1 478 ? -20.172 -12.398 -11.516 1 96.69 478 TRP B C 1
ATOM 8143 O O . TRP B 1 478 ? -21.203 -12.992 -11.219 1 96.69 478 TRP B O 1
ATOM 8153 N N . GLN B 1 479 ? -20.109 -11.094 -11.773 1 97.75 479 GLN B N 1
ATOM 8154 C CA . GLN B 1 479 ? -21.328 -10.297 -11.797 1 97.75 479 GLN B CA 1
ATOM 8155 C C . GLN B 1 479 ? -22.281 -10.773 -12.891 1 97.75 479 GLN B C 1
ATOM 8157 O O . GLN B 1 479 ? -23.5 -10.805 -12.695 1 97.75 479 GLN B O 1
ATOM 8162 N N . SER B 1 480 ? -21.703 -11.141 -14.008 1 96.88 480 SER B N 1
ATOM 8163 C CA . SER B 1 480 ? -22.5 -11.648 -15.125 1 96.88 480 SER B CA 1
ATOM 8164 C C . SER B 1 480 ? -23.141 -12.984 -14.789 1 96.88 480 SER B C 1
ATOM 8166 O O . SER B 1 480 ? -24.312 -13.211 -15.094 1 96.88 480 SER B O 1
ATOM 8168 N N . MET B 1 481 ? -22.438 -13.844 -14.141 1 95.5 481 MET B N 1
ATOM 8169 C CA . MET B 1 481 ? -22.875 -15.219 -13.922 1 95.5 481 MET B CA 1
ATOM 8170 C C . MET B 1 481 ? -23.781 -15.32 -12.695 1 95.5 481 MET B C 1
ATOM 8172 O O . MET B 1 481 ? -24.703 -16.141 -12.672 1 95.5 481 MET B O 1
ATOM 8176 N N . PHE B 1 482 ? -23.547 -14.398 -11.688 1 95.25 482 PHE B N 1
ATOM 8177 C CA . PHE B 1 482 ? -24.156 -14.727 -10.406 1 95.25 482 PHE B CA 1
ATOM 8178 C C . PHE B 1 482 ? -24.891 -13.508 -9.836 1 95.25 482 PHE B C 1
ATOM 8180 O O . PHE B 1 482 ? -25.562 -13.609 -8.82 1 95.25 482 PHE B O 1
ATOM 8187 N N . TYR B 1 483 ? -24.781 -12.305 -10.445 1 97.12 483 TYR B N 1
ATOM 8188 C CA . TYR B 1 483 ? -25.359 -11.094 -9.883 1 97.12 483 TYR B CA 1
ATOM 8189 C C . TYR B 1 483 ? -26.203 -10.359 -10.922 1 97.12 483 TYR B C 1
ATOM 8191 O O . TYR B 1 483 ? -26.141 -9.133 -11.016 1 97.12 483 TYR B O 1
ATOM 8199 N N . LYS B 1 484 ? -26.922 -11.016 -11.758 1 97.19 484 LYS B N 1
ATOM 8200 C CA . LYS B 1 484 ? -27.922 -10.516 -12.688 1 97.19 484 LYS B CA 1
ATOM 8201 C C . LYS B 1 484 ? -27.328 -9.477 -13.633 1 97.19 484 LYS B C 1
ATOM 8203 O O . LYS B 1 484 ? -27.984 -8.477 -13.953 1 97.19 484 LYS B O 1
ATOM 8208 N N . GLU B 1 485 ? -26 -9.586 -13.875 1 97.19 485 GLU B N 1
ATOM 8209 C CA . GLU B 1 485 ? -25.297 -8.695 -14.781 1 97.19 485 GLU B CA 1
ATOM 8210 C C . GLU B 1 485 ? -25.281 -7.262 -14.25 1 97.19 485 GLU B C 1
ATOM 8212 O O . GLU B 1 485 ? -25.328 -6.309 -15.031 1 97.19 485 GLU B O 1
ATOM 8217 N N . HIS B 1 486 ? -25.438 -7.137 -12.891 1 97.88 486 HIS B N 1
ATOM 8218 C CA . HIS B 1 486 ? -25.188 -5.84 -12.266 1 97.88 486 HIS B CA 1
ATOM 8219 C C . HIS B 1 486 ? -23.703 -5.5 -12.273 1 97.88 486 HIS B C 1
ATOM 8221 O O . HIS B 1 486 ? -23 -5.762 -11.297 1 97.88 486 HIS B O 1
ATOM 8227 N N . PHE B 1 487 ? -23.25 -4.922 -13.344 1 98.06 487 PHE B N 1
ATOM 8228 C CA . PHE B 1 487 ? -21.844 -4.559 -13.469 1 98.06 487 PHE B CA 1
ATOM 8229 C C . PHE B 1 487 ? -21.5 -3.361 -12.594 1 98.06 487 PHE B C 1
ATOM 8231 O O . PHE B 1 487 ? -21.219 -2.273 -13.094 1 98.06 487 PHE B O 1
ATOM 8238 N N . SER B 1 488 ? -21.484 -3.602 -11.281 1 98.31 488 SER B N 1
ATOM 8239 C CA . SER B 1 488 ? -21.281 -2.58 -10.266 1 98.31 488 SER B CA 1
ATOM 8240 C C . SER B 1 488 ? -19.797 -2.209 -10.156 1 98.31 488 SER B C 1
ATOM 8242 O O . SER B 1 488 ? -19.016 -2.955 -9.57 1 98.31 488 SER B O 1
ATOM 8244 N N . GLN B 1 489 ? -19.406 -1.011 -10.734 1 98.31 489 GLN B N 1
ATOM 8245 C CA . GLN B 1 489 ? -18.078 -0.424 -10.578 1 98.31 489 GLN B CA 1
ATOM 8246 C C . GLN B 1 489 ? -17 -1.323 -11.18 1 98.31 489 GLN B C 1
ATOM 8248 O O . GLN B 1 489 ? -15.922 -1.492 -10.594 1 98.31 489 GLN B O 1
ATOM 8253 N N . THR B 1 490 ? -17.234 -2 -12.289 1 98.44 490 THR B N 1
ATOM 8254 C CA . THR B 1 490 ? -16.266 -2.863 -12.953 1 98.44 490 THR B CA 1
ATOM 8255 C C . THR B 1 490 ? -16.062 -2.432 -14.406 1 98.44 490 THR B C 1
ATOM 8257 O O . THR B 1 490 ? -15.109 -2.859 -15.055 1 98.44 490 THR B O 1
ATOM 8260 N N . ASP B 1 491 ? -16.984 -1.597 -14.898 1 98.19 491 ASP B N 1
ATOM 8261 C CA . ASP B 1 491 ? -16.906 -1.117 -16.266 1 98.19 491 ASP B CA 1
ATOM 8262 C C . ASP B 1 491 ? -15.852 -0.023 -16.406 1 98.19 491 ASP B C 1
ATOM 8264 O O . ASP B 1 491 ? -15.961 1.039 -15.797 1 98.19 491 ASP B O 1
ATOM 8268 N N . LEU B 1 492 ? -14.805 -0.285 -17.219 1 98.25 492 LEU B N 1
ATOM 8269 C CA . LEU B 1 492 ? -13.711 0.651 -17.438 1 98.25 492 LEU B CA 1
ATOM 8270 C C . LEU B 1 492 ? -13.727 1.18 -18.859 1 98.25 492 LEU B C 1
ATOM 8272 O O . LEU B 1 492 ? -12.672 1.322 -19.484 1 98.25 492 LEU B O 1
ATOM 8276 N N . SER B 1 493 ? -14.859 1.442 -19.328 1 97.81 493 SER B N 1
ATOM 8277 C CA . SER B 1 493 ? -14.992 1.886 -20.703 1 97.81 493 SER B CA 1
ATOM 8278 C C . SER B 1 493 ? -14.289 3.221 -20.938 1 97.81 493 SER B C 1
ATOM 8280 O O . SER B 1 493 ? -13.852 3.518 -22.047 1 97.81 493 SER B O 1
ATOM 8282 N N . THR B 1 494 ? -14.289 4.109 -19.906 1 97.56 494 THR B N 1
ATOM 8283 C CA . THR B 1 494 ? -13.422 5.281 -19.969 1 97.56 494 THR B CA 1
ATOM 8284 C C . THR B 1 494 ? -11.969 4.895 -19.734 1 97.56 494 THR B C 1
ATOM 8286 O O . THR B 1 494 ? -11.578 4.586 -18.594 1 97.56 494 THR B O 1
ATOM 8289 N N . GLN B 1 495 ? -11.148 4.918 -20.812 1 97.69 495 GLN B N 1
ATOM 8290 C CA . GLN B 1 495 ? -9.781 4.406 -20.766 1 97.69 495 GLN B CA 1
ATOM 8291 C C . GLN B 1 495 ? -8.766 5.531 -20.938 1 97.69 495 GLN B C 1
ATOM 8293 O O . GLN B 1 495 ? -9.055 6.535 -21.594 1 97.69 495 GLN B O 1
ATOM 8298 N N . PRO B 1 496 ? -7.621 5.352 -20.297 1 98.56 496 PRO B N 1
ATOM 8299 C CA . PRO B 1 496 ? -6.535 6.266 -20.672 1 98.56 496 PRO B CA 1
ATOM 8300 C C . PRO B 1 496 ? -5.914 5.934 -22.016 1 98.56 496 PRO B C 1
ATOM 8302 O O . PRO B 1 496 ? -6.238 4.898 -22.609 1 98.56 496 PRO B O 1
ATOM 8305 N N . ASP B 1 497 ? -5.184 6.871 -22.547 1 98.75 497 ASP B N 1
ATOM 8306 C CA . ASP B 1 497 ? -4.316 6.594 -23.688 1 98.75 497 ASP B CA 1
ATOM 8307 C C . ASP B 1 497 ? -3.014 5.93 -23.25 1 98.75 497 ASP B C 1
ATOM 8309 O O . ASP B 1 497 ? -2.023 6.613 -22.984 1 98.75 497 ASP B O 1
ATOM 8313 N N . PHE B 1 498 ? -3.033 4.605 -23.281 1 98.81 498 PHE B N 1
ATOM 8314 C CA . PHE B 1 498 ? -1.908 3.838 -22.766 1 98.81 498 PHE B CA 1
ATOM 8315 C C . PHE B 1 498 ? -0.644 4.121 -23.562 1 98.81 498 PHE B C 1
ATOM 8317 O O . PHE B 1 498 ? 0.463 4.086 -23.016 1 98.81 498 PHE B O 1
ATOM 8324 N N . ILE B 1 499 ? -0.748 4.379 -24.875 1 98.62 499 ILE B N 1
ATOM 8325 C CA . ILE B 1 499 ? 0.396 4.633 -25.75 1 98.62 499 ILE B CA 1
ATOM 8326 C C . ILE B 1 499 ? 1.07 5.941 -25.344 1 98.62 499 ILE B C 1
ATOM 8328 O O . ILE B 1 499 ? 2.291 5.992 -25.172 1 98.62 499 ILE B O 1
ATOM 8332 N N . LYS B 1 500 ? 0.245 6.953 -25.141 1 98.56 500 LYS B N 1
ATOM 8333 C CA . LYS B 1 500 ? 0.778 8.242 -24.719 1 98.56 500 LYS B CA 1
ATOM 8334 C C . LYS B 1 500 ? 1.46 8.141 -23.359 1 98.56 500 LYS B C 1
ATOM 8336 O O . LYS B 1 500 ? 2.494 8.773 -23.141 1 98.56 500 LYS B O 1
ATOM 8341 N N . ILE B 1 501 ? 0.849 7.426 -22.5 1 98.88 501 ILE B N 1
ATOM 8342 C CA . ILE B 1 501 ? 1.39 7.266 -21.156 1 98.88 501 ILE B CA 1
ATOM 8343 C C . ILE B 1 501 ? 2.725 6.527 -21.219 1 98.88 501 ILE B C 1
ATOM 8345 O O . ILE B 1 501 ? 3.701 6.941 -20.594 1 98.88 501 ILE B O 1
ATOM 8349 N N . ALA B 1 502 ? 2.768 5.414 -21.984 1 98.81 502 ALA B N 1
ATOM 8350 C CA . ALA B 1 502 ? 4.02 4.676 -22.141 1 98.81 502 ALA B CA 1
ATOM 8351 C C . ALA B 1 502 ? 5.121 5.578 -22.688 1 98.81 502 ALA B C 1
ATOM 8353 O O . ALA B 1 502 ? 6.246 5.574 -22.188 1 98.81 502 ALA B O 1
ATOM 8354 N N . GLN B 1 503 ? 4.77 6.336 -23.688 1 98.69 503 GLN B N 1
ATOM 8355 C CA . GLN B 1 503 ? 5.73 7.254 -24.281 1 98.69 503 GLN B CA 1
ATOM 8356 C C . GLN B 1 503 ? 6.164 8.328 -23.297 1 98.69 503 GLN B C 1
ATOM 8358 O O . GLN B 1 503 ? 7.332 8.734 -23.281 1 98.69 503 GLN B O 1
ATOM 8363 N N . GLY B 1 504 ? 5.191 8.742 -22.484 1 98.81 504 GLY B N 1
ATOM 8364 C CA . GLY B 1 504 ? 5.516 9.719 -21.453 1 98.81 504 GLY B CA 1
ATOM 8365 C C . GLY B 1 504 ? 6.551 9.211 -20.453 1 98.81 504 GLY B C 1
ATOM 8366 O O . GLY B 1 504 ? 7.32 10 -19.906 1 98.81 504 GLY B O 1
ATOM 8367 N N . PHE B 1 505 ? 6.633 7.957 -20.297 1 98.81 505 PHE B N 1
ATOM 8368 C CA . PHE B 1 505 ? 7.602 7.355 -19.391 1 98.81 505 PHE B CA 1
ATOM 8369 C C . PHE B 1 505 ? 8.867 6.941 -20.125 1 98.81 505 PHE B C 1
ATOM 8371 O O . PHE B 1 505 ? 9.766 6.344 -19.547 1 98.81 505 PHE B O 1
ATOM 8378 N N . GLY B 1 506 ? 8.945 7.152 -21.391 1 98.38 506 GLY B N 1
ATOM 8379 C CA . GLY B 1 506 ? 10.133 6.836 -22.188 1 98.38 506 GLY B CA 1
ATOM 8380 C C . GLY B 1 506 ? 10.117 5.426 -22.734 1 98.38 506 GLY B C 1
ATOM 8381 O O . GLY B 1 506 ? 11.148 4.926 -23.203 1 98.38 506 GLY B O 1
ATOM 8382 N N . CYS B 1 507 ? 8.945 4.754 -22.734 1 98.69 507 CYS B N 1
ATOM 8383 C CA . CYS B 1 507 ? 8.797 3.383 -23.203 1 98.69 507 CYS B CA 1
ATOM 8384 C C . CYS B 1 507 ? 8.086 3.354 -24.562 1 98.69 507 CYS B C 1
ATOM 8386 O O . CYS B 1 507 ? 7.605 4.383 -25.031 1 98.69 507 CYS B O 1
ATOM 8388 N N . GLU B 1 508 ? 8.133 2.217 -25.219 1 98.69 508 GLU B N 1
ATOM 8389 C CA . GLU B 1 508 ? 7.41 2.051 -26.469 1 98.69 508 GLU B CA 1
ATOM 8390 C C . GLU B 1 508 ? 5.961 1.645 -26.219 1 98.69 508 GLU B C 1
ATOM 8392 O O . GLU B 1 508 ? 5.676 0.873 -25.312 1 98.69 508 GLU B O 1
ATOM 8397 N N . GLY B 1 509 ? 5.094 2.234 -26.922 1 98.75 509 GLY B N 1
ATOM 8398 C CA . GLY B 1 509 ? 3.678 1.914 -26.844 1 98.75 509 GLY B CA 1
ATOM 8399 C C . GLY B 1 509 ? 3.08 1.507 -28.172 1 98.75 509 GLY B C 1
ATOM 8400 O O . GLY B 1 509 ? 3.416 2.082 -29.203 1 98.75 509 GLY B O 1
ATOM 8401 N N . TYR B 1 510 ? 2.252 0.456 -28.188 1 98.75 510 TYR B N 1
ATOM 8402 C CA . TYR B 1 510 ? 1.591 -0.038 -29.391 1 98.75 510 TYR B CA 1
ATOM 8403 C C . TYR B 1 510 ? 0.097 -0.225 -29.156 1 98.75 510 TYR B C 1
ATOM 8405 O O . TYR B 1 510 ? -0.311 -0.779 -28.125 1 98.75 510 TYR B O 1
ATOM 8413 N N . GLU B 1 511 ? -0.686 0.31 -30.016 1 98.62 511 GLU B N 1
ATOM 8414 C CA . GLU B 1 511 ? -2.121 0.05 -30.031 1 98.62 511 GLU B CA 1
ATOM 8415 C C . GLU B 1 511 ? -2.465 -1.097 -30.969 1 98.62 511 GLU B C 1
ATOM 8417 O O . GLU B 1 511 ? -2.068 -1.084 -32.125 1 98.62 511 GLU B O 1
ATOM 8422 N N . ILE B 1 512 ? -3.168 -2.053 -30.484 1 98.81 512 ILE B N 1
ATOM 8423 C CA . ILE B 1 512 ? -3.4 -3.262 -31.266 1 98.81 512 ILE B CA 1
ATOM 8424 C C . ILE B 1 512 ? -4.891 -3.6 -31.266 1 98.81 512 ILE B C 1
ATOM 8426 O O . ILE B 1 512 ? -5.516 -3.664 -30.203 1 98.81 512 ILE B O 1
ATOM 8430 N N . SER B 1 513 ? -5.461 -3.928 -32.469 1 98.25 513 SER B N 1
ATOM 8431 C CA . SER B 1 513 ? -6.887 -4.227 -32.562 1 98.25 513 SER B CA 1
ATOM 8432 C C . SER B 1 513 ? -7.137 -5.48 -33.406 1 98.25 513 SER B C 1
ATOM 8434 O O . SER B 1 513 ? -8.266 -5.961 -33.469 1 98.25 513 SER B O 1
ATOM 8436 N N . ASN B 1 514 ? -6.109 -5.996 -34.062 1 98.38 514 ASN B N 1
ATOM 8437 C CA . ASN B 1 514 ? -6.273 -7.211 -34.844 1 98.38 514 ASN B CA 1
ATOM 8438 C C . ASN B 1 514 ? -5.012 -8.07 -34.844 1 98.38 514 ASN B C 1
ATOM 8440 O O . ASN B 1 514 ? -3.986 -7.664 -34.281 1 98.38 514 ASN B O 1
ATOM 8444 N N . LYS B 1 515 ? -5.055 -9.219 -35.438 1 98.69 515 LYS B N 1
ATOM 8445 C CA . LYS B 1 515 ? -4.004 -10.227 -35.375 1 98.69 515 LYS B CA 1
ATOM 8446 C C . LYS B 1 515 ? -2.727 -9.75 -36.062 1 98.69 515 LYS B C 1
ATOM 8448 O O . LYS B 1 515 ? -1.626 -9.961 -35.531 1 98.69 515 LYS B O 1
ATOM 8453 N N . GLU B 1 516 ? -2.811 -9.141 -37.219 1 98.5 516 GLU B N 1
ATOM 8454 C CA . GLU B 1 516 ? -1.649 -8.664 -37.938 1 98.5 516 GLU B CA 1
ATOM 8455 C C . GLU B 1 516 ? -0.893 -7.598 -37.156 1 98.5 516 GLU B C 1
ATOM 8457 O O . GLU B 1 516 ? 0.338 -7.621 -37.094 1 98.5 516 GLU B O 1
ATOM 8462 N N . GLU B 1 517 ? -1.667 -6.707 -36.625 1 98.69 517 GLU B N 1
ATOM 8463 C CA . GLU B 1 517 ? -1.064 -5.668 -35.781 1 98.69 517 GLU B CA 1
ATOM 8464 C C . GLU B 1 517 ? -0.332 -6.27 -34.594 1 98.69 517 GLU B C 1
ATOM 8466 O O . GLU B 1 517 ? 0.739 -5.793 -34.219 1 98.69 517 GLU B O 1
ATOM 8471 N N . PHE B 1 518 ? -0.892 -7.27 -34 1 98.81 518 PHE B N 1
ATOM 8472 C CA . PHE B 1 518 ? -0.257 -7.902 -32.844 1 98.81 518 PHE B CA 1
ATOM 8473 C C . PHE B 1 518 ? 1.082 -8.516 -33.25 1 98.81 518 PHE B C 1
ATOM 8475 O O . PHE B 1 518 ? 2.092 -8.297 -32.562 1 98.81 518 PHE B O 1
ATOM 8482 N N . ILE B 1 519 ? 1.075 -9.336 -34.312 1 98.75 519 ILE B N 1
ATOM 8483 C CA . ILE B 1 519 ? 2.279 -10.031 -34.781 1 98.75 519 ILE B CA 1
ATOM 8484 C C . ILE B 1 519 ? 3.383 -9.016 -35.062 1 98.75 519 ILE B C 1
ATOM 8486 O O . ILE B 1 519 ? 4.531 -9.203 -34.625 1 98.75 519 ILE B O 1
ATOM 8490 N N . GLN B 1 520 ? 3.01 -7.914 -35.688 1 98.75 520 GLN B N 1
ATOM 8491 C CA . GLN B 1 520 ? 3.979 -6.879 -36.031 1 98.75 520 GLN B CA 1
ATOM 8492 C C . GLN B 1 520 ? 4.508 -6.188 -34.75 1 98.75 520 GLN B C 1
ATOM 8494 O O . GLN B 1 520 ? 5.723 -6.047 -34.594 1 98.75 520 GLN B O 1
ATOM 8499 N N . ALA B 1 521 ? 3.609 -5.746 -33.906 1 98.88 521 ALA B N 1
ATOM 8500 C CA . ALA B 1 521 ? 3.984 -5.02 -32.719 1 98.88 521 ALA B CA 1
ATOM 8501 C C . ALA B 1 521 ? 4.836 -5.895 -31.781 1 98.88 521 ALA B C 1
ATOM 8503 O O . ALA B 1 521 ? 5.828 -5.43 -31.219 1 98.88 521 ALA B O 1
ATOM 8504 N N . PHE B 1 522 ? 4.441 -7.121 -31.625 1 98.88 522 PHE B N 1
ATOM 8505 C CA . PHE B 1 522 ? 5.168 -8.031 -30.75 1 98.88 522 PHE B CA 1
ATOM 8506 C C . PHE B 1 522 ? 6.559 -8.32 -31.297 1 98.88 522 PHE B C 1
ATOM 8508 O O . PHE B 1 522 ? 7.531 -8.383 -30.547 1 98.88 522 PHE B O 1
ATOM 8515 N N . SER B 1 523 ? 6.625 -8.562 -32.594 1 98.75 523 SER B N 1
ATOM 8516 C CA . SER B 1 523 ? 7.918 -8.766 -33.25 1 98.75 523 SER B CA 1
ATOM 8517 C C . SER B 1 523 ? 8.836 -7.574 -33.031 1 98.75 523 SER B C 1
ATOM 8519 O O . SER B 1 523 ? 10.023 -7.746 -32.719 1 98.75 523 SER B O 1
ATOM 8521 N N . GLN B 1 524 ? 8.297 -6.406 -33.188 1 98.69 524 GLN B N 1
ATOM 8522 C CA . GLN B 1 524 ? 9.07 -5.191 -32.938 1 98.69 524 GLN B CA 1
ATOM 8523 C C . GLN B 1 524 ? 9.516 -5.086 -31.484 1 98.69 524 GLN B C 1
ATOM 8525 O O . GLN B 1 524 ? 10.656 -4.711 -31.203 1 98.69 524 GLN B O 1
ATOM 8530 N N . ALA B 1 525 ? 8.617 -5.402 -30.594 1 98.69 525 ALA B N 1
ATOM 8531 C CA . ALA B 1 525 ? 8.938 -5.355 -29.172 1 98.69 525 ALA B CA 1
ATOM 8532 C C . ALA B 1 525 ? 10.055 -6.336 -28.828 1 98.69 525 ALA B C 1
ATOM 8534 O O . ALA B 1 525 ? 10.922 -6.031 -28 1 98.69 525 ALA B O 1
ATOM 8535 N N . LEU B 1 526 ? 10.031 -7.5 -29.438 1 98.5 526 LEU B N 1
ATOM 8536 C CA . LEU B 1 526 ? 11.055 -8.516 -29.203 1 98.5 526 LEU B CA 1
ATOM 8537 C C . LEU B 1 526 ? 12.43 -8.008 -29.625 1 98.5 526 LEU B C 1
ATOM 8539 O O . LEU B 1 526 ? 13.43 -8.328 -28.984 1 98.5 526 LEU B O 1
ATOM 8543 N N . LYS B 1 527 ? 12.484 -7.191 -30.625 1 97.56 527 LYS B N 1
ATOM 8544 C CA . LYS B 1 527 ? 13.742 -6.738 -31.188 1 97.56 527 LYS B CA 1
ATOM 8545 C C . LYS B 1 527 ? 14.234 -5.461 -30.516 1 97.56 527 LYS B C 1
ATOM 8547 O O . LYS B 1 527 ? 15.422 -5.133 -30.578 1 97.56 527 LYS B O 1
ATOM 8552 N N . SER B 1 528 ? 13.359 -4.828 -29.828 1 97.5 528 SER B N 1
ATOM 8553 C CA . SER B 1 528 ? 13.68 -3.537 -29.234 1 97.5 528 SER B CA 1
ATOM 8554 C C . SER B 1 528 ? 14.516 -3.713 -27.969 1 97.5 528 SER B C 1
ATOM 8556 O O . SER B 1 528 ? 14.438 -4.746 -27.297 1 97.5 528 SER B O 1
ATOM 8558 N N . ASP B 1 529 ? 15.289 -2.693 -27.625 1 96.31 529 ASP B N 1
ATOM 8559 C CA . ASP B 1 529 ? 16.031 -2.678 -26.375 1 96.31 529 ASP B CA 1
ATOM 8560 C C . ASP B 1 529 ? 15.25 -1.938 -25.281 1 96.31 529 ASP B C 1
ATOM 8562 O O . ASP B 1 529 ? 15.68 -1.886 -24.141 1 96.31 529 ASP B O 1
ATOM 8566 N N . LYS B 1 530 ? 14.078 -1.393 -25.578 1 97.31 530 LYS B N 1
ATOM 8567 C CA . LYS B 1 530 ? 13.266 -0.633 -24.625 1 97.31 530 LYS B CA 1
ATOM 8568 C C . LYS B 1 530 ? 12.102 -1.47 -24.109 1 97.31 530 LYS B C 1
ATOM 8570 O O . LYS B 1 530 ? 11.641 -2.393 -24.781 1 97.31 530 LYS B O 1
ATOM 8575 N N . THR B 1 531 ? 11.727 -1.138 -22.922 1 98.5 531 THR B N 1
ATOM 8576 C CA . THR B 1 531 ? 10.484 -1.703 -22.406 1 98.5 531 THR B CA 1
ATOM 8577 C C . THR B 1 531 ? 9.297 -1.248 -23.266 1 98.5 531 T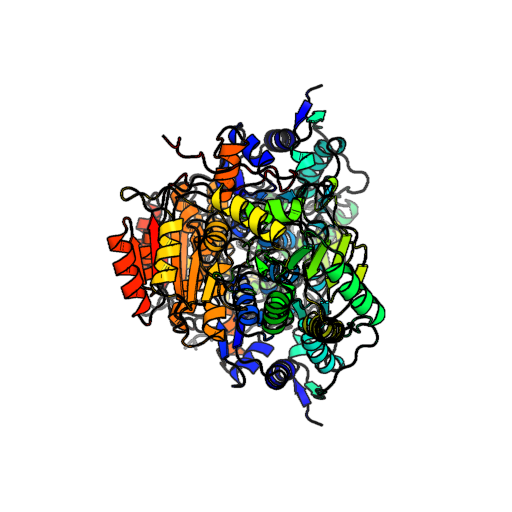HR B C 1
ATOM 8579 O O . THR B 1 531 ? 9.289 -0.127 -23.766 1 98.5 531 THR B O 1
ATOM 8582 N N . SER B 1 532 ? 8.344 -2.146 -23.438 1 98.75 532 SER B N 1
ATOM 8583 C CA . SER B 1 532 ? 7.199 -1.842 -24.297 1 98.75 532 SER B CA 1
ATOM 8584 C C . SER B 1 532 ? 5.883 -2.129 -23.594 1 98.75 532 SER B C 1
ATOM 8586 O O . SER B 1 532 ? 5.832 -2.953 -22.672 1 98.75 532 SER B O 1
ATOM 8588 N N . LEU B 1 533 ? 4.914 -1.402 -23.938 1 98.88 533 LEU B N 1
ATOM 8589 C CA . LEU B 1 533 ? 3.527 -1.589 -23.531 1 98.88 533 LEU B CA 1
ATOM 8590 C C . LEU B 1 533 ? 2.621 -1.803 -24.734 1 98.88 533 LEU B C 1
ATOM 8592 O O . LEU B 1 533 ? 2.445 -0.897 -25.547 1 98.88 533 LEU B O 1
ATOM 8596 N N . LEU B 1 534 ? 2.133 -3.027 -2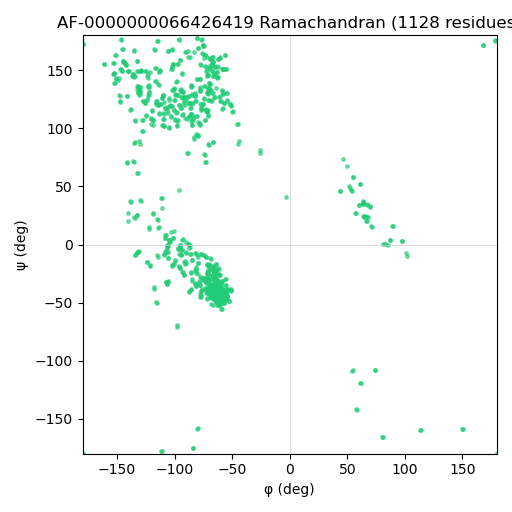4.922 1 98.94 534 LEU B N 1
ATOM 8597 C CA . LEU B 1 534 ? 1.206 -3.381 -25.984 1 98.94 534 LEU B CA 1
ATOM 8598 C C . LEU B 1 534 ? -0.232 -3.389 -25.484 1 98.94 534 LEU B C 1
ATOM 8600 O O . LEU B 1 534 ? -0.616 -4.266 -24.703 1 98.94 534 LEU B O 1
ATOM 8604 N N . ASN B 1 535 ? -1.006 -2.396 -25.875 1 98.94 535 ASN B N 1
ATOM 8605 C CA . ASN B 1 535 ? -2.424 -2.357 -25.531 1 98.94 535 ASN B CA 1
ATOM 8606 C C . ASN B 1 535 ? -3.26 -3.154 -26.531 1 98.94 535 ASN B C 1
ATOM 8608 O O . ASN B 1 535 ? -3.605 -2.648 -27.594 1 98.94 535 ASN B O 1
ATOM 8612 N N . VAL B 1 536 ? -3.674 -4.355 -26.141 1 98.94 536 VAL B N 1
ATOM 8613 C CA . VAL B 1 536 ? -4.367 -5.273 -27.031 1 98.94 536 VAL B CA 1
ATOM 8614 C C . VAL B 1 536 ? -5.863 -5.273 -26.719 1 98.94 536 VAL B C 1
ATOM 8616 O O . VAL B 1 536 ? -6.281 -5.805 -25.688 1 98.94 536 VAL B O 1
ATOM 8619 N N . LYS B 1 537 ? -6.676 -4.719 -27.625 1 98.69 537 LYS B N 1
ATOM 8620 C CA . LYS B 1 537 ? -8.125 -4.738 -27.438 1 98.69 537 LYS B CA 1
ATOM 8621 C C . LYS B 1 537 ? -8.688 -6.137 -27.672 1 98.69 537 LYS B C 1
ATOM 8623 O O . LYS B 1 537 ? -8.617 -6.668 -28.781 1 98.69 537 LYS B O 1
ATOM 8628 N N . ILE B 1 538 ? -9.211 -6.695 -26.609 1 98.69 538 ILE B N 1
ATOM 8629 C CA . ILE B 1 538 ? -9.734 -8.055 -26.734 1 98.69 538 ILE B CA 1
ATOM 8630 C C . ILE B 1 538 ? -11.242 -8.047 -26.516 1 98.69 538 ILE B C 1
ATOM 8632 O O . ILE B 1 538 ? -11.828 -7.004 -26.219 1 98.69 538 ILE B O 1
ATOM 8636 N N . ASP B 1 539 ? -11.898 -9.211 -26.688 1 97.88 539 ASP B N 1
ATOM 8637 C CA . ASP B 1 539 ? -13.328 -9.398 -26.484 1 97.88 539 ASP B CA 1
ATOM 8638 C C . ASP B 1 539 ? -13.727 -9.008 -25.062 1 97.88 539 ASP B C 1
ATOM 8640 O O . ASP B 1 539 ? -13.258 -9.602 -24.094 1 97.88 539 ASP B O 1
ATOM 8644 N N . ARG B 1 540 ? -14.648 -8.055 -24.938 1 97.31 540 ARG B N 1
ATOM 8645 C CA . ARG B 1 540 ? -15.039 -7.477 -23.656 1 97.31 540 ARG B CA 1
ATOM 8646 C C . ARG B 1 540 ? -15.711 -8.508 -22.766 1 97.31 540 ARG B C 1
ATOM 8648 O O . ARG B 1 540 ? -15.672 -8.398 -21.531 1 97.31 540 ARG B O 1
ATOM 8655 N N . PHE B 1 541 ? -16.266 -9.523 -23.344 1 96.94 541 PHE B N 1
ATOM 8656 C CA . PHE B 1 541 ? -17.125 -10.398 -22.578 1 96.94 541 PHE B CA 1
ATOM 8657 C C . PHE B 1 541 ? -16.609 -11.836 -22.625 1 96.94 541 PHE B C 1
ATOM 8659 O O . PHE B 1 541 ? -17.359 -12.773 -22.344 1 96.94 541 PHE B O 1
ATOM 8666 N N . GLU B 1 542 ? -15.32 -11.992 -23.109 1 97.5 542 GLU B N 1
ATOM 8667 C CA . GLU B 1 542 ? -14.719 -13.32 -23.047 1 97.5 542 GLU B CA 1
ATOM 8668 C C . GLU B 1 542 ? -14.617 -13.828 -21.609 1 97.5 542 GLU B C 1
ATOM 8670 O O . GLU B 1 542 ? -14.164 -13.102 -20.719 1 97.5 542 GLU B O 1
ATOM 8675 N N . ASP B 1 543 ? -15.109 -15.016 -21.328 1 97.31 543 ASP B N 1
ATOM 8676 C CA . ASP B 1 543 ? -15.07 -15.594 -19.984 1 97.31 543 ASP B CA 1
ATOM 8677 C C . ASP B 1 543 ? -13.945 -16.625 -19.875 1 97.31 543 ASP B C 1
ATOM 8679 O O . ASP B 1 543 ? -13.445 -17.125 -20.875 1 97.31 543 ASP B O 1
ATOM 8683 N N . VAL B 1 544 ? -13.508 -16.828 -18.719 1 97.94 544 VAL B N 1
ATOM 8684 C CA . VAL B 1 544 ? -12.57 -17.891 -18.406 1 97.94 544 VAL B CA 1
ATOM 8685 C C . VAL B 1 544 ? -13.336 -19.172 -18.109 1 97.94 544 VAL B C 1
ATOM 8687 O O . VAL B 1 544 ? -14.039 -19.266 -17.094 1 97.94 544 VAL B O 1
ATOM 8690 N N . LEU B 1 545 ? -13.25 -20.109 -18.938 1 96.56 545 LEU B N 1
ATOM 8691 C CA . LEU B 1 545 ? -13.883 -21.406 -18.766 1 96.56 545 LEU B CA 1
ATOM 8692 C C . LEU B 1 545 ? -12.875 -22.531 -19 1 96.56 545 LEU B C 1
ATOM 8694 O O . LEU B 1 545 ? -11.961 -22.391 -19.812 1 96.56 545 LEU B O 1
ATOM 8698 N N . PRO B 1 546 ? -13 -23.734 -18.328 1 96.56 546 PRO B N 1
ATOM 8699 C CA . PRO B 1 546 ? -14.047 -24.109 -17.375 1 96.56 546 PRO B CA 1
ATOM 8700 C C . PRO B 1 546 ? -13.945 -23.312 -16.062 1 96.56 546 PRO B C 1
ATOM 8702 O O . PRO B 1 546 ? -12.922 -22.672 -15.805 1 96.56 546 PRO B O 1
ATOM 8705 N N . MET B 1 547 ? -15.047 -23.297 -15.367 1 96.69 547 MET B N 1
ATOM 8706 C CA . MET B 1 547 ? -15.078 -22.641 -14.055 1 96.69 547 MET B CA 1
ATOM 8707 C C . MET B 1 547 ? -15.93 -23.453 -13.078 1 96.69 547 MET B C 1
ATOM 8709 O O . MET B 1 547 ? -17.016 -23.922 -13.43 1 96.69 547 MET B O 1
ATOM 8713 N N . VAL B 1 548 ? -15.383 -23.75 -11.945 1 95.44 548 VAL B N 1
ATOM 8714 C CA . VAL B 1 548 ? -16.141 -24.344 -10.852 1 95.44 548 VAL B CA 1
ATOM 8715 C C . VAL B 1 548 ? -16.672 -23.25 -9.938 1 95.44 548 VAL B C 1
ATOM 8717 O O . VAL B 1 548 ? -15.906 -22.422 -9.438 1 95.44 548 VAL B O 1
ATOM 8720 N N . PRO B 1 549 ? -17.984 -23.141 -9.75 1 90.69 549 PRO B N 1
ATOM 8721 C CA . PRO B 1 549 ? -18.5 -22.141 -8.82 1 90.69 549 PRO B CA 1
ATOM 8722 C C . PRO B 1 549 ? -17.906 -22.281 -7.418 1 90.69 549 PRO B C 1
ATOM 8724 O O . PRO B 1 549 ? -17.609 -23.391 -6.977 1 90.69 549 PRO B O 1
ATOM 8727 N N . ALA B 1 550 ? -17.828 -21.156 -6.746 1 84.12 550 ALA B N 1
ATOM 8728 C CA . ALA B 1 550 ? -17.266 -21.172 -5.398 1 84.12 550 ALA B CA 1
ATOM 8729 C C . ALA B 1 550 ? -18.047 -22.109 -4.488 1 84.12 550 ALA B C 1
ATOM 8731 O O . ALA B 1 550 ? -19.281 -22.094 -4.473 1 84.12 550 ALA B O 1
ATOM 8732 N N . GLY B 1 551 ? -17.328 -22.969 -3.793 1 84.81 551 GLY B N 1
ATOM 8733 C CA . GLY B 1 551 ? -17.953 -23.906 -2.861 1 84.81 551 GLY B CA 1
ATOM 8734 C C . GLY B 1 551 ? -18.469 -25.156 -3.531 1 84.81 551 GLY B C 1
ATOM 8735 O O . GLY B 1 551 ? -18.922 -26.078 -2.855 1 84.81 551 GLY B O 1
ATOM 8736 N N . GLY B 1 552 ? -18.297 -25.266 -4.812 1 91.12 552 GLY B N 1
ATOM 8737 C CA . GLY B 1 552 ? -18.75 -26.438 -5.539 1 91.12 552 GLY B CA 1
ATOM 8738 C C . GLY B 1 552 ? -17.719 -27.547 -5.582 1 91.12 552 GLY B C 1
ATOM 8739 O O . GLY B 1 552 ? -16.547 -27.312 -5.285 1 91.12 552 GLY B O 1
ATOM 8740 N N . ALA B 1 553 ? -18.25 -28.766 -5.883 1 95.38 553 ALA B N 1
ATOM 8741 C CA . ALA B 1 553 ? -17.312 -29.859 -6.121 1 95.38 553 ALA B CA 1
ATOM 8742 C C . ALA B 1 553 ? -16.516 -29.625 -7.398 1 95.38 553 ALA B C 1
ATOM 8744 O O . ALA B 1 553 ? -17.047 -29.094 -8.383 1 95.38 553 ALA B O 1
ATOM 8745 N N . ILE B 1 554 ? -15.328 -30.109 -7.402 1 95.5 554 ILE B N 1
ATOM 8746 C CA . ILE B 1 554 ? -14.391 -29.766 -8.469 1 95.5 554 ILE B CA 1
ATOM 8747 C C . ILE B 1 554 ? -14.867 -30.375 -9.781 1 95.5 554 ILE B C 1
ATOM 8749 O O . ILE B 1 554 ? -14.492 -29.906 -10.867 1 95.5 554 ILE B O 1
ATOM 8753 N N . TYR B 1 555 ? -15.719 -31.406 -9.695 1 95 555 TYR B N 1
ATOM 8754 C CA . TYR B 1 555 ? -16.203 -32.062 -10.914 1 95 555 TYR B CA 1
ATOM 8755 C C . TYR B 1 555 ? -17.422 -31.328 -11.461 1 95 555 TYR B C 1
ATOM 8757 O O . TYR B 1 555 ? -17.875 -31.594 -12.578 1 95 555 TYR B O 1
ATOM 8765 N N . ASN B 1 556 ? -18 -30.328 -10.727 1 94.94 556 ASN B N 1
ATOM 8766 C CA . ASN B 1 556 ? -19.125 -29.516 -11.188 1 94.94 556 ASN B CA 1
ATOM 8767 C C . ASN B 1 556 ? -18.656 -28.281 -11.938 1 94.94 556 ASN B C 1
ATOM 8769 O O . ASN B 1 556 ? -18.734 -27.172 -11.414 1 94.94 556 ASN B O 1
ATOM 8773 N N . MET B 1 557 ? -18.281 -28.438 -13.148 1 95.88 557 MET B N 1
ATOM 8774 C CA . MET B 1 557 ? -17.688 -27.344 -13.93 1 95.88 557 MET B CA 1
ATOM 8775 C C . MET B 1 557 ? -18.719 -26.75 -14.891 1 95.88 557 MET B C 1
ATOM 8777 O O . MET B 1 557 ? -19.516 -27.469 -15.477 1 95.88 557 MET B O 1
ATOM 8781 N N . ILE B 1 558 ? -18.75 -25.438 -14.867 1 95.06 558 ILE B N 1
ATOM 8782 C CA . ILE B 1 558 ? -19.344 -24.75 -16.016 1 95.06 558 ILE B CA 1
ATOM 8783 C C . ILE B 1 558 ? -18.391 -24.844 -17.219 1 95.06 558 ILE B C 1
ATOM 8785 O O . ILE B 1 558 ? -17.266 -24.328 -17.156 1 95.06 558 ILE B O 1
ATOM 8789 N N . LEU B 1 559 ? -18.812 -25.516 -18.266 1 94.12 559 LEU B N 1
ATOM 8790 C CA . LEU B 1 559 ? -17.969 -25.766 -19.438 1 94.12 559 LEU B CA 1
ATOM 8791 C C . LEU B 1 559 ? -18.344 -24.828 -20.594 1 94.12 559 LEU B C 1
ATOM 8793 O O . LEU B 1 559 ? -19.453 -24.297 -20.625 1 94.12 559 LEU B O 1
ATOM 8797 N N . PRO B 1 560 ? -17.359 -24.562 -21.453 1 87.69 560 PRO B N 1
ATOM 8798 C CA . PRO B 1 560 ? -17.719 -23.797 -22.641 1 87.69 560 PRO B CA 1
ATOM 8799 C C . PRO B 1 560 ? -18.797 -24.469 -23.484 1 87.69 560 PRO B C 1
ATOM 8801 O O . PRO B 1 560 ? -18.891 -25.703 -23.5 1 87.69 560 PRO B O 1
ATOM 8804 N N . LYS B 1 561 ? -19.906 -23.797 -23.984 1 71.5 561 LYS B N 1
ATOM 8805 C CA . LYS B 1 561 ? -20.969 -24.344 -24.812 1 71.5 561 LYS B CA 1
ATOM 8806 C C . LYS B 1 561 ? -20.406 -25.109 -26.016 1 71.5 561 LYS B C 1
ATOM 8808 O O . LYS B 1 561 ? -19.484 -24.609 -26.672 1 71.5 561 LYS B O 1
ATOM 8813 N N . ALA B 1 562 ? -20.703 -26.516 -25.922 1 57.75 562 ALA B N 1
ATOM 8814 C CA . ALA B 1 562 ? -20.266 -27.344 -27.047 1 57.75 562 ALA B CA 1
ATOM 8815 C C . ALA B 1 562 ? -20.797 -26.812 -28.375 1 57.75 562 ALA B C 1
ATOM 8817 O O . ALA B 1 562 ? -21.891 -26.219 -28.422 1 57.75 562 ALA B O 1
ATOM 8818 N N . LYS B 1 563 ? -20.016 -26.531 -29.312 1 54.06 563 LYS B N 1
ATOM 8819 C CA . LYS B 1 563 ? -20.547 -26.391 -30.656 1 54.06 563 LYS B CA 1
ATOM 8820 C C . LYS B 1 563 ? -21.5 -27.547 -30.984 1 54.06 563 LYS B C 1
ATOM 8822 O O . LYS B 1 563 ? -21.266 -28.688 -30.578 1 54.06 563 LYS B O 1
ATOM 8827 N N . ASP B 1 564 ? -22.797 -27.281 -30.953 1 37.25 564 ASP B N 1
ATOM 8828 C CA . ASP B 1 564 ? -23.594 -28.344 -31.547 1 37.25 564 ASP B CA 1
ATOM 8829 C C . ASP B 1 564 ? -22.781 -29.125 -32.562 1 37.25 564 ASP B C 1
ATOM 8831 O O . ASP B 1 564 ? -22.281 -28.562 -33.531 1 37.25 564 ASP B O 1
ATOM 8835 N N . ARG B 1 565 ? -22.047 -29.953 -32.25 1 38.75 565 ARG B N 1
ATOM 8836 C CA . ARG B 1 565 ? -21.578 -30.875 -33.281 1 38.75 565 ARG B CA 1
ATOM 8837 C C . ARG B 1 565 ? -22.719 -31.344 -34.156 1 38.75 565 ARG B C 1
ATOM 8839 O O . ARG B 1 565 ? -23.656 -31.984 -33.688 1 38.75 565 ARG B O 1
ATOM 8846 N N . GLN B 1 566 ? -23.016 -30.562 -35.188 1 30.69 566 GLN B N 1
ATOM 8847 C CA . GLN B 1 566 ? -23.656 -31.312 -36.281 1 30.69 566 GLN B CA 1
ATOM 8848 C C . GLN B 1 566 ? -22.875 -32.594 -36.594 1 30.69 566 GLN B C 1
ATOM 8850 O O . GLN B 1 566 ? -21.641 -32.562 -36.719 1 30.69 566 GLN B O 1
#

Secondary structure (DSSP, 8-state):
--EEEHHHHHHHHHHHTT--EEEEE--GGGHHHHHHHHH--SSEEEE-SSHHHHHHHHHHHHHHHSS-EEEEE-STHHHHTTHHHHHHHHHTT--EEEEEEE--GGGTTTT-TT---HHHHHGGGSSEEEE---GGGHHHHHHHHHHHHHSSS--EEEEEEEHHHHHSEEE----S----SS-----SPPHHHHHHHHHHHHH-SSEEEEE-THHHHTT-HHHHHHHHHHH---EEE-GGGTTSS-TT-TTEEEE-STT--HHHHHHHHH-SEEEEES----HHHHSSTTTTTTT-EEEEEES-GGGTTSSS--SEEEES-HHHHHHHHHHHHHHTT-----HHHHHHHHHHHHHS-S-----SSSB-HHHHHHHHHHH-TT-EEEE-SSHHHHHHHHHS---STT-EE---SS--TT-HHHHHHHHHHHHTTS-EEEEE-TTGGGGGGGGHHHHHHHT---EEEEEE-SB-HHHHHHHHHHSTT--TT-B--S---HHHHHHHTT-EEEEE-SHHHHHHHHHHHHH-SS-EEEEEEB-TT----SBPPTTS-TT-PBPP------/--EEEHHHHHHHHHHHTT--EEEEE--GGGHHHHHHHHH--SSEEEE-SSHHHHHHHHHHHHHHHSS-EEEEE-STHHHHTTHHHHHHHHHTT--EEEEEEE--GGGTTTT-TT---HHHHHGGGSSEEEE---GGGHHHHHHHHHHHHHSSS--EEEEEEEHHHHHSEEE----S----SS-----SPPHHHHHHHHHHHHH-SSEEEEE-THHHHTT-HHHHHHHHHHH---EEE-GGGTTSS-TT-TTEEEE-STT--HHHHHHHHH-SEEEEES----HHHHSSTTTTTTT-EEEEEES-GGGTTSSS--SEEEES-HHHHHHHHHHHHHHTT-----HHHHHHHHHHHHHS-S-----SSSB-HHHHHHHHHHH-TT-EEEE-SSHHHHHHHHHS---STT-EE---SS--TT-HHHHHHHHHHHHTTS-EEEEE-TTGGGGGGGGHHHHHHHT---EEEEEE-SB-HHHHHHHHHHSTT--TT-B--S---HHHHHHHTT-EEEEE-SHHHHHHHHHHHHH-SS-EEEEEEB-TT----SBPPTTS-TT--B--------

Sequence (1132 aa):
MKELSGSAMICEALKEENVKIVFGYPGGAALNIYDEIYNQKYFKHILVRHEQAALHAADAYARMSGEVGVAIVTSGPGFTNTITGLATAYSDSIPLVLISGQVANSLIGTDAFQEIDAVGISRPCVKHNYLVTCIEEFPRILKEAFYIARSGRPGPVHIDVPKDVSATLGLWEYSKEISMKTYKPVYKGNSKQIKKFAELLKEAKRPLFYLGGGCISSNASEQIRELIKFTKIPAVETLMALGTLRSDDVFNLKMAGMHGSYAANMALSECDLLVSVGARFDDRITGKTSEFAKHATIVHVDIDPSSISKIINAHYPIVGDIKEVLKELLEELKKENFNTTFKEWHETLKRYNELYPLSYEDSNEILKPQWVIEECAKMAPDARIITDVGQHQMWVAQFYPFNYPRQLATSGGQGTMGYSLPAALGAKLAVGEEVVINFVGDGSVLMNIQELMTAYEYGIKAINIILNNAFLGMVRQWQSMFYKEHFSQTDLSTQPDFIKIAQGFGCEGYEISNKEEFIQAFSQALKSDKTSLLNVKIDRFEDVLPMVPAGGAIYNMILPKAKDRQMKELSGSAMICEALKEENVKIVFGYPGGAALNIYDEIYNQKYFKHILVRHEQAALHAADAYARMSGEVGVAIVTSGPGFTNTITGLATAYSDSIPLVLISGQVANSLIGTDAFQEIDAVGISRPCVKHNYLVTCIEEFPRILKEAFYIARSGRPGPVHIDVPKDVSATLGLWEYSKEISMKTYKPVYKGNSKQIKKFAELLKEAKRPLFYLGGGCISSNASEQIRELIKFTKIPAVETLMALGTLRSDDVFNLKMAGMHGSYAANMALSECDLLVSVGARFDDRITGKTSEFAKHATIVHVDIDPSSISKIINAHYPIVGDIKEVLKELLEELKKENFNTTFKEWHETLKRYNELYPLSYEDSNEILKPQWVIEECAKMAPDARIITDVGQHQMWVAQFYPFNYPRQLATSGGQGTMGYSLPAALGAKLAVGEEVVINFVGDGSVLMNIQELMTAYEYGIKAINIILNNAFLGMVRQWQSMFYKEHFSQTDLSTQPDFIKIAQGFGCEGYEISNKEEFIQAFSQALKSDKTSLLNVKIDRFEDVLPMVPAGGAIYNMILPKAKDRQ